Protein 9JU5 (pdb70)

Structure (mmCIF, N/CA/C/O backbone):
data_9JU5
#
_entry.id   9JU5
#
_cell.length_a   90.116
_cell.length_b   107.179
_cell.length_c   110.990
_cell.angle_alpha   90.000
_cell.angle_beta   90.000
_cell.angle_gamma   90.000
#
_symmetry.space_group_name_H-M   'P 2 21 21'
#
loop_
_entity.id
_entity.type
_entity.pdbx_description
1 polymer 'Aldehyde dehydrogenase'
2 non-polymer NICOTINAMIDE-ADENINE-DINUCLEOTIDE
3 water water
#
loop_
_atom_site.group_PDB
_atom_site.id
_atom_site.type_symbol
_atom_site.label_atom_id
_atom_site.label_alt_id
_atom_site.label_comp_id
_atom_site.label_asym_id
_atom_site.label_entity_id
_atom_site.label_seq_id
_atom_site.pdbx_PDB_ins_code
_atom_site.Cartn_x
_atom_site.Cartn_y
_atom_site.Cartn_z
_atom_site.occupancy
_atom_site.B_iso_or_equiv
_atom_site.auth_seq_id
_atom_site.auth_comp_id
_atom_site.auth_asym_id
_atom_site.auth_atom_id
_atom_site.pdbx_PDB_model_num
ATOM 1 N N . THR A 1 35 ? -53.60741 -8.83748 49.19217 1.000 45.88778 15 THR A N 1
ATOM 2 C CA . THR A 1 35 ? -52.69480 -8.55611 48.08505 1.000 37.09098 15 THR A CA 1
ATOM 3 C C . THR A 1 35 ? -51.23056 -8.56900 48.53321 1.000 29.94420 15 THR A C 1
ATOM 4 O O . THR A 1 35 ? -50.85064 -7.86274 49.46806 1.000 37.68625 15 THR A O 1
ATOM 8 N N . GLN A 1 36 ? -50.41526 -9.37634 47.86054 1.000 29.39086 16 GLN A N 1
ATOM 9 C CA . GLN A 1 36 ? -48.98107 -9.37007 48.11219 1.000 27.38778 16 GLN A CA 1
ATOM 10 C C . GLN A 1 36 ? -48.38120 -8.00552 47.79327 1.000 21.02925 16 GLN A C 1
ATOM 11 O O . GLN A 1 36 ? -48.85928 -7.28360 46.91492 1.000 21.28612 16 GLN A O 1
ATOM 17 N N . VAL A 1 37 ? -47.29802 -7.66989 48.49217 1.000 20.55330 17 VAL A N 1
ATOM 18 C CA . VAL A 1 37 ? -46.55769 -6.43391 48.26151 1.000 22.27955 17 VAL A CA 1
ATOM 19 C C . VAL A 1 37 ? -45.12584 -6.80153 47.90307 1.000 26.56617 17 VAL A C 1
ATOM 20 O O . VAL A 1 37 ? -44.47826 -7.56752 48.62415 1.000 19.93271 17 VAL A O 1
ATOM 24 N N . ALA A 1 38 ? -44.64488 -6.28462 46.77703 1.000 18.45597 18 ALA A N 1
ATOM 25 C CA . ALA A 1 38 ? -43.24863 -6.46004 46.39940 1.000 17.37106 18 ALA A CA 1
ATOM 26 C C . ALA A 1 38 ? -42.41169 -5.34408 47.01102 1.000 18.41387 18 ALA A C 1
ATOM 27 O O . ALA A 1 38 ? -42.80070 -4.17128 46.98210 1.000 17.91259 18 ALA A O 1
ATOM 29 N N . VAL A 1 39 ? -41.25814 -5.71148 47.55939 1.000 17.42745 19 VAL A N 1
ATOM 30 C CA . VAL A 1 39 ? -40.33168 -4.75525 48.15791 1.000 13.29757 19 VAL A CA 1
ATOM 31 C C . VAL A 1 39 ? -39.17126 -4.60632 47.18170 1.000 17.49509 19 VAL A C 1
ATOM 32 O O . VAL A 1 39 ? -38.27852 -5.46246 47.12270 1.000 17.31528 19 VAL A O 1
ATOM 36 N N . LEU A 1 40 ? -39.17987 -3.52173 46.41164 1.000 10.49559 20 LEU A N 1
ATOM 37 C CA . LEU A 1 40 ? -38.19449 -3.30947 45.36030 1.000 13.49130 20 LEU A CA 1
ATOM 38 C C . LEU A 1 40 ? -36.97478 -2.57743 45.89793 1.000 12.58553 20 LEU A C 1
ATOM 39 O O . LEU A 1 40 ? -37.06208 -1.78351 46.84194 1.000 14.08050 20 LEU A O 1
ATOM 44 N N . THR A 1 41 ? -35.83099 -2.83552 45.26890 1.000 14.49924 21 THR A N 1
ATOM 45 C CA . THR A 1 41 ? -34.57460 -2.22312 45.66713 1.000 13.90686 21 THR A CA 1
ATOM 46 C C . THR A 1 41 ? -33.96228 -1.44248 44.50975 1.000 14.16956 21 THR A C 1
ATOM 47 O O . THR A 1 41 ? -34.25252 -1.68428 43.33245 1.000 12.06275 21 THR A O 1
ATOM 51 N N . ASP A 1 42 ? -33.10825 -0.49928 44.87115 1.000 12.62702 22 ASP A N 1
ATOM 52 C CA . ASP A 1 42 ? -32.34513 0.28472 43.89965 1.000 12.53386 22 ASP A CA 1
ATOM 53 C C . ASP A 1 42 ? -31.15743 -0.54260 43.41874 1.000 11.69038 22 ASP A C 1
ATOM 54 O O . ASP A 1 42 ? -30.31311 -0.92411 44.23902 1.000 12.27408 22 ASP A O 1
ATOM 59 N N . PRO A 1 43 ? -31.04423 -0.84199 42.11494 1.000 12.24261 23 PRO A N 1
ATOM 60 C CA . PRO A 1 43 ? -29.92770 -1.69302 41.66281 1.000 11.99414 23 PRO A CA 1
ATOM 61 C C . PRO A 1 43 ? -28.56161 -1.03798 41.80552 1.000 11.20249 23 PRO A C 1
ATOM 62 O O . PRO A 1 43 ? -27.54607 -1.74252 41.72918 1.000 10.78730 23 PRO A O 1
ATOM 66 N N . ARG A 1 44 ? -28.49887 0.28327 41.97936 1.000 10.55093 24 ARG A N 1
ATOM 67 C CA . ARG A 1 44 ? -27.22575 0.94553 42.24142 1.000 16.12782 24 ARG A CA 1
ATOM 68 C C . ARG A 1 44 ? -26.72852 0.74952 43.67344 1.000 15.74574 24 ARG A C 1
ATOM 69 O O . ARG A 1 44 ? -25.51592 0.82390 43.89910 1.000 15.64289 24 ARG A O 1
ATOM 77 N N . THR A 1 45 ? -27.61840 0.48597 44.63894 1.000 14.58705 25 THR A N 1
ATOM 78 C CA . THR A 1 45 ? -27.22083 0.42725 46.05269 1.000 15.50763 25 THR A CA 1
ATOM 79 C C . THR A 1 45 ? -27.61395 -0.84244 46.78072 1.000 17.89492 25 THR A C 1
ATOM 80 O O . THR A 1 45 ? -27.07911 -1.09009 47.87256 1.000 14.18585 25 THR A O 1
ATOM 84 N N . GLY A 1 46 ? -28.54266 -1.63156 46.25478 1.000 14.04062 26 GLY A N 1
ATOM 85 C CA . GLY A 1 46 ? -29.08805 -2.73794 47.00527 1.000 13.75820 26 GLY A CA 1
ATOM 86 C C . GLY A 1 46 ? -30.09857 -2.36154 48.06817 1.000 12.05622 26 GLY A C 1
ATOM 87 O O . GLY A 1 46 ? -30.63108 -3.25952 48.73073 1.000 16.98237 26 GLY A O 1
ATOM 88 N N . ARG A 1 47 ? -30.39971 -1.07717 48.24241 1.000 12.68521 27 ARG A N 1
ATOM 89 C CA . ARG A 1 47 ? -31.28461 -0.63148 49.31112 1.000 13.40426 27 ARG A CA 1
ATOM 90 C C . ARG A 1 47 ? -32.72454 -0.51847 48.84124 1.000 12.73104 27 ARG A C 1
ATOM 91 O O . ARG A 1 47 ? -32.99682 -0.30001 47.66007 1.000 13.17190 27 ARG A O 1
ATOM 99 N N . GLU A 1 48 ? -33.64387 -0.63839 49.80029 1.000 11.74628 28 GLU A N 1
ATOM 100 C CA . GLU A 1 48 ? -35.07456 -0.56040 49.52783 1.000 11.42664 28 GLU A CA 1
ATOM 101 C C . GLU A 1 48 ? -35.44724 0.78316 48.90363 1.000 17.28911 28 GLU A C 1
ATOM 102 O O . GLU A 1 48 ? -34.95394 1.83963 49.31886 1.000 12.46437 28 GLU A O 1
ATOM 108 N N . ARG A 1 49 ? -36.33576 0.74340 47.90299 1.000 13.29521 29 ARG A N 1
ATOM 109 C CA . ARG A 1 49 ? -36.76630 1.95418 47.20415 1.000 16.17170 29 ARG A CA 1
ATOM 110 C C . ARG A 1 49 ? -38.27160 2.09090 47.04163 1.000 13.91319 29 ARG A C 1
ATOM 111 O O . ARG A 1 49 ? -38.74782 3.22207 46.87059 1.000 13.17897 29 ARG A O 1
ATOM 119 N N . ARG A 1 50 ? -39.03475 1.00163 47.07180 1.000 12.22609 30 ARG A N 1
ATOM 120 C CA . ARG A 1 50 ? -40.46298 1.09560 46.79221 1.000 15.54026 30 ARG A CA 1
ATOM 121 C C . AR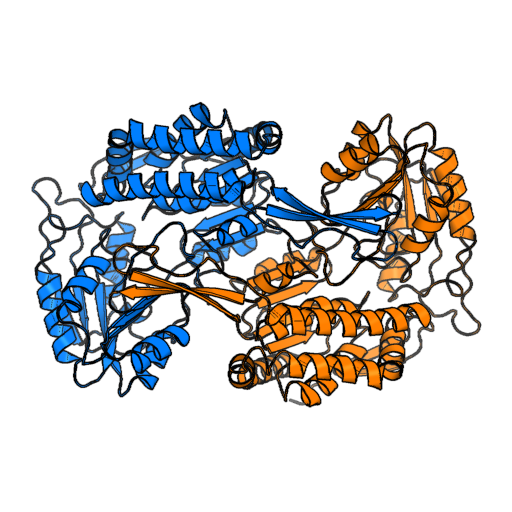G A 1 50 ? -41.14536 -0.18322 47.25133 1.000 14.21844 30 ARG A C 1
ATOM 122 O O . ARG A 1 50 ? -40.61929 -1.27541 47.03985 1.000 19.22663 30 ARG A O 1
ATOM 130 N N . ARG A 1 51 ? -42.30973 -0.03644 47.88357 1.000 13.79702 31 ARG A N 1
ATOM 131 C CA . ARG A 1 51 ? -43.17846 -1.15353 48.23787 1.000 16.28176 31 ARG A CA 1
ATOM 132 C C . ARG A 1 51 ? -44.44577 -1.01256 47.41425 1.000 17.91175 31 ARG A C 1
ATOM 133 O O . ARG A 1 51 ? -45.16709 -0.02166 47.55930 1.000 23.64655 31 ARG A O 1
ATOM 141 N N . ILE A 1 52 ? -44.70948 -1.97615 46.53600 1.000 18.06161 32 ILE A N 1
ATOM 142 C CA . ILE A 1 52 ? -45.80454 -1.83185 45.58478 1.000 16.41947 32 ILE A CA 1
ATOM 143 C C . ILE A 1 52 ? -46.56986 -3.14430 45.47702 1.000 21.31093 32 ILE A C 1
ATOM 144 O O . ILE A 1 52 ? -45.97396 -4.22619 45.41158 1.000 17.92849 32 ILE A O 1
ATOM 149 N N . ALA A 1 53 ? -47.89952 -3.03088 45.46085 1.000 22.00944 33 ALA A N 1
ATOM 150 C CA . ALA A 1 53 ? -48.78339 -4.18058 45.33196 1.000 18.91266 33 ALA A CA 1
ATOM 151 C C . ALA A 1 53 ? -48.42208 -5.03732 44.12646 1.000 23.89449 33 ALA A C 1
ATOM 152 O O . ALA A 1 53 ? -48.12755 -4.53316 43.03756 1.000 23.64916 33 ALA A O 1
ATOM 154 N N . LEU A 1 54 ? -48.44202 -6.34257 44.34263 1.000 19.27102 34 LEU A N 1
ATOM 155 C CA . LEU A 1 54 ? -48.18228 -7.35735 43.32865 1.000 19.00180 34 LEU A CA 1
ATOM 156 C C . LEU A 1 54 ? -49.53140 -7.97198 42.96217 1.000 34.25825 34 LEU A C 1
ATOM 157 O O . LEU A 1 54 ? -50.15412 -8.64699 43.78917 1.000 26.54846 34 LEU A O 1
ATOM 162 N N . ALA A 1 55 ? -49.99580 -7.72863 41.73663 1.000 22.74618 35 ALA A N 1
ATOM 163 C CA . ALA A 1 55 ? -51.35829 -8.10753 41.37808 1.000 24.62445 35 ALA A CA 1
ATOM 164 C C . ALA A 1 55 ? -51.53928 -9.62348 41.28019 1.000 26.28301 35 ALA A C 1
ATOM 165 O O . ALA A 1 55 ? -50.70269 -10.34479 40.72291 1.000 24.23755 35 ALA A O 1
ATOM 167 N N . GLY A 1 56 ? -52.65093 -10.10622 41.83721 1.000 26.12098 36 GLY A N 1
ATOM 168 C CA . GLY A 1 56 ? -53.07923 -11.47208 41.66570 1.000 18.85476 36 GLY A CA 1
ATOM 169 C C . GLY A 1 56 ? -54.30767 -11.54788 40.78138 1.000 26.99837 36 GLY A C 1
ATOM 170 O O . GLY A 1 56 ? -54.69155 -10.58177 40.12107 1.000 20.02804 36 GLY A O 1
ATOM 171 N N . GLU A 1 57 ? -54.94395 -12.71832 40.79911 1.000 20.60977 37 GLU A N 1
ATOM 172 C CA . GLU A 1 57 ? -56.08095 -12.94923 39.90780 1.000 21.49094 37 GLU A CA 1
ATOM 173 C C . GLU A 1 57 ? -57.17126 -11.89372 40.02415 1.000 19.26821 37 GLU A C 1
ATOM 174 O O . GLU A 1 57 ? -57.65279 -11.42978 38.97828 1.000 20.04864 37 GLU A O 1
ATOM 180 N N . PRO A 1 58 ? -57.62563 -11.48254 41.21774 1.000 22.23919 38 PRO A N 1
ATOM 181 C CA . PRO A 1 58 ? -58.68503 -10.46098 41.24555 1.000 19.52665 38 PRO A CA 1
ATOM 182 C C . PRO A 1 58 ? -58.27021 -9.16133 40.57480 1.000 21.51359 38 PRO A C 1
ATOM 183 O O . PRO A 1 58 ? -59.08334 -8.52066 39.89227 1.000 18.60265 38 PRO A O 1
ATOM 187 N N . GLU A 1 59 ? -57.01227 -8.75855 40.73446 1.000 19.29834 39 GLU A N 1
ATOM 188 C CA . GLU A 1 59 ? -56.58264 -7.49105 40.15247 1.000 24.50153 39 GLU A CA 1
ATOM 189 C C . GLU A 1 59 ? -56.39589 -7.60035 38.63852 1.000 15.76676 39 GLU A C 1
ATOM 190 O O . GLU A 1 59 ? -56.76855 -6.68462 37.89647 1.000 17.35055 39 GLU A O 1
ATOM 196 N N . VAL A 1 60 ? -55.83544 -8.71376 38.16554 1.000 16.85328 40 VAL A N 1
ATOM 197 C CA . VAL A 1 60 ? -55.71357 -8.93032 36.72587 1.000 15.88578 40 VAL A CA 1
ATOM 198 C C . VAL A 1 60 ? -57.09315 -8.96385 36.07855 1.000 16.79424 40 VAL A C 1
ATOM 199 O O . VAL A 1 60 ? -57.33997 -8.31090 35.05500 1.000 14.54233 40 VAL A O 1
ATOM 203 N N . THR A 1 61 ? -58.01980 -9.71772 36.67729 1.000 16.27519 41 THR A N 1
ATOM 204 C CA . THR A 1 61 ? -59.35769 -9.84207 36.10491 1.000 16.55046 41 THR A CA 1
ATOM 205 C C . THR A 1 61 ? -60.04765 -8.48663 36.01801 1.000 16.64214 41 THR A C 1
ATOM 206 O O . THR A 1 61 ? -60.69572 -8.17482 35.01145 1.000 17.65581 41 THR A O 1
ATOM 210 N N . ALA A 1 62 ? -59.89365 -7.65140 37.05253 1.000 19.01609 42 ALA A N 1
ATOM 211 C CA . ALA A 1 62 ? -60.52988 -6.33767 37.03630 1.000 19.50104 42 ALA A CA 1
ATOM 212 C C . ALA A 1 62 ? -59.87116 -5.41373 36.01721 1.000 18.36075 42 ALA A C 1
ATOM 213 O O . ALA A 1 62 ? -60.54606 -4.58777 35.38794 1.000 17.48734 42 ALA A O 1
ATOM 215 N N . ALA A 1 63 ? -58.55422 -5.52713 35.85476 1.000 20.13972 43 ALA A N 1
ATOM 216 C CA . ALA A 1 63 ? -57.85243 -4.70464 34.87157 1.000 19.46375 43 ALA A CA 1
ATOM 217 C C . ALA A 1 63 ? -58.32663 -5.01033 33.45801 1.000 16.28940 43 ALA A C 1
ATOM 218 O O . ALA A 1 63 ? -58.55340 -4.09573 32.65268 1.000 17.45579 43 ALA A O 1
ATOM 220 N N . VAL A 1 64 ? -58.47756 -6.29566 33.13765 1.000 15.52284 44 VAL A N 1
ATOM 221 C CA . VAL A 1 64 ? -58.96747 -6.68369 31.82102 1.000 14.25047 44 VAL A CA 1
ATOM 222 C C . VAL A 1 64 ? -60.39204 -6.18905 31.61100 1.000 15.79722 44 VAL A C 1
ATOM 223 O O . VAL A 1 64 ? -60.75520 -5.75187 30.51276 1.000 16.70792 44 VAL A O 1
ATOM 227 N N . ALA A 1 65 ? -61.22417 -6.23603 32.65623 1.000 16.63288 45 ALA A N 1
ATOM 228 C CA . ALA A 1 65 ? -62.59428 -5.75308 32.49093 1.000 18.13320 45 ALA A CA 1
ATOM 229 C C . ALA A 1 65 ? -62.62041 -4.24195 32.28163 1.000 14.67620 45 ALA A C 1
ATOM 230 O O . ALA A 1 65 ? -63.45172 -3.72820 31.52347 1.000 18.83685 45 ALA A O 1
ATOM 232 N N . GLU A 1 66 ? -61.72278 -3.51551 32.94888 1.000 16.26922 46 GLU A N 1
ATOM 233 C CA . GLU A 1 66 ? -61.62940 -2.07396 32.73843 1.000 16.92516 46 GLU A CA 1
ATOM 234 C C . GLU A 1 66 ? -61.22544 -1.74481 31.29939 1.000 21.82546 46 GLU A C 1
ATOM 235 O O . GLU A 1 66 ? -61.79562 -0.83975 30.67662 1.000 15.05523 46 GLU A O 1
ATOM 241 N N . ALA A 1 67 ? -60.22445 -2.45214 30.76163 1.000 15.20894 47 ALA A N 1
ATOM 242 C CA . ALA A 1 67 ? -59.82604 -2.22118 29.37416 1.000 16.42288 47 ALA A CA 1
ATOM 243 C C . ALA A 1 67 ? -60.92777 -2.64116 28.41130 1.000 13.98626 47 ALA A C 1
ATOM 244 O O . ALA A 1 67 ? -61.16083 -1.97319 27.39866 1.000 14.62905 47 ALA A O 1
ATOM 246 N N . ARG A 1 68 ? -61.62622 -3.74388 28.71351 1.000 15.01494 48 ARG A N 1
ATOM 247 C CA . ARG A 1 68 ? -62.72751 -4.16593 27.85739 1.000 15.93124 48 ARG A CA 1
ATOM 248 C C . ARG A 1 68 ? -63.83921 -3.12324 27.84760 1.000 18.64960 48 ARG A C 1
ATOM 249 O O . ARG A 1 68 ? -64.41216 -2.82208 26.79021 1.000 18.41093 48 ARG A O 1
ATOM 257 N N . GLY A 1 69 ? -64.14778 -2.55045 29.01425 1.000 16.29277 49 GLY A N 1
ATOM 258 C CA . GLY A 1 69 ? -65.19064 -1.53689 29.08913 1.000 18.97425 49 GLY A CA 1
ATOM 259 C C . GLY A 1 69 ? -64.84904 -0.27336 28.32613 1.000 21.95008 49 GLY A C 1
ATOM 260 O O . GLY A 1 69 ? -65.74137 0.42936 27.84937 1.000 23.41840 49 GLY A O 1
ATOM 261 N N . ALA A 1 70 ? -63.56020 0.03305 28.18804 1.000 16.31238 50 ALA A N 1
ATOM 262 C CA . ALA A 1 70 ? -63.17255 1.21346 27.43089 1.000 12.90175 50 ALA A CA 1
ATOM 263 C C . ALA A 1 70 ? -63.08852 0.94990 25.93422 1.000 18.30800 50 ALA A C 1
ATOM 264 O O . ALA A 1 70 ? -62.94481 1.90383 25.16272 1.000 17.49234 50 ALA A O 1
ATOM 266 N N . GLY A 1 71 ? -63.18383 -0.31444 25.51294 1.000 14.37416 51 GLY A N 1
ATOM 267 C CA . GLY A 1 71 ? -62.83128 -0.66519 24.14535 1.000 17.60578 51 GLY A CA 1
ATOM 268 C C . GLY A 1 71 ? -63.75549 -0.07110 23.10231 1.000 20.05644 51 GLY A C 1
ATOM 269 O O . GLY A 1 71 ? -63.30460 0.33919 22.03113 1.000 20.73977 51 GLY A O 1
ATOM 270 N N . SER A 1 72 ? -65.05576 -0.01234 23.39966 1.000 19.65026 52 SER A N 1
ATOM 271 C CA . SER A 1 72 ? -66.03651 0.39645 22.39583 1.000 21.11204 52 SER A CA 1
ATOM 272 C C . SER A 1 72 ? -65.90904 1.87866 22.03616 1.000 20.49222 52 SER A C 1
ATOM 273 O O . SER A 1 72 ? -65.93737 2.23896 20.85241 1.000 19.48723 52 SER A O 1
ATOM 276 N N . ALA A 1 73 ? -65.76488 2.75565 23.03106 1.000 14.72770 53 ALA A N 1
ATOM 277 C CA . ALA A 1 73 ? -65.62334 4.17776 22.71691 1.000 19.38455 53 ALA A CA 1
ATOM 278 C C . ALA A 1 73 ? -64.26877 4.47295 22.07538 1.000 20.07616 53 ALA A C 1
ATOM 279 O O . ALA A 1 73 ? -64.16592 5.33912 21.19767 1.000 17.63036 53 ALA A O 1
ATOM 281 N N . TRP A 1 74 ? -63.21544 3.77575 22.50723 1.000 19.63153 54 TRP A N 1
ATOM 282 C CA . TRP A 1 74 ? -61.89505 3.98519 21.91293 1.000 14.65622 54 TRP A CA 1
ATOM 283 C C . TRP A 1 74 ? -61.88073 3.52947 20.45949 1.000 15.19081 54 TRP A C 1
ATOM 284 O O . TRP A 1 74 ? -61.39814 4.24934 19.57022 1.000 16.30315 54 TRP A O 1
ATOM 295 N N . ALA A 1 75 ? -62.41763 2.33622 20.19519 1.000 13.31005 55 ALA A N 1
ATOM 296 C CA . ALA A 1 75 ? -62.46345 1.83747 18.82694 1.000 17.58165 55 ALA A CA 1
ATOM 297 C C . ALA A 1 75 ? -63.35736 2.69986 17.94503 1.000 16.15269 55 ALA A C 1
ATOM 298 O O . ALA A 1 75 ? -63.12023 2.79537 16.73724 1.000 16.96397 55 ALA A O 1
ATOM 300 N N . ALA A 1 76 ? -64.37584 3.34645 18.51909 1.000 14.84740 56 ALA A N 1
ATOM 301 C CA . ALA A 1 76 ? -65.29081 4.14820 17.70652 1.000 18.68210 56 ALA A CA 1
ATOM 302 C C . ALA A 1 76 ? -64.70610 5.48887 17.26767 1.000 19.70497 56 ALA A C 1
ATOM 303 O O . ALA A 1 76 ? -65.27404 6.11709 16.36986 1.000 22.73208 56 ALA A O 1
ATOM 305 N N . LEU A 1 77 ? -63.61192 5.95757 17.87112 1.000 14.61449 57 LEU A N 1
ATOM 306 C CA . LEU A 1 77 ? -63.01485 7.20905 17.41701 1.000 15.75346 57 LEU A CA 1
ATOM 307 C C . LEU A 1 77 ? -62.61584 7.09379 15.95181 1.000 18.34151 57 LEU A C 1
ATOM 308 O O . LEU A 1 77 ? -62.13556 6.04672 15.50960 1.000 16.93946 57 LEU A O 1
ATOM 313 N N . THR A 1 78 ? -62.82808 8.17026 15.18842 1.000 17.18345 58 THR A N 1
ATOM 314 C CA . THR A 1 78 ? -62.27066 8.23298 13.84067 1.000 17.20430 58 THR A CA 1
ATOM 315 C C . THR A 1 78 ? -60.74452 8.26953 13.91298 1.000 15.09530 58 THR A C 1
ATOM 316 O O . THR A 1 78 ? -60.17367 8.64986 14.93561 1.000 14.36814 58 THR A O 1
ATOM 320 N N . PRO A 1 79 ? -60.05852 7.88858 12.83348 1.000 13.98326 59 PRO A N 1
ATOM 321 C CA . PRO A 1 79 ? -58.59026 8.00446 12.84321 1.000 12.48128 59 PRO A CA 1
ATOM 322 C C . PRO A 1 79 ? -58.10645 9.40785 13.16466 1.000 16.57351 59 PRO A C 1
ATOM 323 O O . PRO A 1 79 ? -57.08728 9.56277 13.84912 1.000 13.45428 59 PRO A O 1
ATOM 327 N N . ARG A 1 80 ? -58.81950 10.44237 12.71801 1.000 13.02901 60 ARG A N 1
ATOM 328 C CA . ARG A 1 80 ? -58.40730 11.80629 13.04186 1.000 14.32084 60 ARG A CA 1
ATOM 329 C C . ARG A 1 80 ? -58.38067 12.03605 14.55316 1.000 13.71241 60 ARG A C 1
ATOM 330 O O . ARG A 1 80 ? -57.41897 12.59467 15.09945 1.000 10.70375 60 ARG A O 1
ATOM 338 N N . LEU A 1 81 ? -59.43436 11.60896 15.24503 1.000 15.15350 61 LEU A N 1
ATOM 339 C CA . LEU A 1 81 ? -59.52303 11.85835 16.67955 1.000 19.51062 61 LEU A CA 1
ATOM 340 C C . LEU A 1 81 ? -58.57506 10.96044 17.46165 1.000 14.33596 61 LEU A C 1
ATOM 341 O O . LEU A 1 81 ? -57.99896 11.38937 18.47254 1.000 16.22761 61 LEU A O 1
ATOM 346 N N . ARG A 1 82 ? -58.42660 9.70095 17.03021 1.000 11.65532 62 ARG A N 1
ATOM 347 C CA . ARG A 1 82 ? -57.50646 8.78710 17.71151 1.000 11.04558 62 ARG A CA 1
ATOM 348 C C . ARG A 1 82 ? -56.06438 9.25215 17.57189 1.000 13.89031 62 ARG A C 1
ATOM 349 O O . ARG A 1 82 ? -55.28057 9.16038 18.52711 1.000 12.34239 62 ARG A O 1
ATOM 357 N N . ALA A 1 83 ? -55.68816 9.74460 16.38462 1.000 12.28456 63 ALA A N 1
ATOM 358 C CA . ALA A 1 83 ? -54.33022 10.25261 16.20998 1.000 11.70475 63 ALA A CA 1
ATOM 359 C C . ALA A 1 83 ? -54.09260 11.49021 17.06152 1.000 9.53432 63 ALA A C 1
ATOM 360 O O . ALA A 1 83 ? -52.99326 11.68244 17.59039 1.000 11.90085 63 ALA A O 1
ATOM 362 N N . ARG A 1 84 ? -55.10030 12.35972 17.18582 1.000 10.37472 64 ARG A N 1
ATOM 363 C CA . ARG A 1 84 ? -54.92543 13.54537 18.01913 1.000 15.08155 64 ARG A CA 1
ATOM 364 C C . ARG A 1 84 ? -54.73218 13.15556 19.48449 1.000 13.17374 64 ARG A C 1
ATOM 365 O O . ARG A 1 84 ? -53.91857 13.75765 20.19784 1.000 12.64858 64 ARG A O 1
ATOM 373 N N . CYS A 1 85 ? -55.46430 12.13956 19.94589 1.000 12.07204 65 CYS A N 1
ATOM 374 C CA . CYS A 1 85 ? -55.27914 11.64127 21.30786 1.000 13.01823 65 CYS A CA 1
ATOM 375 C C . CYS A 1 85 ? -53.85378 11.14612 21.51984 1.000 13.50642 65 CYS A C 1
ATOM 376 O O . CYS A 1 85 ? -53.21083 11.47155 22.52589 1.000 14.03977 65 CYS A O 1
ATOM 379 N N . LEU A 1 86 ? -53.34132 10.35357 20.57388 1.000 10.53827 66 LEU A N 1
ATOM 380 C CA . LEU A 1 86 ? -51.99694 9.81115 20.72708 1.000 9.51022 66 LEU A CA 1
ATOM 381 C C . LEU A 1 86 ? -50.93629 10.89952 20.63481 1.000 10.85801 66 LEU A C 1
ATOM 382 O O . LEU A 1 86 ? -49.89004 10.79759 21.28593 1.000 13.92555 66 LEU A O 1
ATOM 387 N N . LEU A 1 87 ? -51.17375 11.94320 19.83055 1.000 13.11274 67 LEU A N 1
ATOM 388 C CA . LEU A 1 87 ? -50.22565 13.05507 19.78851 1.000 10.14153 67 LEU A CA 1
ATOM 389 C C . LEU A 1 87 ? -50.19904 13.79610 21.12105 1.000 12.54452 67 LEU A C 1
ATOM 390 O O . LEU A 1 87 ? -49.13619 14.21901 21.58413 1.000 11.95699 67 LEU A O 1
ATOM 395 N N . ARG A 1 88 ? -51.36070 13.97395 21.74412 1.000 11.30214 68 ARG A N 1
ATOM 396 C CA . ARG A 1 88 ? -51.39292 14.63062 23.05009 1.000 13.02790 68 ARG A CA 1
ATOM 397 C C . ARG A 1 88 ? -50.73440 13.76694 24.12235 1.000 13.97915 68 ARG A C 1
ATOM 398 O O . ARG A 1 88 ? -50.06496 14.29055 25.02626 1.000 12.57351 68 ARG A O 1
ATOM 406 N N . PHE A 1 89 ? -50.93338 12.44270 24.04226 1.000 12.35607 69 PHE A N 1
ATOM 407 C CA . PHE A 1 89 ? -50.24039 11.49450 24.91661 1.000 12.87143 69 PHE A CA 1
ATOM 408 C C . PHE A 1 89 ? -48.72579 11.67557 24.81793 1.000 12.38816 69 PHE A C 1
ATOM 409 O O . PHE A 1 89 ? -48.03091 11.82107 25.83391 1.000 10.29642 69 PHE A O 1
ATOM 417 N N . ALA A 1 90 ? -48.19668 11.68354 23.58957 1.000 12.72891 70 ALA A N 1
ATOM 418 C CA . ALA A 1 90 ? -46.75663 11.85237 23.40163 1.000 11.47704 70 ALA A CA 1
ATOM 419 C C . ALA A 1 90 ? -46.26006 13.17463 23.97794 1.000 12.27086 70 ALA A C 1
ATOM 420 O O . ALA A 1 90 ? -45.17785 13.22755 24.57583 1.000 14.54339 70 ALA A O 1
ATOM 422 N N . ASP A 1 91 ? -47.01762 14.26168 23.77401 1.000 14.99634 71 ASP A N 1
ATOM 423 C CA . ASP A 1 91 ? -46.58459 15.57309 24.26343 1.000 11.41949 71 ASP A CA 1
ATOM 424 C C . ASP A 1 91 ? -46.68626 15.66673 25.77922 1.000 14.69930 71 ASP A C 1
ATOM 425 O O . ASP A 1 91 ? -45.89673 16.37754 26.40847 1.000 14.95338 71 ASP A O 1
ATOM 430 N N . LEU A 1 92 ? -47.66881 14.98610 26.37335 1.000 11.55822 72 LEU A N 1
ATOM 431 C CA . LEU A 1 92 ? -47.78424 14.98470 27.82575 1.000 13.48072 72 LEU A CA 1
ATOM 432 C C . LEU A 1 92 ? -46.61002 14.24280 28.45374 1.000 13.21897 72 LEU A C 1
ATOM 433 O O . LEU A 1 92 ? -46.02728 14.71296 29.43626 1.000 13.70159 72 LEU A O 1
ATOM 438 N N . ILE A 1 93 ? -46.21150 13.11326 27.85976 1.000 13.29712 73 ILE A N 1
ATOM 439 C CA . ILE A 1 93 ? -45.00880 12.41665 28.30747 1.000 12.69375 73 ILE A CA 1
ATOM 440 C C . ILE A 1 93 ? -43.79243 13.34267 28.25679 1.000 17.37861 73 ILE A C 1
ATOM 441 O O . ILE A 1 93 ? -43.01916 13.43209 29.22108 1.000 14.77447 73 ILE A O 1
ATOM 446 N N . GLU A 1 94 ? -43.59689 14.04434 27.13598 1.000 16.66035 74 GLU A N 1
ATOM 447 C CA . GLU A 1 94 ? -42.43007 14.92384 27.04224 1.000 15.72688 74 GLU A CA 1
ATOM 448 C C . GLU A 1 94 ? -42.54215 16.11273 27.98844 1.000 16.22902 74 GLU A C 1
ATOM 449 O O . GLU A 1 94 ? -41.53654 16.55074 28.55329 1.000 12.42132 74 GLU A O 1
ATOM 455 N N . GLU A 1 95 ? -43.74894 16.64897 28.17479 1.000 13.72232 75 GLU A N 1
ATOM 456 C CA . GLU A 1 95 ? -43.93866 17.68823 29.17928 1.000 17.62206 75 GLU A CA 1
ATOM 457 C C . GLU A 1 95 ? -43.52131 17.20817 30.56730 1.000 26.53818 75 GLU A C 1
ATOM 458 O O . GLU A 1 95 ? -42.99783 17.99194 31.37006 1.000 15.63269 75 GLU A O 1
ATOM 464 N N . ARG A 1 96 ? -43.70863 15.92039 30.85880 1.000 15.68183 76 ARG A N 1
ATOM 465 C CA . ARG A 1 96 ? -43.34367 15.36037 32.15118 1.000 18.25311 76 ARG A CA 1
ATOM 466 C C . ARG A 1 96 ? -42.09243 14.49221 32.05998 1.000 18.45426 76 ARG A C 1
ATOM 467 O O . ARG A 1 96 ? -41.93202 13.54279 32.83265 1.000 15.60505 76 ARG A O 1
ATOM 475 N N . SER A 1 97 ? -41.17783 14.83613 31.14423 1.000 15.71393 77 SER A N 1
ATOM 476 C CA . SER A 1 97 ? -40.01020 13.99501 30.90532 1.000 14.18640 77 SER A CA 1
ATOM 477 C C . SER A 1 97 ? -39.13063 13.85891 32.13878 1.000 17.82748 77 SER A C 1
ATOM 478 O O . SER A 1 97 ? -38.53623 12.79862 32.34708 1.000 13.83287 77 SER A O 1
ATOM 481 N N . ALA A 1 98 ? -39.01613 14.90917 32.95987 1.000 15.23799 78 ALA A N 1
ATOM 482 C CA . ALA A 1 98 ? -38.15626 14.80333 34.13927 1.000 16.55322 78 ALA A CA 1
ATOM 483 C C . ALA A 1 98 ? -38.64972 13.70633 35.07404 1.000 14.88972 78 ALA A C 1
ATOM 484 O O . ALA A 1 98 ? -37.85098 12.94045 35.62339 1.000 13.78818 78 ALA A O 1
ATOM 486 N N . GLN A 1 99 ? -39.96424 13.60367 35.25922 1.000 13.79992 79 GLN A N 1
ATOM 487 C CA . GLN A 1 99 ? -40.48345 12.53777 36.10467 1.000 15.63829 79 GLN A CA 1
ATOM 488 C C . GLN A 1 99 ? -40.29415 11.17089 35.45041 1.000 15.24884 79 GLN A C 1
ATOM 489 O O . GLN A 1 99 ? -40.00243 10.18685 36.13663 1.000 14.24494 79 GLN A O 1
ATOM 495 N N . TYR A 1 100 ? -40.47086 11.07828 34.12943 1.000 10.52715 80 TYR A N 1
ATOM 496 C CA . TYR A 1 100 ? -40.23413 9.80102 33.45823 1.000 13.50695 80 TYR A CA 1
ATOM 497 C C . TYR A 1 100 ? -38.77358 9.37786 33.58136 1.000 13.89602 80 TYR A C 1
ATOM 498 O O . TYR A 1 100 ? -38.47186 8.18243 33.73201 1.000 13.25310 80 TYR A O 1
ATOM 507 N N . VAL A 1 101 ? -37.85011 10.34078 33.52012 1.000 12.46621 81 VAL A N 1
ATOM 508 C CA . VAL A 1 101 ? -36.43403 10.00471 33.65105 1.000 12.62675 81 VAL A CA 1
ATOM 509 C C . VAL A 1 101 ? -36.14951 9.44377 35.03708 1.000 13.78829 81 VAL A C 1
ATOM 510 O O . VAL A 1 101 ? -35.51747 8.38940 35.17915 1.000 15.50971 81 VAL A O 1
ATOM 514 N N . VAL A 1 102 ? -36.62321 10.13117 36.08326 1.000 14.72930 82 VAL A N 1
ATOM 515 C CA . VAL A 1 102 ? -36.41667 9.63727 37.44687 1.000 14.51678 82 VAL A CA 1
ATOM 516 C C . VAL A 1 102 ? -37.04579 8.25871 37.61103 1.000 13.89885 82 VAL A C 1
ATOM 517 O O . VAL A 1 102 ? -36.43208 7.33066 38.16099 1.000 13.32299 82 VAL A O 1
ATOM 521 N N . ALA A 1 103 ? -38.28897 8.11218 37.14494 1.000 13.19864 83 ALA A N 1
ATOM 522 C CA . ALA A 1 103 ? -38.98833 6.83578 37.25803 1.000 16.40364 83 ALA A CA 1
ATOM 523 C C . ALA A 1 103 ? -38.23609 5.72835 36.52696 1.000 15.86066 83 ALA A C 1
ATOM 524 O O . ALA A 1 103 ? -38.07773 4.61555 37.04932 1.000 17.61559 83 ALA A O 1
ATOM 526 N N . GLU A 1 104 ? -37.76620 6.01059 35.30894 1.000 15.01379 84 GLU A N 1
ATOM 527 C CA . GLU A 1 104 ? -37.08019 4.97074 34.54126 1.000 19.13705 84 GLU A CA 1
ATOM 528 C C . GLU A 1 104 ? -35.77464 4.56534 35.20588 1.000 17.01398 84 GLU A C 1
ATOM 529 O O . GLU A 1 104 ? -35.44197 3.37343 35.25337 1.000 14.76374 84 GLU A O 1
ATOM 535 N N . ARG A 1 105 ? -35.03207 5.54039 35.74218 1.000 14.86873 85 ARG A N 1
ATOM 536 C CA . ARG A 1 105 ? -33.74251 5.24514 36.36232 1.000 12.84298 85 ARG A CA 1
ATOM 537 C C . ARG A 1 105 ? -33.89339 4.49900 37.68673 1.000 12.16766 85 ARG A C 1
ATOM 538 O O . ARG A 1 105 ? -32.98346 3.76426 38.08637 1.000 16.69132 85 ARG A O 1
ATOM 546 N N . SER A 1 106 ? -35.01740 4.68507 38.38373 1.000 14.54693 86 SER A N 1
ATOM 547 C CA . SER A 1 106 ? -35.12986 4.21654 39.76474 1.000 15.12726 86 SER A CA 1
ATOM 548 C C . SER A 1 106 ? -34.92631 2.70764 39.87580 1.000 14.05688 86 SER A C 1
ATOM 549 O O . SER A 1 106 ? -34.24993 2.23267 40.79827 1.000 13.79928 86 SER A O 1
ATOM 552 N N . GLY A 1 107 ? -35.50291 1.93824 38.95498 1.000 16.63971 87 GLY A N 1
ATOM 553 C CA . GLY A 1 107 ? -35.40058 0.49358 38.98146 1.000 14.01017 87 GLY A CA 1
ATOM 554 C C . GLY A 1 107 ? -34.42330 -0.10777 37.99762 1.000 15.71646 87 GLY A C 1
ATOM 555 O O . GLY A 1 107 ? -34.28020 -1.33729 37.95637 1.000 12.67135 87 GLY A O 1
ATOM 556 N N . THR A 1 108 ? -33.75799 0.71617 37.18454 1.000 12.90576 88 THR A N 1
ATOM 557 C CA . THR A 1 108 ? -32.78911 0.23931 36.20322 1.000 11.01946 88 THR A CA 1
ATOM 558 C C . THR A 1 108 ? -31.35449 0.63096 36.51632 1.000 13.09712 88 THR A C 1
ATOM 559 O O . THR A 1 108 ? -30.43173 -0.12179 36.17367 1.000 12.60570 88 THR A O 1
ATOM 563 N N . GLY A 1 109 ? -31.13719 1.78363 37.15112 1.000 12.67280 89 GLY A N 1
ATOM 564 C CA . GLY A 1 109 ? -29.79230 2.33284 37.25419 1.000 12.36546 89 GLY A CA 1
ATOM 565 C C . GLY A 1 109 ? -29.26842 2.98705 35.98955 1.000 14.91398 89 GLY A C 1
ATOM 566 O O . GLY A 1 109 ? -28.07465 3.31175 35.92938 1.000 10.68978 89 GLY A O 1
ATOM 567 N N . LYS A 1 110 ? -30.11658 3.18153 34.97843 1.000 11.28245 90 LYS A N 1
ATOM 568 C CA . LYS A 1 110 ? -29.68778 3.82296 33.73891 1.000 16.64827 90 LYS A CA 1
ATOM 569 C C . LYS A 1 110 ? -29.03539 5.17216 34.03143 1.000 12.43387 90 LYS A C 1
ATOM 570 O O . LYS A 1 110 ? -29.54595 5.93526 34.85798 1.000 13.13824 90 LYS A O 1
ATOM 576 N N . PRO A 1 111 ? -27.92989 5.50456 33.36106 1.000 17.42392 91 PRO A N 1
ATOM 577 C CA . PRO A 1 111 ? -27.44060 6.88909 33.37558 1.000 16.32636 91 PRO A CA 1
ATOM 578 C C . PRO A 1 111 ? -28.51966 7.85517 32.90729 1.000 19.18034 91 PRO A C 1
ATOM 579 O O . PRO A 1 111 ? -29.40713 7.49577 32.12876 1.000 14.97450 91 PRO A O 1
ATOM 583 N N . ALA A 1 112 ? -28.42941 9.09878 33.39052 1.000 12.16975 92 ALA A N 1
ATOM 584 C CA . ALA A 1 112 ? -29.45014 10.09856 33.08174 1.000 15.41345 92 ALA A CA 1
ATOM 585 C C . ALA A 1 112 ? -29.57849 10.33453 31.58012 1.000 18.06821 92 ALA A C 1
ATOM 586 O O . ALA A 1 112 ? -30.69024 10.49620 31.06473 1.000 15.94194 92 ALA A O 1
ATOM 588 N N . ALA A 1 113 ? -28.45243 10.37435 30.86416 1.000 12.50828 93 ALA A N 1
ATOM 589 C CA . ALA A 1 113 ? -28.49634 10.66326 29.43230 1.000 18.62329 93 ALA A CA 1
ATOM 590 C C . ALA A 1 113 ? -29.18621 9.54969 28.65249 1.000 16.55797 93 ALA A C 1
ATOM 591 O O . ALA A 1 113 ? -29.91918 9.82167 27.69437 1.000 16.48340 93 ALA A O 1
ATOM 593 N N . GLU A 1 114 ? -28.95450 8.28888 29.03345 1.000 14.99157 94 GLU A N 1
ATOM 594 C CA . GLU A 1 114 ? -29.64492 7.19178 28.35611 1.000 15.53714 94 GLU A CA 1
ATOM 595 C C . GLU A 1 114 ? -31.14272 7.22614 28.63383 1.000 17.59239 94 GLU A C 1
ATOM 596 O O . GLU A 1 114 ? -31.94768 7.05865 27.71238 1.000 15.61548 94 GLU A O 1
ATOM 602 N N . ALA A 1 115 ? -31.54263 7.45623 29.89326 1.000 15.25874 95 ALA A N 1
ATOM 603 C CA . ALA A 1 115 ? -32.97249 7.51933 30.19952 1.000 15.24147 95 ALA A CA 1
ATOM 604 C C . ALA A 1 115 ? -33.64181 8.69253 29.49207 1.000 12.81100 95 ALA A C 1
ATOM 605 O O . ALA A 1 115 ? -34.75899 8.56222 28.96855 1.000 14.51007 95 ALA A O 1
ATOM 607 N N . ALA A 1 116 ? -32.98181 9.85230 29.47031 1.000 13.12578 96 ALA A N 1
ATOM 608 C CA . ALA A 1 116 ? -33.56840 11.01263 28.80551 1.000 11.79086 96 ALA A CA 1
ATOM 609 C C . ALA A 1 116 ? -33.76216 10.74583 27.31678 1.000 14.50096 96 ALA A C 1
ATOM 610 O O . ALA A 1 116 ? -34.79399 11.11334 26.74045 1.000 14.24528 96 ALA A O 1
ATOM 612 N N . GLY A 1 117 ? -32.78859 10.08770 26.68362 1.000 15.06270 97 GLY A N 1
ATOM 613 C CA . GLY A 1 117 ? -32.92842 9.75979 25.27527 1.000 14.99827 97 GLY A CA 1
ATOM 614 C C . GLY A 1 117 ? -34.04384 8.76545 25.02718 1.000 15.96525 97 GLY A C 1
ATOM 615 O O . GLY A 1 117 ? -34.75793 8.85168 24.02269 1.000 13.90789 97 GLY A O 1
ATOM 616 N N . GLU A 1 118 ? -34.23376 7.82477 25.94991 1.000 14.27973 98 GLU A N 1
ATOM 617 C CA . GLU A 1 118 ? -35.31200 6.86112 25.75773 1.000 13.83853 98 GLU A CA 1
ATOM 618 C C . GLU A 1 118 ? -36.68278 7.50043 25.96918 1.000 14.61631 98 GLU A C 1
ATOM 619 O O . GLU A 1 118 ? -37.65938 7.09054 25.33194 1.000 14.69989 98 GLU A O 1
ATOM 625 N N . VAL A 1 119 ? -36.77776 8.53347 26.80894 1.000 11.78350 99 VAL A N 1
ATOM 626 C CA . VAL A 1 119 ? -38.04419 9.25501 26.91757 1.000 9.75115 99 VAL A CA 1
ATOM 627 C C . VAL A 1 119 ? -38.35754 9.97817 25.60716 1.000 15.51836 99 VAL A C 1
ATOM 628 O O . VAL A 1 119 ? -39.50989 10.00298 25.15498 1.000 13.88661 99 VAL A O 1
ATOM 632 N N . GLU A 1 120 ? -37.33904 10.56106 24.96730 1.000 13.75402 100 GLU A N 1
ATOM 633 C CA . GLU A 1 120 ? -37.55928 11.20367 23.67274 1.000 16.83218 100 GLU A CA 1
ATOM 634 C C . GLU A 1 120 ? -37.97171 10.18651 22.61974 1.000 17.86007 100 GLU A C 1
ATOM 635 O O . GLU A 1 120 ? -38.85386 10.45828 21.79450 1.000 15.28453 100 GLU A O 1
ATOM 641 N N . SER A 1 121 ? -37.34610 9.00378 22.63684 1.000 12.64690 101 SER A N 1
ATOM 642 C CA . SER A 1 121 ? -37.68983 7.97021 21.66348 1.000 15.51690 101 SER A CA 1
ATOM 643 C C . SER A 1 121 ? -39.08655 7.42390 21.90104 1.000 14.80061 101 SER A C 1
ATOM 644 O O . SER A 1 121 ? -39.78011 7.05285 20.94439 1.000 18.55253 101 SER A O 1
ATOM 647 N N . CYS A 1 122 ? -39.51084 7.36679 23.16158 1.000 15.38015 102 CYS A N 1
ATOM 648 C CA . CYS A 1 122 ? -40.85315 6.90105 23.47447 1.000 12.09918 102 CYS A CA 1
ATOM 649 C C . CYS A 1 122 ? -41.89894 7.82152 22.86408 1.000 14.99544 102 CYS A C 1
ATOM 650 O O . CYS A 1 122 ? -42.80535 7.36978 22.15022 1.000 14.55954 102 CYS A O 1
ATOM 653 N N . ALA A 1 123 ? -41.78807 9.12337 23.14084 1.000 13.96658 103 ALA A N 1
ATOM 654 C CA . ALA A 1 123 ? -42.71938 10.08707 22.56917 1.000 17.42420 103 ALA A CA 1
ATOM 655 C C . ALA A 1 123 ? -42.68411 10.05486 21.04891 1.000 12.05320 103 ALA A C 1
ATOM 656 O O . ALA A 1 123 ? -43.73169 10.09851 20.39733 1.000 13.81168 103 ALA A O 1
ATOM 658 N N . ASP A 1 124 ? -41.48732 9.98309 20.46271 1.000 14.36858 104 ASP A N 1
ATOM 659 C CA . ASP A 1 124 ? -41.39578 9.95522 19.00744 1.000 12.62170 104 ASP A CA 1
ATOM 660 C C . ASP A 1 124 ? -42.12174 8.75550 18.42860 1.000 12.17035 104 ASP A C 1
ATOM 661 O O . ASP A 1 124 ? -42.76642 8.85252 17.37641 1.000 12.77822 104 ASP A O 1
ATOM 666 N N . LEU A 1 125 ? -41.99144 7.60223 19.07754 1.000 14.29941 105 LEU A N 1
ATOM 667 C CA . LEU A 1 125 ? -42.64114 6.40988 18.56101 1.000 13.08709 105 LEU A CA 1
ATOM 668 C C . LEU A 1 125 ? -44.14945 6.56500 18.60147 1.000 10.42044 105 LEU A C 1
ATOM 669 O O . LEU A 1 125 ? -44.84806 6.16081 17.66473 1.000 14.20005 105 LEU A O 1
ATOM 674 N N . LEU A 1 126 ? -44.67611 7.15457 19.67998 1.000 11.91865 106 LEU A N 1
ATOM 675 C CA . LEU A 1 126 ? -46.11551 7.41213 19.74934 1.000 11.33207 106 LEU A CA 1
ATOM 676 C C . LEU A 1 126 ? -46.56515 8.37173 18.65671 1.000 12.61302 106 LEU A C 1
ATOM 677 O O . LEU A 1 126 ? -47.63979 8.19343 18.07164 1.000 13.72238 106 LEU A O 1
ATOM 682 N N . ARG A 1 127 ? -45.78603 9.42432 18.40079 1.000 9.78833 107 ARG A N 1
ATOM 683 C CA . ARG A 1 127 ? -46.13004 10.32669 17.30158 1.000 12.98759 107 ARG A CA 1
ATOM 684 C C . ARG A 1 127 ? -46.09134 9.59876 15.96741 1.000 10.81933 107 ARG A C 1
ATOM 685 O O . ARG A 1 127 ? -46.93969 9.83483 15.10369 1.000 13.24946 107 ARG A O 1
ATOM 693 N N . PHE A 1 128 ? -45.10892 8.71180 15.78015 1.000 12.43966 108 PHE A N 1
ATOM 694 C CA . PHE A 1 128 ? -45.01786 7.97237 14.52511 1.000 10.51500 108 PHE A CA 1
ATOM 695 C C . PHE A 1 128 ? -46.28788 7.17408 14.26637 1.000 13.75653 108 PHE A C 1
ATOM 696 O O . PHE A 1 128 ? -46.82109 7.18752 13.15112 1.000 11.19524 108 PHE A O 1
ATOM 704 N N . TYR A 1 129 ? -46.77438 6.44316 15.28263 1.000 11.49192 109 TYR A N 1
ATOM 705 C CA . TYR A 1 129 ? -47.97947 5.63411 15.09257 1.000 11.79421 109 TYR A CA 1
ATOM 706 C C . TYR A 1 129 ? -49.24659 6.47859 15.06333 1.000 12.96700 109 TYR A C 1
ATOM 707 O O . TYR A 1 129 ? -50.23473 6.08080 14.42835 1.000 11.98356 109 TYR A O 1
ATOM 716 N N . ALA A 1 130 ? -49.25640 7.62802 15.74328 1.000 14.14836 110 ALA A N 1
ATOM 717 C CA . ALA A 1 130 ? -50.35287 8.57366 15.53049 1.000 15.22209 110 ALA A CA 1
ATOM 718 C C . ALA A 1 130 ? -50.46455 8.94165 14.05438 1.000 14.61217 110 ALA A C 1
ATOM 719 O O . ALA A 1 130 ? -51.56664 8.98792 13.49535 1.000 17.33610 110 ALA A O 1
ATOM 721 N N . GLY A 1 131 ? -49.33262 9.18364 13.40205 1.000 15.15046 111 GLY A N 1
ATOM 722 C CA . GLY A 1 131 ? -49.34928 9.50510 11.99058 1.000 15.67395 111 GLY A CA 1
ATOM 723 C C . GLY A 1 131 ? -49.61048 8.30408 11.10917 1.000 17.27295 111 GLY A C 1
ATOM 724 O O . GLY A 1 131 ? -50.37380 8.38954 10.13545 1.000 14.79426 111 GLY A O 1
ATOM 725 N N . ALA A 1 132 ? -48.99076 7.16858 11.44413 1.000 10.50832 112 ALA A N 1
ATOM 726 C CA . ALA A 1 132 ? -49.12709 5.98900 10.59157 1.000 11.30883 112 ALA A CA 1
ATOM 727 C C . ALA A 1 132 ? -50.56486 5.48419 10.53746 1.000 15.41300 112 ALA A C 1
ATOM 728 O O . ALA A 1 132 ? -50.98588 4.92804 9.51701 1.000 14.48215 112 ALA A O 1
ATOM 730 N N . LEU A 1 133 ? -51.33109 5.65186 11.61704 1.000 12.64954 113 LEU A N 1
ATOM 731 C CA . LEU A 1 133 ? -52.65654 5.04321 11.65384 1.000 14.92079 113 LEU A CA 1
ATOM 732 C C . LEU A 1 133 ? -53.61595 5.70712 10.68383 1.000 15.92402 113 LEU A C 1
ATOM 733 O O . LEU A 1 133 ? -54.61096 5.09175 10.30015 1.000 14.80442 113 LEU A O 1
ATOM 738 N N . ARG A 1 134 ? -53.34510 6.94011 10.27367 1.000 10.27187 114 ARG A N 1
ATOM 739 C CA . ARG A 1 134 ? -54.18370 7.58294 9.27396 1.000 10.88799 114 ARG A CA 1
ATOM 740 C C . ARG A 1 134 ? -53.73265 7.29088 7.85171 1.000 11.29011 114 ARG A C 1
ATOM 741 O O . ARG A 1 134 ? -54.49780 7.52877 6.91821 1.000 14.19772 114 ARG A O 1
ATOM 749 N N . ALA A 1 135 ? -52.51766 6.77499 7.66895 1.000 12.58895 115 ALA A N 1
ATOM 750 C CA . ALA A 1 135 ? -51.87664 6.68363 6.36328 1.000 14.86530 115 ALA A CA 1
ATOM 751 C C . ALA A 1 135 ? -51.84603 5.25695 5.82314 1.000 18.13234 115 ALA A C 1
ATOM 752 O O . ALA A 1 135 ? -51.07840 4.96035 4.90055 1.000 15.75408 115 ALA A O 1
ATOM 754 N N . GLY A 1 136 ? -52.66672 4.36808 6.37590 1.000 13.21399 116 GLY A N 1
ATOM 755 C CA . GLY A 1 136 ? -52.60099 2.98032 5.98896 1.000 16.47664 116 GLY A CA 1
ATOM 756 C C . GLY A 1 136 ? -53.28270 2.71723 4.66817 1.000 15.77367 116 GLY A C 1
ATOM 757 O O . GLY A 1 136 ? -54.05602 3.52669 4.15803 1.000 14.91481 116 GLY A O 1
ATOM 758 N N . THR A 1 137 ? -52.98948 1.54955 4.11622 1.000 11.56811 117 THR A N 1
ATOM 759 C CA . THR A 1 137 ? -53.57950 1.11448 2.86607 1.000 13.99261 117 THR A CA 1
ATOM 760 C C . THR A 1 137 ? -54.22081 -0.25114 3.06136 1.000 13.77680 117 THR A C 1
ATOM 761 O O . THR A 1 137 ? -54.09246 -0.88907 4.11141 1.000 16.01711 117 THR A O 1
ATOM 765 N N . ALA A 1 138 ? -54.90911 -0.70056 2.02198 1.000 13.50397 118 ALA A N 1
ATOM 766 C CA . ALA A 1 138 ? -55.54393 -2.00752 1.99400 1.000 15.13438 118 ALA A CA 1
ATOM 767 C C . ALA A 1 138 ? -55.58510 -2.46702 0.54526 1.000 13.61936 118 ALA A C 1
ATOM 768 O O . ALA A 1 138 ? -55.42846 -1.64903 -0.36703 1.000 13.62686 118 ALA A O 1
ATOM 770 N N . PRO A 1 139 ? -55.78583 -3.76414 0.29626 1.000 13.70174 119 PRO A N 1
ATOM 771 C CA . PRO A 1 139 ? -56.04076 -4.20544 -1.07774 1.000 16.35660 119 PRO A CA 1
ATOM 772 C C . PRO A 1 139 ? -57.09946 -3.32113 -1.73172 1.000 14.68938 119 PRO A C 1
ATOM 773 O O . PRO A 1 139 ? -58.09465 -2.94931 -1.10798 1.000 14.85973 119 PRO A O 1
ATOM 777 N N . ALA A 1 140 ? -56.85122 -2.95038 -2.98873 1.000 12.80638 120 ALA A N 1
ATOM 778 C CA . ALA A 1 140 ? -57.66041 -1.93332 -3.65416 1.000 12.11341 120 ALA A CA 1
ATOM 779 C C . ALA A 1 140 ? -59.10720 -2.39346 -3.81862 1.000 18.62206 120 ALA A C 1
ATOM 780 O O . ALA A 1 140 ? -59.37580 -3.55548 -4.12676 1.000 19.49160 120 ALA A O 1
ATOM 782 N N . ALA A 1 141 ? -60.03755 -1.45918 -3.63940 1.000 16.11950 121 ALA A N 1
ATOM 783 C CA . ALA A 1 141 ? -61.46035 -1.74237 -3.71287 1.000 10.50745 121 ALA A CA 1
ATOM 784 C C . ALA A 1 141 ? -61.93986 -1.75066 -5.16049 1.000 21.62755 121 ALA A C 1
ATOM 785 O O . ALA A 1 141 ? -61.25597 -1.28680 -6.08048 1.000 16.01147 121 ALA A O 1
ATOM 787 N N . GLY A 1 142 ? -63.15511 -2.26035 -5.35502 1.000 16.90655 122 GLY A N 1
ATOM 788 C CA . GLY A 1 142 ? -63.79737 -2.13215 -6.64674 1.000 15.64346 122 GLY A CA 1
ATOM 789 C C . GLY A 1 142 ? -64.44654 -3.40591 -7.14629 1.000 17.31704 122 GLY A C 1
ATOM 790 O O . GLY A 1 142 ? -65.03172 -4.17082 -6.37456 1.000 12.91202 122 GLY A O 1
ATOM 791 N N . ARG A 1 143 ? -64.33370 -3.64476 -8.45014 1.000 16.08589 123 ARG A N 1
ATOM 792 C CA . ARG A 1 143 ? -65.01603 -4.75264 -9.11642 1.000 19.55578 123 ARG A CA 1
ATOM 793 C C . ARG A 1 143 ? -64.03670 -5.91452 -9.25604 1.000 24.60360 123 ARG A C 1
ATOM 794 O O . ARG A 1 143 ? -63.45312 -6.14851 -10.31256 1.000 23.89398 123 ARG A O 1
ATOM 802 N N . LEU A 1 144 ? -63.86499 -6.66719 -8.16977 1.000 14.52656 124 LEU A N 1
ATOM 803 C CA . LEU A 1 144 ? -62.98346 -7.82868 -8.22796 1.000 17.40435 124 LEU A CA 1
ATOM 804 C C . LEU A 1 144 ? -63.70145 -9.07947 -8.70689 1.000 17.66838 124 LEU A C 1
ATOM 805 O O . LEU A 1 144 ? -63.07460 -9.95258 -9.32214 1.000 17.36767 124 LEU A O 1
ATOM 810 N N . LEU A 1 145 ? -64.97657 -9.19945 -8.39130 1.000 16.42334 125 LEU A N 1
ATOM 811 C CA . LEU A 1 145 ? -65.89866 -10.23644 -8.81469 1.000 17.45599 125 LEU A CA 1
ATOM 812 C C . LEU A 1 145 ? -66.97439 -9.62789 -9.70329 1.000 17.08215 125 LEU A C 1
ATOM 813 O O . LEU A 1 145 ? -67.38410 -8.48639 -9.48084 1.000 18.09724 125 LEU A O 1
ATOM 818 N N . PRO A 1 146 ? -67.44748 -10.35451 -10.71579 1.000 23.09989 126 PRO A N 1
ATOM 819 C CA . PRO A 1 146 ? -68.51758 -9.81839 -11.57093 1.000 22.57260 126 PRO A CA 1
ATOM 820 C C . PRO A 1 146 ? -69.73878 -9.42342 -10.74961 1.000 16.66078 126 PRO A C 1
ATOM 821 O O . PRO A 1 146 ? -70.22150 -10.18858 -9.91295 1.000 14.87237 126 PRO A O 1
ATOM 825 N N . GLY A 1 147 ? -70.21810 -8.20352 -10.97432 1.000 18.34395 127 GLY A N 1
ATOM 826 C CA . GLY A 1 147 ? -71.43394 -7.75710 -10.31780 1.000 15.65493 127 GLY A CA 1
ATOM 827 C C . GLY A 1 147 ? -71.31735 -7.54070 -8.82613 1.000 16.81580 127 GLY A C 1
ATOM 828 O O . GLY A 1 147 ? -72.33763 -7.52621 -8.13573 1.000 18.58836 127 GLY A O 1
ATOM 829 N N . ARG A 1 148 ? -70.09763 -7.36655 -8.30150 1.000 13.93273 128 ARG A N 1
ATOM 830 C CA . ARG A 1 148 ? -69.89333 -7.14013 -6.87654 1.000 15.52131 128 ARG A CA 1
ATOM 831 C C . ARG A 1 148 ? -69.01177 -5.92032 -6.68905 1.000 13.33026 128 ARG A C 1
ATOM 832 O O . ARG A 1 148 ? -68.04250 -5.73343 -7.42859 1.000 15.30009 128 ARG A O 1
ATOM 840 N N . GLU A 1 149 ? -69.32881 -5.10577 -5.68668 1.000 12.04272 129 GLU A N 1
ATOM 841 C CA . GLU A 1 149 ? -68.40966 -4.07553 -5.21770 1.000 16.62041 129 GLU A CA 1
ATOM 842 C C . GLU A 1 149 ? -67.77545 -4.56006 -3.92112 1.000 15.89426 129 GLU A C 1
ATOM 843 O O . GLU A 1 149 ? -68.48608 -4.90977 -2.97491 1.000 11.08508 129 GLU A O 1
ATOM 849 N N . SER A 1 150 ? -66.44488 -4.57534 -3.86898 1.000 10.44227 130 SER A N 1
ATOM 850 C CA . SER A 1 150 ? -65.75030 -5.05675 -2.68566 1.000 13.06947 130 SER A CA 1
ATOM 851 C C . SER A 1 150 ? -64.77324 -4.00693 -2.17831 1.000 14.69710 130 SER A C 1
ATOM 852 O O . SER A 1 150 ? -64.24218 -3.20124 -2.94991 1.000 12.45537 130 SER A O 1
ATOM 855 N N . TRP A 1 151 ? -64.54572 -4.01856 -0.86541 1.000 13.20628 131 TRP A N 1
ATOM 856 C CA . TRP A 1 151 ? -63.47398 -3.22247 -0.28225 1.000 12.53541 131 TRP A CA 1
ATOM 857 C C . TRP A 1 151 ? -62.94897 -3.93710 0.95674 1.000 14.73517 131 TRP A C 1
ATOM 858 O O . TRP A 1 151 ? -63.54883 -4.89893 1.43953 1.000 10.97615 131 TRP A O 1
ATOM 869 N N . VAL A 1 152 ? -61.80639 -3.46677 1.46598 1.000 11.23353 132 VAL A N 1
ATOM 870 C CA . VAL A 1 152 ? -61.15665 -4.07895 2.62033 1.000 10.03523 132 VAL A CA 1
ATOM 871 C C . VAL A 1 152 ? -60.91006 -3.01509 3.68102 1.000 14.10941 132 VAL A C 1
ATOM 872 O O . VAL A 1 152 ? -60.28272 -1.98644 3.40431 1.000 12.68997 132 VAL A O 1
ATOM 876 N N . ARG A 1 153 ? -61.39622 -3.26534 4.89385 1.000 11.06355 133 ARG A N 1
ATOM 877 C CA . ARG A 1 153 ? -61.19928 -2.36436 6.01766 1.000 13.42555 133 ARG A CA 1
ATOM 878 C C . ARG A 1 153 ? -60.40453 -3.10195 7.08892 1.000 13.95130 133 ARG A C 1
ATOM 879 O O . ARG A 1 153 ? -60.40003 -4.33646 7.13279 1.000 15.80212 133 ARG A O 1
ATOM 887 N N . TRP A 1 154 ? -59.68819 -2.35105 7.92419 1.000 13.44135 134 TRP A N 1
ATOM 888 C CA . TRP A 1 154 ? -58.93618 -2.92614 9.03257 1.000 10.76089 134 TRP A CA 1
ATOM 889 C C . TRP A 1 154 ? -59.70231 -2.69867 10.32441 1.000 16.06045 134 TRP A C 1
ATOM 890 O O . TRP A 1 154 ? -60.32353 -1.64580 10.50377 1.000 13.22383 134 TRP A O 1
ATOM 901 N N . GLU A 1 155 ? -59.62799 -3.67343 11.23646 1.000 11.93105 135 GLU A N 1
ATOM 902 C CA . GLU A 1 155 ? -60.38511 -3.65297 12.49774 1.000 12.49946 135 GLU A CA 1
ATOM 903 C C . GLU A 1 155 ? -59.50954 -4.13425 13.64682 1.000 11.56217 135 GLU A C 1
ATOM 904 O O . GLU A 1 155 ? -58.67300 -5.02715 13.44660 1.000 14.93206 135 GLU A O 1
ATOM 910 N N . PRO A 1 156 ? -59.66792 -3.56058 14.84355 1.000 12.47094 136 PRO A N 1
ATOM 911 C CA . PRO A 1 156 ? -58.83624 -3.96685 15.98534 1.000 12.57478 136 PRO A CA 1
ATOM 912 C C . PRO A 1 156 ? -59.21583 -5.34238 16.50963 1.000 12.84809 136 PRO A C 1
ATOM 913 O O . PRO A 1 156 ? -60.31496 -5.84497 16.27583 1.000 13.57438 136 PRO A O 1
ATOM 917 N N . LEU A 1 157 ? -58.27077 -5.94757 17.23760 1.000 11.93427 137 LEU A N 1
ATOM 918 C CA . LEU A 1 157 ? -58.50964 -7.23016 17.89968 1.000 12.06824 137 LEU A CA 1
ATOM 919 C C . LEU A 1 157 ? -59.38717 -7.09235 19.13735 1.000 18.52816 137 LEU A C 1
ATOM 920 O O . LEU A 1 157 ? -60.18576 -7.98909 19.43782 1.000 15.45187 137 LEU A O 1
ATOM 925 N N . GLY A 1 158 ? -59.22183 -6.00977 19.89186 1.000 13.22185 138 GLY A N 1
ATOM 926 C CA . GLY A 1 158 ? -59.96507 -5.85413 21.12770 1.000 15.24918 138 GLY A CA 1
ATOM 927 C C . GLY A 1 158 ? -59.05283 -5.44741 22.26170 1.000 15.49886 138 GLY A C 1
ATOM 928 O O . GLY A 1 158 ? -58.47896 -4.35905 22.22836 1.000 14.70914 138 GLY A O 1
ATOM 929 N N . VAL A 1 159 ? -58.89782 -6.29602 23.27183 1.000 14.32830 139 VAL A N 1
ATOM 930 C CA . VAL A 1 159 ? -57.99723 -6.00885 24.38081 1.000 13.73188 139 VAL A CA 1
ATOM 931 C C . VAL A 1 159 ? -56.70169 -6.77357 24.14550 1.000 15.71894 139 VAL A C 1
ATOM 932 O O . VAL A 1 159 ? -56.72268 -7.99493 23.94063 1.000 14.59673 139 VAL A O 1
ATOM 936 N N . VAL A 1 160 ? -55.57789 -6.05921 24.17328 1.000 11.60747 140 VAL A N 1
ATOM 937 C CA . VAL A 1 160 ? -54.25099 -6.63491 23.95201 1.000 10.92267 140 VAL A CA 1
ATOM 938 C C . VAL A 1 160 ? -53.49137 -6.61349 25.27055 1.000 15.29698 140 VAL A C 1
ATOM 939 O O . VAL A 1 160 ? -53.40726 -5.56518 25.92056 1.000 12.22885 140 VAL A O 1
ATOM 943 N N . ALA A 1 161 ? -52.92504 -7.75913 25.65472 1.000 10.98141 141 ALA A N 1
ATOM 944 C CA . ALA A 1 161 ? -52.01162 -7.83713 26.78996 1.000 14.32005 141 ALA A CA 1
ATOM 945 C C . ALA A 1 161 ? -50.59040 -7.55724 26.32271 1.000 14.54358 141 ALA A C 1
ATOM 946 O O . ALA A 1 161 ? -50.09406 -8.21679 25.40268 1.000 14.58353 141 ALA A O 1
ATOM 948 N N . ALA A 1 162 ? -49.93760 -6.58532 26.95560 1.000 12.38313 142 ALA A N 1
ATOM 949 C CA . ALA A 1 162 ? -48.55577 -6.24160 26.65289 1.000 12.27197 142 ALA A CA 1
ATOM 950 C C . ALA A 1 162 ? -47.71017 -6.57058 27.87362 1.000 13.33130 142 ALA A C 1
ATOM 951 O O . ALA A 1 162 ? -47.87977 -5.95485 28.93446 1.000 13.30278 142 ALA A O 1
ATOM 953 N N . ILE A 1 163 ? -46.80446 -7.53275 27.72197 1.000 11.85291 143 ILE A N 1
ATOM 954 C CA . ILE A 1 163 ? -45.97378 -8.01870 28.81567 1.000 10.39935 143 ILE A CA 1
ATOM 955 C C . ILE A 1 163 ? -44.52330 -7.76495 28.43158 1.000 10.55113 143 ILE A C 1
ATOM 956 O O . ILE A 1 163 ? -44.05985 -8.25355 27.39207 1.000 13.31976 143 ILE A O 1
ATOM 961 N N . VAL A 1 164 ? -43.81364 -6.99447 29.25259 1.000 11.37886 144 VAL A N 1
ATOM 962 C CA . VAL A 1 164 ? -42.55186 -6.39829 28.81530 1.000 11.76228 144 VAL A CA 1
ATOM 963 C C . VAL A 1 164 ? -41.50036 -6.57685 29.90211 1.000 16.56471 144 VAL A C 1
ATOM 964 O O . VAL A 1 164 ? -41.82805 -6.75906 31.08616 1.000 12.94857 144 VAL A O 1
ATOM 968 N N . PRO A 1 165 ? -40.19403 -6.51835 29.51755 1.000 13.06452 145 PRO A N 1
ATOM 969 C CA . PRO A 1 165 ? -39.11370 -6.77878 30.47490 1.000 11.81910 145 PRO A CA 1
ATOM 970 C C . PRO A 1 165 ? -38.57507 -5.52227 31.14223 1.000 13.67847 145 PRO A C 1
ATOM 971 O O . PRO A 1 165 ? -39.05202 -4.40984 30.87991 1.000 12.86302 145 PRO A O 1
ATOM 975 N N . TRP A 1 166 ? -37.55078 -5.69299 31.98354 1.000 10.93424 146 TRP A N 1
ATOM 976 C CA . TRP A 1 166 ? -36.97999 -4.59354 32.75443 1.000 12.17882 146 TRP A CA 1
ATOM 977 C C . TRP A 1 166 ? -35.84962 -3.86312 32.03928 1.000 12.22493 146 TRP A C 1
ATOM 978 O O . TRP A 1 166 ? -35.40735 -2.82590 32.54397 1.000 13.49245 146 TRP A O 1
ATOM 989 N N . ASN A 1 167 ? -35.35757 -4.35449 30.89181 1.000 11.30908 147 ASN A N 1
ATOM 990 C CA . ASN A 1 167 ? -34.13542 -3.74955 30.34573 1.000 13.23357 147 ASN A CA 1
ATOM 991 C C . ASN A 1 167 ? -34.40892 -2.38275 29.71865 1.000 15.01440 147 ASN A C 1
ATOM 992 O O . ASN A 1 167 ? -33.61929 -1.44672 29.90241 1.000 11.72141 147 ASN A O 1
ATOM 997 N N . TYR A 1 168 ? -35.52630 -2.23233 29.01193 1.000 12.55376 148 TYR A N 1
ATOM 998 C CA . TYR A 1 168 ? -35.99707 -0.93339 28.52543 1.000 13.05213 148 TYR A CA 1
ATOM 999 C C . TYR A 1 168 ? -37.47090 -0.82900 28.88714 1.000 14.57508 148 TYR A C 1
ATOM 1000 O O . TYR A 1 168 ? -38.34341 -1.00379 28.02773 1.000 14.71387 148 TYR A O 1
ATOM 1009 N N . PRO A 1 169 ? -37.78704 -0.55823 30.15660 1.000 13.54612 149 PRO A N 1
ATOM 1010 C CA . PRO A 1 169 ? -39.20378 -0.58552 30.56888 1.000 12.15406 149 PRO A CA 1
ATOM 1011 C C . PRO A 1 169 ? -40.06857 0.35271 29.74824 1.000 17.11078 149 PRO A C 1
ATOM 1012 O O . PRO A 1 169 ? -41.12094 -0.05286 29.23697 1.000 12.89452 149 PRO A O 1
ATOM 1016 N N . LEU A 1 170 ? -39.62593 1.59849 29.58059 1.000 13.16200 150 LEU A N 1
ATOM 1017 C CA . LEU A 1 170 ? -40.42008 2.58108 28.85204 1.000 12.63908 150 LEU A CA 1
ATOM 1018 C C . LEU A 1 170 ? -40.44810 2.27980 27.35402 1.000 10.59789 150 LEU A C 1
ATOM 1019 O O . LEU A 1 170 ? -41.51582 2.28566 26.73308 1.000 14.69555 150 LEU A O 1
ATOM 1024 N N . MET A 1 171 ? -39.28554 2.01757 26.74943 1.000 13.12438 151 MET A N 1
ATOM 1025 C CA . MET A 1 171 ? -39.26860 1.80567 25.30197 1.000 12.07282 151 MET A CA 1
ATOM 1026 C C . MET A 1 171 ? -39.98493 0.52052 24.91530 1.000 10.89370 151 MET A C 1
ATOM 1027 O O . MET A 1 171 ? -40.68278 0.48451 23.89588 1.000 14.03475 151 MET A O 1
ATOM 1032 N N . MET A 1 172 ? -39.82035 -0.55347 25.69629 1.000 12.48013 152 MET A N 1
ATOM 1033 C CA . MET A 1 172 ? -40.51445 -1.78916 25.33345 1.000 15.89999 152 MET A CA 1
ATOM 1034 C C . MET A 1 172 ? -42.01907 -1.65373 25.53757 1.000 14.58796 152 MET A C 1
ATOM 1035 O O . MET A 1 172 ? -42.79480 -2.22206 24.76497 1.000 14.36199 152 MET A O 1
ATOM 1040 N N . ALA A 1 173 ? -42.45164 -0.89792 26.55159 1.000 12.98094 153 ALA A N 1
ATOM 1041 C CA . ALA A 1 173 ? -43.86257 -0.54120 26.65119 1.000 13.44494 153 ALA A CA 1
ATOM 1042 C C . ALA A 1 173 ? -44.31557 0.20736 25.39990 1.000 13.82884 153 ALA A C 1
ATOM 1043 O O . ALA A 1 173 ? -45.33358 -0.13651 24.78916 1.000 14.08908 153 ALA A O 1
ATOM 1045 N N . ALA A 1 174 ? -43.55169 1.22285 24.98897 1.000 11.81051 154 ALA A N 1
ATOM 1046 C CA . ALA A 1 174 ? -43.90689 1.99315 23.79571 1.000 13.38673 154 ALA A CA 1
ATOM 1047 C C . ALA A 1 174 ? -44.00070 1.10331 22.56281 1.000 13.81281 154 ALA A C 1
ATOM 1048 O O . ALA A 1 174 ? -44.96028 1.20541 21.78671 1.000 14.93859 154 ALA A O 1
ATOM 1050 N N . TRP A 1 175 ? -43.01434 0.21570 22.36641 1.000 12.00289 155 TRP A N 1
ATOM 1051 C CA . TRP A 1 175 ? -43.01878 -0.64487 21.18425 1.000 12.35131 155 TRP A CA 1
ATOM 1052 C C . TRP A 1 175 ? -44.31421 -1.42713 21.07128 1.000 17.17112 155 TRP A C 1
ATOM 1053 O O . TRP A 1 175 ? -44.80093 -1.66703 19.96460 1.000 13.16961 155 TRP A O 1
ATOM 1064 N N . ARG A 1 176 ? -44.86719 -1.86501 22.20014 1.000 15.29213 156 ARG A N 1
ATOM 1065 C CA . ARG A 1 176 ? -46.08117 -2.67395 22.16349 1.000 16.14118 156 ARG A CA 1
ATOM 1066 C C . ARG A 1 176 ? -47.34230 -1.81548 22.14687 1.000 19.58743 156 ARG A C 1
ATOM 1067 O O . ARG A 1 176 ? -48.21859 -2.01352 21.29715 1.000 18.51144 156 ARG A O 1
ATOM 1075 N N . ILE A 1 177 ? -47.45348 -0.85214 23.06518 1.000 16.57195 157 ILE A N 1
ATOM 1076 C CA . ILE A 1 177 ? -48.72937 -0.15288 23.18838 1.000 16.25249 157 ILE A CA 1
ATOM 1077 C C . ILE A 1 177 ? -48.93456 0.81379 22.02700 1.000 14.79978 157 ILE A C 1
ATOM 1078 O O . ILE A 1 177 ? -50.07543 1.10613 21.65566 1.000 15.73473 157 ILE A O 1
ATOM 1083 N N . GLY A 1 178 ? -47.85479 1.33321 21.44536 1.000 14.95646 158 GLY A N 1
ATOM 1084 C CA . GLY A 1 178 ? -47.95264 2.28523 20.35978 1.000 15.29827 158 GLY A CA 1
ATOM 1085 C C . GLY A 1 178 ? -48.81053 1.78083 19.21495 1.000 13.83827 158 GLY A C 1
ATOM 1086 O O . GLY A 1 178 ? -49.88307 2.31802 18.92929 1.000 14.91680 158 GLY A O 1
ATOM 1087 N N . PRO A 1 179 ? -48.35603 0.72052 18.54181 1.000 14.35780 159 PRO A N 1
ATOM 1088 C CA . PRO A 1 179 ? -49.17278 0.16178 17.44724 1.000 13.33275 159 PRO A CA 1
ATOM 1089 C C . PRO A 1 179 ? -50.49571 -0.42076 17.92476 1.000 14.38754 159 PRO A C 1
ATOM 1090 O O . PRO A 1 179 ? -51.51055 -0.28026 17.22881 1.000 11.10941 159 PRO A O 1
ATOM 1094 N N . ALA A 1 180 ? -50.52760 -1.05414 19.10168 1.000 11.52259 160 ALA A N 1
ATOM 1095 C CA . ALA A 1 180 ? -51.77574 -1.64710 19.57954 1.000 11.71562 160 ALA A CA 1
ATOM 1096 C C . ALA A 1 180 ? -52.84897 -0.58034 19.78149 1.000 11.17015 160 ALA A C 1
ATOM 1097 O O . ALA A 1 180 ? -53.98014 -0.71671 19.29291 1.000 12.22990 160 ALA A O 1
ATOM 1099 N N . LEU A 1 181 ? -52.50645 0.50058 20.48707 1.000 12.08668 161 LEU A N 1
ATOM 1100 C CA . LEU A 1 181 ? -53.46420 1.58616 20.69660 1.000 11.03572 161 LEU A CA 1
ATOM 1101 C C . LEU A 1 181 ? -53.83774 2.26308 19.38513 1.000 11.66103 161 LEU A C 1
ATOM 1102 O O . LEU A 1 181 ? -55.01101 2.58812 19.15665 1.000 11.97784 161 LEU A O 1
ATOM 1107 N N . ALA A 1 182 ? -52.84695 2.50899 18.52073 1.000 9.96719 162 ALA A N 1
ATOM 1108 C CA . ALA A 1 182 ? -53.11775 3.16638 17.24746 1.000 12.81942 162 ALA A CA 1
ATOM 1109 C C . ALA A 1 182 ? -54.06893 2.35615 16.37651 1.000 16.07866 162 ALA A C 1
ATOM 1110 O O . ALA A 1 182 ? -54.82571 2.93237 15.58815 1.000 11.62672 162 ALA A O 1
ATOM 1112 N N . ALA A 1 183 ? -54.05105 1.03195 16.50145 1.000 9.18506 163 ALA A N 1
ATOM 1113 C CA . ALA A 1 183 ? -54.93728 0.18309 15.71432 1.000 13.13856 163 ALA A CA 1
ATOM 1114 C C . ALA A 1 183 ? -56.34441 0.09669 16.29549 1.000 17.18722 163 ALA A C 1
ATOM 1115 O O . ALA A 1 183 ? -57.18962 -0.60402 15.72492 1.000 14.51177 163 ALA A O 1
ATOM 1117 N N . GLY A 1 184 ? -56.61407 0.78243 17.40527 1.000 11.65574 164 GLY A N 1
ATOM 1118 C CA . GLY A 1 184 ? -57.93491 0.79308 18.00686 1.000 11.68273 164 GLY A CA 1
ATOM 1119 C C . GLY A 1 184 ? -58.15731 -0.18998 19.13964 1.000 12.77403 164 GLY A C 1
ATOM 1120 O O . GLY A 1 184 ? -59.30353 -0.34290 19.58550 1.000 13.86899 164 GLY A O 1
ATOM 1121 N N . ASN A 1 185 ? -57.11406 -0.87484 19.60166 1.000 10.15507 165 ASN A N 1
ATOM 1122 C CA . ASN A 1 185 ? -57.20571 -1.75628 20.75429 1.000 11.10370 165 ASN A CA 1
ATOM 1123 C C . ASN A 1 185 ? -57.05588 -0.96278 22.04901 1.000 13.74852 165 ASN A C 1
ATOM 1124 O O . ASN A 1 185 ? -56.46801 0.12107 22.08179 1.000 13.63424 165 ASN A O 1
ATOM 1129 N N . THR A 1 186 ? -57.60319 -1.51611 23.12432 1.000 12.54155 166 THR A N 1
ATOM 1130 C CA . THR A 1 186 ? -57.21376 -1.11548 24.46809 1.000 12.55840 166 THR A CA 1
ATOM 1131 C C . THR A 1 186 ? -56.20527 -2.12879 25.00054 1.000 13.13527 166 THR A C 1
ATOM 1132 O O . THR A 1 186 ? -56.08628 -3.24052 24.47928 1.000 15.03253 166 THR A O 1
ATOM 1136 N N . VAL A 1 187 ? -55.44138 -1.72225 26.01736 1.000 11.77634 167 VAL A N 1
ATOM 1137 C CA . VAL A 1 187 ? -54.21867 -2.42924 26.39209 1.000 10.25452 167 VAL A CA 1
ATOM 1138 C C . VAL A 1 187 ? -54.15137 -2.62361 27.89985 1.000 11.62273 167 VAL A C 1
ATOM 1139 O O . VAL A 1 187 ? -54.40010 -1.68731 28.66786 1.000 12.28433 167 VAL A O 1
ATOM 1143 N N . VAL A 1 188 ? -53.79476 -3.83433 28.31989 1.000 10.41667 168 VAL A N 1
ATOM 1144 C CA . VAL A 1 188 ? -53.38508 -4.10956 29.69216 1.000 10.82391 168 VAL A CA 1
ATOM 1145 C C . VAL A 1 188 ? -51.88367 -4.34687 29.66601 1.000 12.20811 168 VAL A C 1
ATOM 1146 O O . VAL A 1 188 ? -51.40901 -5.29472 29.02857 1.000 13.08414 168 VAL A O 1
ATOM 1150 N N . LEU A 1 189 ? -51.14336 -3.47185 30.33457 1.000 8.98763 169 LEU A N 1
ATOM 1151 C CA . LEU A 1 189 ? -49.68605 -3.45320 30.31137 1.000 9.30778 169 LEU A CA 1
ATOM 1152 C C . LEU A 1 189 ? -49.15645 -4.06030 31.60771 1.000 13.91033 169 LEU A C 1
ATOM 1153 O O . LEU A 1 189 ? -49.51541 -3.59701 32.69882 1.000 11.45067 169 LEU A O 1
ATOM 1158 N N . LYS A 1 190 ? -48.32034 -5.09324 31.49160 1.000 12.49619 170 LYS A N 1
ATOM 1159 C CA . LYS A 1 190 ? -47.76859 -5.80096 32.65133 1.000 12.62770 170 LYS A CA 1
ATOM 1160 C C . LYS A 1 190 ? -46.26407 -5.59423 32.64015 1.000 15.71080 170 LYS A C 1
ATOM 1161 O O . LYS A 1 190 ? -45.53874 -6.31774 31.93351 1.000 11.93577 170 LYS A O 1
ATOM 1167 N N . PRO A 1 191 ? -45.75364 -4.62560 33.39088 1.000 12.15152 171 PRO A N 1
ATOM 1168 C CA . PRO A 1 191 ? -44.31457 -4.36559 33.40621 1.000 10.64916 171 PRO A CA 1
ATOM 1169 C C . PRO A 1 191 ? -43.57883 -5.39105 34.26332 1.000 12.32968 171 PRO A C 1
ATOM 1170 O O . PRO A 1 191 ? -44.16739 -6.13218 35.05839 1.000 13.05041 171 PRO A O 1
ATOM 1174 N N . ALA A 1 192 ? -42.25942 -5.42431 34.08633 1.000 11.92046 172 ALA A N 1
ATOM 1175 C CA . ALA A 1 192 ? -41.44021 -6.35353 34.85316 1.000 13.67348 172 ALA A CA 1
ATOM 1176 C C . ALA A 1 192 ? -41.50644 -6.01456 36.33718 1.000 14.36024 172 ALA A C 1
ATOM 1177 O O . ALA A 1 192 ? -41.74986 -4.86537 36.71938 1.000 14.22790 172 ALA A O 1
ATOM 1179 N N . LEU A 1 193 ? -41.26225 -7.03208 37.17677 1.000 11.57412 173 LEU A N 1
ATOM 1180 C CA . LEU A 1 193 ? -41.39034 -6.86311 38.62570 1.000 12.67424 173 LEU A CA 1
ATOM 1181 C C . LEU A 1 193 ? -40.50638 -5.73425 39.14183 1.000 14.67160 173 LEU A C 1
ATOM 1182 O O . LEU A 1 193 ? -40.93974 -4.92764 39.97090 1.000 15.80465 173 LEU A O 1
ATOM 1187 N N . THR A 1 194 ? -39.26512 -5.65670 38.66597 1.000 15.51517 174 THR A N 1
ATOM 1188 C CA . THR A 1 194 ? -38.34936 -4.65052 39.18812 1.000 10.44719 174 THR A CA 1
ATOM 1189 C C . THR A 1 194 ? -38.55404 -3.26289 38.59299 1.000 15.06998 174 THR A C 1
ATOM 1190 O O . THR A 1 194 ? -37.94788 -2.31212 39.10094 1.000 13.56149 174 THR A O 1
ATOM 1194 N N . THR A 1 195 ? -39.37422 -3.09831 37.54325 1.000 12.95275 175 THR A N 1
ATOM 1195 C CA . THR A 1 195 ? -39.47864 -1.80820 36.84468 1.000 10.80526 175 THR A CA 1
ATOM 1196 C C . THR A 1 195 ? -40.91992 -1.46041 36.46332 1.000 12.57347 175 THR A C 1
ATOM 1197 O O . THR A 1 195 ? -41.22511 -1.24641 35.28784 1.000 14.67201 175 THR A O 1
ATOM 1201 N N . PRO A 1 196 ? -41.82374 -1.32661 37.43991 1.000 10.59697 176 PRO A N 1
ATOM 1202 C CA . PRO A 1 196 ? -43.18273 -0.85952 37.11308 1.000 11.88134 176 PRO A CA 1
ATOM 1203 C C . PRO A 1 196 ? -43.30327 0.65151 36.94169 1.000 11.13354 176 PRO A C 1
ATOM 1204 O O . PRO A 1 196 ? -44.36378 1.11994 36.51130 1.000 12.80765 176 PRO A O 1
ATOM 1208 N N . ASP A 1 197 ? -42.25329 1.41994 37.24271 1.000 10.40446 177 ASP A N 1
ATOM 1209 C CA . ASP A 1 197 ? -42.41861 2.84433 37.53413 1.000 12.91266 177 ASP A CA 1
ATOM 1210 C C . ASP A 1 197 ? -42.93954 3.63628 36.33177 1.000 12.64524 177 ASP A C 1
ATOM 1211 O O . ASP A 1 197 ? -43.92875 4.37122 36.45425 1.000 12.31518 177 ASP A O 1
ATOM 1216 N N . THR A 1 198 ? -42.30754 3.50654 35.15782 1.000 14.06047 178 THR A N 1
ATOM 1217 C CA . THR A 1 198 ? -42.79972 4.30858 34.03139 1.000 13.13008 178 THR A CA 1
ATOM 1218 C C . THR A 1 198 ? -44.12076 3.77855 33.47815 1.000 13.16921 178 THR A C 1
ATOM 1219 O O . THR A 1 198 ? -44.93359 4.56271 32.97343 1.000 14.21986 178 THR A O 1
ATOM 1223 N N . ALA A 1 199 ? -44.36421 2.46948 33.56502 1.000 10.58286 179 ALA A N 1
ATOM 1224 C CA . ALA A 1 199 ? -45.66559 1.94864 33.14433 1.000 8.81834 179 ALA A CA 1
ATOM 1225 C C . ALA A 1 199 ? -46.80707 2.56005 33.95293 1.000 12.09186 179 ALA A C 1
ATOM 1226 O O . ALA A 1 199 ? -47.90480 2.76793 33.41998 1.000 11.60586 179 ALA A O 1
ATOM 1228 N N . LEU A 1 200 ? -46.58324 2.83705 35.24271 1.000 10.69384 180 LEU A N 1
ATOM 1229 C CA . LEU A 1 200 ? -47.61953 3.49080 36.03953 1.000 11.53984 180 LEU A CA 1
ATOM 1230 C C . LEU A 1 200 ? -47.84779 4.91931 35.57586 1.000 12.92434 180 LEU A C 1
ATOM 1231 O O . LEU A 1 200 ? -48.99048 5.38970 35.54383 1.000 12.94450 180 LEU A O 1
ATOM 1236 N N . LEU A 1 201 ? -46.77404 5.62811 35.21316 1.000 11.37999 181 LEU A N 1
ATOM 1237 C CA . LEU A 1 201 ? -46.94069 6.98402 34.68601 1.000 12.82031 181 LEU A CA 1
ATOM 1238 C C . LEU A 1 201 ? -47.67244 6.97109 33.34842 1.000 12.78787 181 LEU A C 1
ATOM 1239 O O . LEU A 1 201 ? -48.54198 7.81876 33.11267 1.000 15.55907 181 LEU A O 1
ATOM 1244 N N . LEU A 1 202 ? -47.34480 6.01025 32.46429 1.000 12.08238 182 LEU A N 1
ATOM 1245 C CA . LEU A 1 202 ? -48.05681 5.89109 31.18445 1.000 13.53867 182 LEU A CA 1
ATOM 1246 C C . LEU A 1 202 ? -49.55748 5.74339 31.39513 1.000 15.07630 182 LEU A C 1
ATOM 1247 O O . LEU A 1 202 ? -50.35326 6.37006 30.68813 1.000 13.69739 182 LEU A O 1
ATOM 1252 N N . ALA A 1 203 ? -49.96718 4.91076 32.35864 1.000 9.82733 183 ALA A N 1
ATOM 1253 C CA . ALA A 1 203 ? -51.39755 4.72186 32.60243 1.000 12.55937 183 ALA A CA 1
ATOM 1254 C C . ALA A 1 203 ? -52.05892 6.01619 33.06936 1.000 14.27201 183 ALA A C 1
ATOM 1255 O O . ALA A 1 203 ? -53.19070 6.32805 32.67440 1.000 15.27948 183 ALA A O 1
ATOM 1257 N N . ARG A 1 204 ? -51.37815 6.77246 33.92900 1.000 13.59686 184 ARG A N 1
ATOM 1258 C CA . ARG A 1 204 ? -51.92266 8.04967 34.37501 1.000 15.59767 184 ARG A CA 1
ATOM 1259 C C . ARG A 1 204 ? -52.06684 9.02059 33.20691 1.000 17.00508 184 ARG A C 1
ATOM 1260 O O . ARG A 1 204 ? -53.12092 9.64521 33.02416 1.000 14.25283 184 ARG A O 1
ATOM 1268 N N . ASP A 1 205 ? -51.02174 9.14120 32.38721 1.000 11.16266 185 ASP A N 1
ATOM 1269 C CA . ASP A 1 205 ? -51.04451 10.11518 31.30014 1.000 13.85514 185 ASP A CA 1
ATOM 1270 C C . ASP A 1 205 ? -51.93764 9.66508 30.14720 1.000 17.34823 185 ASP A C 1
ATOM 1271 O O . ASP A 1 205 ? -52.51597 10.51074 29.44684 1.000 16.21402 185 ASP A O 1
ATOM 1276 N N . ALA A 1 206 ? -52.07790 8.34936 29.94521 1.000 11.80755 186 ALA A N 1
ATOM 1277 C CA . ALA A 1 206 ? -53.05784 7.84866 28.98482 1.000 15.92334 186 ALA A CA 1
ATOM 1278 C C . ALA A 1 206 ? -54.48030 8.17527 29.42978 1.000 18.30223 186 ALA A C 1
ATOM 1279 O O . ALA A 1 206 ? -55.32899 8.53104 28.60260 1.000 14.74279 186 ALA A O 1
ATOM 1281 N N . ALA A 1 207 ? -54.76494 8.05507 30.73335 1.000 15.72678 187 ALA A N 1
ATOM 1282 C CA . ALA A 1 207 ? -56.10593 8.37694 31.21500 1.000 17.74650 187 ALA A CA 1
ATOM 1283 C C . ALA A 1 207 ? -56.47819 9.81546 30.88248 1.000 15.49219 187 ALA A C 1
ATOM 1284 O O . ALA A 1 207 ? -57.63602 10.10431 30.56906 1.000 16.90788 187 ALA A O 1
ATOM 1286 N N . GLU A 1 208 ? -55.50505 10.72567 30.92180 1.000 14.82471 188 GLU A N 1
ATOM 1287 C CA . GLU A 1 208 ? -55.77251 12.14236 30.68740 1.000 14.48060 188 GLU A CA 1
ATOM 1288 C C . GLU A 1 208 ? -55.92784 12.48742 29.21364 1.000 22.10417 188 GLU A C 1
ATOM 1289 O O . GLU A 1 208 ? -56.52711 13.51964 28.89362 1.000 19.57553 188 GLU A O 1
ATOM 1295 N N . THR A 1 209 ? -55.37791 11.67706 28.31636 1.000 15.10030 189 THR A N 1
ATOM 1296 C CA . THR A 1 209 ? -55.32136 12.01148 26.89868 1.000 14.22840 189 THR A CA 1
ATOM 1297 C C . THR A 1 209 ? -56.05722 11.02860 25.99840 1.000 13.98111 189 THR A C 1
ATOM 1298 O O . THR A 1 209 ? -56.58832 11.44290 24.97074 1.000 12.97856 189 THR A O 1
ATOM 1302 N N . LEU A 1 210 ? -56.06753 9.74012 26.33346 1.000 14.19128 190 LEU A N 1
ATOM 1303 C CA . LEU A 1 210 ? -56.81687 8.73929 25.58689 1.000 15.35919 190 LEU A CA 1
ATOM 1304 C C . LEU A 1 210 ? -58.18266 8.46528 26.18701 1.000 19.88308 190 LEU A C 1
ATOM 1305 O O . LEU A 1 210 ? -59.10934 8.11040 25.45664 1.000 14.09328 190 LEU A O 1
ATOM 1310 N N . GLY A 1 211 ? -58.32405 8.62741 27.49596 1.000 21.30405 191 GLY A N 1
ATOM 1311 C CA . GLY A 1 211 ? -59.55183 8.30650 28.17881 1.000 19.86102 191 GLY A CA 1
ATOM 1312 C C . GLY A 1 211 ? -59.32348 7.20653 29.19315 1.000 21.25620 191 GLY A C 1
ATOM 1313 O O . GLY A 1 211 ? -58.40295 6.38933 29.06497 1.000 20.13278 191 GLY A O 1
ATOM 1314 N N . PRO A 1 212 ? -60.16898 7.15811 30.21830 1.000 23.74888 192 PRO A N 1
ATOM 1315 C CA . PRO A 1 212 ? -59.95955 6.18942 31.30050 1.000 23.67537 192 PRO A CA 1
ATOM 1316 C C . PRO A 1 212 ? -60.12304 4.75421 30.82358 1.000 20.43487 192 PRO A C 1
ATOM 1317 O O . PRO A 1 212 ? -61.02627 4.42796 30.04623 1.000 18.73979 192 PRO A O 1
ATOM 1321 N N . GLY A 1 213 ? -59.22065 3.89683 31.28831 1.000 16.30582 193 GLY A N 1
ATOM 1322 C CA . GLY A 1 213 ? -59.28018 2.48900 30.96735 1.000 15.00733 193 GLY A CA 1
ATOM 1323 C C . GLY A 1 213 ? -58.75613 2.09406 29.60212 1.000 17.51463 193 GLY A C 1
ATOM 1324 O O . GLY A 1 213 ? -58.73585 0.89313 29.30293 1.000 15.35964 193 GLY A O 1
ATOM 1325 N N . VAL A 1 214 ? -58.33232 3.05076 28.76092 1.000 10.17601 194 VAL A N 1
ATOM 1326 C CA . VAL A 1 214 ? -57.79950 2.68119 27.44791 1.000 15.37021 194 VAL A CA 1
ATOM 1327 C C . VAL A 1 214 ? -56.47136 1.94947 27.60210 1.000 15.19976 194 VAL A C 1
ATOM 1328 O O . VAL A 1 214 ? -56.21209 0.95559 26.91310 1.000 12.16545 194 VAL A O 1
ATOM 1332 N N . LEU A 1 215 ? -55.61693 2.41635 28.51587 1.000 10.39215 195 LEU A N 1
ATOM 1333 C CA . LEU A 1 215 ? -54.36976 1.74538 28.86557 1.000 12.68019 195 LEU A CA 1
ATOM 1334 C C . LEU A 1 215 ? -54.36791 1.49970 30.37124 1.000 12.76888 195 LEU A C 1
ATOM 1335 O O . LEU A 1 215 ? -54.45675 2.44838 31.15531 1.000 13.68501 195 LEU A O 1
ATOM 1340 N N . VAL A 1 216 ? -54.28259 0.23588 30.77785 1.000 11.20641 196 VAL A N 1
ATOM 1341 C CA . VAL A 1 216 ? -54.32313 -0.14059 32.19137 1.000 14.31485 196 VAL A CA 1
ATOM 1342 C C . VAL A 1 216 ? -53.02199 -0.85235 32.54785 1.000 14.51551 196 VAL A C 1
ATOM 1343 O O . VAL A 1 216 ? -52.60451 -1.77806 31.84484 1.000 16.22461 196 VAL A O 1
ATOM 1347 N N . THR A 1 217 ? -52.38818 -0.43214 33.63956 1.000 13.15166 197 THR A N 1
ATOM 1348 C CA . THR A 1 217 ? -51.11067 -0.99235 34.07157 1.000 11.23185 197 THR A CA 1
ATOM 1349 C C . THR A 1 217 ? -51.30705 -1.86502 35.30422 1.000 18.54626 197 THR A C 1
ATOM 1350 O O . THR A 1 217 ? -51.95131 -1.44360 36.27006 1.000 11.89986 197 THR A O 1
ATOM 1354 N N . VAL A 1 218 ? -50.72709 -3.06325 35.27466 1.000 13.37492 198 VAL A N 1
ATOM 1355 C CA . VAL A 1 218 ? -50.86385 -4.05971 36.33668 1.000 12.98553 198 VAL A CA 1
ATOM 1356 C C . VAL A 1 218 ? -49.48006 -4.49989 36.80303 1.000 13.85726 198 VAL A C 1
ATOM 1357 O O . VAL A 1 218 ? -48.87420 -5.37479 36.17489 1.000 15.51007 198 VAL A O 1
ATOM 1361 N N . PRO A 1 219 ? -48.92284 -3.91062 37.85666 1.000 13.71355 199 PRO A N 1
ATOM 1362 C CA . PRO A 1 219 ? -47.60303 -4.35198 38.32728 1.000 13.81560 199 PRO A CA 1
ATOM 1363 C C . PRO A 1 219 ? -47.65932 -5.76954 38.87246 1.000 15.70544 199 PRO A C 1
ATOM 1364 O O . PRO A 1 219 ? -48.66848 -6.19799 39.43483 1.000 19.32689 199 PRO A O 1
ATOM 1368 N N . GLY A 1 220 ? -46.55893 -6.49827 38.72089 1.000 18.36081 200 GLY A N 1
ATOM 1369 C CA . GLY A 1 220 ? -46.51555 -7.84013 39.26938 1.000 16.83686 200 GLY A CA 1
ATOM 1370 C C . GLY A 1 220 ? -45.33264 -8.62482 38.73986 1.000 17.46841 200 GLY A C 1
ATOM 1371 O O . GLY A 1 220 ? -44.47408 -8.09828 38.02494 1.000 15.19863 200 GLY A O 1
ATOM 1372 N N . ASP A 1 221 ? -45.30743 -9.90152 39.11368 1.000 15.24844 201 ASP A N 1
ATOM 1373 C CA . ASP A 1 221 ? -44.20457 -10.78755 38.79325 1.000 19.07872 201 ASP A CA 1
ATOM 1374 C C . ASP A 1 221 ? -44.61287 -11.69187 37.62910 1.000 17.84334 201 ASP A C 1
ATOM 1375 O O . ASP A 1 221 ? -45.59205 -11.41544 36.92219 1.000 12.73271 201 ASP A O 1
ATOM 1380 N N . ARG A 1 222 ? -43.87298 -12.78134 37.42332 1.000 18.52167 202 ARG A N 1
ATOM 1381 C CA . ARG A 1 222 ? -44.13608 -13.61568 36.25755 1.000 23.72107 202 ARG A CA 1
ATOM 1382 C C . ARG A 1 222 ? -45.47479 -14.32995 36.37826 1.000 22.94267 202 ARG A C 1
ATOM 1383 O O . ARG A 1 222 ? -46.10958 -14.62345 35.35950 1.000 22.76710 202 ARG A O 1
ATOM 1391 N N . ASP A 1 223 ? -45.94193 -14.58154 37.60594 1.000 18.68341 203 ASP A N 1
ATOM 1392 C CA . ASP A 1 223 ? -47.25324 -15.19992 37.76489 1.000 23.10164 203 ASP A CA 1
ATOM 1393 C C . ASP A 1 223 ? -48.37979 -14.19888 37.50432 1.000 23.72646 203 ASP A C 1
ATOM 1394 O O . ASP A 1 223 ? -49.45540 -14.58491 37.02863 1.000 20.56238 203 ASP A O 1
ATOM 1399 N N . THR A 1 224 ? -48.15296 -12.91139 37.77414 1.000 19.97295 204 THR A N 1
ATOM 1400 C CA . THR A 1 224 ? -49.07253 -11.89176 37.27386 1.000 18.38625 204 THR A CA 1
ATOM 1401 C C . THR A 1 224 ? -49.17794 -11.95646 35.75259 1.000 14.61022 204 THR A C 1
ATOM 1402 O O . THR A 1 224 ? -50.27748 -11.89898 35.18861 1.000 15.22197 204 THR A O 1
ATOM 1406 N N . GLY A 1 225 ? -48.03843 -12.07690 35.07482 1.000 12.72414 205 GLY A N 1
ATOM 1407 C CA . GLY A 1 225 ? -48.05627 -12.22300 33.62986 1.000 14.21066 205 GLY A CA 1
ATOM 1408 C C . GLY A 1 225 ? -48.79720 -13.46336 33.16709 1.000 18.18459 205 GLY A C 1
ATOM 1409 O O . GLY A 1 225 ? -49.54092 -13.41897 32.18672 1.000 14.65840 205 GLY A O 1
ATOM 1410 N N . ARG A 1 226 ? -48.59745 -14.59268 33.85895 1.000 16.92343 206 ARG A N 1
ATOM 1411 C CA . ARG A 1 226 ? -49.28789 -15.81712 33.46338 1.000 15.40839 206 ARG A CA 1
ATOM 1412 C C . ARG A 1 226 ? -50.79273 -15.67612 33.62600 1.000 12.99978 206 ARG A C 1
ATOM 1413 O O . ARG A 1 226 ? -51.56161 -16.15049 32.78226 1.000 15.98871 206 ARG A O 1
ATOM 1421 N N . LEU A 1 227 ? -51.23727 -15.01622 34.69902 1.000 15.59258 207 LEU A N 1
ATOM 1422 C CA . LEU A 1 227 ? -52.66691 -14.77841 34.87252 1.000 15.89678 207 LEU A CA 1
ATOM 1423 C C . LEU A 1 227 ? -53.21460 -13.89695 33.75860 1.000 16.02721 207 LEU A C 1
ATOM 1424 O O . LEU A 1 227 ? -54.35918 -14.07192 33.32099 1.000 14.42077 207 LEU A O 1
ATOM 1429 N N . LEU A 1 228 ? -52.41484 -12.93931 33.28455 1.000 13.72735 208 LEU A N 1
ATOM 1430 C CA . LEU A 1 228 ? -52.88557 -12.08001 32.19922 1.000 13.65812 208 LEU A CA 1
ATOM 1431 C C . LEU A 1 228 ? -53.00571 -12.85756 30.88788 1.000 12.35276 208 LEU A C 1
ATOM 1432 O O . LEU A 1 228 ? -53.97666 -12.67602 30.14052 1.000 14.97528 208 LEU A O 1
ATOM 1437 N N . VAL A 1 229 ? -52.03208 -13.73096 30.59430 1.000 13.33891 209 VAL A N 1
ATOM 1438 C CA . VAL A 1 229 ? -52.10557 -14.57936 29.40164 1.000 15.02012 209 VAL A CA 1
ATOM 1439 C C . VAL A 1 229 ? -53.38051 -15.42945 29.41131 1.000 15.06796 209 VAL A C 1
ATOM 1440 O O . VAL A 1 229 ? -53.98780 -15.66993 28.36002 1.000 16.06844 209 VAL A O 1
ATOM 1444 N N . GLU A 1 230 ? -53.80767 -15.88808 30.58938 1.000 14.51942 210 GLU A N 1
ATOM 1445 C CA . GLU A 1 230 ? -54.98212 -16.74833 30.74072 1.000 15.24484 210 GLU A CA 1
ATOM 1446 C C . GLU A 1 230 ? -56.29215 -15.97805 30.87549 1.000 17.63573 210 GLU A C 1
ATOM 1447 O O . GLU A 1 230 ? -57.34731 -16.60288 31.03481 1.000 16.38468 210 GLU A O 1
ATOM 1453 N N . SER A 1 231 ? -56.25414 -14.65237 30.85467 1.000 15.20545 211 SER A N 1
ATOM 1454 C CA . SER A 1 231 ? -57.44940 -13.85144 31.04300 1.000 15.81332 211 SER A CA 1
ATOM 1455 C C . SER A 1 231 ? -58.19070 -13.66195 29.71843 1.000 17.84639 211 SER A C 1
ATOM 1456 O O . SER A 1 231 ? -57.81018 -14.19615 28.67133 1.000 16.70014 211 SER A O 1
ATOM 1459 N N . ALA A 1 232 ? -59.26763 -12.87721 29.76955 1.000 15.71370 212 ALA A N 1
ATOM 1460 C CA . ALA A 1 232 ? -60.12790 -12.66075 28.61496 1.000 20.40169 212 ALA A CA 1
ATOM 1461 C C . ALA A 1 232 ? -59.58236 -11.55695 27.71170 1.000 15.70760 212 ALA A C 1
ATOM 1462 O O . ALA A 1 232 ? -60.32003 -10.65051 27.31624 1.000 22.32647 212 ALA A O 1
ATOM 1464 N N . VAL A 1 233 ? -58.29069 -11.61369 27.40320 1.000 18.85767 213 VAL A N 1
ATOM 1465 C CA . VAL A 1 233 ? -57.68816 -10.74237 26.40268 1.000 15.22584 213 VAL A CA 1
ATOM 1466 C C . VAL A 1 233 ? -57.73569 -11.44776 25.05550 1.000 14.97432 213 VAL A C 1
ATOM 1467 O O . VAL A 1 233 ? -57.78944 -12.67622 24.96946 1.000 17.35355 213 VAL A O 1
ATOM 1471 N N . ASP A 1 234 ? -57.70252 -10.66028 23.98184 1.000 14.59789 214 ASP A N 1
ATOM 1472 C CA . ASP A 1 234 ? -57.76961 -11.21965 22.63820 1.000 14.90516 214 ASP A CA 1
ATOM 1473 C C . ASP A 1 234 ? -56.40085 -11.53529 22.05358 1.000 15.09055 214 ASP A C 1
ATOM 1474 O O . ASP A 1 234 ? -56.30257 -12.36436 21.14188 1.000 14.05742 214 ASP A O 1
ATOM 1479 N N . ALA A 1 235 ? -55.34723 -10.90559 22.56236 1.000 15.50450 215 ALA A N 1
ATOM 1480 C CA . ALA A 1 235 ? -54.01268 -11.05793 22.00369 1.000 14.19884 215 ALA A CA 1
ATOM 1481 C C . ALA A 1 235 ? -52.99988 -10.80769 23.10477 1.000 15.06653 215 ALA A C 1
ATOM 1482 O O . ALA A 1 235 ? -53.28208 -10.11925 24.08906 1.000 11.43334 215 ALA A O 1
ATOM 1484 N N . VAL A 1 236 ? -51.80714 -11.35976 22.91147 1.000 11.81577 216 VAL A N 1
ATOM 1485 C CA . VAL A 1 236 ? -50.69595 -11.19986 23.83713 1.000 12.93965 216 VAL A CA 1
ATOM 1486 C C . VAL A 1 236 ? -49.49847 -10.72532 23.03170 1.000 12.94247 216 VAL A C 1
ATOM 1487 O O . VAL A 1 236 ? -49.12830 -11.35869 22.03747 1.000 14.36667 216 VAL A O 1
ATOM 1491 N N . ALA A 1 237 ? -48.92296 -9.59315 23.43044 1.000 12.57179 217 ALA A N 1
ATOM 1492 C CA . ALA A 1 237 ? -47.70381 -9.06350 22.82729 1.000 16.02111 217 ALA A CA 1
ATOM 1493 C C . ALA A 1 237 ? -46.62400 -9.16179 23.89121 1.000 16.61044 217 ALA A C 1
ATOM 1494 O O . ALA A 1 237 ? -46.65839 -8.41766 24.87464 1.000 13.66239 217 ALA A O 1
ATOM 1496 N N . PHE A 1 238 ? -45.68933 -10.09123 23.71364 1.000 13.56845 218 PHE A N 1
ATOM 1497 C CA . PHE A 1 238 ? -44.72231 -10.44340 24.74865 1.000 14.95828 218 PHE A CA 1
ATOM 1498 C C . PHE A 1 238 ? -43.30713 -10.10816 24.29872 1.000 18.73552 218 PHE A C 1
ATOM 1499 O O . PHE A 1 238 ? -42.92300 -10.40555 23.16394 1.000 17.33355 218 PHE A O 1
ATOM 1507 N N . THR A 1 239 ? -42.52760 -9.51923 25.20817 1.000 13.38089 219 THR A N 1
ATOM 1508 C CA . THR A 1 239 ? -41.10566 -9.28027 25.00620 1.000 11.08161 219 THR A CA 1
ATOM 1509 C C . THR A 1 239 ? -40.35527 -9.81830 26.21768 1.000 16.19857 219 THR A C 1
ATOM 1510 O O . THR A 1 239 ? -40.62980 -9.40323 27.34714 1.000 15.35902 219 THR A O 1
ATOM 1514 N N . GLY A 1 240 ? -39.42001 -10.74251 25.99642 1.000 16.15039 220 GLY A N 1
ATOM 1515 C CA . GLY A 1 240 ? -38.69728 -11.31241 27.12688 1.000 16.78928 220 GLY A CA 1
ATOM 1516 C C . GLY A 1 240 ? -37.88576 -12.54568 26.75847 1.000 21.54050 220 GLY A C 1
ATOM 1517 O O . GLY A 1 240 ? -37.43691 -12.69960 25.61470 1.000 17.36480 220 GLY A O 1
ATOM 1518 N N . SER A 1 241 ? -37.69532 -13.41475 27.75256 1.000 16.11250 221 SER A N 1
ATOM 1519 C CA . SER A 1 241 ? -36.79943 -14.55345 27.61262 1.000 14.89100 221 SER A CA 1
ATOM 1520 C C . SER A 1 241 ? -37.42713 -15.64692 26.75190 1.000 17.81116 221 SER A C 1
ATOM 1521 O O . SER A 1 241 ? -38.64763 -15.75560 26.62393 1.000 17.29892 221 SER A O 1
ATOM 1524 N N . GLU A 1 242 ? -36.56023 -16.47425 26.16012 1.000 18.60567 222 GLU A N 1
ATOM 1525 C CA . GLU A 1 242 ? -37.03461 -17.61290 25.37774 1.000 21.92309 222 GLU A CA 1
ATOM 1526 C C . GLU A 1 242 ? -37.85548 -18.58380 26.22764 1.000 20.17455 222 GLU A C 1
ATOM 1527 O O . GLU A 1 242 ? -38.88323 -19.10929 25.77271 1.000 18.00052 222 GLU A O 1
ATOM 1533 N N . ALA A 1 243 ? -37.41401 -18.84422 27.46086 1.000 21.24073 223 ALA A N 1
ATOM 1534 C CA . ALA A 1 243 ? -38.13486 -19.78036 28.32015 1.000 19.69239 223 ALA A CA 1
ATOM 1535 C C . ALA A 1 243 ? -39.54998 -19.29678 28.60081 1.000 21.57768 223 ALA A C 1
ATOM 1536 O O . ALA A 1 243 ? -40.49498 -20.09744 28.63812 1.000 14.98302 223 ALA A O 1
ATOM 1538 N N . ALA A 1 244 ? -39.71364 -17.99081 28.82662 1.000 15.45660 224 ALA A N 1
ATOM 1539 C CA . ALA A 1 244 ? -41.04757 -17.45810 29.07127 1.000 16.18075 224 ALA A CA 1
ATOM 1540 C C . ALA A 1 244 ? -41.88986 -17.52451 27.81191 1.000 17.59508 224 ALA A C 1
ATOM 1541 O O . ALA A 1 244 ? -43.07358 -17.88090 27.86911 1.000 18.66508 224 ALA A O 1
ATOM 1543 N N . GLY A 1 245 ? -41.29320 -17.17459 26.66920 1.000 14.71158 225 GLY A N 1
ATOM 1544 C CA . GLY A 1 245 ? -42.00327 -17.28935 25.40882 1.000 16.43363 225 GLY A CA 1
ATOM 1545 C C . GLY A 1 245 ? -42.51673 -18.69477 25.16550 1.000 13.49637 225 GLY A C 1
ATOM 1546 O O . GLY A 1 245 ? -43.66845 -18.87989 24.77158 1.000 16.86919 225 GLY A O 1
ATOM 1547 N N . ARG A 1 246 ? -41.67761 -19.70273 25.42334 1.000 14.15513 226 ARG A N 1
ATOM 1548 C CA . ARG A 1 246 ? -42.09756 -21.08854 25.23076 1.000 19.68995 226 ARG A CA 1
ATOM 1549 C C . ARG A 1 246 ? -43.26102 -21.44680 26.14544 1.000 22.69331 226 ARG A C 1
ATOM 1550 O O . ARG A 1 246 ? -44.16985 -22.18409 25.74627 1.000 21.51845 226 ARG A O 1
ATOM 1558 N N . ASP A 1 247 ? -43.25345 -20.93958 27.38051 1.000 17.05243 227 ASP A N 1
ATOM 1559 C CA . ASP A 1 247 ? -44.39092 -21.17992 28.25988 1.000 16.27009 227 ASP A CA 1
ATOM 1560 C C . ASP A 1 247 ? -45.63670 -20.47086 27.74516 1.000 21.33279 227 ASP A C 1
ATOM 1561 O O . ASP A 1 247 ? -46.75047 -21.00825 27.82056 1.000 19.80500 227 ASP A O 1
ATOM 1566 N N . ILE A 1 248 ? -45.47162 -19.25201 27.23358 1.000 18.64854 228 ILE A N 1
ATOM 1567 C CA . ILE A 1 248 ? -46.63481 -18.46596 26.84472 1.000 19.67161 228 ILE A CA 1
ATOM 1568 C C . ILE A 1 248 ? -47.31026 -19.07670 25.62848 1.000 17.56900 228 ILE A C 1
ATOM 1569 O O . ILE A 1 248 ? -48.54068 -19.05451 25.51809 1.000 20.84910 228 ILE A O 1
ATOM 1574 N N . VAL A 1 249 ? -46.52229 -19.63076 24.69884 1.000 17.51726 229 VAL A N 1
ATOM 1575 C CA . VAL A 1 249 ? -47.10095 -20.27886 23.52134 1.000 20.39384 229 VAL A CA 1
ATOM 1576 C C . VAL A 1 249 ? -48.15313 -21.30152 23.93974 1.000 25.80672 229 VAL A C 1
ATOM 1577 O O . VAL A 1 249 ? -49.28420 -21.29121 23.44397 1.000 22.92932 229 VAL A O 1
ATOM 1581 N N . GLY A 1 250 ? -47.80768 -22.17549 24.89104 1.000 24.27307 230 GLY A N 1
ATOM 1582 C CA . GLY A 1 250 ? -48.75978 -23.17657 25.34360 1.000 25.12025 230 GLY A CA 1
ATOM 1583 C C . GLY A 1 250 ? -49.90456 -22.60482 26.15780 1.000 30.76297 230 GLY A C 1
ATOM 1584 O O . GLY A 1 250 ? -51.03444 -23.09721 26.08074 1.000 37.86960 230 GLY A O 1
ATOM 1585 N N . ARG A 1 251 ? -49.64101 -21.55076 26.92794 1.000 20.27224 231 ARG A N 1
ATOM 1586 C CA . ARG A 1 251 ? -50.64292 -21.00402 27.83596 1.000 20.41594 231 ARG A CA 1
ATOM 1587 C C . ARG A 1 251 ? -51.63768 -20.09067 27.12374 1.000 19.26405 231 ARG A C 1
ATOM 1588 O O . ARG A 1 251 ? -52.78542 -19.97647 27.56172 1.000 20.16021 231 ARG A O 1
ATOM 1596 N N . ALA A 1 252 ? -51.22278 -19.43919 26.03495 1.000 19.51815 232 ALA A N 1
ATOM 1597 C CA . ALA A 1 252 ? -52.05084 -18.43865 25.36654 1.000 12.00627 232 ALA A CA 1
ATOM 1598 C C . ALA A 1 252 ? -53.18936 -19.04183 24.54800 1.000 19.26927 232 ALA A C 1
ATOM 1599 O O . ALA A 1 252 ? -54.08342 -18.30072 24.12802 1.000 15.31799 232 ALA A O 1
ATOM 1601 N N . GLY A 1 253 ? -53.17745 -20.34918 24.30647 1.000 20.25979 233 GLY A N 1
ATOM 1602 C CA . GLY A 1 253 ? -54.28061 -20.96821 23.58886 1.000 21.01360 233 GLY A CA 1
ATOM 1603 C C . GLY A 1 253 ? -54.39012 -20.41263 22.18546 1.000 17.60965 233 GLY A C 1
ATOM 1604 O O . GLY A 1 253 ? -53.40609 -20.34203 21.43944 1.000 20.97562 233 GLY A O 1
ATOM 1605 N N . LEU A 1 254 ? -55.59426 -19.97527 21.82288 1.000 14.26930 234 LEU A N 1
ATOM 1606 C CA . LEU A 1 254 ? -55.84977 -19.44877 20.48714 1.000 13.68857 234 LEU A CA 1
ATOM 1607 C C . LEU A 1 254 ? -55.80586 -17.92459 20.43625 1.000 15.13059 234 LEU A C 1
ATOM 1608 O O . LEU A 1 254 ? -56.20427 -17.33464 19.42855 1.000 18.15545 234 LEU A O 1
ATOM 1613 N N . ARG A 1 255 ? -55.34904 -17.27240 21.49852 1.000 18.77531 235 ARG A N 1
ATOM 1614 C CA . ARG A 1 255 ? -55.14890 -15.83178 21.43325 1.000 15.92350 235 ARG A CA 1
ATOM 1615 C C . ARG A 1 255 ? -54.07179 -15.51736 20.40939 1.000 20.11612 235 ARG A C 1
ATOM 1616 O O . ARG A 1 255 ? -53.10940 -16.26977 20.24107 1.000 18.36820 235 ARG A O 1
ATOM 1624 N N . ARG A 1 256 ? -54.23188 -14.40258 19.70847 1.000 16.16077 236 ARG A N 1
ATOM 1625 C CA . ARG A 1 256 ? -53.16842 -14.01128 18.80085 1.000 15.76887 236 ARG A CA 1
ATOM 1626 C C . ARG A 1 256 ? -51.92496 -13.68347 19.61123 1.000 13.64116 236 ARG A C 1
ATOM 1627 O O . ARG A 1 256 ? -52.00122 -13.04949 20.66565 1.000 15.79727 236 ARG A O 1
ATOM 1635 N N . LEU A 1 257 ? -50.77647 -14.15270 19.14428 1.000 12.40849 237 LEU A N 1
ATOM 1636 C CA . LEU A 1 257 ? -49.55643 -14.06086 19.92922 1.000 16.72660 237 LEU A CA 1
ATOM 1637 C C . LEU A 1 257 ? -48.44012 -13.44311 19.10637 1.000 24.52570 237 LEU A C 1
ATOM 1638 O O . LEU A 1 257 ? -48.26728 -13.77185 17.93062 1.000 20.15571 237 LEU A O 1
ATOM 1643 N N . SER A 1 258 ? -47.68541 -12.54545 19.73924 1.000 15.92551 238 SER A N 1
ATOM 1644 C CA . SER A 1 258 ? -46.51403 -11.91618 19.14958 1.000 18.66066 238 SER A CA 1
ATOM 1645 C C . SER A 1 258 ? -45.35666 -12.04340 20.12996 1.000 24.70577 238 SER A C 1
ATOM 1646 O O . SER A 1 258 ? -45.48766 -11.65629 21.29707 1.000 21.30608 238 SER A O 1
ATOM 1649 N N . LEU A 1 259 ? -44.22940 -12.58385 19.66870 1.000 16.48079 239 LEU A N 1
ATOM 1650 C CA . LEU A 1 259 ? -43.10020 -12.87854 20.54407 1.000 16.48216 239 LEU A CA 1
ATOM 1651 C C . LEU A 1 259 ? -41.84865 -12.16624 20.05606 1.000 19.11219 239 LEU A C 1
ATOM 1652 O O . LEU A 1 259 ? -41.49959 -12.25104 18.87468 1.000 19.19027 239 LEU A O 1
ATOM 1657 N N . GLU A 1 260 ? -41.18759 -11.46941 20.97180 1.000 15.04324 240 GLU A N 1
ATOM 1658 C CA . GLU A 1 260 ? -39.88207 -10.85388 20.75945 1.000 17.89821 240 GLU A CA 1
ATOM 1659 C C . GLU A 1 260 ? -38.96722 -11.41302 21.83865 1.000 17.31916 240 GLU A C 1
ATOM 1660 O O . GLU A 1 260 ? -39.06361 -11.02054 23.00495 1.000 15.95956 240 GLU A O 1
ATOM 1666 N N . LEU A 1 261 ? -38.08919 -12.33556 21.45595 1.000 12.92444 241 LEU A N 1
ATOM 1667 C CA . LEU A 1 261 ? -37.30472 -13.10296 22.40597 1.000 16.06752 241 LEU A CA 1
ATOM 1668 C C . LEU A 1 261 ? -35.82031 -12.72998 22.30580 1.000 16.53985 241 LEU A C 1
ATOM 1669 O O . LEU A 1 261 ? -35.46379 -11.67642 21.76124 1.000 21.82746 241 LEU A O 1
ATOM 1674 N N . GLY A 1 262 ? -34.95584 -13.59531 22.82639 1.000 16.38178 242 GLY A N 1
ATOM 1675 C CA . GLY A 1 262 ? -33.55847 -13.23416 22.97522 1.000 21.32056 242 GLY A CA 1
ATOM 1676 C C . GLY A 1 262 ? -32.81639 -13.11622 21.65495 1.000 20.36873 242 GLY A C 1
ATOM 1677 O O . GLY A 1 262 ? -33.17819 -13.70026 20.63345 1.000 19.52489 242 GLY A O 1
ATOM 1678 N N . GLY A 1 263 ? -31.74979 -12.31215 21.68546 1.000 20.00822 243 GLY A N 1
ATOM 1679 C CA . GLY A 1 263 ? -30.79258 -12.25064 20.60724 1.000 16.29692 243 GLY A CA 1
ATOM 1680 C C . GLY A 1 263 ? -29.43501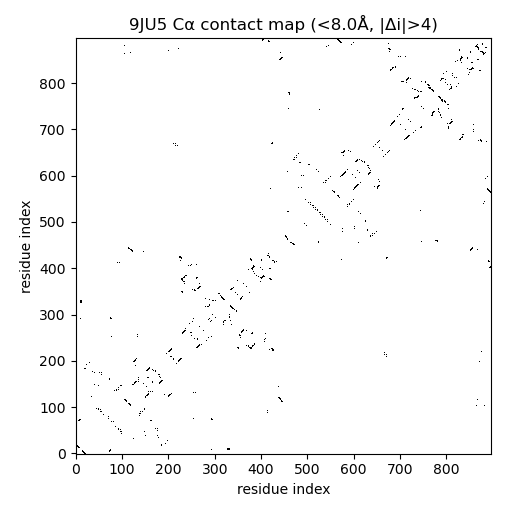 -12.74760 21.08455 1.000 22.16204 243 GLY A C 1
ATOM 1681 O O . GLY A 1 263 ? -29.20680 -12.97663 22.27752 1.000 22.01165 243 GLY A O 1
ATOM 1682 N N . ASN A 1 264 ? -28.53412 -12.91485 20.13021 1.000 19.44905 244 ASN A N 1
ATOM 1683 C CA . ASN A 1 264 ? -27.14413 -13.33403 20.39472 1.000 19.60754 244 ASN A CA 1
ATOM 1684 C C . ASN A 1 264 ? -26.36034 -12.83172 19.17760 1.000 14.20656 244 ASN A C 1
ATOM 1685 O O . ASN A 1 264 ? -25.94561 -13.58353 18.30967 1.000 16.34382 244 ASN A O 1
ATOM 1690 N N . CYS A 1 265 ? -26.18912 -11.51949 19.11196 1.000 13.99960 245 CYS A N 1
ATOM 1691 C CA . CYS A 1 265 ? -25.95896 -10.82485 17.84785 1.000 16.14479 245 CYS A CA 1
ATOM 1692 C C . CYS A 1 265 ? -24.48282 -10.83227 17.46291 1.000 11.78011 245 CYS A C 1
ATOM 1693 O O . CYS A 1 265 ? -23.62372 -10.46376 18.27916 1.000 13.70040 245 CYS A O 1
ATOM 1696 N N . PRO A 1 266 ? -24.17063 -11.22027 16.23531 1.000 13.97483 246 PRO A N 1
ATOM 1697 C CA . PRO A 1 266 ? -22.78511 -11.18180 15.77276 1.000 14.29473 246 PRO A CA 1
ATOM 1698 C C . PRO A 1 266 ? -22.41801 -9.81022 15.23157 1.000 16.82924 246 PRO A C 1
ATOM 1699 O O . PRO A 1 266 ? -23.26613 -9.04614 14.76816 1.000 12.50270 246 PRO A O 1
ATOM 1703 N N . ALA A 1 267 ? -21.12340 -9.50820 15.29336 1.000 12.45620 247 ALA A N 1
ATOM 1704 C CA . ALA A 1 267 ? -20.54528 -8.34194 14.63323 1.000 14.45485 247 ALA A CA 1
ATOM 1705 C C . ALA A 1 267 ? -19.36062 -8.84806 13.83001 1.000 13.97237 247 ALA A C 1
ATOM 1706 O O . ALA A 1 267 ? -18.35356 -9.25986 14.41435 1.000 16.28474 247 ALA A O 1
ATOM 1708 N N . VAL A 1 268 ? -19.49664 -8.86342 12.50472 1.000 15.02736 248 VAL A N 1
ATOM 1709 C CA . VAL A 1 268 ? -18.46331 -9.38970 11.61227 1.000 14.91396 248 VAL A CA 1
ATOM 1710 C C . VAL A 1 268 ? -17.52136 -8.24831 11.25583 1.000 17.68064 248 VAL A C 1
ATOM 1711 O O . VAL A 1 268 ? -17.93292 -7.26721 10.62563 1.000 18.44184 248 VAL A O 1
ATOM 1715 N N . VAL A 1 269 ? -16.26588 -8.36173 11.66880 1.000 17.45083 249 VAL A N 1
ATOM 1716 C CA . VAL A 1 269 ? -15.29131 -7.29071 11.50020 1.000 19.05031 249 VAL A CA 1
ATOM 1717 C C . VAL A 1 269 ? -14.23848 -7.77523 10.51358 1.000 21.71485 249 VAL A C 1
ATOM 1718 O O . VAL A 1 269 ? -13.42215 -8.64835 10.83436 1.000 18.51322 249 VAL A O 1
ATOM 1722 N N . LEU A 1 270 ? -14.26470 -7.20973 9.31124 1.000 20.15158 250 LEU A N 1
ATOM 1723 C CA . LEU A 1 270 ? -13.28806 -7.48896 8.27255 1.000 17.62571 250 LEU A CA 1
ATOM 1724 C C . LEU A 1 270 ? -12.02571 -6.64373 8.48118 1.000 19.92128 250 LEU A C 1
ATOM 1725 O O . LEU A 1 270 ? -12.05047 -5.64552 9.20600 1.000 18.72544 250 LEU A O 1
ATOM 1730 N N . PRO A 1 271 ? -10.90078 -7.02729 7.86143 1.000 20.58626 251 PRO A N 1
ATOM 1731 C CA . PRO A 1 271 ? -9.64284 -6.29623 8.10414 1.000 17.61593 251 PRO A CA 1
ATOM 1732 C C . PRO A 1 271 ? -9.65303 -4.83204 7.67184 1.000 19.42010 251 PRO A C 1
ATOM 1733 O O . PRO A 1 271 ? -8.86516 -4.04225 8.20882 1.000 23.74663 251 PRO A O 1
ATOM 1737 N N . ASP A 1 272 ? -10.50002 -4.41493 6.73257 1.000 17.95826 252 ASP A N 1
ATOM 1738 C CA . ASP A 1 272 ? -10.51045 -3.00067 6.36976 1.000 20.29326 252 ASP A CA 1
ATOM 1739 C C . ASP A 1 272 ? -11.61766 -2.22425 7.08625 1.000 21.89061 252 ASP A C 1
ATOM 1740 O O . ASP A 1 272 ? -12.04515 -1.16566 6.61169 1.000 20.28903 252 ASP A O 1
ATOM 1745 N N . ALA A 1 273 ? -12.05894 -2.71074 8.24848 1.000 19.31049 253 ALA A N 1
ATOM 1746 C CA . ALA A 1 273 ? -13.05770 -1.99752 9.03315 1.000 19.37256 253 ALA A CA 1
ATOM 1747 C C . ALA A 1 273 ? -12.54566 -0.60809 9.42850 1.000 19.57073 253 ALA A C 1
ATOM 1748 O O . ALA A 1 273 ? -11.33820 -0.40077 9.58382 1.000 16.60206 253 ALA A O 1
ATOM 1750 N N . PRO A 1 274 ? -13.44094 0.36032 9.60033 1.000 18.35249 254 PRO A N 1
ATOM 1751 C CA . PRO A 1 274 ? -13.01201 1.75054 9.84562 1.000 18.66248 254 PRO A CA 1
ATOM 1752 C C . PRO A 1 274 ? -12.29695 1.90472 11.17724 1.000 23.60651 254 PRO A C 1
ATOM 1753 O O . PRO A 1 274 ? -12.43129 1.06024 12.07566 1.000 22.33969 254 PRO A O 1
ATOM 1757 N N . PRO A 1 275 ? -11.53563 2.99204 11.34528 1.000 29.63528 255 PRO A N 1
ATOM 1758 C CA . PRO A 1 275 ? -10.73628 3.15989 12.57517 1.000 31.05774 255 PRO A CA 1
ATOM 1759 C C . PRO A 1 275 ? -11.53864 3.15801 13.87206 1.000 29.44627 255 PRO A C 1
ATOM 1760 O O . PRO A 1 275 ? -11.02501 2.68736 14.89297 1.000 28.20506 255 PRO A O 1
ATOM 1764 N N . ASP A 1 276 ? -12.76940 3.66799 13.88312 1.000 20.79456 256 ASP A N 1
ATOM 1765 C CA . ASP A 1 276 ? -13.52323 3.74347 15.13306 1.000 21.41380 256 ASP A CA 1
ATOM 1766 C C . ASP A 1 276 ? -14.27891 2.45701 15.47056 1.000 16.77348 256 ASP A C 1
ATOM 1767 O O . ASP A 1 276 ? -15.15427 2.49552 16.34592 1.000 16.81224 256 ASP A O 1
ATOM 1772 N N . THR A 1 277 ? -13.96845 1.33877 14.80297 1.000 15.87230 257 THR A N 1
ATOM 1773 C CA . THR A 1 277 ? -14.78432 0.13495 14.93239 1.000 13.24422 257 THR A CA 1
ATOM 1774 C C . THR A 1 277 ? -14.84198 -0.35051 16.37813 1.000 18.23537 257 THR A C 1
ATOM 1775 O O . THR A 1 277 ? -15.92297 -0.62646 16.90672 1.000 14.22588 257 THR A O 1
ATOM 1779 N N . TYR A 1 278 ? -13.68374 -0.46808 17.03191 1.000 17.39285 258 TYR A N 1
ATOM 1780 C CA . TYR A 1 278 ? -13.64804 -1.04616 18.37218 1.000 16.41335 258 TYR A CA 1
ATOM 1781 C C . TYR A 1 278 ? -14.31498 -0.12663 19.37839 1.000 15.01211 258 TYR A C 1
ATOM 1782 O O . TYR A 1 278 ? -15.06332 -0.58819 20.24207 1.000 16.40846 258 TYR A O 1
ATOM 1791 N N . GLU A 1 279 ? -14.07539 1.18124 19.25939 1.000 13.52815 259 GLU A N 1
ATOM 1792 C CA . GLU A 1 279 ? -14.74103 2.14569 20.12551 1.000 17.05101 259 GLU A CA 1
ATOM 1793 C C . GLU A 1 279 ? -16.25609 2.09963 19.94334 1.000 18.87902 259 GLU A C 1
ATOM 1794 O O . GLU A 1 279 ? -17.01307 2.17821 20.92080 1.000 17.48743 259 GLU A O 1
ATOM 1800 N N . ALA A 1 280 ? -16.72082 1.95036 18.70078 1.000 14.25143 260 ALA A N 1
ATOM 1801 C CA . ALA A 1 280 ? -18.16111 1.97328 18.45994 1.000 14.75336 260 ALA A CA 1
ATOM 1802 C C . ALA A 1 280 ? -18.82599 0.69824 18.96163 1.000 12.28963 260 ALA A C 1
ATOM 1803 O O . ALA A 1 280 ? -19.95002 0.74060 19.47470 1.000 15.62848 260 ALA A O 1
ATOM 1805 N N . LEU A 1 281 ? -18.15346 -0.44625 18.80479 1.000 12.19674 261 LEU A N 1
ATOM 1806 C CA . LEU A 1 281 ? -18.69797 -1.70510 19.29217 1.000 12.30582 261 LEU A CA 1
ATOM 1807 C C . LEU A 1 281 ? -18.76884 -1.70881 20.81679 1.000 18.42801 261 LEU A C 1
ATOM 1808 O O . LEU A 1 281 ? -19.76690 -2.14915 21.40036 1.000 14.50050 261 LEU A O 1
ATOM 1813 N N . VAL A 1 282 ? -17.72328 -1.20082 21.47280 1.000 13.93831 262 VAL A N 1
ATOM 1814 C CA . VAL A 1 282 ? -17.71759 -1.09069 22.93054 1.000 13.04597 262 VAL A CA 1
ATOM 1815 C C . VAL A 1 282 ? -18.78580 -0.11245 23.40767 1.000 12.82938 262 VAL A C 1
ATOM 1816 O O . VAL A 1 282 ? -19.44819 -0.34638 24.42602 1.000 17.09034 262 VAL A O 1
ATOM 1820 N N . ARG A 1 283 ? -18.98691 0.99201 22.67876 1.000 15.20949 263 ARG A N 1
ATOM 1821 C CA . ARG A 1 283 ? -20.06480 1.91062 23.04625 1.000 16.09605 263 ARG A CA 1
ATOM 1822 C C . ARG A 1 283 ? -21.42470 1.22248 22.97637 1.000 17.18005 263 ARG A C 1
ATOM 1823 O O . ARG A 1 283 ? -22.26102 1.39277 23.87145 1.000 14.26331 263 ARG A O 1
ATOM 1831 N N . ALA A 1 284 ? -21.66065 0.42489 21.92843 1.000 15.43433 264 ALA A N 1
ATOM 1832 C CA . ALA A 1 284 ? -22.93838 -0.27490 21.81857 1.000 18.83361 264 ALA A CA 1
ATOM 1833 C C . ALA A 1 284 ? -23.05695 -1.37625 22.86495 1.000 16.85049 264 ALA A C 1
ATOM 1834 O O . ALA A 1 284 ? -24.14743 -1.62478 23.39687 1.000 15.78357 264 ALA A O 1
ATOM 1836 N N . ALA A 1 285 ? -21.94699 -2.04553 23.17663 1.000 14.58619 265 ALA A N 1
ATOM 1837 C CA . ALA A 1 285 ? -21.98355 -3.13319 24.14541 1.000 15.51028 265 ALA A CA 1
ATOM 1838 C C . ALA A 1 285 ? -22.12794 -2.64881 25.58456 1.000 17.79505 265 ALA A C 1
ATOM 1839 O O . ALA A 1 285 ? -22.57542 -3.42656 26.42803 1.000 19.06248 265 ALA A O 1
ATOM 1841 N N . THR A 1 286 ? -21.75415 -1.40255 25.90131 1.000 17.07189 266 THR A N 1
ATOM 1842 C CA . THR A 1 286 ? -21.91359 -0.90076 27.26504 1.000 14.04138 266 THR A CA 1
ATOM 1843 C C . THR A 1 286 ? -23.13584 -0.01298 27.42162 1.000 15.00605 266 THR A C 1
ATOM 1844 O O . THR A 1 286 ? -23.45045 0.38711 28.55259 1.000 15.61661 266 THR A O 1
ATOM 1848 N N . TYR A 1 287 ? -23.82249 0.31365 26.32574 1.000 13.77020 267 TYR A N 1
ATOM 1849 C CA . TYR A 1 287 ? -25.09592 1.00820 26.43386 1.000 13.50188 267 TYR A CA 1
ATOM 1850 C C . TYR A 1 287 ? -26.05573 0.16668 27.27244 1.000 11.29306 267 TYR A C 1
ATOM 1851 O O . TYR A 1 287 ? -26.21409 -1.03160 27.03346 1.000 11.59843 267 TYR A O 1
ATOM 1860 N N . ASN A 1 288 ? -26.68657 0.79347 28.26504 1.000 14.34845 268 ASN A N 1
ATOM 1861 C CA . ASN A 1 288 ? -27.60524 0.09557 29.16493 1.000 11.61313 268 ASN A CA 1
ATOM 1862 C C . ASN A 1 288 ? -26.91502 -1.09726 29.82347 1.000 10.26424 268 ASN A C 1
ATOM 1863 O O . ASN A 1 288 ? -27.53585 -2.14094 30.05585 1.000 12.65137 268 ASN A O 1
ATOM 1868 N N . ALA A 1 289 ? -25.61500 -0.95284 30.10560 1.000 11.82251 269 ALA A N 1
ATOM 1869 C CA . ALA A 1 289 ? -24.80898 -2.01355 30.72429 1.000 13.46928 269 ALA A CA 1
ATOM 1870 C C . ALA A 1 289 ? -24.90955 -3.32857 29.94667 1.000 13.42619 269 ALA A C 1
ATOM 1871 O O . ALA A 1 289 ? -24.90259 -4.41763 30.52231 1.000 12.98618 269 ALA A O 1
ATOM 1873 N N . GLY A 1 290 ? -25.01124 -3.22758 28.61907 1.000 13.76812 270 GLY A N 1
ATOM 1874 C CA . GLY A 1 290 ? -25.07162 -4.41597 27.78090 1.000 12.17582 270 GLY A CA 1
ATOM 1875 C C . GLY A 1 290 ? -26.37229 -5.17967 27.83324 1.000 16.16110 270 GLY A C 1
ATOM 1876 O O . GLY A 1 290 ? -26.46917 -6.25638 27.22905 1.000 13.26524 270 GLY A O 1
ATOM 1877 N N . GLN A 1 291 ? -27.38267 -4.65465 28.52451 1.000 11.76081 271 GLN A N 1
ATOM 1878 C CA . GLN A 1 291 ? -28.64948 -5.36335 28.70149 1.000 14.51046 271 GLN A CA 1
ATOM 1879 C C . GLN A 1 291 ? -29.60533 -5.04528 27.54925 1.000 15.50973 271 GLN A C 1
ATOM 1880 O O . GLN A 1 291 ? -30.69215 -4.49832 27.72390 1.000 20.26188 271 GLN A O 1
ATOM 1886 N N . SER A 1 292 ? -29.16750 -5.41165 26.34327 1.000 15.07136 272 SER A N 1
ATOM 1887 C CA . SER A 1 292 ? -29.90550 -5.13853 25.11379 1.000 16.25459 272 SER A CA 1
ATOM 1888 C C . SER A 1 292 ? -30.03631 -6.41492 24.29669 1.000 19.28444 272 SER A C 1
ATOM 1889 O O . SER A 1 292 ? -29.07174 -7.17002 24.15162 1.000 18.13940 272 SER A O 1
ATOM 1892 N N . CYS A 1 293 ? -31.23427 -6.65194 23.75447 1.000 18.14503 273 CYS A N 1
ATOM 1893 C CA . CYS A 1 293 ? -31.43570 -7.83174 22.91970 1.000 19.35801 273 CYS A CA 1
ATOM 1894 C C . CYS A 1 293 ? -30.59591 -7.76856 21.64903 1.000 18.34775 273 CYS A C 1
ATOM 1895 O O . CYS A 1 293 ? -30.20859 -8.80791 21.10458 1.000 18.59632 273 CYS A O 1
ATOM 1898 N N . ALA A 1 294 ? -30.31567 -6.56474 21.15543 1.000 16.43846 274 ALA A N 1
ATOM 1899 C CA . ALA A 1 294 ? -29.57601 -6.38954 19.91381 1.000 19.48572 274 ALA A CA 1
ATOM 1900 C C . ALA A 1 294 ? -28.15435 -5.88739 20.15073 1.000 17.95478 274 ALA A C 1
ATOM 1901 O O . ALA A 1 294 ? -27.50222 -5.42877 19.21039 1.000 20.15153 274 ALA A O 1
ATOM 1903 N N A SER A 1 295 ? -27.65935 -5.96766 21.38550 0.374 18.23524 275 SER A N 1
ATOM 1904 N N B SER A 1 295 ? -27.66460 -5.96022 21.38698 0.626 18.23025 275 SER A N 1
ATOM 1905 C CA A SER A 1 295 ? -26.29157 -5.55351 21.67303 0.374 17.95637 275 SER A CA 1
ATOM 1906 C CA B SER A 1 295 ? -26.29283 -5.55208 21.65495 0.626 17.95734 275 SER A CA 1
ATOM 1907 C C A SER A 1 295 ? -25.29610 -6.47185 20.96135 0.374 19.00660 275 SER A C 1
ATOM 1908 C C B SER A 1 295 ? -25.32219 -6.45527 20.89481 0.626 19.06058 275 SER A C 1
ATOM 1909 O O A SER A 1 295 ? -25.54560 -7.67230 20.81580 0.374 17.76440 275 SER A O 1
ATOM 1910 O O B SER A 1 295 ? -25.61734 -7.62867 20.64566 0.626 17.61569 275 SER A O 1
ATOM 1915 N N . PRO A 1 296 ? -24.16192 -5.93641 20.49763 1.000 14.92134 276 PRO A N 1
ATOM 1916 C CA . PRO A 1 296 ? -23.15829 -6.80787 19.88602 1.000 11.97501 276 PRO A CA 1
ATOM 1917 C C . PRO A 1 296 ? -22.62066 -7.74509 20.95378 1.000 18.83344 276 PRO A C 1
ATOM 1918 O O . PRO A 1 296 ? -22.37362 -7.33142 22.09001 1.000 19.22167 276 PRO A O 1
ATOM 1922 N N . SER A 1 297 ? -22.49237 -9.02343 20.59779 1.000 12.47326 277 SER A N 1
ATOM 1923 C CA . SER A 1 297 ? -22.03395 -10.03848 21.54525 1.000 17.62270 277 SER A CA 1
ATOM 1924 C C . SER A 1 297 ? -20.87014 -10.83216 20.96862 1.000 15.80260 277 SER A C 1
ATOM 1925 O O . SER A 1 297 ? -19.80343 -10.92474 21.58678 1.000 17.35817 277 SER A O 1
ATOM 1928 N N . ARG A 1 298 ? -21.07318 -11.40365 19.78063 1.000 14.28528 278 ARG A N 1
ATOM 1929 C CA . ARG A 1 298 ? -20.10845 -12.30673 19.15431 1.000 17.03397 278 ARG A CA 1
ATOM 1930 C C . ARG A 1 298 ? -19.36233 -11.54122 18.06103 1.000 17.42790 278 ARG A C 1
ATOM 1931 O O . ARG A 1 298 ? -19.81936 -11.44505 16.92166 1.000 12.61290 278 ARG A O 1
ATOM 1939 N N . VAL A 1 299 ? -18.20538 -10.98341 18.41189 1.000 14.43997 279 VAL A N 1
ATOM 1940 C CA . VAL A 1 299 ? -17.32694 -10.39866 17.40421 1.000 14.80325 279 VAL A CA 1
ATOM 1941 C C . VAL A 1 299 ? -16.63242 -11.52927 16.65303 1.000 17.45108 279 VAL A C 1
ATOM 1942 O O . VAL A 1 299 ? -16.05865 -12.44087 17.26518 1.000 16.45512 279 VAL A O 1
ATOM 1946 N N . ILE A 1 300 ? -16.69814 -11.47856 15.32501 1.000 12.78365 280 ILE A N 1
ATOM 1947 C CA . ILE A 1 300 ? -16.11594 -12.48666 14.44362 1.000 15.91679 280 ILE A CA 1
ATOM 1948 C C . ILE A 1 300 ? -15.21928 -11.76186 13.45009 1.000 20.94255 280 ILE A C 1
ATOM 1949 O O . ILE A 1 300 ? -15.69545 -10.92575 12.67001 1.000 15.76786 280 ILE A O 1
ATOM 1954 N N . THR A 1 301 ? -13.92559 -12.04643 13.50169 1.000 16.72139 281 THR A N 1
ATOM 1955 C CA . THR A 1 301 ? -12.96353 -11.42574 12.61136 1.000 17.51563 281 THR A CA 1
ATOM 1956 C C . THR A 1 301 ? -12.45742 -12.46611 11.62211 1.000 17.74992 281 THR A C 1
ATOM 1957 O O . THR A 1 301 ? -12.87720 -13.62940 11.62571 1.000 14.10920 281 THR A O 1
ATOM 1961 N N . LEU A 1 302 ? -11.52940 -12.03555 10.77853 1.000 15.59459 282 LEU A N 1
ATOM 1962 C CA . LEU A 1 302 ? -10.72518 -12.97078 10.01386 1.000 22.04274 282 LEU A CA 1
ATOM 1963 C C . LEU A 1 302 ? -9.42982 -13.22132 10.78830 1.000 21.30794 282 LEU A C 1
ATOM 1964 O O . LEU A 1 302 ? -9.18704 -12.64071 11.84877 1.000 15.69837 282 LEU A O 1
ATOM 1969 N N . ARG A 1 303 ? -8.57377 -14.09123 10.26526 1.000 22.47415 283 ARG A N 1
ATOM 1970 C CA . ARG A 1 303 ? -7.37150 -14.40382 11.02675 1.000 27.35789 283 ARG A CA 1
ATOM 1971 C C . ARG A 1 303 ? -6.39198 -13.23810 11.04104 1.000 20.02891 283 ARG A C 1
ATOM 1972 O O . ARG A 1 303 ? -5.68737 -13.04151 12.03707 1.000 22.22416 283 ARG A O 1
ATOM 1980 N N . GLU A 1 304 ? -6.36345 -12.41840 9.98567 1.000 19.01847 284 GLU A N 1
ATOM 1981 C CA . GLU A 1 304 ? -5.36669 -11.35180 9.94728 1.000 17.47016 284 GLU A CA 1
ATOM 1982 C C . GLU A 1 304 ? -5.67913 -10.19358 10.88915 1.000 25.19917 284 GLU A C 1
ATOM 1983 O O . GLU A 1 304 ? -4.75189 -9.48095 11.28462 1.000 20.15948 284 GLU A O 1
ATOM 1989 N N . ASN A 1 305 ? -6.94133 -9.96607 11.25761 1.000 18.66366 285 ASN A N 1
ATOM 1990 C CA . ASN A 1 305 ? -7.24902 -8.87232 12.17548 1.000 16.95892 285 ASN A CA 1
ATOM 1991 C C . ASN A 1 305 ? -7.71420 -9.35511 13.54975 1.000 17.88104 285 ASN A C 1
ATOM 1992 O O . ASN A 1 305 ? -8.15324 -8.54017 14.36504 1.000 16.35397 285 ASN A O 1
ATOM 1997 N N . TYR A 1 306 ? -7.56758 -10.64670 13.84720 1.000 16.15388 286 TYR A N 1
ATOM 1998 C CA . TYR A 1 306 ? -8.06186 -11.18849 15.11416 1.000 21.10218 286 TYR A CA 1
ATOM 1999 C C . TYR A 1 306 ? -7.36198 -10.55078 16.31410 1.000 25.13027 286 TYR A C 1
ATOM 2000 O O . TYR A 1 306 ? -8.01948 -10.00818 17.21117 1.000 20.21890 286 TYR A O 1
ATOM 2009 N N . GLN A 1 307 ? -6.02424 -10.57622 16.33964 1.000 18.71547 287 GLN A N 1
ATOM 2010 C CA . GLN A 1 307 ? -5.31709 -10.01547 17.48849 1.000 22.35209 287 GLN A CA 1
ATOM 2011 C C . GLN A 1 307 ? -5.53094 -8.51241 17.59534 1.000 22.74459 287 GLN A C 1
ATOM 2012 O O . GLN A 1 307 ? -5.68427 -7.97971 18.70122 1.000 19.97218 287 GLN A O 1
ATOM 2018 N N . GLN A 1 308 ? -5.53884 -7.81106 16.46052 1.000 18.08286 288 GLN A N 1
ATOM 2019 C CA . GLN A 1 308 ? -5.81765 -6.38077 16.47570 1.000 18.69081 288 GLN A CA 1
ATOM 2020 C C . GLN A 1 308 ? -7.17662 -6.09752 17.09995 1.000 26.47215 288 GLN A C 1
ATOM 2021 O O . GLN A 1 308 ? -7.33227 -5.13152 17.85708 1.000 21.47509 288 GLN A O 1
ATOM 2023 N N . ALA A 1 309 ? -8.17342 -6.93476 16.79918 1.000 21.01151 289 ALA A N 1
ATOM 2024 C CA . ALA A 1 309 ? -9.50465 -6.71747 17.35768 1.000 19.86278 289 ALA A CA 1
ATOM 2025 C C . ALA A 1 309 ? -9.51903 -6.97997 18.85943 1.000 15.89665 289 ALA A C 1
ATOM 2026 O O . ALA A 1 309 ? -10.04260 -6.16726 19.63204 1.000 18.14088 289 ALA A O 1
ATOM 2028 N N . VAL A 1 310 ? -8.94507 -8.10973 19.29315 1.000 16.60661 290 VAL A N 1
ATOM 2029 C CA . VAL A 1 310 ? -8.90660 -8.42483 20.72549 1.000 19.74603 290 VAL A CA 1
ATOM 2030 C C . VAL A 1 310 ? -8.28465 -7.27141 21.50414 1.000 24.23444 290 VAL A C 1
ATOM 2031 O O . VAL A 1 310 ? -8.80979 -6.83186 22.53624 1.000 23.05162 290 VAL A O 1
ATOM 2035 N N . GLU A 1 311 ? -7.15159 -6.75878 21.01719 1.000 21.52875 291 GLU A N 1
ATOM 2036 C CA . GLU A 1 311 ? -6.45618 -5.71074 21.75744 1.000 20.07539 291 GLU A CA 1
ATOM 2037 C C . GLU A 1 311 ? -7.18082 -4.38105 21.64894 1.000 24.40301 291 GLU A C 1
ATOM 2038 O O . GLU A 1 311 ? -7.21941 -3.61384 22.61598 1.000 22.16577 291 GLU A O 1
ATOM 2044 N N . GLY A 1 312 ? -7.75546 -4.08400 20.48166 1.000 20.78426 292 GLY A N 1
ATOM 2045 C CA . GLY A 1 312 ? -8.46666 -2.82729 20.33174 1.000 19.90993 292 GLY A CA 1
ATOM 2046 C C . GLY A 1 312 ? -9.74181 -2.78812 21.15021 1.000 18.64666 292 GLY A C 1
ATOM 2047 O O . GLY A 1 312 ? -10.07423 -1.76487 21.75186 1.000 18.37504 292 GLY A O 1
ATOM 2048 N N . LEU A 1 313 ? -10.48144 -3.89479 21.16904 1.000 18.09058 293 LEU A N 1
ATOM 2049 C CA . LEU A 1 313 ? -11.67037 -3.96849 22.01109 1.000 17.62469 293 LEU A CA 1
ATOM 2050 C C . LEU A 1 313 ? -11.30489 -3.86011 23.48477 1.000 20.09283 293 LEU A C 1
ATOM 2051 O O . LEU A 1 313 ? -11.99199 -3.17747 24.25034 1.000 14.23042 293 LEU A O 1
ATOM 2056 N N . ALA A 1 314 ? -10.22125 -4.52735 23.89659 1.000 18.01808 294 ALA A N 1
ATOM 2057 C CA . ALA A 1 314 ? -9.80735 -4.48586 25.29637 1.000 21.12669 294 ALA A CA 1
ATOM 2058 C C . ALA A 1 314 ? -9.38782 -3.08252 25.70042 1.000 18.43928 294 ALA A C 1
ATOM 2059 O O . ALA A 1 314 ? -9.70963 -2.62271 26.80112 1.000 17.10944 294 ALA A O 1
ATOM 2061 N N . LYS A 1 315 ? -8.69144 -2.37065 24.81029 1.000 18.27956 295 LYS A N 1
ATOM 2062 C CA . LYS A 1 315 ? -8.31577 -1.00024 25.12174 1.000 22.91303 295 LYS A CA 1
ATOM 2063 C C . LYS A 1 315 ? -9.54806 -0.11314 25.24538 1.000 20.70611 295 LYS A C 1
ATOM 2064 O O . LYS A 1 315 ? -9.64058 0.71116 26.16348 1.000 20.87276 295 LYS A O 1
ATOM 2070 N N . ALA A 1 316 ? -10.50463 -0.26498 24.32962 1.000 18.91711 296 ALA A N 1
ATOM 2071 C CA . ALA A 1 316 ? -11.70808 0.55717 24.39746 1.000 19.53506 296 ALA A CA 1
ATOM 2072 C C . ALA A 1 316 ? -12.55866 0.18616 25.60863 1.000 16.33714 296 ALA A C 1
ATOM 2073 O O . ALA A 1 316 ? -13.10432 1.06790 26.28142 1.000 18.18431 296 ALA A O 1
ATOM 2075 N N . MET A 1 317 ? -12.67470 -1.11137 25.91237 1.000 14.06726 297 MET A N 1
ATOM 2076 C CA . MET A 1 317 ? -13.49506 -1.51920 27.05339 1.000 14.25623 297 MET A CA 1
ATOM 2077 C C . MET A 1 317 ? -12.86784 -1.06830 28.36468 1.000 22.18494 297 MET A C 1
ATOM 2078 O O . MET A 1 317 ? -13.57705 -0.68300 29.30624 1.000 18.57125 297 MET A O 1
ATOM 2083 N N . HIS A 1 318 ? -11.53497 -1.08753 28.43444 1.000 20.59837 298 HIS A N 1
ATOM 2084 C CA . HIS A 1 318 ? -10.85918 -0.68869 29.66247 1.000 20.15261 298 HIS A CA 1
ATOM 2085 C C . HIS A 1 318 ? -11.20438 0.74062 30.06004 1.000 19.80968 298 HIS A C 1
ATOM 2086 O O . HIS A 1 318 ? -11.17399 1.07905 31.24936 1.000 20.63926 298 HIS A O 1
ATOM 2093 N N . ALA A 1 319 ? -11.53824 1.58898 29.09220 1.000 19.38564 299 ALA A N 1
ATOM 2094 C CA . ALA A 1 319 ? -11.92100 2.96583 29.38010 1.000 24.28437 299 ALA A CA 1
ATOM 2095 C C . ALA A 1 319 ? -13.34870 3.09914 29.90799 1.000 25.00982 299 ALA A C 1
ATOM 2096 O O . ALA A 1 319 ? -13.73516 4.19125 30.34194 1.000 22.10835 299 ALA A O 1
ATOM 2098 N N . ARG A 1 320 ? -14.14306 2.03297 29.88241 1.000 20.06539 300 ARG A N 1
ATOM 2099 C CA . ARG A 1 320 ? -15.52421 2.07559 30.35727 1.000 19.86352 300 ARG A CA 1
ATOM 2100 C C . ARG A 1 320 ? -15.55652 1.42302 31.73610 1.000 19.72560 300 ARG A C 1
ATOM 2101 O O . ARG A 1 320 ? -15.40025 0.20585 31.85611 1.000 17.72344 300 ARG A O 1
ATOM 2109 N N . ARG A 1 321 ? -15.75343 2.22915 32.77147 1.000 17.99132 301 ARG A N 1
ATOM 2110 C CA . ARG A 1 321 ? -15.74230 1.74976 34.14843 1.000 19.36065 301 ARG A CA 1
ATOM 2111 C C . ARG A 1 321 ? -17.17384 1.64127 34.66505 1.000 17.30937 301 ARG A C 1
ATOM 2112 O O . ARG A 1 321 ? -17.88795 2.64933 34.75469 1.000 18.10560 301 ARG A O 1
ATOM 2120 N N . ALA A 1 322 ? -17.58479 0.41731 34.99221 1.000 15.18011 302 ALA A N 1
ATOM 2121 C CA . ALA A 1 322 ? -18.87584 0.19119 35.62554 1.000 17.22708 302 ALA A CA 1
ATOM 2122 C C . ALA A 1 322 ? -18.97969 1.03299 36.89086 1.000 17.60959 302 ALA A C 1
ATOM 2123 O O . ALA A 1 322 ? -18.08031 1.01396 37.73551 1.000 16.25431 302 ALA A O 1
ATOM 2125 N N . GLY A 1 323 ? -20.06674 1.79160 37.00909 1.000 17.46262 303 GLY A N 1
ATOM 2126 C CA . GLY A 1 323 ? -20.27336 2.68606 38.12285 1.000 19.51686 303 GLY A CA 1
ATOM 2127 C C . GLY A 1 323 ? -20.03815 4.14378 37.79427 1.000 19.81739 303 GLY A C 1
ATOM 2128 O O . GLY A 1 323 ? -20.51961 5.01374 38.51841 1.000 17.68402 303 GLY A O 1
ATOM 2129 N N . VAL A 1 324 ? -19.31657 4.42139 36.71461 1.000 19.83668 304 VAL A N 1
ATOM 2130 C CA . VAL A 1 324 ? -19.05541 5.77420 36.23993 1.000 18.80797 304 VAL A CA 1
ATOM 2131 C C . VAL A 1 324 ? -19.59414 5.97022 34.82951 1.000 18.77177 304 VAL A C 1
ATOM 2132 O O . VAL A 1 324 ? -20.34919 6.90689 34.56029 1.000 20.25762 304 VAL A O 1
ATOM 2136 N N . ASP A 1 325 ? -19.21191 5.08449 33.91398 1.000 19.17911 305 ASP A N 1
ATOM 2137 C CA . ASP A 1 325 ? -19.54775 5.20604 32.50767 1.000 19.41925 305 ASP A CA 1
ATOM 2138 C C . ASP A 1 325 ? -20.76667 4.38708 32.11330 1.000 25.49822 305 ASP A C 1
ATOM 2139 O O . ASP A 1 325 ? -21.33137 4.62094 31.03993 1.000 24.03327 305 ASP A O 1
ATOM 2144 N N . PHE A 1 326 ? -21.18691 3.44208 32.94733 1.000 15.89402 306 PHE A N 1
ATOM 2145 C CA . PHE A 1 326 ? -22.44508 2.75247 32.70110 1.000 13.75849 306 PHE A CA 1
ATOM 2146 C C . PHE A 1 326 ? -22.95605 2.18126 34.01784 1.000 16.71898 306 PHE A C 1
ATOM 2147 O O . PHE A 1 326 ? -22.24339 2.14563 35.02582 1.000 14.01586 306 PHE A O 1
ATOM 2155 N N . GLY A 1 327 ? -24.21244 1.74084 33.98943 1.000 10.70946 307 GLY A N 1
ATOM 2156 C CA . GLY A 1 327 ? -24.94966 1.42620 35.18852 1.000 13.28654 307 GLY A CA 1
ATOM 2157 C C . GLY A 1 327 ? -24.79628 -0.01034 35.64469 1.000 13.82466 307 GLY A C 1
ATOM 2158 O O . GLY A 1 327 ? -24.01371 -0.78838 35.09227 1.000 14.26486 307 GLY A O 1
ATOM 2159 N N . PRO A 1 328 ? -25.54783 -0.38350 36.67736 1.000 13.23930 308 PRO A N 1
ATOM 2160 C CA . PRO A 1 328 ? -25.48927 -1.75445 37.19674 1.000 10.23242 308 PRO A CA 1
ATOM 2161 C C . PRO A 1 328 ? -26.27246 -2.73355 36.33029 1.000 14.32314 308 PRO A C 1
ATOM 2162 O O . PRO A 1 328 ? -27.07571 -2.36438 35.47157 1.000 10.71788 308 PRO A O 1
ATOM 2166 N N . LEU A 1 329 ? -26.04111 -4.01468 36.58988 1.000 12.00507 309 LEU A N 1
ATOM 2167 C CA . LEU A 1 329 ? -27.00059 -4.99028 36.11075 1.000 11.53806 309 LEU A CA 1
ATOM 2168 C C . LEU A 1 329 ? -28.27608 -4.86161 36.93433 1.000 11.90479 309 LEU A C 1
ATOM 2169 O O . LEU A 1 329 ? -28.27535 -4.30808 38.03582 1.000 14.40931 309 LEU A O 1
ATOM 2174 N N . ASN A 1 330 ? -29.38345 -5.36073 36.38038 1.000 11.87928 310 ASN A N 1
ATOM 2175 C CA . ASN A 1 330 ? -30.69206 -5.00925 36.93023 1.000 11.43192 310 ASN A CA 1
ATOM 2176 C C . ASN A 1 330 ? -30.92571 -5.56635 38.33237 1.000 17.04320 310 ASN A C 1
ATOM 2177 O O . ASN A 1 330 ? -31.63041 -4.93776 39.13014 1.000 13.25876 310 ASN A O 1
ATOM 2182 N N . ASN A 1 331 ? -30.38559 -6.73876 38.65152 1.000 12.24424 311 ASN A N 1
ATOM 2183 C CA . ASN A 1 331 ? -30.76496 -7.39768 39.89465 1.000 12.98182 311 ASN A CA 1
ATOM 2184 C C . ASN A 1 331 ? -29.73095 -8.46486 40.21873 1.000 16.92608 311 ASN A C 1
ATOM 2185 O O . ASN A 1 331 ? -28.82765 -8.74328 39.42835 1.000 13.37216 311 ASN A O 1
ATOM 2190 N N . ALA A 1 332 ? -29.87942 -9.07266 41.39966 1.000 14.57292 312 ALA A N 1
ATOM 2191 C CA . ALA A 1 332 ? -28.89191 -10.05012 41.85051 1.000 14.71084 312 ALA A CA 1
ATOM 2192 C C . ALA A 1 332 ? -28.87713 -11.29945 40.97518 1.000 15.81172 312 ALA A C 1
ATOM 2193 O O . ALA A 1 332 ? -27.83529 -11.96098 40.85630 1.000 15.69567 312 ALA A O 1
ATOM 2195 N N . ASP A 1 333 ? -30.01755 -11.65423 40.37670 1.000 13.74792 313 ASP A N 1
ATOM 2196 C CA . ASP A 1 333 ? -30.04806 -12.80874 39.48104 1.000 16.39941 313 ASP A CA 1
ATOM 2197 C C . ASP A 1 333 ? -29.20738 -12.56332 38.23566 1.000 18.72987 313 ASP A C 1
ATOM 2198 O O . ASP A 1 333 ? -28.50141 -13.46522 37.76619 1.000 15.01175 313 ASP A O 1
ATOM 2203 N N . GLN A 1 334 ? -29.27916 -11.35038 37.68728 1.000 13.93373 314 GLN A N 1
ATOM 2204 C CA . GLN A 1 334 ? -28.46441 -11.00875 36.52595 1.000 14.57704 314 GLN A CA 1
ATOM 2205 C C . GLN A 1 334 ? -26.98155 -11.05911 36.85622 1.000 13.21332 314 GLN A C 1
ATOM 2206 O O . GLN A 1 334 ? -26.17885 -11.53918 36.04915 1.000 14.69660 314 GLN A O 1
ATOM 2212 N N . ALA A 1 335 ? -26.59494 -10.54717 38.02794 1.000 10.89465 315 ALA A N 1
ATOM 2213 C CA . ALA A 1 335 ? -25.18231 -10.53871 38.39374 1.000 14.64886 315 ALA A CA 1
ATOM 2214 C C . ALA A 1 335 ? -24.66344 -11.95202 38.61199 1.000 18.35492 315 ALA A C 1
ATOM 2215 O O . ALA A 1 335 ? -23.52237 -12.25885 38.25101 1.000 15.95965 315 ALA A O 1
ATOM 2217 N N . ALA A 1 336 ? -25.48606 -12.82455 39.21197 1.000 15.14496 316 ALA A N 1
ATOM 2218 C CA . ALA A 1 336 ? -25.08234 -14.21525 39.39346 1.000 17.34867 316 ALA A CA 1
ATOM 2219 C C . ALA A 1 336 ? -25.00005 -14.94704 38.06307 1.000 15.02097 316 ALA A C 1
ATOM 2220 O O . ALA A 1 336 ? -24.13261 -15.80689 37.87935 1.000 17.07323 316 ALA A O 1
ATOM 2222 N N . ARG A 1 337 ? -25.89686 -14.62369 37.13560 1.000 15.40659 317 ARG A N 1
ATOM 2223 C CA . ARG A 1 337 ? -25.85050 -15.22103 35.80985 1.000 20.85286 317 ARG A CA 1
ATOM 2224 C C . ARG A 1 337 ? -24.57168 -14.82748 35.07570 1.000 19.82839 317 ARG A C 1
ATOM 2225 O O . ARG A 1 337 ? -23.90991 -15.67490 34.46210 1.000 15.55086 317 ARG A O 1
ATOM 2233 N N . TYR A 1 338 ? -24.21429 -13.54318 35.13104 1.000 16.37913 318 TYR A N 1
ATOM 2234 C CA . TYR A 1 338 ? -22.91922 -13.08727 34.63548 1.000 14.86740 318 TYR A CA 1
ATOM 2235 C C . TYR A 1 338 ? -21.79096 -13.93498 35.21130 1.000 19.75494 318 TYR A C 1
ATOM 2236 O O . TYR A 1 338 ? -20.95050 -14.46185 34.47181 1.000 17.79252 318 TYR A O 1
ATOM 2245 N N . ASP A 1 339 ? -21.76968 -14.09481 36.53821 1.000 16.66908 319 ASP A N 1
ATOM 2246 C CA . ASP A 1 339 ? -20.68841 -14.85024 37.16751 1.000 11.94880 319 ASP A CA 1
ATOM 2247 C C . ASP A 1 339 ? -20.64573 -16.29510 36.67281 1.000 13.16852 319 ASP A C 1
ATOM 2248 O O . ASP A 1 339 ? -19.56289 -16.84375 36.43669 1.000 18.15695 319 ASP A O 1
ATOM 2253 N N . ARG A 1 340 ? -21.80756 -16.92742 36.50458 1.000 15.86267 320 ARG A N 1
ATOM 2254 C CA . ARG A 1 340 ? -21.82920 -18.33181 36.09373 1.000 16.56551 320 ARG A CA 1
ATOM 2255 C C . ARG A 1 340 ? -21.29960 -18.50556 34.67461 1.000 22.47960 320 ARG A C 1
ATOM 2256 O O . ARG A 1 340 ? -20.50294 -19.41592 34.40524 1.000 20.73287 320 ARG A O 1
ATOM 2258 N N . ILE A 1 341 ? -21.73695 -17.65104 33.74567 1.000 19.70054 321 ILE A N 1
ATOM 2259 C CA . ILE A 1 341 ? -21.30051 -17.79602 32.35912 1.000 17.30503 321 ILE A CA 1
ATOM 2260 C C . ILE A 1 341 ? -19.80257 -17.54859 32.25080 1.000 17.86155 321 ILE A C 1
ATOM 2261 O O . ILE A 1 341 ? -19.07142 -18.31964 31.61707 1.000 23.68063 321 ILE A O 1
ATOM 2266 N N . VAL A 1 342 ? -19.31726 -16.48375 32.89036 1.000 17.41090 322 VAL A N 1
ATOM 2267 C CA . VAL A 1 342 ? -17.89311 -16.17502 32.83534 1.000 19.00400 322 VAL A CA 1
ATOM 2268 C C . VAL A 1 342 ? -17.07045 -17.30934 33.44072 1.000 27.10641 322 VAL A C 1
ATOM 2269 O O . VAL A 1 342 ? -16.03344 -17.69967 32.89235 1.000 27.32943 322 VAL A O 1
ATOM 2273 N N . ALA A 1 343 ? -17.52375 -17.86827 34.56707 1.000 22.96317 323 ALA A N 1
ATOM 2274 C CA . ALA A 1 343 ? -16.79158 -18.96971 35.19119 1.000 23.71768 323 ALA A CA 1
ATOM 2275 C C . ALA A 1 343 ? -16.79929 -20.21209 34.31039 1.000 24.62824 323 ALA A C 1
ATOM 2276 O O . ALA A 1 343 ? -15.81068 -20.95239 34.26452 1.000 22.54220 323 ALA A O 1
ATOM 2278 N N . ARG A 1 344 ? -17.90631 -20.46218 33.60932 1.000 25.15913 324 ARG A N 1
ATOM 2279 C CA . ARG A 1 344 ? -18.00122 -21.63137 32.74354 1.000 24.47605 324 ARG A CA 1
ATOM 2280 C C . ARG A 1 344 ? -17.20645 -21.48843 31.44858 1.000 24.14633 324 ARG A C 1
ATOM 2281 O O . ARG A 1 344 ? -16.88909 -22.50288 30.82203 1.000 23.19147 324 ARG A O 1
ATOM 2289 N N . SER A 1 345 ? -16.89100 -20.26514 31.02948 1.000 19.98919 325 SER A N 1
ATOM 2290 C CA . SER A 1 345 ? -16.20934 -20.05646 29.75846 1.000 27.65035 325 SER A CA 1
ATOM 2291 C C . SER A 1 345 ? -14.81511 -20.67491 29.77469 1.000 24.56349 325 SER A C 1
ATOM 2292 O O . SER A 1 345 ? -14.12208 -20.68351 30.79470 1.000 22.40609 325 SER A O 1
ATOM 2295 N N . GLY A 1 346 ? -14.40558 -21.18922 28.62046 1.000 23.64331 326 GLY A N 1
ATOM 2296 C CA . GLY A 1 346 ? -13.07178 -21.73940 28.47259 1.000 25.48653 326 GLY A CA 1
ATOM 2297 C C . GLY A 1 346 ? -12.15635 -20.78740 27.73517 1.000 24.80190 326 GLY A C 1
ATOM 2298 O O . GLY A 1 346 ? -11.13899 -21.19808 27.17332 1.000 23.80533 326 GLY A O 1
ATOM 2299 N N . ALA A 1 347 ? -12.51680 -19.50656 27.73501 1.000 19.03879 327 ALA A N 1
ATOM 2300 C CA . ALA A 1 347 ? -11.73017 -18.49640 27.04291 1.000 20.50990 327 ALA A CA 1
ATOM 2301 C C . ALA A 1 347 ? -10.28502 -18.52182 27.52112 1.000 28.60557 327 ALA A C 1
ATOM 2302 O O . ALA A 1 347 ? -10.01557 -18.50953 28.72518 1.000 24.13170 327 ALA A O 1
ATOM 2304 N N . GLY A 1 348 ? -9.35565 -18.58796 26.56797 1.000 24.19008 328 GLY A N 1
ATOM 2305 C CA . GLY A 1 348 ? -7.95027 -18.50176 26.90757 1.000 22.19599 328 GLY A CA 1
ATOM 2306 C C . GLY A 1 348 ? -7.45341 -17.09863 27.14035 1.000 24.84779 328 GLY A C 1
ATOM 2307 O O . GLY A 1 348 ? -6.37353 -16.91454 27.71048 1.000 22.73083 328 GLY A O 1
ATOM 2308 N N . ILE A 1 349 ? -8.22495 -16.10237 26.71468 1.000 20.24403 329 ILE A N 1
ATOM 2309 C CA . ILE A 1 349 ? -7.86551 -14.70104 26.85568 1.000 22.15131 329 ILE A CA 1
ATOM 2310 C C . ILE A 1 349 ? -9.02329 -13.99871 27.53952 1.000 27.13410 329 ILE A C 1
ATOM 2311 O O . ILE A 1 349 ? -10.17578 -14.14282 27.11716 1.000 20.44388 329 ILE A O 1
ATOM 2316 N N . GLU A 1 350 ? -8.72047 -13.23166 28.58107 1.000 17.91258 330 GLU A N 1
ATOM 2317 C CA . GLU A 1 350 ? -9.74997 -12.52091 29.32813 1.000 20.62260 330 GLU A CA 1
ATOM 2318 C C . GLU A 1 350 ? -9.20413 -11.15908 29.70903 1.000 27.81593 330 GLU A C 1
ATOM 2319 O O . GLU A 1 350 ? -8.18130 -11.07311 30.39329 1.000 28.55063 330 GLU A O 1
ATOM 2325 N N . HIS A 1 351 ? -9.86468 -10.10237 29.24639 1.000 17.75493 331 HIS A N 1
ATOM 2326 C CA . HIS A 1 351 ? -9.55155 -8.73648 29.64649 1.000 21.60010 331 HIS A CA 1
ATOM 2327 C C . HIS A 1 351 ? -10.72866 -8.19110 30.44330 1.000 22.84187 331 HIS A C 1
ATOM 2328 O O . HIS A 1 351 ? -11.86027 -8.16216 29.94519 1.000 20.33167 331 HIS A O 1
ATOM 2335 N N . VAL A 1 352 ? -10.46551 -7.77532 31.67590 1.000 17.86216 332 VAL A N 1
ATOM 2336 C CA . VAL A 1 352 ? -11.49355 -7.28381 32.58278 1.000 16.54169 332 VAL A CA 1
ATOM 2337 C C . VAL A 1 352 ? -11.29537 -5.78644 32.74384 1.000 21.47649 332 VAL A C 1
ATOM 2338 O O . VAL A 1 352 ? -10.18910 -5.33192 33.06001 1.000 20.19958 332 VAL A O 1
ATOM 2342 N N . ALA A 1 353 ? -12.35522 -5.02404 32.50006 1.000 15.04106 333 ALA A N 1
ATOM 2343 C CA . ALA A 1 353 ? -12.35684 -3.58376 32.70402 1.000 20.05455 333 ALA A CA 1
ATOM 2344 C C . ALA A 1 353 ? -12.53996 -3.26622 34.18961 1.000 19.23699 333 ALA A C 1
ATOM 2345 O O . ALA A 1 353 ? -12.87843 -4.14493 34.98647 1.000 17.51215 333 ALA A O 1
ATOM 2347 N N . PRO A 1 354 ? -12.30929 -2.01515 34.60217 1.000 21.53749 334 PRO A N 1
ATOM 2348 C CA . PRO A 1 354 ? -12.38324 -1.68765 36.03290 1.000 24.97293 334 PRO A CA 1
ATOM 2349 C C . PRO A 1 354 ? -13.80689 -1.62238 36.56684 1.000 27.92120 334 PRO A C 1
ATOM 2350 O O . PRO A 1 354 ? -14.75977 -1.29606 35.84864 1.000 19.40012 334 PRO A O 1
ATOM 2354 N N . LEU A 1 355 ? -13.92866 -1.92149 37.86309 1.000 18.36877 335 LEU A N 1
ATOM 2355 C CA . LEU A 1 355 ? -15.15105 -1.72138 38.64024 1.000 23.08903 335 LEU A CA 1
ATOM 2356 C C . LEU A 1 355 ? -14.96142 -0.49800 39.53101 1.000 21.73906 335 LEU A C 1
ATOM 2357 O O . LEU A 1 355 ? -14.04010 -0.47405 40.35136 1.000 30.06206 335 LEU A O 1
ATOM 2362 N N . ALA A 1 356 ? -15.83273 0.50344 39.40027 1.000 18.07720 336 ALA A N 1
ATOM 2363 C CA . ALA A 1 356 ? -15.69352 1.74412 40.17273 1.000 20.64962 336 ALA A CA 1
ATOM 2364 C C . ALA A 1 356 ? -17.04565 2.26278 40.65907 1.000 20.11159 336 ALA A C 1
ATOM 2365 O O . ALA A 1 356 ? -17.45751 3.37576 40.32065 1.000 20.43441 336 ALA A O 1
ATOM 2367 N N . PRO A 1 357 ? -17.74752 1.49749 41.49378 1.000 21.73618 337 PRO A N 1
ATOM 2368 C CA . PRO A 1 357 ? -18.99648 2.00695 42.07563 1.000 22.52202 337 PRO A CA 1
ATOM 2369 C C . PRO A 1 357 ? -18.71217 3.15952 43.02223 1.000 20.11093 337 PRO A C 1
ATOM 2370 O O . PRO A 1 357 ? -17.75314 3.10605 43.80633 1.000 23.52655 337 PRO A O 1
ATOM 2374 N N . PRO A 1 358 ? -19.51500 4.21695 42.97311 1.000 22.84108 338 PRO A N 1
ATOM 2375 C CA . PRO A 1 358 ? -19.30625 5.36968 43.86005 1.000 22.46412 338 PRO A CA 1
ATOM 2376 C C . PRO A 1 358 ? -19.47886 4.98523 45.31926 1.000 23.27666 338 PRO A C 1
ATOM 2377 O O . PRO A 1 358 ? -20.12152 3.97112 45.63130 1.000 22.14316 338 PRO A O 1
ATOM 2381 N N . PRO A 1 359 ? -18.91168 5.76268 46.24362 1.000 27.56351 339 PRO A N 1
ATOM 2382 C CA . PRO A 1 359 ? -19.11464 5.47740 47.67219 1.000 24.19626 339 PRO A CA 1
ATOM 2383 C C . PRO A 1 359 ? -20.59741 5.48087 48.01405 1.000 19.77425 339 PRO A C 1
ATOM 2384 O O . PRO A 1 359 ? -21.33929 6.39051 47.63325 1.000 21.36405 339 PRO A O 1
ATOM 2388 N N . GLY A 1 360 ? -21.03094 4.44496 48.72992 1.000 19.21640 340 GLY A N 1
ATOM 2389 C CA . GLY A 1 360 ? -22.43546 4.25729 49.01643 1.000 17.25253 340 GLY A CA 1
ATOM 2390 C C . GLY A 1 360 ? -23.15459 3.35920 48.03315 1.000 20.00278 340 GLY A C 1
ATOM 2391 O O . GLY A 1 360 ? -24.29287 2.95365 48.30275 1.000 19.36040 340 GLY A O 1
ATOM 2392 N N . GLU A 1 361 ? -22.51957 3.01885 46.91039 1.000 18.45459 341 GLU A N 1
ATOM 2393 C CA . GLU A 1 361 ? -23.11482 2.16111 45.89769 1.000 17.77631 341 GLU A CA 1
ATOM 2394 C C . GLU A 1 361 ? -22.42920 0.80630 45.82255 1.000 17.58978 341 GLU A C 1
ATOM 2395 O O . GLU A 1 361 ? -22.66425 0.05144 44.87700 1.000 15.50868 341 GLU A O 1
ATOM 2401 N N . GLU A 1 362 ? -21.62706 0.45918 46.83227 1.000 15.62306 342 GLU A N 1
ATOM 2402 C CA . GLU A 1 362 ? -20.92210 -0.81909 46.82973 1.000 15.15167 342 GLU A CA 1
ATOM 2403 C C . GLU A 1 362 ? -21.87324 -2.01794 46.83785 1.000 16.14661 342 GLU A C 1
ATOM 2404 O O . GLU A 1 362 ? -21.50340 -3.10242 46.36963 1.000 17.28194 342 GLU A O 1
ATOM 2410 N N . GLY A 1 363 ? -23.08384 -1.85897 47.35344 1.000 14.14574 343 GLY A N 1
ATOM 2411 C CA . GLY A 1 363 ? -24.02344 -2.96687 47.34432 1.000 15.92254 343 GLY A CA 1
ATOM 2412 C C . GLY A 1 363 ? -24.85824 -3.14246 46.08945 1.000 16.44671 343 GLY A C 1
ATOM 2413 O O . GLY A 1 363 ? -25.71083 -4.03752 46.03983 1.000 15.47961 343 GLY A O 1
ATOM 2414 N N . GLY A 1 364 ? -24.65738 -2.31702 45.06222 1.000 13.92822 344 GLY A N 1
ATOM 2415 C CA . GLY A 1 364 ? -25.39335 -2.48512 43.82605 1.000 14.40994 344 GLY A CA 1
ATOM 2416 C C . GLY A 1 364 ? -24.85510 -3.63840 42.99028 1.000 15.01196 344 GLY A C 1
ATOM 2417 O O . GLY A 1 364 ? -23.80190 -4.20257 43.26412 1.000 14.30919 344 GLY A O 1
ATOM 2418 N N . HIS A 1 365 ? -25.58357 -3.97415 41.92568 1.000 11.89130 345 HIS A N 1
ATOM 2419 C CA . HIS A 1 365 ? -25.28160 -5.18178 41.14474 1.000 13.50810 345 HIS A CA 1
ATOM 2420 C C . HIS A 1 365 ? -24.26143 -4.88728 40.03938 1.000 15.84364 345 HIS A C 1
ATOM 2421 O O . HIS A 1 365 ? -24.48680 -5.10371 38.84647 1.000 16.52996 345 HIS A O 1
ATOM 2428 N N . TRP A 1 366 ? -23.10062 -4.39741 40.46802 1.000 16.93969 346 TRP A N 1
ATOM 2429 C CA . TRP A 1 366 ? -22.08380 -3.92438 39.53670 1.000 17.87905 346 TRP A CA 1
ATOM 2430 C C . TRP A 1 366 ? -21.24547 -5.08137 38.99357 1.000 16.50280 346 TRP A C 1
ATOM 2431 O O . TRP A 1 366 ? -20.74875 -5.91764 39.75651 1.000 17.89727 346 TRP A O 1
ATOM 2442 N N . ARG A 1 367 ? -21.09401 -5.12963 37.66888 1.000 15.59794 347 ARG A N 1
ATOM 2443 C CA . ARG A 1 367 ? -20.21918 -6.07842 36.99221 1.000 15.33597 347 ARG A CA 1
ATOM 2444 C C . ARG A 1 367 ? -19.46411 -5.34291 35.88908 1.000 18.91265 347 ARG A C 1
ATOM 2445 O O . ARG A 1 367 ? -20.03919 -4.48524 35.20097 1.000 14.29748 347 ARG A O 1
ATOM 2453 N N . PRO A 1 368 ? -18.18973 -5.65770 35.69560 1.000 18.54913 348 PRO A N 1
ATOM 2454 C CA . PRO A 1 368 ? -17.36828 -4.89248 34.75543 1.000 15.17724 348 PRO A CA 1
ATOM 2455 C C . PRO A 1 368 ? -17.50616 -5.37780 33.31782 1.000 18.25088 348 PRO A C 1
ATOM 2456 O O . PRO A 1 368 ? -17.98625 -6.47957 33.03677 1.000 13.49966 348 PRO A O 1
ATOM 2460 N N . GLY A 1 369 ? -17.06212 -4.51719 32.40120 1.000 16.74083 349 GLY A N 1
ATOM 2461 C CA . GLY A 1 369 ? -16.92748 -4.93269 31.01979 1.000 13.44757 349 GLY A CA 1
ATOM 2462 C C . GLY A 1 369 ? -15.85888 -5.99718 30.86709 1.000 17.71300 349 GLY A C 1
ATOM 2463 O O . GLY A 1 369 ? -14.90129 -6.06109 31.63977 1.000 17.89442 349 GLY A O 1
ATOM 2464 N N . ARG A 1 370 ? -16.02174 -6.84106 29.84900 1.000 13.66504 350 ARG A N 1
ATOM 2465 C CA . ARG A 1 370 ? -15.11343 -7.96562 29.65331 1.000 14.48318 350 ARG A CA 1
ATOM 2466 C C . ARG A 1 370 ? -14.93310 -8.24992 28.17113 1.000 18.09845 350 ARG A C 1
ATOM 2467 O O . ARG A 1 370 ? -15.89974 -8.21446 27.41155 1.000 15.76023 350 ARG A O 1
ATOM 2475 N N . ILE A 1 371 ? -13.70270 -8.56024 27.77075 1.000 13.19350 351 ILE A N 1
ATOM 2476 C CA . ILE A 1 371 ? -13.41475 -9.12952 26.45951 1.000 16.49819 351 ILE A CA 1
ATOM 2477 C C . ILE A 1 371 ? -12.89044 -10.54067 26.67496 1.000 19.39120 351 ILE A C 1
ATOM 2478 O O . ILE A 1 371 ? -11.92594 -10.73681 27.42320 1.000 20.65305 351 ILE A O 1
ATOM 2483 N N . LEU A 1 372 ? -13.51718 -11.51858 26.02623 1.000 13.53946 352 LEU A N 1
ATOM 2484 C CA . LEU A 1 372 ? -13.08950 -12.91031 26.09239 1.000 15.38012 352 LEU A CA 1
ATOM 2485 C C . LEU A 1 372 ? -12.68353 -13.36720 24.70114 1.000 20.65764 352 LEU A C 1
ATOM 2486 O O . LEU A 1 372 ? -13.40483 -13.11200 23.73153 1.000 20.28314 352 LEU A O 1
ATOM 2491 N N . ALA A 1 373 ? -11.54382 -14.05101 24.59404 1.000 19.06192 353 ALA A N 1
ATOM 2492 C CA . ALA A 1 373 ? -11.10547 -14.56460 23.29875 1.000 20.75730 353 ALA A CA 1
ATOM 2493 C C . ALA A 1 373 ? -10.38710 -15.89404 23.49039 1.000 22.84674 353 ALA A C 1
ATOM 2494 O O . ALA A 1 373 ? -10.28257 -16.42493 24.60720 1.000 20.19180 353 ALA A O 1
ATOM 2496 N N . ASP A 1 374 ? -9.90809 -16.44443 22.37701 1.000 18.96862 354 ASP A N 1
ATOM 2497 C CA . ASP A 1 374 ? -9.32242 -17.78467 22.34051 1.000 24.81467 354 ASP A CA 1
ATOM 2498 C C . ASP A 1 374 ? -10.28667 -18.82561 22.91191 1.000 25.49111 354 ASP A C 1
ATOM 2499 O O . ASP A 1 374 ? -10.02243 -19.46246 23.93270 1.000 18.99184 354 ASP A O 1
ATOM 2504 N N . LEU A 1 375 ? -11.41197 -19.00689 22.23202 1.000 22.59375 355 LEU A N 1
ATOM 2505 C CA . LEU A 1 375 ? -12.43648 -19.88358 22.77610 1.000 21.34459 355 LEU A CA 1
ATOM 2506 C C . LEU A 1 375 ? -13.04142 -20.76627 21.69332 1.000 26.76097 355 LEU A C 1
ATOM 2507 O O . LEU A 1 375 ? -13.04696 -20.39502 20.51481 1.000 28.70663 355 LEU A O 1
ATOM 2512 N N . PRO A 1 376 ? -13.54467 -21.94141 22.06609 1.000 26.70930 356 PRO A N 1
ATOM 2513 C CA . PRO A 1 376 ? -14.18778 -22.81536 21.08171 1.000 24.24923 356 PRO A CA 1
ATOM 2514 C C . PRO A 1 376 ? -15.51383 -22.24713 20.60188 1.000 30.32057 356 PRO A C 1
ATOM 2515 O O . PRO A 1 376 ? -16.11116 -21.36520 21.22267 1.000 26.32723 356 PRO A O 1
ATOM 2519 N N . ALA A 1 377 ? -15.98147 -22.78626 19.47216 1.000 27.39928 357 ALA A N 1
ATOM 2520 C CA . ALA A 1 377 ? -17.19025 -22.26668 18.84102 1.000 29.13010 357 ALA A CA 1
ATOM 2521 C C . ALA A 1 377 ? -18.44802 -22.58224 19.63545 1.000 30.50851 357 ALA A C 1
ATOM 2522 O O . ALA A 1 377 ? -19.48589 -21.95434 19.39949 1.000 28.65051 357 ALA A O 1
ATOM 2524 N N . ASP A 1 378 ? -18.38169 -23.53299 20.56745 1.000 27.20705 358 ASP A N 1
ATOM 2525 C CA . ASP A 1 378 ? -19.50858 -23.86130 21.43048 1.000 28.87345 358 ASP A CA 1
ATOM 2526 C C . ASP A 1 378 ? -19.28346 -23.40563 22.87250 1.000 26.58871 358 ASP A C 1
ATOM 2527 O O . ASP A 1 378 ? -19.90923 -23.93435 23.79524 1.000 23.89774 358 ASP A O 1
ATOM 2532 N N . ASP A 1 379 ? -18.41496 -22.42425 23.08009 1.000 24.07431 359 ASP A N 1
ATOM 2533 C CA . ASP A 1 379 ? -18.16057 -21.92752 24.42256 1.000 21.76981 359 ASP A CA 1
ATOM 2534 C C . ASP A 1 379 ? -19.44061 -21.36417 25.04263 1.000 24.24006 359 ASP A C 1
ATOM 2535 O O . ASP A 1 379 ? -20.24326 -20.73137 24.34465 1.000 19.49706 359 ASP A O 1
ATOM 2540 N N . PRO A 1 380 ? -19.65238 -21.55721 26.35183 1.000 26.13441 360 PRO A N 1
ATOM 2541 C CA . PRO A 1 380 ? -20.80872 -20.92196 27.02490 1.000 20.17510 360 PRO A CA 1
ATOM 2542 C C . PRO A 1 380 ? -20.93872 -19.41357 26.80381 1.000 25.39039 360 PRO A C 1
ATOM 2543 O O . PRO A 1 380 ? -22.05841 -18.92153 26.61454 1.000 20.26020 360 PRO A O 1
ATOM 2547 N N . ALA A 1 381 ? -19.83850 -18.65650 26.84548 1.000 16.41967 361 ALA A N 1
ATOM 2548 C CA . ALA A 1 381 ? -19.94410 -17.21634 26.62652 1.000 16.98328 361 ALA A CA 1
ATOM 2549 C C . ALA A 1 381 ? -20.36336 -16.87453 25.20050 1.000 19.32658 361 ALA A C 1
ATOM 2550 O O . ALA A 1 381 ? -20.91509 -15.79453 24.97358 1.000 18.81381 361 ALA A O 1
ATOM 2552 N N . VAL A 1 382 ? -20.10039 -17.76431 24.24571 1.000 16.13520 362 VAL A N 1
ATOM 2553 C CA . VAL A 1 382 ? -20.50697 -17.54887 22.86232 1.000 16.54808 362 VAL A CA 1
ATOM 2554 C C . VAL A 1 382 ? -21.96542 -17.94361 22.66338 1.000 17.91296 362 VAL A C 1
ATOM 2555 O O . VAL A 1 382 ? -22.74683 -17.19557 22.06671 1.000 15.39643 362 VAL A O 1
ATOM 2559 N N . CYS A 1 383 ? -22.35766 -19.10693 23.19390 1.000 16.86423 363 CYS A N 1
ATOM 2560 C CA . CYS A 1 383 ? -23.67559 -19.67156 22.92222 1.000 17.15236 363 CYS A CA 1
ATOM 2561 C C . CYS A 1 383 ? -24.77354 -19.03797 23.76734 1.000 18.64138 363 CYS A C 1
ATOM 2562 O O . CYS A 1 383 ? -25.93315 -19.00993 23.34630 1.000 17.44065 363 CYS A O 1
ATOM 2565 N N . GLU A 1 384 ? -24.44823 -18.54490 24.95077 1.000 15.33850 364 GLU A N 1
ATOM 2566 C CA . GLU A 1 384 ? -25.46086 -17.94025 25.80129 1.000 20.21827 364 GLU A CA 1
ATOM 2567 C C . GLU A 1 384 ? -25.54185 -16.44319 25.54999 1.000 22.05361 364 GLU A C 1
ATOM 2568 O O . GLU A 1 384 ? -24.56418 -15.80632 25.15005 1.000 21.01119 364 GLU A O 1
ATOM 2574 N N . GLU A 1 385 ? -26.73199 -15.88942 25.76370 1.000 18.51057 365 GLU A N 1
ATOM 2575 C CA . GLU A 1 385 ? -26.91268 -14.44051 25.74989 1.000 18.92171 365 GLU A CA 1
ATOM 2576 C C . GLU A 1 385 ? -26.43940 -13.91028 27.10451 1.000 22.54767 365 GLU A C 1
ATOM 2577 O O . GLU A 1 385 ? -27.11881 -14.07226 28.12093 1.000 18.59589 365 GLU A O 1
ATOM 2583 N N . VAL A 1 386 ? -25.25528 -13.28762 27.13623 1.000 17.37769 366 VAL A N 1
ATOM 2584 C CA . VAL A 1 386 ? -24.68641 -12.87123 28.41877 1.000 16.91779 366 VAL A CA 1
ATOM 2585 C C . VAL A 1 386 ? -25.47838 -11.71277 29.01490 1.000 17.93981 366 VAL A C 1
ATOM 2586 O O . VAL A 1 386 ? -25.63861 -11.61786 30.23736 1.000 16.55164 366 VAL A O 1
ATOM 2590 N N . PHE A 1 387 ? -25.97936 -10.81373 28.16917 1.000 14.08660 367 PHE A N 1
ATOM 2591 C CA . PHE A 1 387 ? -26.85113 -9.72135 28.60789 1.000 17.69395 367 PHE A CA 1
ATOM 2592 C C . PHE A 1 387 ? -26.12175 -8.80478 29.59055 1.000 12.53457 367 PHE A C 1
ATOM 2593 O O . PHE A 1 387 ? -26.64896 -8.40122 30.62746 1.000 18.58331 367 PHE A O 1
ATOM 2601 N N . ALA A 1 388 ? -24.88961 -8.47115 29.23275 1.000 14.45016 368 ALA A N 1
ATOM 2602 C CA . ALA A 1 388 ? -24.00049 -7.65611 30.04455 1.000 13.90570 368 ALA A CA 1
ATOM 2603 C C . ALA A 1 388 ? -22.88252 -7.17611 29.12860 1.000 14.71162 368 ALA A C 1
ATOM 2604 O O . ALA A 1 388 ? -22.79976 -7.61096 27.97375 1.000 14.84404 368 ALA A O 1
ATOM 2606 N N . PRO A 1 389 ? -22.00935 -6.26364 29.59723 1.000 13.64762 369 PRO A N 1
ATOM 2607 C CA . PRO A 1 389 ? -21.04313 -5.73191 28.61464 1.000 18.06543 369 PRO A CA 1
ATOM 2608 C C . PRO A 1 389 ? -19.86240 -6.67373 28.40809 1.000 19.74646 369 PRO A C 1
ATOM 2609 O O . PRO A 1 389 ? -18.71510 -6.40403 28.78373 1.000 18.92754 369 PRO A O 1
ATOM 2613 N N . VAL A 1 390 ? -20.14993 -7.81495 27.79188 1.000 14.55197 370 VAL A N 1
ATOM 2614 C CA . VAL A 1 390 ? -19.15851 -8.84233 27.50381 1.000 18.44847 370 VAL A CA 1
ATOM 2615 C C . VAL A 1 390 ? -19.16293 -9.07286 25.99960 1.000 20.16728 370 VAL A C 1
ATOM 2616 O O . VAL A 1 390 ? -20.22922 -9.24513 25.39915 1.000 17.57232 370 VAL A O 1
ATOM 2620 N N . LEU A 1 391 ? -17.98118 -9.05315 25.39189 1.000 15.58017 371 LEU A N 1
ATOM 2621 C CA . LEU A 1 391 ? -17.80853 -9.37218 23.98079 1.000 15.35283 371 LEU A CA 1
ATOM 2622 C C . LEU A 1 391 ? -16.88270 -10.57296 23.86368 1.000 15.09462 371 LEU A C 1
ATOM 2623 O O . LEU A 1 391 ? -15.82765 -10.60779 24.50587 1.000 18.07850 371 LEU A O 1
ATOM 2628 N N . THR A 1 392 ? -17.28126 -11.55835 23.06575 1.000 13.46844 372 THR A N 1
ATOM 2629 C CA . THR A 1 392 ? -16.38521 -12.63747 22.67542 1.000 19.65454 372 THR A CA 1
ATOM 2630 C C . THR A 1 392 ? -15.80746 -12.32599 21.29740 1.000 21.00506 372 THR A C 1
ATOM 2631 O O . THR A 1 392 ? -16.43609 -11.64944 20.47917 1.000 15.94641 372 THR A O 1
ATOM 2635 N N . VAL A 1 393 ? -14.59045 -12.80313 21.05301 1.000 17.70937 373 VAL A N 1
ATOM 2636 C CA . VAL A 1 393 ? -13.90532 -12.57795 19.78625 1.000 13.28388 373 VAL A CA 1
ATOM 2637 C C . VAL A 1 393 ? -13.48822 -13.93144 19.22987 1.000 21.15933 373 VAL A C 1
ATOM 2638 O O . VAL A 1 393 ? -12.82786 -14.71629 19.92540 1.000 20.57725 373 VAL A O 1
ATOM 2642 N N . GLN A 1 394 ? -13.90159 -14.21332 17.99326 1.000 14.86130 374 GLN A N 1
ATOM 2643 C CA . GLN A 1 394 ? -13.56546 -15.43553 17.27594 1.000 18.82462 374 GLN A CA 1
ATOM 2644 C C . GLN A 1 394 ? -13.01151 -15.07365 15.90655 1.000 19.00989 374 GLN A C 1
ATOM 2645 O O . GLN A 1 394 ? -13.40190 -14.06874 15.31162 1.000 18.43417 374 GLN A O 1
ATOM 2651 N N . ALA A 1 395 ? -12.13258 -15.92116 15.39026 1.000 19.82793 375 ALA A N 1
ATOM 2652 C CA . ALA A 1 395 ? -11.52521 -15.71540 14.08379 1.000 17.16039 375 ALA A CA 1
ATOM 2653 C C . ALA A 1 395 ? -12.03715 -16.75931 13.09799 1.000 18.57351 375 ALA A C 1
ATOM 2654 O O . ALA A 1 395 ? -12.21627 -17.92786 13.45125 1.000 20.80069 375 ALA A O 1
ATOM 2656 N N . ALA A 1 396 ? -12.27576 -16.33092 11.86462 1.000 20.29493 376 ALA A N 1
ATOM 2657 C CA . ALA A 1 396 ? -12.65475 -17.21140 10.77191 1.000 21.95466 376 ALA A CA 1
ATOM 2658 C C . ALA A 1 396 ? -11.61950 -17.10653 9.65841 1.000 29.76662 376 ALA A C 1
ATOM 2659 O O . ALA A 1 396 ? -10.85015 -16.14198 9.59541 1.000 22.94930 376 ALA A O 1
ATOM 2661 N N . ASP A 1 397 ? -11.61305 -18.10777 8.76518 1.000 26.91765 377 ASP A N 1
ATOM 2662 C CA . ASP A 1 397 ? -10.61103 -18.14673 7.69729 1.000 31.27446 377 ASP A CA 1
ATOM 2663 C C . ASP A 1 397 ? -10.91538 -17.15366 6.58605 1.000 31.11584 377 ASP A C 1
ATOM 2664 O O . ASP A 1 397 ? -9.99695 -16.54293 6.02881 1.000 31.86164 377 ASP A O 1
ATOM 2669 N N . ASP A 1 398 ? -12.18441 -16.99937 6.23809 1.000 23.90796 378 ASP A N 1
ATOM 2670 C CA . ASP A 1 398 ? -12.59294 -16.13594 5.13972 1.000 26.20763 378 ASP A CA 1
ATOM 2671 C C . ASP A 1 398 ? -13.99418 -15.64118 5.44486 1.000 24.88880 378 ASP A C 1
ATOM 2672 O O . ASP A 1 398 ? -14.62933 -16.10472 6.40317 1.000 22.33335 378 ASP A O 1
ATOM 2677 N N . PRO A 1 399 ? -14.49980 -14.66919 4.67221 1.000 27.11472 379 PRO A N 1
ATOM 2678 C CA . PRO A 1 399 ? -15.86919 -14.19096 4.92153 1.000 24.15987 379 PRO A CA 1
ATOM 2679 C C . PRO A 1 399 ? -16.91332 -15.29073 4.88307 1.000 23.88714 379 PRO A C 1
ATOM 2680 O O . PRO A 1 399 ? -17.90839 -15.20482 5.61513 1.000 22.87368 379 PRO A O 1
ATOM 2684 N N . ALA A 1 400 ? -16.71536 -16.32539 4.06136 1.000 19.70898 380 ALA A N 1
ATOM 2685 C CA . ALA A 1 400 ? -17.65651 -17.43865 4.03701 1.000 24.36550 380 ALA A CA 1
ATOM 2686 C C . ALA A 1 400 ? -17.78236 -18.08895 5.41201 1.000 20.24775 380 ALA A C 1
ATOM 2687 O O . ALA A 1 400 ? -18.89641 -18.32534 5.89526 1.000 24.21339 380 ALA A O 1
ATOM 2689 N N . GLU A 1 401 ? -16.65127 -18.40262 6.05671 1.000 20.11038 381 GLU A N 1
ATOM 2690 C CA . GLU A 1 401 ? -16.72861 -19.02204 7.38027 1.000 23.12042 381 GLU A CA 1
ATOM 2691 C C . GLU A 1 401 ? -17.16889 -18.01585 8.44169 1.000 17.45448 381 GLU A C 1
ATOM 2692 O O . GLU A 1 401 ? -17.78397 -18.39998 9.44395 1.000 20.38935 381 GLU A O 1
ATOM 2698 N N . ALA A 1 402 ? -16.85856 -16.73171 8.25420 1.000 16.78741 382 ALA A N 1
ATOM 2699 C CA . ALA A 1 402 ? -17.36916 -15.73182 9.18315 1.000 18.92465 382 ALA A CA 1
ATOM 2700 C C . ALA A 1 402 ? -18.89146 -15.70760 9.15381 1.000 18.29801 382 ALA A C 1
ATOM 2701 O O . ALA A 1 402 ? -19.54261 -15.62781 10.20453 1.000 16.32718 382 ALA A O 1
ATOM 2703 N N . LEU A 1 403 ? -19.47346 -15.81551 7.95570 1.000 18.92786 383 LEU A N 1
ATOM 2704 C CA . LEU A 1 403 ? -20.92666 -15.86075 7.82904 1.000 17.48487 383 LEU A CA 1
ATOM 2705 C C . LEU A 1 403 ? -21.50266 -17.11363 8.47841 1.000 19.67464 383 LEU A C 1
ATOM 2706 O O . LEU A 1 403 ? -22.55221 -17.05657 9.13713 1.000 17.13526 383 LEU A O 1
ATOM 2711 N N . ALA A 1 404 ? -20.83959 -18.26037 8.28966 1.000 17.88359 384 ALA A N 1
ATOM 2712 C CA . ALA A 1 404 ? -21.32288 -19.50233 8.88916 1.000 20.61557 384 ALA A CA 1
ATOM 2713 C C . ALA A 1 404 ? -21.36475 -19.39514 10.40782 1.000 17.90028 384 ALA A C 1
ATOM 2714 O O . ALA A 1 404 ? -22.33461 -19.82564 11.04444 1.000 20.18924 384 ALA A O 1
ATOM 2716 N N . LEU A 1 405 ? -20.32167 -18.81831 11.00311 1.000 15.62485 385 LEU A N 1
ATOM 2717 C CA . LEU A 1 405 ? -20.32041 -18.58873 12.44455 1.000 17.59706 385 LEU A CA 1
ATOM 2718 C C . LEU A 1 405 ? -21.42364 -17.61464 12.84571 1.000 15.31800 385 LEU A C 1
ATOM 2719 O O . LEU A 1 405 ? -22.16801 -17.85899 13.80296 1.000 18.12835 385 LEU A O 1
ATOM 2724 N N . ALA A 1 406 ? -21.54112 -16.49678 12.12095 1.000 16.04501 386 ALA A N 1
ATOM 2725 C CA . ALA A 1 406 ? -22.53836 -15.49175 12.47385 1.000 13.60050 386 ALA A CA 1
ATOM 2726 C C . ALA A 1 406 ? -23.95166 -16.05036 12.39858 1.000 14.80619 386 ALA A C 1
ATOM 2727 O O . ALA A 1 406 ? -24.81305 -15.66333 13.19912 1.000 17.97145 386 ALA A O 1
ATOM 2729 N N . ASN A 1 407 ? -24.20807 -16.95644 11.45203 1.000 13.66714 387 ASN A N 1
ATOM 2730 C CA . ASN A 1 407 ? -25.51278 -17.57828 11.27335 1.000 14.59561 387 ASN A CA 1
ATOM 2731 C C . ASN A 1 407 ? -25.62212 -18.92581 11.97443 1.000 16.06009 387 ASN A C 1
ATOM 2732 O O . ASN A 1 407 ? -26.60136 -19.64240 11.75820 1.000 18.30746 387 ASN A O 1
ATOM 2737 N N . GLY A 1 408 ? -24.65021 -19.28410 12.80513 1.000 20.33573 388 GLY A N 1
ATOM 2738 C CA . GLY A 1 408 ? -24.63215 -20.60717 13.39497 1.000 20.37163 388 GLY A CA 1
ATOM 2739 C C . GLY A 1 408 ? -25.23861 -20.68454 14.77725 1.000 19.71837 388 GLY A C 1
ATOM 2740 O O . GLY A 1 408 ? -24.93543 -21.60824 15.53073 1.000 22.16278 388 GLY A O 1
ATOM 2741 N N . MET A 1 409 ? -26.09833 -19.72751 15.13047 1.000 19.07219 389 MET A N 1
ATOM 2742 C CA . MET A 1 409 ? -26.77461 -19.76752 16.41880 1.000 19.91819 389 MET A CA 1
ATOM 2743 C C . MET A 1 409 ? -28.27901 -19.95767 16.23556 1.000 20.59859 389 MET A C 1
ATOM 2744 O O . MET A 1 409 ? -28.83310 -19.59444 15.19360 1.000 20.65562 389 MET A O 1
ATOM 2749 N N . PRO A 1 410 ? -28.97041 -20.53084 17.22809 1.000 20.04658 390 PRO A N 1
ATOM 2750 C CA . PRO A 1 410 ? -30.43965 -20.61485 17.12540 1.000 20.16134 390 PRO A CA 1
ATOM 2751 C C . PRO A 1 410 ? -31.10320 -19.25319 17.09334 1.000 17.07060 390 PRO A C 1
ATOM 2752 O O . PRO A 1 410 ? -32.11413 -19.07144 16.40696 1.000 17.04612 390 PRO A O 1
ATOM 2756 N N . GLN A 1 411 ? -30.57395 -18.29213 17.84205 1.000 18.23209 391 GLN A N 1
ATOM 2757 C CA . GLN A 1 411 ? -31.14047 -16.95201 17.86130 1.000 18.49793 391 GLN A CA 1
ATOM 2758 C C . GLN A 1 411 ? -30.65935 -16.16286 16.65171 1.000 18.20080 391 GLN A C 1
ATOM 2759 O O . GLN A 1 411 ? -29.53984 -16.35103 16.16610 1.000 19.52895 391 GLN A O 1
ATOM 2765 N N . ALA A 1 412 ? -31.52963 -15.28590 16.15085 1.000 17.98765 392 ALA A N 1
ATOM 2766 C CA . ALA A 1 412 ? -31.25949 -14.56705 14.90024 1.000 15.92079 392 ALA A CA 1
ATOM 2767 C C . ALA A 1 412 ? -32.09088 -13.27972 14.93981 1.000 16.26076 392 ALA A C 1
ATOM 2768 O O . ALA A 1 412 ? -33.22980 -13.25119 14.46940 1.000 18.56297 392 ALA A O 1
ATOM 2770 N N . LEU A 1 413 ? -31.51583 -12.23236 15.52007 1.000 13.23808 393 LEU A N 1
ATOM 2771 C CA . LEU A 1 413 ? -32.26588 -10.99646 15.73559 1.000 14.91847 393 LEU A CA 1
ATOM 2772 C C . LEU A 1 413 ? -31.64192 -9.80193 15.02671 1.000 17.67988 393 LEU A C 1
ATOM 2773 O O . LEU A 1 413 ? -32.30899 -9.13535 14.22149 1.000 13.03737 393 LEU A O 1
ATOM 2778 N N . ALA A 1 414 ? -30.38984 -9.48433 15.33118 1.000 15.90978 394 ALA A N 1
ATOM 2779 C CA . ALA A 1 414 ? -29.71285 -8.34197 14.74024 1.000 15.10162 394 ALA A CA 1
ATOM 2780 C C . ALA A 1 414 ? -28.25544 -8.72094 14.51964 1.000 14.21081 394 ALA A C 1
ATOM 2781 O O . ALA A 1 414 ? -27.76834 -9.72734 15.04959 1.000 14.45267 394 ALA A O 1
ATOM 2783 N N . ALA A 1 415 ? -27.56181 -7.91452 13.72242 1.000 9.99186 395 ALA A N 1
ATOM 2784 C CA . ALA A 1 415 ? -26.17750 -8.20051 13.36356 1.000 11.78333 395 ALA A CA 1
ATOM 2785 C C . ALA A 1 415 ? -25.53725 -6.91936 12.85234 1.000 16.93923 395 ALA A C 1
ATOM 2786 O O . ALA A 1 415 ? -26.23059 -5.98487 12.45101 1.000 13.47733 395 ALA A O 1
ATOM 2788 N N . SER A 1 416 ? -24.20348 -6.87632 12.87221 1.000 12.80966 396 SER A N 1
ATOM 2789 C CA . SER A 1 416 ? -23.50690 -5.79056 12.19576 1.000 12.65739 396 SER A CA 1
ATOM 2790 C C . SER A 1 416 ? -22.33364 -6.34785 11.39858 1.000 14.82090 396 SER A C 1
ATOM 2791 O O . SER A 1 416 ? -21.83214 -7.44153 11.66438 1.000 13.14136 396 SER A O 1
ATOM 2794 N N . VAL A 1 417 ? -21.93270 -5.58399 10.38583 1.000 15.42005 397 VAL A N 1
ATOM 2795 C CA . VAL A 1 417 ? -20.79026 -5.87890 9.52450 1.000 11.73063 397 VAL A CA 1
ATOM 2796 C C . VAL A 1 417 ? -19.92293 -4.63220 9.49241 1.000 14.50609 397 VAL A C 1
ATOM 2797 O O . VAL A 1 417 ? -20.44406 -3.53109 9.29733 1.000 15.29815 397 VAL A O 1
ATOM 2801 N N . TRP A 1 418 ? -18.60850 -4.80330 9.64145 1.000 12.97258 398 TRP A N 1
ATOM 2802 C CA . TRP A 1 418 ? -17.65908 -3.69503 9.66292 1.000 13.47865 398 TRP A CA 1
ATOM 2803 C C . TRP A 1 418 ? -16.61631 -3.91279 8.57146 1.000 20.40744 398 TRP A C 1
ATOM 2804 O O . TRP A 1 418 ? -15.91496 -4.92813 8.57145 1.000 16.57482 398 TRP A O 1
ATOM 2815 N N . GLY A 1 419 ? -16.53003 -2.97065 7.64138 1.000 14.92077 399 GLY A N 1
ATOM 2816 C CA . GLY A 1 419 ? -15.66418 -3.12514 6.47921 1.000 16.64801 399 GLY A CA 1
ATOM 2817 C C . GLY A 1 419 ? -15.83164 -1.91766 5.57864 1.000 21.94784 399 GLY A C 1
ATOM 2818 O O . GLY A 1 419 ? -16.75708 -1.11776 5.73985 1.000 18.60220 399 GLY A O 1
ATOM 2819 N N . SER A 1 420 ? -14.92007 -1.79952 4.61530 1.000 20.26007 400 SER A N 1
ATOM 2820 C CA . SER A 1 420 ? -14.88695 -0.63795 3.73146 1.000 20.73417 400 SER A CA 1
ATOM 2821 C C . SER A 1 420 ? -15.40560 -0.90742 2.32586 1.000 23.45121 400 SER A C 1
ATOM 2822 O O . SER A 1 420 ? -15.85828 0.03209 1.66730 1.000 34.76091 400 SER A O 1
ATOM 2825 N N . ARG A 1 421 ? -15.34207 -2.14162 1.83336 1.000 18.20423 401 ARG A N 1
ATOM 2826 C CA . ARG A 1 421 ? -15.66032 -2.42226 0.43760 1.000 20.45350 401 ARG A CA 1
ATOM 2827 C C . ARG A 1 421 ? -17.14295 -2.72899 0.27603 1.000 27.12875 401 ARG A C 1
ATOM 2828 O O . ARG A 1 421 ? -17.68194 -3.61301 0.95402 1.000 19.50847 401 ARG A O 1
ATOM 2836 N N . THR A 1 422 ? -17.77931 -2.01250 -0.65616 1.000 23.85893 402 THR A N 1
ATOM 2837 C CA . THR A 1 422 ? -19.23287 -2.04396 -0.79702 1.000 21.58231 402 THR A CA 1
ATOM 2838 C C . THR A 1 422 ? -19.73122 -3.44691 -1.08990 1.000 26.71194 402 THR A C 1
ATOM 2839 O O . THR A 1 422 ? -20.67315 -3.92857 -0.44924 1.000 26.01370 402 THR A O 1
ATOM 2843 N N . ASP A 1 423 ? -19.10761 -4.12457 -2.05353 1.000 28.37341 403 ASP A N 1
ATOM 2844 C CA . ASP A 1 423 ? -19.61795 -5.42766 -2.46211 1.000 34.43726 403 ASP A CA 1
ATOM 2845 C C . ASP A 1 423 ? -19.52697 -6.43259 -1.32122 1.000 34.88406 403 ASP A C 1
ATOM 2846 O O . ASP A 1 423 ? -20.47368 -7.19138 -1.08050 1.000 29.11432 403 ASP A O 1
ATOM 2851 N N . ALA A 1 424 ? -18.42196 -6.40775 -0.57109 1.000 26.96040 404 ALA A N 1
ATOM 2852 C CA . ALA A 1 424 ? -18.23168 -7.36787 0.51142 1.000 22.36314 404 ALA A CA 1
ATOM 2853 C C . ALA A 1 424 ? -19.25250 -7.17100 1.63089 1.000 21.36558 404 ALA A C 1
ATOM 2854 O O . ALA A 1 424 ? -19.90635 -8.13070 2.06312 1.000 19.12562 404 ALA A O 1
ATOM 2856 N N . VAL A 1 425 ? -19.39270 -5.93679 2.13054 1.000 15.86061 405 VAL A N 1
ATOM 2857 C CA . VAL A 1 425 ? -20.25827 -5.73079 3.28733 1.000 17.37375 405 VAL A CA 1
ATOM 2858 C C . VAL A 1 425 ? -21.72323 -5.88717 2.89435 1.000 17.58043 405 VAL A C 1
ATOM 2859 O O . VAL A 1 425 ? -22.53027 -6.40508 3.67417 1.000 16.21081 405 VAL A O 1
ATOM 2863 N N . LEU A 1 426 ? -22.09836 -5.44626 1.68952 1.000 15.62033 406 LEU A N 1
ATOM 2864 C CA . LEU A 1 426 ? -23.50760 -5.53279 1.30435 1.000 19.88638 406 LEU A CA 1
ATOM 2865 C C . LEU A 1 426 ? -23.91050 -6.96121 0.96314 1.000 17.67666 406 LEU A C 1
ATOM 2866 O O . LEU A 1 426 ? -25.07383 -7.34161 1.15675 1.000 18.49286 406 LEU A O 1
ATOM 2871 N N . GLU A 1 427 ? -22.97781 -7.76615 0.45417 1.000 18.94493 407 GLU A N 1
ATOM 2872 C CA . GLU A 1 427 ? -23.29504 -9.17316 0.24083 1.000 19.87298 407 GLU A CA 1
ATOM 2873 C C . GLU A 1 427 ? -23.49931 -9.88510 1.57154 1.000 20.38709 407 GLU A C 1
ATOM 2874 O O . GLU A 1 427 ? -24.42507 -10.69053 1.71325 1.000 20.22772 407 GLU A O 1
ATOM 2880 N N . LEU A 1 428 ? -22.66899 -9.56755 2.56974 1.000 18.66935 408 LEU A N 1
ATOM 2881 C CA . LEU A 1 428 ? -22.86738 -10.11702 3.90923 1.000 19.42622 408 LEU A CA 1
ATOM 2882 C C . LEU A 1 428 ? -24.18453 -9.65000 4.51581 1.000 17.15522 408 LEU A C 1
ATOM 2883 O O . LEU A 1 428 ? -24.88950 -10.43952 5.15471 1.000 14.70463 408 LEU A O 1
ATOM 2888 N N . ALA A 1 429 ? -24.53268 -8.36840 4.33772 1.000 14.53063 409 ALA A N 1
ATOM 2889 C CA . ALA A 1 429 ? -25.77182 -7.86604 4.92796 1.000 14.97239 409 ALA A CA 1
ATOM 2890 C C . ALA A 1 429 ? -26.98024 -8.63046 4.39823 1.000 14.18695 409 ALA A C 1
ATOM 2891 O O . ALA A 1 429 ? -27.93192 -8.89784 5.14094 1.000 16.68203 409 ALA A O 1
ATOM 2893 N N . GLY A 1 430 ? -26.95915 -8.99655 3.11717 1.000 16.19317 410 GLY A N 1
ATOM 2894 C CA . GLY A 1 430 ? -28.03163 -9.80935 2.57296 1.000 17.15847 410 GLY A CA 1
ATOM 2895 C C . GLY A 1 430 ? -28.08292 -11.21928 3.13409 1.000 21.17981 410 GLY A C 1
ATOM 2896 O O . GLY A 1 430 ? -29.17354 -11.76892 3.32063 1.000 17.85148 410 GLY A O 1
ATOM 2897 N N . GLU A 1 431 ? -26.91761 -11.82025 3.42448 1.000 14.92134 411 GLU A N 1
ATOM 2898 C CA . GLU A 1 431 ? -26.84844 -13.22008 3.84253 1.000 16.41864 411 GLU A CA 1
ATOM 2899 C C . GLU A 1 431 ? -27.08745 -13.42409 5.33792 1.000 12.27534 411 GLU A C 1
ATOM 2900 O O . GLU A 1 431 ? -27.52211 -14.50757 5.74248 1.000 13.43410 411 GLU A O 1
ATOM 2906 N N . LEU A 1 432 ? -26.80898 -12.42551 6.16999 1.000 9.53181 412 LEU A N 1
ATOM 2907 C CA . LEU A 1 432 ? -26.95443 -12.59367 7.61413 1.000 12.61961 412 LEU A CA 1
ATOM 2908 C C . LEU A 1 432 ? -28.41147 -12.84291 7.98908 1.000 17.90211 412 LEU A C 1
ATOM 2909 O O . LEU A 1 432 ? -29.32296 -12.22762 7.42886 1.000 15.51294 412 LEU A O 1
ATOM 2914 N N . ASN A 1 433 ? -28.63346 -13.75889 8.94159 1.000 13.07643 413 ASN A N 1
ATOM 2915 C CA . ASN A 1 433 ? -29.98704 -14.08816 9.40403 1.000 15.62074 413 ASN A CA 1
ATOM 2916 C C . ASN A 1 433 ? -30.33091 -13.16904 10.57494 1.000 16.77737 413 ASN A C 1
ATOM 2917 O O . ASN A 1 433 ? -29.93745 -13.42283 11.71678 1.000 15.69331 413 ASN A O 1
ATOM 2922 N N . ALA A 1 434 ? -31.09095 -12.11222 10.29714 1.000 13.31961 414 ALA A N 1
ATOM 2923 C CA . ALA A 1 434 ? -31.33195 -11.03856 11.25444 1.000 12.43470 414 ALA A CA 1
ATOM 2924 C C . ALA A 1 434 ? -32.41630 -10.11750 10.70333 1.000 13.60323 414 ALA A C 1
ATOM 2925 O O . ALA A 1 434 ? -32.55438 -9.96605 9.48682 1.000 16.85099 414 ALA A O 1
ATOM 2927 N N . GLY A 1 435 ? -33.17993 -9.50506 11.60600 1.000 13.93080 415 GLY A N 1
ATOM 2928 C CA . GLY A 1 435 ? -34.13809 -8.48815 11.19650 1.000 11.59709 415 GLY A CA 1
ATOM 2929 C C . GLY A 1 435 ? -33.55960 -7.09546 11.03881 1.000 14.31598 415 GLY A C 1
ATOM 2930 O O . GLY A 1 435 ? -34.24389 -6.20439 10.52150 1.000 15.23775 415 GLY A O 1
ATOM 2931 N N . GLU A 1 436 ? -32.31745 -6.89177 11.47888 1.000 9.97460 416 GLU A N 1
ATOM 2932 C CA . GLU A 1 436 ? -31.60525 -5.62562 11.34420 1.000 12.23476 416 GLU A CA 1
ATOM 2933 C C . GLU A 1 436 ? -30.13761 -5.94167 11.10683 1.000 14.96484 416 GLU A C 1
ATOM 2934 O O . GLU A 1 436 ? -29.54146 -6.70570 11.87362 1.000 12.29386 416 GLU A O 1
ATOM 2940 N N . VAL A 1 437 ? -29.55310 -5.37286 10.05851 1.000 9.36558 417 VAL A N 1
ATOM 2941 C CA . VAL A 1 437 ? -28.10943 -5.44011 9.85290 1.000 11.04726 417 VAL A CA 1
ATOM 2942 C C . VAL A 1 437 ? -27.59423 -4.01710 9.74372 1.000 13.40764 417 VAL A C 1
ATOM 2943 O O . VAL A 1 437 ? -28.03728 -3.25820 8.87448 1.000 14.95872 417 VAL A O 1
ATOM 2947 N N . TRP A 1 438 ? -26.66860 -3.65217 10.62442 1.000 14.58034 418 TRP A N 1
ATOM 2948 C CA . TRP A 1 438 ? -25.98470 -2.37019 10.53956 1.000 12.72873 418 TRP A CA 1
ATOM 2949 C C . TRP A 1 438 ? -24.63711 -2.55077 9.85871 1.000 11.91168 418 TRP A C 1
ATOM 2950 O O . TRP A 1 438 ? -23.92530 -3.52249 10.12003 1.000 14.50383 418 TRP A O 1
ATOM 2961 N N . VAL A 1 439 ? -24.27675 -1.60328 9.00097 1.000 12.58939 419 VAL A N 1
ATOM 2962 C CA . VAL A 1 439 ? -22.98279 -1.61292 8.31997 1.000 11.81267 419 VAL A CA 1
ATOM 2963 C C . VAL A 1 439 ? -22.15646 -0.44835 8.85085 1.000 14.76229 419 VAL A C 1
ATOM 2964 O O . VAL A 1 439 ? -22.53250 0.72125 8.68468 1.000 14.79104 419 VAL A O 1
ATOM 2968 N N . ASN A 1 440 ? -21.03237 -0.77844 9.49673 1.000 10.36538 420 ASN A N 1
ATOM 2969 C CA . ASN A 1 440 ? -20.13105 0.18863 10.13448 1.000 10.62080 420 ASN A CA 1
ATOM 2970 C C . ASN A 1 440 ? -20.80700 0.98514 11.24678 1.000 19.46947 420 ASN A C 1
ATOM 2971 O O . ASN A 1 440 ? -20.36747 2.08826 11.59173 1.000 15.92361 420 ASN A O 1
ATOM 2976 N N . CYS A 1 441 ? -21.85747 0.41481 11.83466 1.000 13.93247 421 CYS A N 1
ATOM 2977 C CA . CYS A 1 441 ? -22.47048 0.94729 13.04257 1.000 13.68598 421 CYS A CA 1
ATOM 2978 C C . CYS A 1 441 ? -23.16125 -0.20418 13.76101 1.000 12.72423 421 CYS A C 1
ATOM 2979 O O . CYS A 1 441 ? -23.09320 -1.36076 13.33317 1.000 13.32391 421 CYS A O 1
ATOM 2982 N N . HIS A 1 442 ? -23.80711 0.10864 14.88011 1.000 15.95725 422 HIS A N 1
ATOM 2983 C CA . HIS A 1 442 ? -24.53799 -0.91509 15.61275 1.000 17.17232 422 HIS A CA 1
ATOM 2984 C C . HIS A 1 442 ? -25.51059 -0.24051 16.56682 1.000 15.10269 422 HIS A C 1
ATOM 2985 O O . HIS A 1 442 ? -25.19834 0.81230 17.12887 1.000 16.49163 422 HIS A O 1
ATOM 2992 N N . LEU A 1 443 ? -26.69784 -0.84159 16.71207 1.000 17.78459 423 LEU A N 1
ATOM 2993 C CA . LEU A 1 443 ? -27.68103 -0.46385 17.73687 1.000 18.77791 423 LEU A CA 1
ATOM 2994 C C . LEU A 1 443 ? -28.29916 0.90878 17.47126 1.000 22.57789 423 LEU A C 1
ATOM 2995 O O . LEU A 1 443 ? -28.51004 1.69895 18.39286 1.000 25.99457 423 LEU A O 1
ATOM 3000 N N . GLU A 1 444 ? -28.59381 1.20083 16.21141 1.000 15.40253 424 GLU A N 1
ATOM 3001 C CA . GLU A 1 444 ? -29.16733 2.48145 15.82186 1.000 18.85224 424 GLU A CA 1
ATOM 3002 C C . GLU A 1 444 ? -30.54270 2.24487 15.21801 1.000 22.57278 424 GLU A C 1
ATOM 3003 O O . GLU A 1 444 ? -30.66426 1.59845 14.16867 1.000 18.83575 424 GLU A O 1
ATOM 3009 N N . GLN A 1 445 ? -31.57012 2.78122 15.86704 1.000 14.39805 425 GLN A N 1
ATOM 3010 C CA . GLN A 1 445 ? -32.94651 2.47931 15.50768 1.000 12.43093 425 GLN A CA 1
ATOM 3011 C C . GLN A 1 445 ? -33.76689 3.75436 15.39708 1.000 18.75156 425 GLN A C 1
ATOM 3012 O O . GLN A 1 445 ? -33.45663 4.77602 16.01134 1.000 16.90075 425 GLN A O 1
ATOM 3018 N N . THR A 1 446 ? -34.82719 3.67410 14.59850 1.000 16.79295 426 THR A N 1
ATOM 3019 C CA . THR A 1 446 ? -35.75882 4.77772 14.43419 1.000 20.03605 426 THR A CA 1
ATOM 3020 C C . THR A 1 446 ? -37.13698 4.20047 14.13175 1.000 18.17592 426 THR A C 1
ATOM 3021 O O . THR A 1 446 ? -37.26672 3.07066 13.64970 1.000 13.27592 426 THR A O 1
ATOM 3025 N N . ALA A 1 447 ? -38.17061 4.99766 14.42472 1.000 14.88975 427 ALA A N 1
ATOM 3026 C CA . ALA A 1 447 ? -39.53984 4.48301 14.43349 1.000 14.46111 427 ALA A CA 1
ATOM 3027 C C . ALA A 1 447 ? -39.98524 3.96499 13.06599 1.000 13.06679 427 ALA A C 1
ATOM 3028 O O . ALA A 1 447 ? -40.88338 3.11453 12.99187 1.000 15.94407 427 ALA A O 1
ATOM 3030 N N . GLU A 1 448 ? -39.39571 4.46756 11.97868 1.000 10.67358 428 GLU A N 1
ATOM 3031 C CA . GLU A 1 448 ? -39.83387 4.07808 10.63965 1.000 14.63319 428 GLU A CA 1
ATOM 3032 C C . GLU A 1 448 ? -39.34436 2.69305 10.21405 1.000 16.61431 428 GLU A C 1
ATOM 3033 O O . GLU A 1 448 ? -39.92524 2.10871 9.29488 1.000 15.44717 428 GLU A O 1
ATOM 3039 N N . LEU A 1 449 ? -38.29311 2.15768 10.84239 1.000 11.72764 429 LEU A N 1
ATOM 3040 C CA . LEU A 1 449 ? -37.59979 0.98330 10.31847 1.000 11.34021 429 LEU A CA 1
ATOM 3041 C C . LEU A 1 449 ? -37.82971 -0.22154 11.21497 1.000 14.83445 429 LEU A C 1
ATOM 3042 O O . LEU A 1 449 ? -37.68110 -0.10717 12.44377 1.000 12.66974 429 LEU A O 1
ATOM 3047 N N . PRO A 1 450 ? -38.16588 -1.38175 10.64982 1.000 13.06485 430 PRO A N 1
ATOM 3048 C CA . PRO A 1 450 ? -38.59108 -2.51621 11.47812 1.000 13.43155 430 PRO A CA 1
ATOM 3049 C C . PRO A 1 450 ? -37.43932 -3.22017 12.18312 1.000 15.11912 430 PRO A C 1
ATOM 3050 O O . PRO A 1 450 ? -36.27640 -3.16329 11.77762 1.000 15.56919 430 PRO A O 1
ATOM 3054 N N . HIS A 1 451 ? -37.82673 -3.93988 13.23502 1.000 15.99018 431 HIS A N 1
ATOM 3055 C CA . HIS A 1 451 ? -36.99021 -4.76705 14.08616 1.000 17.03301 431 HIS A CA 1
ATOM 3056 C C . HIS A 1 451 ? -37.75800 -6.05598 14.35803 1.000 19.68338 431 HIS A C 1
ATOM 3057 O O . HIS A 1 451 ? -38.97460 -6.02049 14.56675 1.000 15.51377 431 HIS A O 1
ATOM 3064 N N . GLY A 1 452 ? -37.06769 -7.19262 14.34142 1.000 13.51574 432 GLY A N 1
ATOM 3065 C CA . GLY A 1 452 ? -37.77109 -8.44010 14.59747 1.000 16.25690 432 GLY A CA 1
ATOM 3066 C C . GLY A 1 452 ? -36.96077 -9.68010 14.29663 1.000 20.49601 432 GLY A C 1
ATOM 3067 O O . GLY A 1 452 ? -36.07271 -9.65080 13.44577 1.000 19.89364 432 GLY A O 1
ATOM 3068 N N . GLY A 1 453 ? -37.27108 -10.78703 14.96904 1.000 16.78136 433 GLY A N 1
ATOM 3069 C CA . GLY A 1 453 ? -36.38873 -11.92935 14.99240 1.000 17.82660 433 GLY A CA 1
ATOM 3070 C C . GLY A 1 453 ? -36.73851 -13.00520 13.97327 1.000 17.58940 433 GLY A C 1
ATOM 3071 O O . GLY A 1 453 ? -37.74627 -12.94988 13.26953 1.000 17.16082 433 GLY A O 1
ATOM 3072 N N . ARG A 1 454 ? -35.84640 -13.98776 13.90297 1.000 18.67065 434 ARG A N 1
ATOM 3073 C CA . ARG A 1 454 ? -36.05254 -15.27187 13.24735 1.000 20.10327 434 ARG A CA 1
ATOM 3074 C C . ARG A 1 454 ? -35.54052 -16.36120 14.19201 1.000 18.56457 434 ARG A C 1
ATOM 3075 O O . ARG A 1 454 ? -35.01053 -16.07695 15.27119 1.000 15.89786 434 ARG A O 1
ATOM 3083 N N . GLY A 1 455 ? -35.66818 -17.61400 13.77425 1.000 19.15971 435 GLY A N 1
ATOM 3084 C CA . GLY A 1 455 ? -35.15585 -18.69877 14.60055 1.000 21.85594 435 GLY A CA 1
ATOM 3085 C C . GLY A 1 455 ? -35.89828 -18.76060 15.91999 1.000 19.41473 435 GLY A C 1
ATOM 3086 O O . GLY A 1 455 ? -37.13291 -18.75985 15.96006 1.000 22.58946 435 GLY A O 1
ATOM 3087 N N . THR A 1 456 ? -35.14449 -18.79729 17.01948 1.000 18.05191 436 THR A N 1
ATOM 3088 C CA . THR A 1 456 ? -35.72429 -18.81851 18.35710 1.000 17.30753 436 THR A CA 1
ATOM 3089 C C . THR A 1 456 ? -35.85716 -17.42688 18.96607 1.000 22.68915 436 THR A C 1
ATOM 3090 O O . THR A 1 456 ? -36.11415 -17.31862 20.16966 1.000 16.51449 436 THR A O 1
ATOM 3094 N N . SER A 1 457 ? -35.68147 -16.36528 18.17223 1.000 14.18628 437 SER A N 1
ATOM 3095 C CA . SER A 1 457 ? -35.81907 -15.00031 18.66195 1.000 13.99715 437 SER A CA 1
ATOM 3096 C C . SER A 1 457 ? -37.24906 -14.48821 18.57145 1.000 17.48755 437 SER A C 1
ATOM 3097 O O . SER A 1 457 ? -37.49542 -13.30844 18.85460 1.000 17.96878 437 SER A O 1
ATOM 3100 N N . GLY A 1 458 ? -38.19430 -15.34126 18.19266 1.000 17.16478 438 GLY A N 1
ATOM 3101 C CA . GLY A 1 458 ? -39.55877 -14.90680 17.98680 1.000 18.10814 438 GLY A CA 1
ATOM 3102 C C . GLY A 1 458 ? -39.75102 -14.34769 16.59134 1.000 21.94280 438 GLY A C 1
ATOM 3103 O O . GLY A 1 458 ? -38.80416 -14.15258 15.82014 1.000 22.67734 438 GLY A O 1
ATOM 3104 N N . HIS A 1 459 ? -41.01310 -14.08831 16.25334 1.000 13.14490 439 HIS A N 1
ATOM 3105 C CA . HIS A 1 459 ? -41.31902 -13.59191 14.91667 1.000 21.43282 439 HIS A CA 1
ATOM 3106 C C . HIS A 1 459 ? -42.14226 -12.31049 14.95616 1.000 23.69313 439 HIS A C 1
ATOM 3107 O O . HIS A 1 459 ? -42.85779 -12.01278 13.99980 1.000 18.07574 439 HIS A O 1
ATOM 3114 N N . GLY A 1 460 ? -42.05285 -11.54434 16.03376 1.000 20.40600 440 GLY A N 1
ATOM 3115 C CA . GLY A 1 460 ? -42.76483 -10.28728 16.08738 1.000 18.85459 440 GLY A CA 1
ATOM 3116 C C . GLY A 1 460 ? -42.07202 -9.21174 15.27584 1.000 22.13305 440 GLY A C 1
ATOM 3117 O O . GLY A 1 460 ? -40.90555 -9.33476 14.89897 1.000 18.70842 440 GLY A O 1
ATOM 3118 N N . THR A 1 461 ? -42.81627 -8.14454 14.99086 1.000 19.30693 441 THR A N 1
ATOM 3119 C CA . THR A 1 461 ? -42.29261 -6.98570 14.27210 1.000 20.72465 441 THR A CA 1
ATOM 3120 C C . THR A 1 461 ? -42.56458 -5.75064 15.11405 1.000 22.75660 441 THR A C 1
ATOM 3121 O O . THR A 1 461 ? -43.71858 -5.46932 15.44596 1.000 22.29525 441 THR A O 1
ATOM 3125 N N . ASP A 1 462 ? -41.51751 -5.01638 15.45761 1.000 20.22430 442 ASP A N 1
ATOM 3126 C CA . ASP A 1 462 ? -41.66062 -3.78872 16.22593 1.000 16.15703 442 ASP A CA 1
ATOM 3127 C C . ASP A 1 462 ? -41.04727 -2.62767 15.45807 1.000 15.15346 442 ASP A C 1
ATOM 3128 O O . ASP A 1 462 ? -40.06754 -2.80247 14.72463 1.000 14.11436 442 ASP A O 1
ATOM 3133 N N . MET A 1 463 ? -41.64576 -1.44376 15.64148 1.000 16.55673 443 MET A N 1
ATOM 3134 C CA . MET A 1 463 ? -41.36508 -0.24495 14.85143 1.000 18.13506 443 MET A CA 1
ATOM 3135 C C . MET A 1 463 ? -41.80898 -0.42443 13.39752 1.000 16.14026 443 MET A C 1
ATOM 3136 O O . MET A 1 463 ? -42.10351 -1.54704 12.96081 1.000 15.45305 443 MET A O 1
ATOM 3141 N N . SER A 1 464 ? -41.87698 0.69108 12.65669 1.000 11.61959 444 SER A N 1
ATOM 3142 C CA . SER A 1 464 ? -42.34212 0.77478 11.26841 1.000 13.72433 444 SER A CA 1
ATOM 3143 C C . SER A 1 464 ? -43.84786 0.55575 11.15522 1.000 14.39334 444 SER A C 1
ATOM 3144 O O . SER A 1 464 ? -44.48821 0.05040 12.08866 1.000 17.25279 444 SER A O 1
ATOM 3147 N N . VAL A 1 465 ? -44.41860 0.91854 10.00051 1.000 12.92150 445 VAL A N 1
ATOM 3148 C CA . VAL A 1 465 ? -45.83127 0.65337 9.74416 1.000 13.16152 445 VAL A CA 1
ATOM 3149 C C . VAL A 1 465 ? -46.14052 -0.84001 9.80391 1.000 15.13369 445 VAL A C 1
ATOM 3150 O O . VAL A 1 465 ? -47.29371 -1.22137 10.03619 1.000 14.94361 445 VAL A O 1
ATOM 3154 N N . LEU A 1 466 ? -45.13517 -1.70146 9.59342 1.000 10.58916 446 LEU A N 1
ATOM 3155 C CA . LEU A 1 466 ? -45.36947 -3.14401 9.58846 1.000 14.12955 446 LEU A CA 1
ATOM 3156 C C . LEU A 1 466 ? -45.84704 -3.67029 10.93832 1.000 16.85048 446 LEU A C 1
ATOM 3157 O O . LEU A 1 466 ? -46.48649 -4.72621 10.98448 1.000 15.78308 446 LEU A O 1
ATOM 3162 N N . ALA A 1 467 ? -45.54648 -2.96546 12.03744 1.000 13.59878 447 ALA A N 1
ATOM 3163 C CA . ALA A 1 467 ? -45.95905 -3.43393 13.35790 1.000 18.12682 447 ALA A CA 1
ATOM 3164 C C . ALA A 1 467 ? -47.46994 -3.39065 13.52583 1.000 16.54723 447 ALA A C 1
ATOM 3165 O O . ALA A 1 467 ? -48.02587 -4.15948 14.31712 1.000 15.95199 447 ALA A O 1
ATOM 3167 N N . LEU A 1 468 ? -48.14874 -2.50144 12.80094 1.000 11.74243 448 LEU A N 1
ATOM 3168 C CA . LEU A 1 468 ? -49.58722 -2.33581 13.00298 1.000 12.81607 448 LEU A CA 1
ATOM 3169 C C . LEU A 1 468 ? -50.36425 -3.60296 12.66537 1.000 20.93627 448 LEU A C 1
ATOM 3170 O O . LEU A 1 468 ? -51.40990 -3.86640 13.27062 1.000 17.13361 448 LEU A O 1
ATOM 3175 N N . THR A 1 469 ? -49.86103 -4.40907 11.72354 1.000 17.39328 449 THR A N 1
ATOM 3176 C CA . THR A 1 469 ? -50.60214 -5.58010 11.25565 1.000 17.37068 449 THR A CA 1
ATOM 3177 C C . THR A 1 469 ? -50.77096 -6.62344 12.35309 1.000 19.54265 449 THR A C 1
ATOM 3178 O O . THR A 1 469 ? -51.74827 -7.38166 12.34492 1.000 16.81412 449 THR A O 1
ATOM 3182 N N . GLU A 1 470 ? -49.84148 -6.68285 13.30510 1.000 15.23313 450 GLU A N 1
ATOM 3183 C CA . GLU A 1 470 ? -49.99835 -7.62500 14.40760 1.000 17.63220 450 GLU A CA 1
ATOM 3184 C C . GLU A 1 470 ? -51.24003 -7.34468 15.25312 1.000 16.24717 450 GLU A C 1
ATOM 3185 O O . GLU A 1 470 ? -51.71817 -8.25246 15.93667 1.000 17.42316 450 GLU A O 1
ATOM 3191 N N . TYR A 1 471 ? -51.78779 -6.12323 15.20820 1.000 15.60203 451 TYR A N 1
ATOM 3192 C CA . TYR A 1 471 ? -52.82168 -5.70082 16.15123 1.000 13.91778 451 TYR A CA 1
ATOM 3193 C C . TYR A 1 471 ? -54.15377 -5.41617 15.47663 1.000 17.68287 451 TYR A C 1
ATOM 3194 O O . TYR A 1 471 ? -55.04815 -4.84257 16.10824 1.000 12.16320 451 TYR A O 1
ATOM 3203 N N . GLN A 1 472 ? -54.31003 -5.79000 14.21071 1.000 13.18314 452 GLN A N 1
ATOM 3204 C CA . GLN A 1 472 ? -55.56050 -5.55721 13.51465 1.000 13.01686 452 GLN A CA 1
ATOM 3205 C C . GLN A 1 472 ? -55.78045 -6.69911 12.53874 1.000 15.58944 452 GLN A C 1
ATOM 3206 O O . GLN A 1 472 ? -54.86390 -7.46886 12.23739 1.000 15.69380 452 GLN A O 1
ATOM 3212 N N . ARG A 1 473 ? -57.02363 -6.81399 12.06895 1.000 13.60317 453 ARG A N 1
ATOM 3213 C CA . ARG A 1 473 ? -57.41515 -7.86724 11.15483 1.000 13.53379 453 ARG A CA 1
ATOM 3214 C C . ARG A 1 473 ? -58.18183 -7.25933 9.99173 1.000 16.60678 453 ARG A C 1
ATOM 3215 O O . ARG A 1 473 ? -58.96649 -6.31844 10.18574 1.000 13.14909 453 ARG A O 1
ATOM 3223 N N . PRO A 1 474 ? -57.99340 -7.77430 8.78240 1.000 9.63959 454 PRO A N 1
ATOM 3224 C CA . PRO A 1 474 ? -58.75377 -7.25687 7.64386 1.000 12.48410 454 PRO A CA 1
ATOM 3225 C C . PRO A 1 474 ? -60.15375 -7.84086 7.61120 1.000 13.56237 454 PRO A C 1
ATOM 3226 O O . PRO A 1 474 ? -60.40767 -8.95222 8.08478 1.000 14.49341 454 PRO A O 1
ATOM 3230 N N . LYS A 1 475 ? -61.06852 -7.07348 7.02858 1.000 10.58580 455 LYS A N 1
ATOM 3231 C CA . LYS A 1 475 ? -62.39949 -7.56809 6.69944 1.000 11.32106 455 LYS A CA 1
ATOM 3232 C C . LYS A 1 475 ? -62.70337 -7.20487 5.25446 1.000 10.90306 455 LYS A C 1
ATOM 3233 O O . LYS A 1 475 ? -62.66873 -6.02459 4.89267 1.000 13.80460 455 LYS A O 1
ATOM 3239 N N . THR A 1 476 ? -63.00370 -8.21075 4.43550 1.000 12.52871 456 THR A N 1
ATOM 3240 C CA . THR A 1 476 ? -63.50534 -7.99464 3.08227 1.000 11.55703 456 THR A CA 1
ATOM 3241 C C . THR A 1 476 ? -65.01577 -7.80956 3.14341 1.000 12.77919 456 THR A C 1
ATOM 3242 O O . THR A 1 476 ? -65.72083 -8.67004 3.67957 1.000 13.91944 456 THR A O 1
ATOM 3246 N N . VAL A 1 477 ? -65.51107 -6.69303 2.61237 1.000 10.43436 457 VAL A N 1
ATOM 3247 C CA . VAL A 1 477 ? -66.94271 -6.48892 2.40103 1.000 12.02846 457 VAL A CA 1
ATOM 3248 C C . VAL A 1 477 ? -67.21238 -6.61782 0.90483 1.000 11.06709 457 VAL A C 1
ATOM 3249 O O . VAL A 1 477 ? -66.58181 -5.92935 0.09630 1.000 11.80450 457 VAL A O 1
ATOM 3253 N N . THR A 1 478 ? -68.13040 -7.51059 0.53611 1.000 9.44319 458 THR A N 1
ATOM 3254 C CA . THR A 1 478 ? -68.46594 -7.76520 -0.86622 1.000 10.75124 458 THR A CA 1
ATOM 3255 C C . THR A 1 478 ? -69.97209 -7.63060 -1.03649 1.000 12.67410 458 THR A C 1
ATOM 3256 O O . THR A 1 478 ? -70.73480 -8.34739 -0.37572 1.000 14.25684 458 THR A O 1
ATOM 3260 N N . VAL A 1 479 ? -70.39999 -6.72041 -1.91925 1.000 13.27408 459 VAL A N 1
ATOM 3261 C CA . VAL A 1 479 ? -71.80277 -6.32217 -2.03649 1.000 11.02556 459 VAL A CA 1
ATOM 3262 C C . VAL A 1 479 ? -72.33267 -6.68943 -3.41912 1.000 13.37594 459 VAL A C 1
ATOM 3263 O O . VAL A 1 479 ? -71.75514 -6.28893 -4.43627 1.000 16.25345 459 VAL A O 1
ATOM 3267 N N . ARG A 1 480 ? -73.45626 -7.40943 -3.45764 1.000 16.97316 460 ARG A N 1
ATOM 3268 C CA . ARG A 1 480 ? -74.06452 -7.75780 -4.73994 1.000 15.73699 460 ARG A CA 1
ATOM 3269 C C . ARG A 1 480 ? -74.68561 -6.52529 -5.38848 1.000 18.81140 460 ARG A C 1
ATOM 3270 O O . ARG A 1 480 ? -75.37429 -5.73981 -4.73065 1.000 17.95096 460 ARG A O 1
ATOM 3278 N N . LEU A 1 481 ? -74.42544 -6.33891 -6.67667 1.000 14.80751 461 LEU A N 1
ATOM 3279 C CA . LEU A 1 481 ? -75.05058 -5.24205 -7.40162 1.000 18.09995 461 LEU A CA 1
ATOM 3280 C C . LEU A 1 481 ? -76.17685 -5.80960 -8.27175 1.000 20.87027 461 LEU A C 1
ATOM 3281 O O . LEU A 1 481 ? -76.80564 -5.08710 -9.03760 1.000 38.51110 461 LEU A O 1
ATOM 3286 N N . MET B 1 32 ? -35.78382 -52.59145 10.35302 1.000 46.11873 12 MET B N 1
ATOM 3287 C CA . MET B 1 32 ? -36.95208 -53.45781 10.48843 1.000 45.73029 12 MET B CA 1
ATOM 3288 C C . MET B 1 32 ? -38.02762 -53.06480 9.48448 1.000 35.86742 12 MET B C 1
ATOM 3289 O O . MET B 1 32 ? -38.52998 -51.94187 9.51465 1.000 31.16929 12 MET B O 1
ATOM 3294 N N . GLU B 1 33 ? -38.36712 -53.99966 8.59956 1.000 28.55934 13 GLU B N 1
ATOM 3295 C CA . GLU B 1 33 ? -39.41574 -53.77091 7.61530 1.000 32.26226 13 GLU B CA 1
ATOM 3296 C C . GLU B 1 33 ? -40.71649 -53.38066 8.30761 1.000 26.83728 13 GLU B C 1
ATOM 3297 O O . GLU B 1 33 ? -41.16559 -54.05741 9.24051 1.000 22.44988 13 GLU B O 1
ATOM 3303 N N . ASP B 1 34 ? -41.31169 -52.27423 7.86100 1.000 25.37339 14 ASP B N 1
ATOM 3304 C CA . ASP B 1 34 ? -42.49345 -51.72211 8.52430 1.000 27.90337 14 ASP B CA 1
ATOM 3305 C C . ASP B 1 34 ? -43.16113 -50.70866 7.60935 1.000 29.40058 14 ASP B C 1
ATOM 3306 O O . ASP B 1 34 ? -42.52631 -49.73410 7.20018 1.000 32.29550 14 ASP B O 1
ATOM 3311 N N . THR B 1 35 ? -44.44227 -50.91654 7.31757 1.000 18.83587 15 THR B N 1
ATOM 3312 C CA . THR B 1 35 ? -45.21003 -49.99710 6.48565 1.000 26.32001 15 THR B CA 1
ATOM 3313 C C . THR B 1 35 ? -46.58835 -49.83631 7.09821 1.000 18.07400 15 THR B C 1
ATOM 3314 O O . THR B 1 35 ? -47.29461 -50.82826 7.27662 1.000 17.16565 15 THR B O 1
ATOM 3318 N N . GLN B 1 36 ? -46.96961 -48.60281 7.41994 1.000 17.52259 16 GLN B N 1
ATOM 3319 C CA . GLN B 1 36 ? -48.35452 -48.31635 7.76463 1.000 16.81274 16 GLN B CA 1
ATOM 3320 C C . GLN B 1 36 ? -49.15699 -48.08769 6.49373 1.000 16.10485 16 GLN B C 1
ATOM 3321 O O . GLN B 1 36 ? -48.69908 -47.41802 5.56541 1.000 17.05759 16 GLN B O 1
ATOM 3327 N N . VAL B 1 37 ? -50.36359 -48.63373 6.46338 1.000 14.81871 17 VAL B N 1
ATOM 3328 C CA . VAL B 1 37 ? -51.16779 -48.71674 5.24886 1.000 19.31529 17 VAL B CA 1
ATOM 3329 C C . VAL B 1 37 ? -52.56115 -48.17959 5.54115 1.000 19.66426 17 VAL B C 1
ATOM 3330 O O . VAL B 1 37 ? -53.10948 -48.40656 6.62626 1.000 16.29057 17 VAL B O 1
ATOM 3334 N N . ALA B 1 38 ? -53.14113 -47.47822 4.57283 1.000 11.20102 18 ALA B N 1
ATOM 3335 C CA . ALA B 1 38 ? -54.54773 -47.11070 4.63865 1.000 15.21998 18 ALA B CA 1
ATOM 3336 C C . ALA B 1 38 ? -55.22547 -47.61016 3.37483 1.000 18.13459 18 ALA B C 1
ATOM 3337 O O . ALA B 1 38 ? -54.70773 -47.41394 2.26960 1.000 14.21139 18 ALA B O 1
ATOM 3339 N N . VAL B 1 39 ? -56.36144 -48.27069 3.53965 1.000 12.17044 19 VAL B N 1
ATOM 3340 C CA . VAL B 1 39 ? -57.22399 -48.64712 2.42705 1.000 13.92321 19 VAL B CA 1
ATOM 3341 C C . VAL B 1 39 ? -58.30171 -47.57277 2.35299 1.000 16.39327 19 VAL B C 1
ATOM 3342 O O . VAL B 1 39 ? -59.23268 -47.55912 3.15451 1.000 17.66651 19 VAL B O 1
ATOM 3346 N N . LEU B 1 40 ? -58.17192 -46.65938 1.39585 1.000 14.07800 20 LEU B N 1
ATOM 3347 C CA . LEU B 1 40 ? -59.11373 -45.55608 1.26870 1.000 9.56947 20 LEU B CA 1
ATOM 3348 C C . LEU B 1 40 ? -60.32479 -45.97931 0.44511 1.000 16.31492 20 LEU B C 1
ATOM 3349 O O . LEU B 1 40 ? -60.21913 -46.78431 -0.48429 1.000 14.20557 20 LEU B O 1
ATOM 3354 N N . THR B 1 41 ? -61.47931 -45.41090 0.78118 1.000 14.70266 21 THR B N 1
ATOM 3355 C CA . THR B 1 41 ? -62.73689 -45.74519 0.13473 1.000 14.71842 21 THR B CA 1
ATOM 3356 C C . THR B 1 41 ? -63.33574 -44.50336 -0.50796 1.000 14.87592 21 THR B C 1
ATOM 3357 O O . THR B 1 41 ? -63.09800 -43.37675 -0.06282 1.000 12.91469 21 THR B O 1
ATOM 3361 N N . ASP B 1 42 ? -64.11867 -44.72362 -1.55669 1.000 14.59149 22 ASP B N 1
ATOM 3362 C CA . ASP B 1 42 ? -64.83108 -43.63554 -2.21609 1.000 12.42545 22 ASP B CA 1
ATOM 3363 C C . ASP B 1 42 ? -66.02854 -43.24688 -1.35657 1.000 15.03732 22 ASP B C 1
ATOM 3364 O O . ASP B 1 42 ? -66.86745 -44.10969 -1.06029 1.000 14.47076 22 ASP B O 1
ATOM 3369 N N . PRO B 1 43 ? -66.13689 -41.98243 -0.91192 1.000 14.62809 23 PRO B N 1
ATOM 3370 C CA . PRO B 1 43 ? -67.25746 -41.60682 -0.03116 1.000 12.53711 23 PRO B CA 1
ATOM 3371 C C . PRO B 1 43 ? -68.62399 -41.69928 -0.69637 1.000 16.07883 23 PRO B C 1
ATOM 3372 O O . PRO B 1 43 ? -69.63738 -41.67543 0.01226 1.000 14.40726 23 PRO B O 1
ATOM 3376 N N . ARG B 1 44 ? -68.68459 -41.77669 -2.02601 1.000 14.83721 24 ARG B N 1
ATOM 3377 C CA . ARG B 1 44 ? -69.95953 -41.94772 -2.71756 1.000 17.96998 24 ARG B CA 1
ATOM 3378 C C . ARG B 1 44 ? -70.47056 -43.38198 -2.65424 1.000 17.29661 24 ARG B C 1
ATOM 3379 O O . ARG B 1 44 ? -71.68565 -43.60401 -2.76795 1.000 14.41363 24 ARG B O 1
ATOM 3387 N N . THR B 1 45 ? -69.57567 -44.36444 -2.49080 1.000 12.97564 25 THR B N 1
ATOM 3388 C CA . THR B 1 45 ? -69.96229 -45.77052 -2.60087 1.000 19.27617 25 THR B CA 1
ATOM 3389 C C . THR B 1 45 ? -69.56602 -46.63853 -1.42149 1.000 19.13008 25 THR B C 1
ATOM 3390 O O . THR B 1 45 ? -70.17261 -47.70638 -1.25172 1.000 15.92746 25 THR B O 1
ATOM 3394 N N . GLY B 1 46 ? -68.57402 -46.24175 -0.61545 1.000 14.79341 26 GLY B N 1
ATOM 3395 C CA . GLY B 1 46 ? -68.02559 -47.10734 0.41511 1.000 14.37506 26 GLY B CA 1
ATOM 3396 C C . GLY B 1 46 ? -67.03848 -48.15754 -0.06542 1.000 18.56973 26 GLY B C 1
ATOM 3397 O O . GLY B 1 46 ? -66.53313 -48.92792 0.75758 1.000 14.88415 26 GLY B O 1
ATOM 3398 N N . ARG B 1 47 ? -66.73028 -48.21674 -1.35852 1.000 15.06994 27 ARG B N 1
ATOM 3399 C CA . ARG B 1 47 ? -65.83007 -49.24440 -1.86471 1.000 15.11552 27 ARG B CA 1
ATOM 3400 C C . ARG B 1 47 ? -64.38495 -48.76292 -1.88736 1.000 16.69651 27 ARG B C 1
ATOM 3401 O O . ARG B 1 47 ? -64.11134 -47.56272 -1.98673 1.000 14.50749 27 ARG B O 1
ATOM 3409 N N . GLU B 1 48 ? -63.46003 -49.72848 -1.79836 1.000 11.70136 28 GLU B N 1
ATOM 3410 C CA . GLU B 1 48 ? -62.03285 -49.45470 -1.92735 1.000 16.28765 28 GLU B CA 1
ATOM 3411 C C . GLU B 1 48 ? -61.74504 -48.64804 -3.18725 1.000 13.28138 28 GLU B C 1
ATOM 3412 O O . GLU B 1 48 ? -62.27568 -48.93895 -4.26208 1.000 13.36509 28 GLU B O 1
ATOM 3418 N N . ARG B 1 49 ? -60.87665 -47.63880 -3.06029 1.000 12.23358 29 ARG B N 1
ATOM 3419 C CA . ARG B 1 49 ? -60.51020 -46.84818 -4.23409 1.000 11.27682 29 ARG B CA 1
ATOM 3420 C C . ARG B 1 49 ? -58.99888 -46.74313 -4.37463 1.000 14.61771 29 ARG B C 1
ATOM 3421 O O . ARG B 1 49 ? -58.48404 -46.53787 -5.48217 1.000 15.21834 29 ARG B O 1
ATOM 3429 N N . ARG B 1 50 ? -58.28204 -46.87293 -3.25886 1.000 9.38050 30 ARG B N 1
ATOM 3430 C CA . ARG B 1 50 ? -56.84334 -46.65004 -3.26337 1.000 11.42508 30 ARG B CA 1
ATOM 3431 C C . ARG B 1 50 ? -56.21045 -47.17862 -1.98623 1.000 11.61238 30 ARG B C 1
ATOM 3432 O O . ARG B 1 50 ? -56.67471 -46.86542 -0.88744 1.000 18.33321 30 ARG B O 1
ATOM 3440 N N . ARG B 1 51 ? -55.14320 -47.96707 -2.11900 1.000 11.11662 31 ARG B N 1
ATOM 3441 C CA . ARG B 1 51 ? -54.34155 -48.41200 -0.98396 1.000 14.03781 31 ARG B CA 1
ATOM 3442 C C . ARG B 1 51 ? -53.05555 -47.59808 -0.97956 1.000 10.89983 31 ARG B C 1
ATOM 3443 O O . ARG B 1 51 ? -52.34826 -47.55410 -1.98599 1.000 14.62226 31 ARG B O 1
ATOM 3445 N N . ILE B 1 52 ? -52.75739 -46.93273 0.13053 1.000 13.07219 32 ILE B N 1
ATOM 3446 C CA . ILE B 1 52 ? -51.63129 -46.00829 0.15248 1.000 12.79747 32 ILE B CA 1
ATOM 3447 C C . ILE B 1 52 ? -50.82840 -46.21238 1.42739 1.000 15.42303 32 ILE B C 1
ATOM 3448 O O . ILE B 1 52 ? -51.38791 -46.48831 2.49445 1.000 16.89795 32 ILE B O 1
ATOM 3453 N N . ALA B 1 53 ? -49.51060 -46.08604 1.31760 1.000 12.93329 33 ALA B N 1
ATOM 3454 C CA . ALA B 1 53 ? -48.66759 -46.12698 2.50165 1.000 19.71805 33 ALA B CA 1
ATOM 3455 C C . ALA B 1 53 ? -48.69087 -44.76354 3.17582 1.000 22.09802 33 ALA B C 1
ATOM 3456 O O . ALA B 1 53 ? -48.73484 -43.73069 2.50439 1.000 18.40748 33 ALA B O 1
ATOM 3458 N N . LEU B 1 54 ? -48.69660 -44.76535 4.50589 1.000 12.69971 34 LEU B N 1
ATOM 3459 C CA . LEU B 1 54 ? -48.68822 -43.53748 5.28824 1.000 17.73517 34 LEU B CA 1
ATOM 3460 C C . LEU B 1 54 ? -47.26955 -43.21100 5.73152 1.000 22.04723 34 LEU B C 1
ATOM 3461 O O . LEU B 1 54 ? -46.48020 -44.10476 6.05709 1.000 17.14200 34 LEU B O 1
ATOM 3466 N N . ALA B 1 55 ? -46.94739 -41.92606 5.75221 1.000 16.59271 35 ALA B N 1
ATOM 3467 C CA . ALA B 1 55 ? -45.60958 -41.51487 6.15072 1.000 17.04651 35 ALA B CA 1
ATOM 3468 C C . ALA B 1 55 ? -45.45716 -41.56524 7.66719 1.000 18.21924 35 ALA B C 1
ATOM 3469 O O . ALA B 1 55 ? -46.31964 -41.07364 8.41118 1.000 17.44771 35 ALA B O 1
ATOM 3471 N N . GLY B 1 56 ? -44.36370 -42.17952 8.12261 1.000 17.38277 36 GLY B N 1
ATOM 3472 C CA . GLY B 1 56 ? -43.96909 -42.15171 9.50973 1.000 13.74807 36 GLY B CA 1
ATOM 3473 C C . GLY B 1 56 ? -42.79215 -41.22201 9.73040 1.000 19.62726 36 GLY B C 1
ATOM 3474 O O . GLY B 1 56 ? -42.42590 -40.41806 8.86983 1.000 14.52694 36 GLY B O 1
ATOM 3475 N N . GLU B 1 57 ? -42.19100 -41.34557 10.91189 1.000 16.70157 37 GLU B N 1
ATOM 3476 C CA . GLU B 1 57 ? -41.07243 -40.46739 11.25187 1.000 22.45655 37 GLU B CA 1
ATOM 3477 C C . GLU B 1 57 ? -39.95863 -40.48286 10.21253 1.000 16.12085 37 GLU B C 1
ATOM 3478 O O . GLU B 1 57 ? -39.45334 -39.39809 9.87626 1.000 17.57480 37 GLU B O 1
ATOM 3484 N N . PRO B 1 58 ? -39.51433 -41.63404 9.68376 1.000 19.46637 38 PRO B N 1
ATOM 3485 C CA . PRO B 1 58 ? -38.43608 -41.58269 8.68172 1.000 20.09243 38 PRO B CA 1
ATOM 3486 C C . PRO B 1 58 ? -38.81938 -40.80680 7.43277 1.000 22.39770 38 PRO B C 1
ATOM 3487 O O . PRO B 1 58 ? -37.99620 -40.04578 6.91129 1.000 17.99920 38 PRO B O 1
ATOM 3491 N N . GLU B 1 59 ? -40.05307 -40.97547 6.94654 1.000 15.83773 39 GLU B N 1
ATOM 3492 C CA . GLU B 1 59 ? -40.47975 -40.30389 5.72324 1.000 16.08795 39 GLU B CA 1
ATOM 3493 C C . GLU B 1 59 ? -40.67264 -38.80721 5.95221 1.000 15.34152 39 GLU B C 1
ATOM 3494 O O . GLU B 1 59 ? -40.34956 -37.99499 5.07752 1.000 14.12740 39 GLU B O 1
ATOM 3500 N N . VAL B 1 60 ? -41.21363 -38.42637 7.11423 1.000 14.53216 40 VAL B N 1
ATOM 3501 C CA . VAL B 1 60 ? -41.35336 -37.00678 7.44648 1.000 13.09171 40 VAL B CA 1
ATOM 3502 C C . VAL B 1 60 ? -39.97894 -36.35168 7.55849 1.000 15.23462 40 VAL B C 1
ATOM 3503 O O . VAL B 1 60 ? -39.72789 -35.27448 6.99736 1.000 11.57545 40 VAL B O 1
ATOM 3507 N N . THR B 1 61 ? -39.06898 -36.98693 8.30240 1.000 12.42504 41 THR B N 1
ATOM 3508 C CA . THR B 1 61 ? -37.72369 -36.43165 8.45345 1.000 12.58854 41 THR B CA 1
ATOM 3509 C C . THR B 1 61 ? -37.04239 -36.27490 7.10008 1.000 16.31943 41 THR B C 1
ATOM 3510 O O . THR B 1 61 ? -36.42684 -35.23574 6.82101 1.000 15.28978 41 THR B O 1
ATOM 3514 N N . ALA B 1 62 ? -37.17699 -37.28448 6.23355 1.000 13.64196 42 ALA B N 1
ATOM 3515 C CA . ALA B 1 62 ? -36.57000 -37.22787 4.90802 1.000 15.38509 42 ALA B CA 1
ATOM 3516 C C . ALA B 1 62 ? -37.20939 -36.14342 4.04337 1.000 14.97331 42 ALA B C 1
ATOM 3517 O O . ALA B 1 62 ? -36.51678 -35.47140 3.27128 1.000 17.25276 42 ALA B O 1
ATOM 3519 N N . ALA B 1 63 ? -38.52981 -35.97077 4.14403 1.000 15.80564 43 ALA B N 1
ATOM 3520 C CA . ALA B 1 63 ? -39.20128 -34.94873 3.34301 1.000 17.02124 43 ALA B CA 1
ATOM 3521 C C . ALA B 1 63 ? -38.75268 -33.55055 3.73965 1.000 12.46556 43 ALA B C 1
ATOM 3522 O O . ALA B 1 63 ? -38.52885 -32.69228 2.87596 1.000 16.41873 43 ALA B O 1
ATOM 3524 N N . VAL B 1 64 ? -38.63305 -33.29838 5.04478 1.000 12.77132 44 VAL B N 1
ATOM 3525 C CA . VAL B 1 64 ? -38.18040 -31.99337 5.51718 1.000 14.15925 44 VAL B CA 1
ATOM 3526 C C . VAL B 1 64 ? -36.74128 -31.73854 5.07689 1.000 16.21792 44 VAL B C 1
ATOM 3527 O O . VAL B 1 64 ? -36.39721 -30.63076 4.64395 1.000 13.91159 44 VAL B O 1
ATOM 3531 N N . ALA B 1 65 ? -35.89097 -32.77157 5.13045 1.000 14.36032 45 ALA B N 1
ATOM 3532 C CA . ALA B 1 65 ? -34.51296 -32.62844 4.66081 1.000 16.17607 45 ALA B CA 1
ATOM 3533 C C . ALA B 1 65 ? -34.45888 -32.34501 3.16310 1.000 16.82862 45 ALA B C 1
ATOM 3534 O O . ALA B 1 65 ? -33.57973 -31.61142 2.69104 1.000 16.01096 45 ALA B O 1
ATOM 3536 N N . GLU B 1 66 ? -35.36902 -32.94738 2.39291 1.000 15.72795 46 GLU B N 1
ATOM 3537 C CA . GLU B 1 66 ? -35.41480 -32.68379 0.95604 1.000 19.64652 46 GLU B CA 1
ATOM 3538 C C . GLU B 1 66 ? -35.80616 -31.23614 0.67030 1.000 17.44978 46 GLU B C 1
ATOM 3539 O O . GLU B 1 66 ? -35.19070 -30.57350 -0.17249 1.000 15.30695 46 GLU B O 1
ATOM 3545 N N . ALA B 1 67 ? -36.82010 -30.72522 1.37311 1.000 13.36453 47 ALA B N 1
ATOM 3546 C CA . ALA B 1 67 ? -37.22179 -29.33575 1.18869 1.000 14.54827 47 ALA B CA 1
ATOM 3547 C C . ALA B 1 67 ? -36.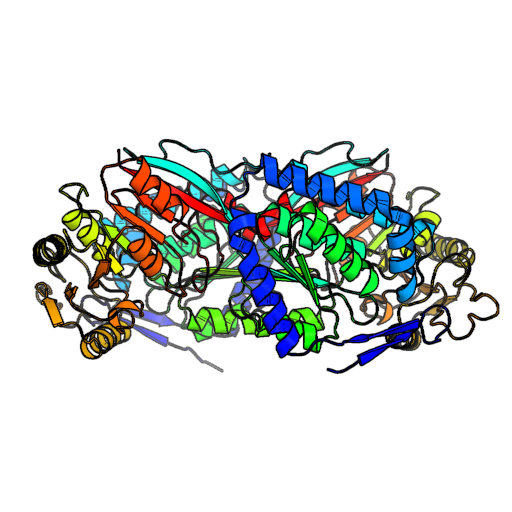14493 -28.38176 1.68163 1.000 14.96662 47 ALA B C 1
ATOM 3548 O O . ALA B 1 67 ? -35.93328 -27.31454 1.09093 1.000 14.28795 47 ALA B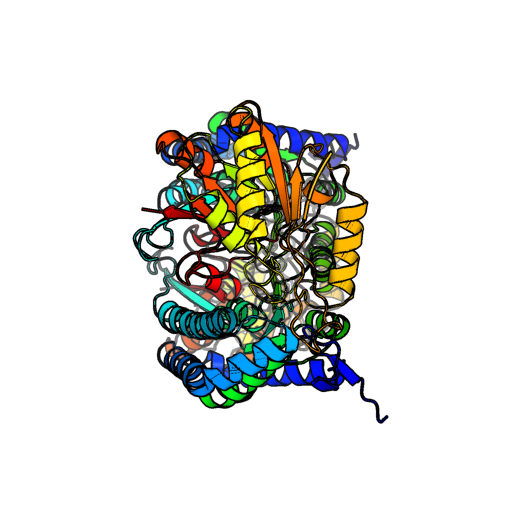 O 1
ATOM 3550 N N . ARG B 1 68 ? -35.45599 -28.74261 2.76667 1.000 15.54301 48 ARG B N 1
ATOM 3551 C CA . ARG B 1 68 ? -34.36107 -27.91019 3.24359 1.000 13.29771 48 ARG B CA 1
ATOM 3552 C C . ARG B 1 68 ? -33.25908 -27.82103 2.19570 1.000 16.05096 48 ARG B C 1
ATOM 3553 O O . ARG B 1 68 ? -32.75413 -26.73092 1.90590 1.000 16.18704 48 ARG B O 1
ATOM 3561 N N . GLY B 1 69 ? -32.90269 -28.95873 1.59210 1.000 16.21889 49 GLY B N 1
ATOM 3562 C CA . GLY B 1 69 ? -31.85497 -28.97149 0.58371 1.000 19.38463 49 GLY B CA 1
ATOM 3563 C C . GLY B 1 69 ? -32.19960 -28.19663 -0.67494 1.000 21.02655 49 GLY B C 1
ATOM 3564 O O . GLY B 1 69 ? -31.30885 -27.64710 -1.32955 1.000 19.80477 49 GLY B O 1
ATOM 3565 N N . ALA B 1 70 ? -33.48447 -28.15587 -1.04661 1.000 18.64653 50 ALA B N 1
ATOM 3566 C CA . ALA B 1 70 ? -33.91510 -27.36619 -2.19858 1.000 15.71806 50 ALA B CA 1
ATOM 3567 C C . ALA B 1 70 ? -34.01421 -25.87960 -1.88477 1.000 17.30024 50 ALA B C 1
ATOM 3568 O O . ALA B 1 70 ? -34.18070 -25.07412 -2.81035 1.000 16.33218 50 ALA B O 1
ATOM 3570 N N . GLY B 1 71 ? -33.90165 -25.50470 -0.60854 1.000 15.46714 51 GLY B N 1
ATOM 3571 C CA . GLY B 1 71 ? -34.23195 -24.14858 -0.20410 1.000 13.11543 51 GLY B CA 1
ATOM 3572 C C . GLY B 1 71 ? -33.28774 -23.09244 -0.74971 1.000 18.57391 51 GLY B C 1
ATOM 3573 O O . GLY B 1 71 ? -33.72869 -22.02135 -1.17330 1.000 15.03204 51 GLY B O 1
ATOM 3574 N N . SER B 1 72 ? -31.97919 -23.35724 -0.73096 1.000 17.45114 52 SER B N 1
ATOM 3575 C CA . SER B 1 72 ? -31.05183 -22.29367 -1.10940 1.000 16.95654 52 SER B CA 1
ATOM 3576 C C . SER B 1 72 ? -31.20325 -21.91695 -2.58110 1.000 16.09628 52 SER B C 1
ATOM 3577 O O . SER B 1 72 ? -31.25359 -20.72825 -2.91177 1.000 22.90560 52 SER B O 1
ATOM 3580 N N . ALA B 1 73 ? -31.31277 -22.89973 -3.48099 1.000 16.93238 53 ALA B N 1
ATOM 3581 C CA . ALA B 1 73 ? -31.47115 -22.55933 -4.89447 1.000 19.19689 53 ALA B CA 1
ATOM 3582 C C . ALA B 1 73 ? -32.81893 -21.89322 -5.16662 1.000 21.70904 53 ALA B C 1
ATOM 3583 O O . ALA B 1 73 ? -32.90188 -20.96453 -5.97990 1.000 16.12932 53 ALA B O 1
ATOM 3585 N N . TRP B 1 74 ? -33.88828 -22.35740 -4.51342 1.000 14.20971 54 TRP B N 1
ATOM 3586 C CA . TRP B 1 74 ? -35.19715 -21.74699 -4.73908 1.000 15.20677 54 TRP B CA 1
ATOM 3587 C C . TRP B 1 74 ? -35.22662 -20.30693 -4.22973 1.000 14.24400 54 TRP B C 1
ATOM 3588 O O . TRP B 1 74 ? -35.70605 -19.40382 -4.92460 1.000 16.01293 54 TRP B O 1
ATOM 3599 N N . ALA B 1 75 ? -34.70419 -20.06767 -3.02182 1.000 15.73765 55 ALA B N 1
ATOM 3600 C CA . ALA B 1 75 ? -34.70290 -18.71127 -2.48000 1.000 18.09555 55 ALA B CA 1
ATOM 3601 C C . ALA B 1 75 ? -33.78212 -17.77493 -3.25702 1.000 19.46174 55 ALA B C 1
ATOM 3602 O O . ALA B 1 75 ? -34.01212 -16.55981 -3.26059 1.000 19.58033 55 ALA B O 1
ATOM 3604 N N . ALA B 1 76 ? -32.76456 -18.30768 -3.93345 1.000 17.86828 56 ALA B N 1
ATOM 3605 C CA . ALA B 1 76 ? -31.81863 -17.45904 -4.64601 1.000 22.41285 56 ALA B CA 1
ATOM 3606 C C . ALA B 1 76 ? -32.33430 -16.98593 -6.00000 1.000 21.35441 56 ALA B C 1
ATOM 3607 O O . ALA B 1 76 ? -31.72514 -16.08563 -6.58157 1.000 21.03853 56 ALA B O 1
ATOM 3609 N N . LEU B 1 77 ? -33.42377 -17.56454 -6.51642 1.000 14.19757 57 LEU B N 1
ATOM 3610 C CA . LEU B 1 77 ? -34.03566 -17.05467 -7.73937 1.000 17.48403 57 LEU B CA 1
ATOM 3611 C C . LEU B 1 77 ? -34.46455 -15.60531 -7.56663 1.000 17.59415 57 LEU B C 1
ATOM 3612 O O . LEU B 1 77 ? -34.93312 -15.20307 -6.49916 1.000 15.72626 57 LEU B O 1
ATOM 3617 N N . THR B 1 78 ? -34.30912 -14.82006 -8.62565 1.000 15.15255 58 THR B N 1
ATOM 3618 C CA . THR B 1 78 ? -34.89695 -13.48942 -8.63891 1.000 16.53235 58 THR B CA 1
ATOM 3619 C C . THR B 1 78 ? -36.41480 -13.60058 -8.68783 1.000 13.71541 58 THR B C 1
ATOM 3620 O O . THR B 1 78 ? -36.95537 -14.62242 -9.11578 1.000 12.72853 58 THR B O 1
ATOM 3624 N N . PRO B 1 79 ? -37.12743 -12.55643 -8.25847 1.000 14.73569 59 PRO B N 1
ATOM 3625 C CA . PRO B 1 79 ? -38.59284 -12.56826 -8.40337 1.000 15.04022 59 PRO B CA 1
ATOM 3626 C C . PRO B 1 79 ? -39.05892 -12.88688 -9.81701 1.000 16.03386 59 PRO B C 1
ATOM 3627 O O . PRO B 1 79 ? -40.03637 -13.62430 -9.99176 1.000 13.40460 59 PRO B O 1
ATOM 3631 N N . ARG B 1 80 ? -38.37234 -12.35602 -10.83247 1.000 11.13352 60 ARG B N 1
ATOM 3632 C CA . ARG B 1 80 ? -38.74541 -12.63871 -12.21374 1.000 14.37934 60 ARG B CA 1
ATOM 3633 C C . ARG B 1 80 ? -38.72518 -14.13633 -12.49978 1.000 11.73600 60 ARG B C 1
ATOM 3634 O O . ARG B 1 80 ? -39.67634 -14.69125 -13.06992 1.000 12.43263 60 ARG B O 1
ATOM 3642 N N . LEU B 1 81 ? -37.63851 -14.80930 -12.11261 1.000 12.88822 61 LEU B N 1
ATOM 3643 C CA . LEU B 1 81 ? -37.51672 -16.24042 -12.37637 1.000 14.80013 61 LEU B CA 1
ATOM 3644 C C . LEU B 1 81 ? -38.46382 -17.05842 -11.50108 1.000 12.46668 61 LEU B C 1
ATOM 3645 O O . LEU B 1 81 ? -39.01086 -18.07269 -11.95406 1.000 13.79960 61 LEU B O 1
ATOM 3650 N N A ARG B 1 82 ? -38.67949 -16.63553 -10.25246 0.459 11.05291 62 ARG B N 1
ATOM 3651 N N B ARG B 1 82 ? -38.65224 -16.64551 -10.24103 0.541 11.04282 62 ARG B N 1
ATOM 3652 C CA A ARG B 1 82 ? -39.57331 -17.38877 -9.37809 0.459 12.60924 62 ARG B CA 1
ATOM 3653 C CA B ARG B 1 82 ? -39.57426 -17.35634 -9.35908 0.541 12.62683 62 ARG B CA 1
ATOM 3654 C C A ARG B 1 82 ? -41.02557 -17.23465 -9.81464 0.459 13.86186 62 ARG B C 1
ATOM 3655 C C B ARG B 1 82 ? -41.00377 -17.24248 -9.86123 0.541 13.52361 62 ARG B C 1
ATOM 3656 O O A ARG B 1 82 ? -41.79907 -18.20072 -9.76394 0.459 13.06663 62 ARG B O 1
ATOM 3657 O O B ARG B 1 82 ? -41.74199 -18.23753 -9.88489 0.541 13.03591 62 ARG B O 1
ATOM 3672 N N . ALA B 1 83 ? -41.40971 -16.03169 -10.26104 1.000 12.92863 63 ALA B N 1
ATOM 3673 C CA . ALA B 1 83 ? -42.74471 -15.83535 -10.82063 1.000 13.22008 63 ALA B CA 1
ATOM 3674 C C . ALA B 1 83 ? -42.95559 -16.69157 -12.06312 1.000 11.30309 63 ALA B C 1
ATOM 3675 O O . ALA B 1 83 ? -44.02423 -17.28052 -12.24216 1.000 13.14769 63 ALA B O 1
ATOM 3677 N N . ARG B 1 84 ? -41.95328 -16.76380 -12.94220 1.000 15.29888 64 ARG B N 1
ATOM 3678 C CA . ARG B 1 84 ? -42.11870 -17.56016 -14.15528 1.000 14.42118 64 ARG B CA 1
ATOM 3679 C C . ARG B 1 84 ? -42.34134 -19.03189 -13.81504 1.000 13.69481 64 ARG B C 1
ATOM 3680 O O . ARG B 1 84 ? -43.20120 -19.68934 -14.41293 1.000 13.53087 64 ARG B O 1
ATOM 3688 N N . CYS B 1 85 ? -41.58878 -19.56121 -12.84009 1.000 14.17428 65 CYS B N 1
ATOM 3689 C CA . CYS B 1 85 ? -41.79508 -20.94155 -12.39911 1.000 13.20035 65 CYS B CA 1
ATOM 3690 C C . CYS B 1 85 ? -43.22379 -21.16219 -11.91308 1.000 15.14415 65 CYS B C 1
ATOM 3691 O O . CYS B 1 85 ? -43.85985 -22.16266 -12.26325 1.000 13.68409 65 CYS B O 1
ATOM 3694 N N . LEU B 1 86 ? -43.74163 -20.24120 -11.08765 1.000 10.54097 66 LEU B N 1
ATOM 3695 C CA . LEU B 1 86 ? -45.09885 -20.39940 -10.56878 1.000 12.28674 66 LEU B CA 1
ATOM 3696 C C . LEU B 1 86 ? -46.14263 -20.28006 -11.67248 1.000 13.61781 66 LEU B C 1
ATOM 3697 O O . LEU B 1 86 ? -47.18034 -20.94623 -11.60593 1.000 12.23098 66 LEU B O 1
ATOM 3702 N N . LEU B 1 87 ? -45.89444 -19.43752 -12.68516 1.000 12.29666 67 LEU B N 1
ATOM 3703 C CA . LEU B 1 87 ? -46.81359 -19.36298 -13.81926 1.000 12.04330 67 LEU B CA 1
ATOM 3704 C C . LEU B 1 87 ? -46.83498 -20.67037 -14.61151 1.000 12.93040 67 LEU B C 1
ATOM 3705 O O . LEU B 1 87 ? -47.89576 -21.11182 -15.06249 1.000 13.48070 67 LEU B O 1
ATOM 3710 N N . ARG B 1 88 ? -45.67596 -21.30175 -14.79373 1.000 10.62288 68 ARG B N 1
ATOM 3711 C CA . ARG B 1 88 ? -45.64504 -22.58880 -15.48427 1.000 13.90797 68 ARG B CA 1
ATOM 3712 C C . ARG B 1 88 ? -46.30112 -23.67958 -14.64608 1.000 16.15827 68 ARG B C 1
ATOM 3713 O O . ARG B 1 88 ? -46.98649 -24.55603 -15.19008 1.000 15.66875 68 ARG B O 1
ATOM 3721 N N . PHE B 1 89 ? -46.07899 -23.64833 -13.32421 1.000 15.02672 69 PHE B N 1
ATOM 3722 C CA . PHE B 1 89 ? -46.76132 -24.55208 -12.39660 1.000 14.18392 69 PHE B CA 1
ATOM 3723 C C . PHE B 1 89 ? -48.27287 -24.46064 -12.58079 1.000 14.78035 69 PHE B C 1
ATOM 3724 O O . PHE B 1 89 ? -48.95033 -25.47783 -12.75957 1.000 15.03525 69 PHE B O 1
ATOM 3732 N N . ALA B 1 90 ? -48.81540 -23.23525 -12.58233 1.000 12.31824 70 ALA B N 1
ATOM 3733 C CA . ALA B 1 90 ? -50.25987 -23.06228 -12.74637 1.000 14.83096 70 ALA B CA 1
ATOM 3734 C C . ALA B 1 90 ? -50.74050 -23.57764 -14.10208 1.000 14.85608 70 ALA B C 1
ATOM 3735 O O . ALA B 1 90 ? -51.81722 -24.18088 -14.20440 1.000 13.70917 70 ALA B O 1
ATOM 3737 N N . ASP B 1 91 ? -49.97453 -23.31405 -15.16243 1.000 15.80582 71 ASP B N 1
ATOM 3738 C CA . ASP B 1 91 ? -50.37191 -23.77133 -16.48757 1.000 14.75767 71 ASP B CA 1
ATOM 3739 C C . ASP B 1 91 ? -50.27719 -25.28605 -16.60404 1.000 13.28286 71 ASP B C 1
ATOM 3740 O O . ASP B 1 91 ? -51.06737 -25.89803 -17.32886 1.000 16.00454 71 ASP B O 1
ATOM 3745 N N . LEU B 1 92 ? -49.32480 -25.90205 -15.90088 1.000 13.05609 72 LEU B N 1
ATOM 3746 C CA . LEU B 1 92 ? -49.23145 -27.35994 -15.90459 1.000 14.58253 72 LEU B CA 1
ATOM 3747 C C . LEU B 1 92 ? -50.43565 -27.98827 -15.20697 1.000 14.09703 72 LEU B C 1
ATOM 3748 O O . LEU B 1 92 ? -51.01046 -28.96628 -15.70469 1.000 13.16534 72 LEU B O 1
ATOM 3753 N N . ILE B 1 93 ? -50.83463 -27.44027 -14.05313 1.000 13.75017 73 ILE B N 1
ATOM 3754 C CA . ILE B 1 93 ? -52.05912 -27.89553 -13.39399 1.000 12.52707 73 ILE B CA 1
ATOM 3755 C C . ILE B 1 93 ? -53.24048 -27.77884 -14.35023 1.000 14.68899 73 ILE B C 1
ATOM 3756 O O . ILE B 1 93 ? -54.04268 -28.71169 -14.50413 1.000 16.03934 73 ILE B O 1
ATOM 3761 N N . GLU B 1 94 ? -53.35143 -26.63044 -15.02424 1.000 13.84973 74 GLU B N 1
ATOM 3762 C CA . GLU B 1 94 ? -54.45373 -26.40788 -15.95358 1.000 17.94717 74 GLU B CA 1
ATOM 3763 C C . GLU B 1 94 ? -54.41408 -27.40784 -17.10813 1.000 21.09401 74 GLU B C 1
ATOM 3764 O O . GLU B 1 94 ? -55.44025 -27.98534 -17.48455 1.000 21.04463 74 GLU B O 1
ATOM 3770 N N . GLU B 1 95 ? -53.23196 -27.61185 -17.68816 1.000 14.92031 75 GLU B N 1
ATOM 3771 C CA . GLU B 1 95 ? -53.07029 -28.60241 -18.74611 1.000 16.56455 75 GLU B CA 1
ATOM 3772 C C . GLU B 1 95 ? -53.53282 -29.98592 -18.29419 1.000 22.10817 75 GLU B C 1
ATOM 3773 O O . GLU B 1 95 ? -54.10159 -30.74479 -19.08373 1.000 16.87544 75 GLU B O 1
ATOM 3779 N N . ARG B 1 96 ? -53.30598 -30.33296 -17.02738 1.000 15.75625 76 ARG B N 1
ATOM 3780 C CA . ARG B 1 96 ? -53.70085 -31.63325 -16.49689 1.000 15.38644 76 ARG B CA 1
ATOM 3781 C C . ARG B 1 96 ? -54.98654 -31.56405 -15.67313 1.000 14.29098 76 ARG B C 1
ATOM 3782 O O . ARG B 1 96 ? -55.20574 -32.40811 -14.79559 1.000 16.06076 76 ARG B O 1
ATOM 3790 N N . SER B 1 97 ? -55.86342 -30.60004 -15.96457 1.000 13.52302 77 SER B N 1
ATOM 3791 C CA . SER B 1 97 ? -56.97231 -30.30296 -15.05868 1.000 16.99687 77 SER B CA 1
ATOM 3792 C C . SER B 1 97 ? -57.93829 -31.47463 -14.93004 1.000 18.21979 77 SER B C 1
ATOM 3793 O O . SER B 1 97 ? -58.49091 -31.71177 -13.85067 1.000 15.85391 77 SER B O 1
ATOM 3796 N N . ALA B 1 98 ? -58.17773 -32.20524 -16.02013 1.000 19.39268 78 ALA B N 1
ATOM 3797 C CA . ALA B 1 98 ? -59.09716 -33.33581 -15.94153 1.000 13.51542 78 ALA B CA 1
ATOM 3798 C C . ALA B 1 98 ? -58.58079 -34.38509 -14.96762 1.000 16.16962 78 ALA B C 1
ATOM 3799 O O . ALA B 1 98 ? -59.36390 -34.99900 -14.23360 1.000 16.85802 78 ALA B O 1
ATOM 3801 N N . GLN B 1 99 ? -57.26110 -34.60330 -14.95215 1.000 14.14290 79 GLN B N 1
ATOM 3802 C CA . GLN B 1 99 ? -56.66451 -35.52921 -13.99705 1.000 15.84604 79 GLN B CA 1
ATOM 3803 C C . GLN B 1 99 ? -56.80212 -35.01844 -12.56225 1.000 19.15013 79 GLN B C 1
ATOM 3804 O O . GLN B 1 99 ? -57.09208 -35.79955 -11.64705 1.000 12.76776 79 GLN B O 1
ATOM 3810 N N . TYR B 1 100 ? -56.60434 -33.70991 -12.34221 1.000 14.27863 80 TYR B N 1
ATOM 3811 C CA . TYR B 1 100 ? -56.81549 -33.15014 -11.00544 1.000 11.62730 80 TYR B CA 1
ATOM 3812 C C . TYR B 1 100 ? -58.26689 -33.28231 -10.56860 1.000 10.72056 80 TYR B C 1
ATOM 3813 O O . TYR B 1 100 ? -58.54633 -33.55859 -9.39413 1.000 14.08810 80 TYR B O 1
ATOM 3822 N N . VAL B 1 101 ? -59.20627 -33.07074 -11.49430 1.000 12.90953 81 VAL B N 1
ATOM 3823 C CA . VAL B 1 101 ? -60.62565 -33.14445 -11.14279 1.000 11.24785 81 VAL B CA 1
ATOM 3824 C C . VAL B 1 101 ? -60.97758 -34.54637 -10.66155 1.000 12.28619 81 VAL B C 1
ATOM 3825 O O . VAL B 1 101 ? -61.60087 -34.72117 -9.60868 1.000 13.41109 81 VAL B O 1
ATOM 3829 N N . VAL B 1 102 ? -60.57961 -35.56759 -11.42567 1.000 11.90097 82 VAL B N 1
ATOM 3830 C CA . VAL B 1 102 ? -60.85029 -36.94832 -11.01781 1.000 13.09540 82 VAL B CA 1
ATOM 3831 C C . VAL B 1 102 ? -60.19789 -37.24317 -9.66959 1.000 10.83165 82 VAL B C 1
ATOM 3832 O O . VAL B 1 102 ? -60.82117 -37.82342 -8.77403 1.000 14.47899 82 VAL B O 1
ATOM 3836 N N . ALA B 1 103 ? -58.93284 -36.84369 -9.50430 1.000 13.65431 83 ALA B N 1
ATOM 3837 C CA . ALA B 1 103 ? -58.23113 -37.08513 -8.24237 1.000 15.53889 83 ALA B CA 1
ATOM 3838 C C . ALA B 1 103 ? -58.96222 -36.44188 -7.07097 1.000 15.43448 83 ALA B C 1
ATOM 3839 O O . ALA B 1 103 ? -59.12895 -37.05944 -6.01333 1.000 14.74248 83 ALA B O 1
ATOM 3841 N N . GLU B 1 104 ? -59.38590 -35.18554 -7.23985 1.000 12.45873 84 GLU B N 1
ATOM 3842 C CA . GLU B 1 104 ? -60.06487 -34.46491 -6.16713 1.000 13.99817 84 GLU B CA 1
ATOM 3843 C C . GLU B 1 104 ? -61.40140 -35.10898 -5.82947 1.000 14.22958 84 GLU B C 1
ATOM 3844 O O . GLU B 1 104 ? -61.76535 -35.22137 -4.65372 1.000 16.62270 84 GLU B O 1
ATOM 3850 N N . ARG B 1 105 ? -62.14832 -35.54164 -6.84773 1.000 11.61232 85 ARG B N 1
ATOM 3851 C CA . ARG B 1 105 ? -63.45012 -36.15008 -6.58830 1.000 11.63121 85 ARG B CA 1
ATOM 3852 C C . ARG B 1 105 ? -63.32056 -37.52284 -5.93837 1.000 14.92474 85 ARG B C 1
ATOM 3853 O O . ARG B 1 105 ? -64.19682 -37.91286 -5.16099 1.000 15.53728 85 ARG B O 1
ATOM 3861 N N . SER B 1 106 ? -62.25257 -38.26965 -6.24962 1.000 13.95882 86 SER B N 1
ATOM 3862 C CA . SER B 1 106 ? -62.15007 -39.64761 -5.77387 1.000 19.54211 86 SER B CA 1
ATOM 3863 C C . SER B 1 106 ? -62.28300 -39.73379 -4.25685 1.000 16.36306 86 SER B C 1
ATOM 3864 O O . SER B 1 106 ? -62.98549 -40.61136 -3.74366 1.000 12.85710 86 SER B O 1
ATOM 3867 N N . GLY B 1 107 ? -61.64532 -38.81841 -3.52505 1.000 14.73049 87 GLY B N 1
ATOM 3868 C CA . GLY B 1 107 ? -61.69562 -38.84991 -2.06632 1.000 13.13403 87 GLY B CA 1
ATOM 3869 C C . GLY B 1 107 ? -62.70589 -37.93370 -1.39229 1.000 11.60765 87 GLY B C 1
ATOM 3870 O O . GLY B 1 107 ? -62.89412 -38.00880 -0.17152 1.000 12.53369 87 GLY B O 1
ATOM 3871 N N . THR B 1 108 ? -63.36805 -37.07282 -2.16281 1.000 11.29121 88 THR B N 1
ATOM 3872 C CA . THR B 1 108 ? -64.32082 -36.11392 -1.61469 1.000 11.04670 88 THR B CA 1
ATOM 3873 C C . THR B 1 108 ? -65.76226 -36.37045 -2.02390 1.000 12.46862 88 THR B C 1
ATOM 3874 O O . THR B 1 108 ? -66.67816 -35.99945 -1.28159 1.000 11.86380 88 THR B O 1
ATOM 3878 N N . GLY B 1 109 ? -65.99199 -36.98088 -3.18357 1.000 13.82494 89 GLY B N 1
ATOM 3879 C CA . GLY B 1 109 ? -67.33472 -37.05688 -3.72148 1.000 12.89286 89 GLY B CA 1
ATOM 3880 C C . GLY B 1 109 ? -67.85040 -35.76894 -4.32749 1.000 17.37556 89 GLY B C 1
ATOM 3881 O O . GLY B 1 109 ? -69.04930 -35.68004 -4.60797 1.000 12.95346 89 GLY B O 1
ATOM 3882 N N . LYS B 1 110 ? -66.99035 -34.76365 -4.52516 1.000 13.48236 90 LYS B N 1
ATOM 3883 C CA . LYS B 1 110 ? -67.43317 -33.49132 -5.09636 1.000 16.86442 90 LYS B CA 1
ATOM 3884 C C . LYS B 1 110 ? -68.07647 -33.69435 -6.46843 1.000 16.56864 90 LYS B C 1
ATOM 3885 O O . LYS B 1 110 ? -67.58728 -34.49897 -7.27222 1.000 16.00037 90 LYS B O 1
ATOM 3891 N N . PRO B 1 111 ? -69.14732 -32.96053 -6.78230 1.000 16.90159 91 PRO B N 1
ATOM 3892 C CA . PRO B 1 111 ? -69.66300 -32.95230 -8.15768 1.000 18.23510 91 PRO B CA 1
ATOM 3893 C C . PRO B 1 111 ? -68.60426 -32.47127 -9.14094 1.000 17.26582 91 PRO B C 1
ATOM 3894 O O . PRO B 1 111 ? -67.70902 -31.69354 -8.79474 1.000 17.72587 91 PRO B O 1
ATOM 3898 N N . ALA B 1 112 ? -68.71733 -32.95496 -10.38120 1.000 15.77676 92 ALA B N 1
ATOM 3899 C CA . ALA B 1 112 ? -67.77516 -32.58665 -11.43914 1.000 17.53381 92 ALA B CA 1
ATOM 3900 C C . ALA B 1 112 ? -67.61160 -31.07137 -11.55357 1.000 16.22212 92 ALA B C 1
ATOM 3901 O O . ALA B 1 112 ? -66.48802 -30.56098 -11.58100 1.000 17.52801 92 ALA B O 1
ATOM 3903 N N . ALA B 1 113 ? -68.72650 -30.33138 -11.58741 1.000 17.33917 93 ALA B N 1
ATOM 3904 C CA . ALA B 1 113 ? -68.64086 -28.88234 -11.77846 1.000 20.21523 93 ALA B CA 1
ATOM 3905 C C . ALA B 1 113 ? -67.96109 -28.18273 -10.60616 1.000 18.70304 93 ALA B C 1
ATOM 3906 O O . ALA B 1 113 ? -67.26136 -27.18581 -10.81075 1.000 21.25227 93 ALA B O 1
ATOM 3908 N N . GLU B 1 114 ? -68.15544 -28.66626 -9.37475 1.000 17.33498 94 GLU B N 1
ATOM 3909 C CA . GLU B 1 114 ? -67.48349 -28.02754 -8.24883 1.000 19.42257 94 GLU B CA 1
ATOM 3910 C C . GLU B 1 114 ? -65.98455 -28.30588 -8.28069 1.000 19.56651 94 GLU B C 1
ATOM 3911 O O . GLU B 1 114 ? -65.17463 -27.40112 -8.04895 1.000 17.29278 94 GLU B O 1
ATOM 3917 N N . ALA B 1 115 ? -65.59400 -29.54748 -8.57810 1.000 18.24796 95 ALA B N 1
ATOM 3918 C CA . ALA B 1 115 ? -64.17270 -29.86482 -8.65899 1.000 15.16997 95 ALA B CA 1
ATOM 3919 C C . ALA B 1 115 ? -63.50246 -29.10782 -9.79450 1.000 13.41842 95 ALA B C 1
ATOM 3920 O O . ALA B 1 115 ? -62.37944 -28.60643 -9.63661 1.000 14.04726 95 ALA B O 1
ATOM 3922 N N . ALA B 1 116 ? -64.17169 -29.01240 -10.95008 1.000 12.91806 96 ALA B N 1
ATOM 3923 C CA . ALA B 1 116 ? -63.58589 -28.29175 -12.07912 1.000 16.77432 96 ALA B CA 1
ATOM 3924 C C . ALA B 1 116 ? -63.37511 -26.82104 -11.74728 1.000 11.90102 96 ALA B C 1
ATOM 3925 O O . ALA B 1 116 ? -62.37994 -26.21910 -12.16803 1.000 11.72672 96 ALA B O 1
ATOM 3927 N N . GLY B 1 117 ? -64.31627 -26.21770 -11.01848 1.000 14.01447 97 GLY B N 1
ATOM 3928 C CA . GLY B 1 117 ? -64.14682 -24.83117 -10.62221 1.000 19.15599 97 GLY B CA 1
ATOM 3929 C C . GLY B 1 117 ? -62.99841 -24.65317 -9.65735 1.000 20.24938 97 GLY B C 1
ATOM 3930 O O . GLY B 1 117 ? -62.27507 -23.65070 -9.71661 1.000 15.81581 97 GLY B O 1
ATOM 3931 N N . GLU B 1 118 ? -62.78548 -25.63460 -8.78160 1.000 17.54487 98 GLU B N 1
ATOM 3932 C CA . GLU B 1 118 ? -61.73280 -25.49512 -7.78703 1.000 15.61557 98 GLU B CA 1
ATOM 3933 C C . GLU B 1 118 ? -60.35393 -25.70234 -8.39513 1.000 16.77679 98 GLU B C 1
ATOM 3934 O O . GLU B 1 118 ? -59.38943 -25.07753 -7.94314 1.000 15.09576 98 GLU B O 1
ATOM 3940 N N . VAL B 1 119 ? -60.24223 -26.54611 -9.42628 1.000 11.53795 99 VAL B N 1
ATOM 3941 C CA . VAL B 1 119 ? -58.98764 -26.64586 -10.17321 1.000 12.24196 99 VAL B CA 1
ATOM 3942 C C . VAL B 1 119 ? -58.68179 -25.32326 -10.85991 1.000 14.77653 99 VAL B C 1
ATOM 3943 O O . VAL B 1 119 ? -57.53292 -24.86421 -10.87261 1.000 14.59185 99 VAL B O 1
ATOM 3947 N N . GLU B 1 120 ? -59.70514 -24.68099 -11.43481 1.000 14.70303 100 GLU B N 1
ATOM 3948 C CA . GLU B 1 120 ? -59.49257 -23.36371 -12.03334 1.000 20.75148 100 GLU B CA 1
ATOM 3949 C C . GLU B 1 120 ? -59.05652 -22.34821 -10.98601 1.000 16.61213 100 GLU B C 1
ATOM 3950 O O . GLU B 1 120 ? -58.13532 -21.55567 -11.22395 1.000 16.02015 100 GLU B O 1
ATOM 3956 N N . SER B 1 121 ? -59.69937 -22.36434 -9.81536 1.000 14.13867 101 SER B N 1
ATOM 3957 C CA . SER B 1 121 ? -59.34673 -21.41762 -8.75726 1.000 14.69724 101 SER B CA 1
ATOM 3958 C C . SER B 1 121 ? -57.95619 -21.68264 -8.19684 1.000 17.09814 101 SER B C 1
ATOM 3959 O O . SER B 1 121 ? -57.25411 -20.74376 -7.79924 1.000 14.86961 101 SER B O 1
ATOM 3962 N N . CYS B 1 122 ? -57.54278 -22.94493 -8.15169 1.000 12.99649 102 CYS B N 1
ATOM 3963 C CA . CYS B 1 122 ? -56.18613 -23.26739 -7.72265 1.000 12.70490 102 CYS B CA 1
ATOM 3964 C C . CYS B 1 122 ? -55.15327 -22.61177 -8.63551 1.000 12.76129 102 CYS B C 1
ATOM 3965 O O . CYS B 1 122 ? -54.25436 -21.89936 -8.17320 1.000 15.36538 102 CYS B O 1
ATOM 3968 N N . ALA B 1 123 ? -55.26446 -22.85182 -9.93971 1.000 12.15173 103 ALA B N 1
ATOM 3969 C CA . ALA B 1 123 ? -54.32283 -22.26782 -10.88928 1.000 12.56697 103 ALA B CA 1
ATOM 3970 C C . ALA B 1 123 ? -54.35956 -20.74705 -10.84153 1.000 13.57015 103 ALA B C 1
ATOM 3971 O O . ALA B 1 123 ? -53.32007 -20.09120 -10.96263 1.000 14.17972 103 ALA B O 1
ATOM 3973 N N . ASP B 1 124 ? -55.55046 -20.16318 -10.68751 1.000 11.80461 104 ASP B N 1
ATOM 3974 C CA . ASP B 1 124 ? -55.63069 -18.70521 -10.64864 1.000 11.80953 104 ASP B CA 1
ATOM 3975 C C . ASP B 1 124 ? -54.90738 -18.13915 -9.43400 1.000 15.48014 104 ASP B C 1
ATOM 3976 O O . ASP B 1 124 ? -54.24321 -17.09831 -9.52731 1.000 12.58694 104 ASP B O 1
ATOM 3981 N N . LEU B 1 125 ? -55.02685 -18.81037 -8.28538 1.000 13.09668 105 LEU B N 1
ATOM 3982 C CA . LEU B 1 125 ? -54.38399 -18.32527 -7.07191 1.000 14.13196 105 LEU B CA 1
ATOM 3983 C C . LEU B 1 125 ? -52.87283 -18.35560 -7.21094 1.000 12.22162 105 LEU B C 1
ATOM 3984 O O . LEU B 1 125 ? -52.17989 -17.43705 -6.75926 1.000 11.04545 105 LEU B O 1
ATOM 3989 N N . LEU B 1 126 ? -52.34164 -19.41189 -7.82424 1.000 11.29503 106 LEU B N 1
ATOM 3990 C CA . LEU B 1 126 ? -50.90414 -19.46932 -8.07550 1.000 11.41520 106 LEU B CA 1
ATOM 3991 C C . LEU B 1 126 ? -50.46319 -18.33907 -8.99457 1.000 13.65871 106 LEU B C 1
ATOM 3992 O O . LEU B 1 126 ? -49.43554 -17.69747 -8.75087 1.000 14.47786 106 LEU B O 1
ATOM 3997 N N . ARG B 1 127 ? -51.23018 -18.07547 -10.05682 1.000 13.71721 107 ARG B N 1
ATOM 3998 C CA . ARG B 1 127 ? -50.91918 -16.94056 -10.92670 1.000 11.72228 107 ARG B CA 1
ATOM 3999 C C . ARG B 1 127 ? -50.98035 -15.62783 -10.16103 1.000 11.91593 107 ARG B C 1
ATOM 4000 O O . ARG B 1 127 ? -50.14117 -14.74367 -10.36676 1.000 11.77679 107 ARG B O 1
ATOM 4008 N N . PHE B 1 128 ? -51.97329 -15.47828 -9.27944 1.000 8.85449 108 PHE B N 1
ATOM 4009 C CA . PHE B 1 128 ? -52.06763 -14.25964 -8.48654 1.000 13.03463 108 PHE B CA 1
ATOM 4010 C C . PHE B 1 128 ? -50.78897 -14.02769 -7.68885 1.000 12.42883 108 PHE B C 1
ATOM 4011 O O . PHE B 1 128 ? -50.22369 -12.92509 -7.70591 1.000 10.98230 108 PHE B O 1
ATOM 4019 N N . TYR B 1 129 ? -50.31002 -15.06118 -6.98450 1.000 10.52684 109 TYR B N 1
ATOM 4020 C CA . TYR B 1 129 ? -49.11890 -14.88225 -6.15348 1.000 9.85653 109 TYR B CA 1
ATOM 4021 C C . TYR B 1 129 ? -47.84995 -14.77097 -6.98877 1.000 11.60419 109 TYR B C 1
ATOM 4022 O O . TYR B 1 129 ? -46.92626 -14.03684 -6.61089 1.000 11.16174 109 TYR B O 1
ATOM 4031 N N . ALA B 1 130 ? -47.78994 -15.46530 -8.12693 1.000 12.80169 110 ALA B N 1
ATOM 4032 C CA . ALA B 1 130 ? -46.69053 -15.24113 -9.06550 1.000 17.24562 110 ALA B CA 1
ATOM 4033 C C . ALA B 1 130 ? -46.55764 -13.76246 -9.41331 1.000 16.44537 110 ALA B C 1
ATOM 4034 O O . ALA B 1 130 ? -45.45334 -13.21162 -9.42075 1.000 17.75901 110 ALA B O 1
ATOM 4036 N N . GLY B 1 131 ? -47.67924 -13.09837 -9.68492 1.000 13.28443 111 GLY B N 1
ATOM 4037 C CA . GLY B 1 131 ? -47.63250 -11.67602 -9.97566 1.000 16.54369 111 GLY B CA 1
ATOM 4038 C C . GLY B 1 131 ? -47.44501 -10.80637 -8.74738 1.000 18.56762 111 GLY B C 1
ATOM 4039 O O . GLY B 1 131 ? -46.74650 -9.78934 -8.80266 1.000 12.37518 111 GLY B O 1
ATOM 4040 N N . ALA B 1 132 ? -48.03856 -11.20425 -7.61794 1.000 15.79314 112 ALA B N 1
ATOM 4041 C CA . ALA B 1 132 ? -47.94699 -10.38769 -6.41034 1.000 12.87735 112 ALA B CA 1
ATOM 4042 C C . ALA B 1 132 ? -46.53078 -10.35894 -5.84149 1.000 14.89229 112 ALA B C 1
ATOM 4043 O O . ALA B 1 132 ? -46.10614 -9.33493 -5.29498 1.000 13.07517 112 ALA B O 1
ATOM 4045 N N . LEU B 1 133 ? -45.77857 -11.45206 -5.97313 1.000 9.21234 113 LEU B N 1
ATOM 4046 C CA . LEU B 1 133 ? -44.43570 -11.48968 -5.40644 1.000 14.34066 113 LEU B CA 1
ATOM 4047 C C . LEU B 1 133 ? -43.47749 -10.49050 -6.06273 1.000 11.43016 113 LEU B C 1
ATOM 4048 O O . LEU B 1 133 ? -42.46003 -10.15298 -5.45442 1.000 15.43124 113 LEU B O 1
ATOM 4053 N N . ARG B 1 134 ? -43.76208 -10.00694 -7.27881 1.000 12.03109 114 ARG B N 1
ATOM 4054 C CA . ARG B 1 134 ? -42.92844 -8.96977 -7.88398 1.000 10.48453 114 ARG B CA 1
ATOM 4055 C C . ARG B 1 134 ? -43.40640 -7.56181 -7.56529 1.000 13.42084 114 ARG B C 1
ATOM 4056 O O . ARG B 1 134 ? -42.65138 -6.60402 -7.77633 1.000 12.96949 114 ARG B O 1
ATOM 4064 N N . ALA B 1 135 ? -44.63288 -7.41417 -7.06618 1.000 10.99857 115 ALA B N 1
ATOM 4065 C CA . ALA B 1 135 ? -45.27122 -6.11650 -6.91013 1.000 16.16822 115 ALA B CA 1
ATOM 4066 C C . ALA B 1 135 ? -45.28412 -5.63604 -5.46296 1.000 14.83434 115 ALA B C 1
ATOM 4067 O O . ALA B 1 135 ? -46.05231 -4.72902 -5.12247 1.000 16.80080 115 ALA B O 1
ATOM 4069 N N . GLY B 1 136 ? -44.45458 -6.21975 -4.60605 1.000 10.52140 116 GLY B N 1
ATOM 4070 C CA . GLY B 1 136 ? -44.49953 -5.88703 -3.19870 1.000 13.72141 116 GLY B CA 1
ATOM 4071 C C . GLY B 1 136 ? -43.80026 -4.57776 -2.86798 1.000 13.82254 116 GLY B C 1
ATOM 4072 O O . GLY B 1 136 ? -42.96110 -4.06798 -3.61309 1.000 12.22024 116 GLY B O 1
ATOM 4073 N N . THR B 1 137 ? -44.16099 -4.02927 -1.71698 1.000 11.29239 117 THR B N 1
ATOM 4074 C CA . THR B 1 137 ? -43.56958 -2.79914 -1.21035 1.000 13.79502 117 THR B CA 1
ATOM 4075 C C . THR B 1 137 ? -42.96949 -3.04629 0.16610 1.000 13.08662 117 THR B C 1
ATOM 4076 O O . THR B 1 137 ? -43.19696 -4.07933 0.80041 1.000 13.43686 117 THR B O 1
ATOM 4080 N N . ALA B 1 138 ? -42.19498 -2.07068 0.62099 1.000 11.71158 118 ALA B N 1
ATOM 4081 C CA . ALA B 1 138 ? -41.59371 -2.08132 1.94443 1.000 13.29205 118 ALA B CA 1
ATOM 4082 C C . ALA B 1 138 ? -41.54392 -0.64204 2.43102 1.000 12.47829 118 ALA B C 1
ATOM 4083 O O . ALA B 1 138 ? -41.72235 0.28702 1.63458 1.000 14.90407 118 ALA B O 1
ATOM 4085 N N . PRO B 1 139 ? -41.32107 -0.42054 3.73129 1.000 14.60223 119 PRO B N 1
ATOM 4086 C CA . PRO B 1 139 ? -41.10707 0.94940 4.21601 1.000 12.22398 119 PRO B CA 1
ATOM 4087 C C . PRO B 1 139 ? -40.04290 1.64942 3.38160 1.000 17.93108 119 PRO B C 1
ATOM 4088 O O . PRO B 1 139 ? -39.01594 1.05678 3.03607 1.000 15.50087 119 PRO B O 1
ATOM 4092 N N . ALA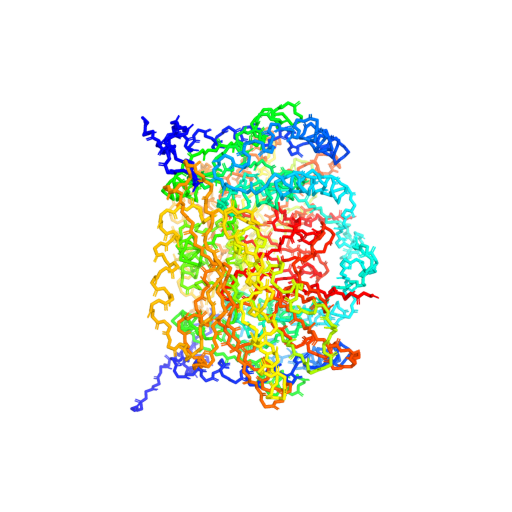 B 1 140 ? -40.31237 2.91564 3.04232 1.000 12.34846 120 ALA B N 1
ATOM 4093 C CA . ALA B 1 140 ? -39.49361 3.64715 2.08153 1.000 15.15927 120 ALA B CA 1
ATOM 4094 C C . ALA B 1 140 ? -38.04828 3.76463 2.54982 1.000 16.92357 120 ALA B C 1
ATOM 4095 O O . ALA B 1 140 ? -37.77695 4.01791 3.72356 1.000 18.44485 120 ALA B O 1
ATOM 4097 N N . ALA B 1 141 ? -37.12227 3.60760 1.60525 1.000 15.80777 121 ALA B N 1
ATOM 4098 C CA . ALA B 1 141 ? -35.69727 3.65402 1.87814 1.000 12.13244 121 ALA B CA 1
ATOM 4099 C C . ALA B 1 141 ? -35.20087 5.09417 1.93307 1.000 17.02746 121 ALA B C 1
ATOM 4100 O O . ALA B 1 141 ? -35.86746 6.02928 1.48691 1.000 14.27319 121 ALA B O 1
ATOM 4102 N N . GLY B 1 142 ? -34.00573 5.26592 2.48540 1.000 16.39882 122 GLY B N 1
ATOM 4103 C CA . GLY B 1 142 ? -33.36156 6.55993 2.38555 1.000 18.22696 122 GLY B CA 1
ATOM 4104 C C . GLY B 1 142 ? -32.65914 7.01695 3.64229 1.000 19.28542 122 GLY B C 1
ATOM 4105 O O . GLY B 1 142 ? -32.00875 6.22729 4.33220 1.000 14.96367 122 GLY B O 1
ATOM 4106 N N . ARG B 1 143 ? -32.78501 8.30716 3.94460 1.000 17.09387 123 ARG B N 1
ATOM 4107 C CA . ARG B 1 143 ? -32.08491 8.92043 5.06661 1.000 18.91752 123 ARG B CA 1
ATOM 4108 C C . ARG B 1 143 ? -33.07218 9.02648 6.22523 1.000 19.44952 123 ARG B C 1
ATOM 4109 O O . ARG B 1 143 ? -33.68787 10.06504 6.46397 1.000 20.72210 123 ARG B O 1
ATOM 4117 N N . LEU B 1 144 ? -33.23132 7.91826 6.94992 1.000 15.18651 124 LEU B N 1
ATOM 4118 C CA . LEU B 1 144 ? -34.13417 7.90419 8.09699 1.000 16.75372 124 LEU B CA 1
ATOM 4119 C C . LEU B 1 144 ? -33.43231 8.33903 9.37472 1.000 15.39397 124 LEU B C 1
ATOM 4120 O O . LEU B 1 144 ? -34.04802 8.97382 10.23642 1.000 18.41438 124 LEU B O 1
ATOM 4125 N N . LEU B 1 145 ? -32.16309 7.97721 9.52003 1.000 18.29871 125 LEU B N 1
ATOM 4126 C CA . LEU B 1 145 ? -31.25764 8.42165 10.56306 1.000 19.72098 125 LEU B CA 1
ATOM 4127 C C . LEU B 1 145 ? -30.20203 9.34624 9.97060 1.000 18.64497 125 LEU B C 1
ATOM 4128 O O . LEU B 1 145 ? -29.78905 9.16835 8.81727 1.000 16.26158 125 LEU B O 1
ATOM 4133 N N . PRO B 1 146 ? -29.76139 10.35129 10.72615 1.000 22.21807 126 PRO B N 1
ATOM 4134 C CA . PRO B 1 146 ? -28.72073 11.25865 10.22232 1.000 22.76026 126 PRO B CA 1
ATOM 4135 C C . PRO B 1 146 ? -27.47245 10.48369 9.82116 1.000 20.46734 126 PRO B C 1
ATOM 4136 O O . PRO B 1 146 ? -26.96333 9.65891 10.58231 1.000 19.01427 126 PRO B O 1
ATOM 4140 N N . GLY B 1 147 ? -27.00387 10.72820 8.60140 1.000 20.08979 127 GLY B N 1
ATOM 4141 C CA . GLY B 1 147 ? -25.76646 10.11295 8.15563 1.000 19.41036 127 GLY B CA 1
ATOM 4142 C C . GLY B 1 147 ? -25.83118 8.61988 7.91790 1.000 20.59355 127 GLY B C 1
ATOM 4143 O O . GLY B 1 147 ? -24.78854 7.96147 7.93581 1.000 15.55373 127 GLY B O 1
ATOM 4144 N N . ARG B 1 148 ? -27.02770 8.06111 7.69437 1.000 15.53170 128 ARG B N 1
ATOM 4145 C CA . ARG B 1 148 ? -27.19699 6.64117 7.40747 1.000 15.27368 128 ARG B CA 1
ATOM 4146 C C . ARG B 1 148 ? -28.10750 6.44584 6.20251 1.000 14.67825 128 ARG B C 1
ATOM 4147 O O . ARG B 1 148 ? -29.15289 7.09451 6.09183 1.000 15.77863 128 ARG B O 1
ATOM 4155 N N . GLU B 1 149 ? -27.73608 5.52147 5.32114 1.000 11.49285 129 GLU B N 1
ATOM 4156 C CA . GLU B 1 149 ? -28.64308 5.05420 4.27668 1.000 13.08778 129 GLU B CA 1
ATOM 4157 C C . GLU B 1 149 ? -29.25476 3.72459 4.70271 1.000 11.20305 129 GLU B C 1
ATOM 4158 O O . GLU B 1 149 ? -28.52833 2.77399 5.02690 1.000 11.80860 129 GLU B O 1
ATOM 4164 N N . SER B 1 150 ? -30.58587 3.65912 4.69172 1.000 10.84812 130 SER B N 1
ATOM 4165 C CA . SER B 1 150 ? -31.31732 2.48173 5.13353 1.000 9.93880 130 SER B CA 1
ATOM 4166 C C . SER B 1 150 ? -32.29826 2.02285 4.06137 1.000 13.18882 130 SER B C 1
ATOM 4167 O O . SER B 1 150 ? -32.85794 2.83071 3.31289 1.000 12.03417 130 SER B O 1
ATOM 4170 N N . TRP B 1 151 ? -32.50989 0.70859 4.00397 1.000 11.23100 131 TRP B N 1
ATOM 4171 C CA . TRP B 1 151 ? -33.60256 0.15510 3.21910 1.000 8.60028 131 TRP B CA 1
ATOM 4172 C C . TRP B 1 151 ? -34.11372 -1.09972 3.91647 1.000 13.15461 131 TRP B C 1
ATOM 4173 O O . TRP B 1 151 ? -33.54132 -1.56791 4.90724 1.000 12.13973 131 TRP B O 1
ATOM 4184 N N . VAL B 1 152 ? -35.21968 -1.62846 3.39825 1.000 14.10432 132 VAL B N 1
ATOM 4185 C CA . VAL B 1 152 ? -35.89505 -2.77858 3.98105 1.000 7.91860 132 VAL B CA 1
ATOM 4186 C C . VAL B 1 152 ? -36.14763 -3.79520 2.88044 1.000 12.43543 132 VAL B C 1
ATOM 4187 O O . VAL B 1 152 ? -36.75421 -3.47097 1.85472 1.000 11.45245 132 VAL B O 1
ATOM 4191 N N . ARG B 1 153 ? -35.67967 -5.02131 3.09050 1.000 14.76218 133 ARG B N 1
ATOM 4192 C CA . ARG B 1 153 ? -35.89720 -6.10770 2.15303 1.000 12.48110 133 ARG B CA 1
ATOM 4193 C C . ARG B 1 153 ? -36.71446 -7.19732 2.84880 1.000 14.99024 133 ARG B C 1
ATOM 4194 O O .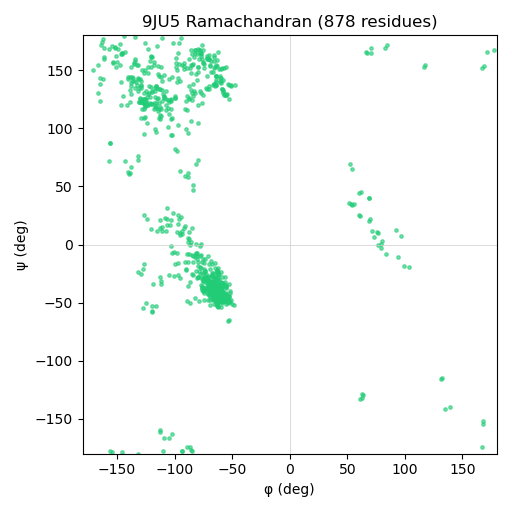 ARG B 1 153 ? -36.74803 -7.27931 4.08046 1.000 13.00569 133 ARG B O 1
ATOM 4202 N N . TRP B 1 154 ? -37.39742 -8.01937 2.05319 1.000 14.57214 134 TRP B N 1
ATOM 4203 C CA . TRP B 1 154 ? -38.20795 -9.12200 2.55656 1.000 13.35680 134 TRP B CA 1
ATOM 4204 C C . TRP B 1 154 ? -37.46912 -10.42465 2.30087 1.000 15.55126 134 TRP B C 1
ATOM 4205 O O . TRP B 1 154 ? -36.83045 -10.57675 1.26039 1.000 12.27125 134 TRP B O 1
ATOM 4216 N N . GLU B 1 155 ? -37.55717 -11.36626 3.24863 1.000 12.01864 135 GLU B N 1
ATOM 4217 C CA . GLU B 1 155 ? -36.78927 -12.61522 3.17426 1.000 12.45410 135 GLU B CA 1
ATOM 4218 C C . GLU B 1 155 ? -37.63452 -13.79320 3.64877 1.000 11.97977 135 GLU B C 1
ATOM 4219 O O . GLU B 1 155 ? -38.40963 -13.64855 4.60757 1.000 11.76237 135 GLU B O 1
ATOM 4225 N N . PRO B 1 156 ? -37.49944 -14.96171 3.01669 1.000 13.08750 136 PRO B N 1
ATOM 4226 C CA . PRO B 1 156 ? -38.34367 -16.10696 3.38457 1.000 12.62036 136 PRO B CA 1
ATOM 4227 C C . PRO B 1 156 ? -37.95995 -16.68527 4.73929 1.000 13.66132 136 PRO B C 1
ATOM 4228 O O . PRO B 1 156 ? -36.87635 -16.44013 5.26899 1.000 12.49016 136 PRO B O 1
ATOM 4232 N N . LEU B 1 157 ? -38.88638 -17.46436 5.30457 1.000 12.32763 137 LEU B N 1
ATOM 4233 C CA . LEU B 1 157 ? -38.63351 -18.15504 6.57059 1.000 13.22526 137 LEU B CA 1
ATOM 4234 C C . LEU B 1 157 ? -37.75134 -19.38794 6.40529 1.000 19.00650 137 LEU B C 1
ATOM 4235 O O . LEU B 1 157 ? -36.96887 -19.71248 7.30663 1.000 13.83682 137 LEU B O 1
ATOM 4240 N N . GLY B 1 158 ? -37.88091 -20.10578 5.29227 1.000 15.81944 138 GLY B N 1
ATOM 4241 C CA . GLY B 1 158 ? -37.13703 -21.33976 5.11649 1.000 14.55051 138 GLY B CA 1
ATOM 4242 C C . GLY B 1 158 ? -38.07337 -22.43913 4.66167 1.000 14.07954 138 GLY B C 1
ATOM 4243 O O . GLY B 1 158 ? -38.65903 -22.33630 3.58303 1.000 16.99141 138 GLY B O 1
ATOM 4244 N N . VAL B 1 159 ? -38.25173 -23.47807 5.46988 1.000 11.94784 139 VAL B N 1
ATOM 4245 C CA . VAL B 1 159 ? -39.17050 -24.56799 5.14724 1.000 12.77887 139 VAL B CA 1
ATOM 4246 C C . VAL B 1 159 ? -40.47248 -24.36358 5.90842 1.000 13.37335 139 VAL B C 1
ATOM 4247 O O . VAL B 1 159 ? -40.46531 -24.21012 7.13943 1.000 15.36591 139 VAL B O 1
ATOM 4251 N N . VAL B 1 160 ? -41.59005 -24.38764 5.18024 1.000 11.03559 140 VAL B N 1
ATOM 4252 C CA . VAL B 1 160 ? -42.92983 -24.22961 5.73745 1.000 11.38310 140 VAL B CA 1
ATOM 4253 C C . VAL B 1 160 ? -43.65999 -25.56455 5.66206 1.000 14.98414 140 VAL B C 1
ATOM 4254 O O . VAL B 1 160 ? -43.75109 -26.16763 4.58751 1.000 12.83844 140 VAL B O 1
ATOM 4258 N N . ALA B 1 161 ? -44.19623 -26.01297 6.79730 1.000 11.68020 141 ALA B N 1
ATOM 4259 C CA . ALA B 1 161 ? -45.10776 -27.14861 6.83322 1.000 13.40060 141 ALA B CA 1
ATOM 4260 C C . ALA B 1 161 ? -46.53270 -26.65825 6.60659 1.000 14.40633 141 ALA B C 1
ATOM 4261 O O . ALA B 1 161 ? -46.99601 -25.75267 7.30441 1.000 18.03565 141 ALA B O 1
ATOM 4263 N N . ALA B 1 162 ? -47.22047 -27.24889 5.62885 1.000 11.35194 142 ALA B N 1
ATOM 4264 C CA . ALA B 1 162 ? -48.61032 -26.92557 5.32581 1.000 12.64220 142 ALA B CA 1
ATOM 4265 C C . ALA B 1 162 ? -49.44931 -28.17203 5.55528 1.000 12.58320 142 ALA B C 1
ATOM 4266 O O . ALA B 1 162 ? -49.24590 -29.19931 4.89487 1.000 11.76579 142 ALA B O 1
ATOM 4268 N N . ILE B 1 163 ? -50.38725 -28.07835 6.48569 1.000 12.16087 143 ILE B N 1
ATOM 4269 C CA . ILE B 1 163 ? -51.21155 -29.19774 6.91386 1.000 10.07247 143 ILE B CA 1
ATOM 4270 C C . ILE B 1 163 ? -52.65391 -28.79792 6.65379 1.000 10.37044 143 ILE B C 1
ATOM 4271 O O . ILE B 1 163 ? -53.11312 -27.76760 7.15808 1.000 14.11848 143 ILE B O 1
ATOM 4276 N N . VAL B 1 164 ? -53.35927 -29.59245 5.85527 1.000 11.80816 144 VAL B N 1
ATOM 4277 C CA . VAL B 1 164 ? -54.61501 -29.13500 5.26291 1.000 11.60161 144 VAL B CA 1
ATOM 4278 C C . VAL B 1 164 ? -55.66020 -30.23434 5.39852 1.000 12.65149 144 VAL B C 1
ATOM 4279 O O . VAL B 1 164 ? -55.32772 -31.42403 5.52440 1.000 10.46871 144 VAL B O 1
ATOM 4283 N N . PRO B 1 165 ? -56.94950 -29.85819 5.39014 1.000 13.64429 145 PRO B N 1
ATOM 4284 C CA . PRO B 1 165 ? -58.02069 -30.83077 5.63137 1.000 12.36993 145 PRO B CA 1
ATOM 4285 C C . PRO B 1 165 ? -58.58793 -31.44333 4.35724 1.000 13.15388 145 PRO B C 1
ATOM 4286 O O . PRO B 1 165 ? -58.12811 -31.13216 3.25061 1.000 13.03513 145 PRO B O 1
ATOM 4290 N N . TRP B 1 166 ? -59.60345 -32.30653 4.50534 1.000 13.50630 146 TRP B N 1
ATOM 4291 C CA . TRP B 1 166 ? -60.18246 -33.02493 3.37270 1.000 13.73926 146 TRP B CA 1
ATOM 4292 C C . TRP B 1 166 ? -61.30280 -32.26239 2.66539 1.000 13.54725 146 TRP B C 1
ATOM 4293 O O . TRP B 1 166 ? -61.76842 -32.72459 1.61854 1.000 10.92174 146 TRP B O 1
ATOM 4304 N N . ASN B 1 167 ? -61.77834 -31.13238 3.20130 1.000 10.90106 147 ASN B N 1
ATOM 4305 C CA . ASN B 1 167 ? -62.98664 -30.56466 2.59747 1.000 14.59572 147 ASN B CA 1
ATOM 4306 C C . ASN B 1 167 ? -62.68820 -29.85353 1.27887 1.000 14.14598 147 ASN B C 1
ATOM 4307 O O . ASN B 1 167 ? -63.47255 -29.95561 0.32775 1.000 13.84230 147 ASN B O 1
ATOM 4312 N N . TYR B 1 168 ? -61.55464 -29.16074 1.18926 1.000 12.35131 148 TYR B N 1
ATOM 4313 C CA . TYR B 1 168 ? -61.06606 -28.57485 -0.06202 1.000 13.99360 148 TYR B CA 1
ATOM 4314 C C . TYR B 1 168 ? -59.60215 -28.95150 -0.21150 1.000 13.79020 148 TYR B C 1
ATOM 4315 O O . TYR B 1 168 ? -58.71485 -28.11473 -0.01524 1.000 12.20208 148 TYR B O 1
ATOM 4324 N N . PRO B 1 169 ? -59.31084 -30.21855 -0.52783 1.000 12.57393 149 PRO B N 1
ATOM 4325 C CA . PRO B 1 169 ? -57.90222 -30.64874 -0.55657 1.000 13.36257 149 PRO B CA 1
ATOM 4326 C C . PRO B 1 169 ? -57.04751 -29.77363 -1.45155 1.000 13.79715 149 PRO B C 1
ATOM 4327 O O . PRO B 1 169 ? -55.99452 -29.29014 -1.01837 1.000 12.59753 149 PRO B O 1
ATOM 4331 N N . LEU B 1 170 ? -57.49708 -29.52104 -2.68276 1.000 11.81692 150 LEU B N 1
ATOM 4332 C CA . LEU B 1 170 ? -56.67688 -28.76807 -3.62638 1.000 13.06824 150 LEU B CA 1
ATOM 4333 C C . LEU B 1 170 ? -56.64410 -27.28399 -3.27731 1.000 10.01676 150 LEU B C 1
ATOM 4334 O O . LEU B 1 170 ? -55.56933 -26.67293 -3.24953 1.000 13.92199 150 LEU B O 1
ATOM 4339 N N . MET B 1 171 ? -57.80834 -26.67923 -3.01747 1.000 12.72576 151 MET B N 1
ATOM 4340 C CA . MET B 1 171 ? -57.82940 -25.24068 -2.73607 1.000 15.41365 151 MET B CA 1
ATOM 4341 C C . MET B 1 171 ? -57.13596 -24.91179 -1.41705 1.000 14.11410 151 MET B C 1
ATOM 4342 O O . MET B 1 171 ? -56.45007 -23.88771 -1.31031 1.000 15.47045 151 MET B O 1
ATOM 4347 N N . MET B 1 172 ? -57.31925 -25.74022 -0.38731 1.000 14.76686 152 MET B N 1
ATOM 4348 C CA . MET B 1 172 ? -56.63715 -25.44228 0.87096 1.000 14.42803 152 MET B CA 1
ATOM 4349 C C . MET B 1 172 ? -55.12743 -25.60590 0.71739 1.000 16.31347 152 MET B C 1
ATOM 4350 O O . MET B 1 172 ? -54.35175 -24.83454 1.29619 1.000 13.03299 152 MET B O 1
ATOM 4355 N N . ALA B 1 173 ? -54.69293 -26.57496 -0.09423 1.000 11.18804 153 ALA B N 1
ATOM 4356 C CA . ALA B 1 173 ? -53.27551 -26.67214 -0.42681 1.000 11.10074 153 ALA B CA 1
ATOM 4357 C C . ALA B 1 173 ? -52.79731 -25.39966 -1.11738 1.000 12.24415 153 ALA B C 1
ATOM 4358 O O . ALA B 1 173 ? -51.75738 -24.83510 -0.75942 1.000 13.71721 153 ALA B O 1
ATOM 4360 N N . ALA B 1 174 ? -53.56596 -24.91660 -2.09578 1.000 11.88545 154 ALA B N 1
ATOM 4361 C CA . ALA B 1 174 ? -53.14876 -23.73594 -2.84741 1.000 14.57548 154 ALA B CA 1
ATOM 4362 C C . ALA B 1 174 ? -53.07900 -22.49545 -1.96049 1.000 11.35966 154 ALA B C 1
ATOM 4363 O O . ALA B 1 174 ? -52.13907 -21.69950 -2.08379 1.000 12.27477 154 ALA B O 1
ATOM 4365 N N . TRP B 1 175 ? -54.06068 -22.31374 -1.06157 1.000 11.08916 155 TRP B N 1
ATOM 4366 C CA . TRP B 1 175 ? -54.06865 -21.16332 -0.15496 1.000 12.50355 155 TRP B CA 1
ATOM 4367 C C . TRP B 1 175 ? -52.79016 -21.06999 0.66401 1.000 15.35577 155 TRP B C 1
ATOM 4368 O O . TRP B 1 175 ? -52.35729 -19.96763 1.01080 1.000 15.18551 155 TRP B O 1
ATOM 4379 N N . ARG B 1 176 ? -52.20819 -22.20559 1.03623 1.000 12.86537 156 ARG B N 1
ATOM 4380 C CA . ARG B 1 176 ? -51.01047 -22.20079 1.86351 1.000 13.21945 156 ARG B CA 1
ATOM 4381 C C . ARG B 1 176 ? -49.73973 -22.15528 1.02387 1.000 18.15975 156 ARG B C 1
ATOM 4382 O O . ARG B 1 176 ? -48.84946 -21.33569 1.28707 1.000 14.68523 156 ARG B O 1
ATOM 4390 N N . ILE B 1 177 ? -49.64547 -23.02357 0.00997 1.000 15.16582 157 ILE B N 1
ATOM 4391 C CA . ILE B 1 177 ? -48.38836 -23.15395 -0.71331 1.000 14.09408 157 ILE B CA 1
ATOM 4392 C C . ILE B 1 177 ? -48.19402 -21.98992 -1.67014 1.000 11.98161 157 ILE B C 1
ATOM 4393 O O . ILE B 1 177 ? -47.05581 -21.59251 -1.93855 1.000 18.88937 157 ILE B O 1
ATOM 4398 N N . GLY B 1 178 ? -49.27290 -21.41019 -2.17614 1.000 11.95518 158 GLY B N 1
ATOM 4399 C CA . GLY B 1 178 ? -49.18546 -20.28656 -3.07689 1.000 8.66834 158 GLY B CA 1
ATOM 4400 C C . GLY B 1 178 ? -48.33035 -19.15843 -2.52113 1.000 12.80562 158 GLY B C 1
ATOM 4401 O O . GLY B 1 178 ? -47.26311 -18.83742 -3.06036 1.000 13.57792 158 GLY B O 1
ATOM 4402 N N . PRO B 1 179 ? -48.77311 -18.53434 -1.42365 1.000 13.51970 159 PRO B N 1
ATOM 4403 C CA . PRO B 1 179 ? -47.95895 -17.44916 -0.84685 1.000 11.30292 159 PRO B CA 1
ATOM 4404 C C . PRO B 1 179 ? -46.65474 -17.93726 -0.25222 1.000 10.39992 159 PRO B C 1
ATOM 4405 O O . PRO B 1 179 ? -45.65221 -17.21647 -0.31528 1.000 12.07929 159 PRO B O 1
ATOM 4409 N N . ALA B 1 180 ? -46.62969 -19.13919 0.32654 1.000 10.56646 160 ALA B N 1
ATOM 4410 C CA . ALA B 1 180 ? -45.39814 -19.62854 0.93425 1.000 10.21971 160 ALA B CA 1
ATOM 4411 C C . ALA B 1 180 ? -44.30203 -19.78881 -0.11439 1.000 10.54382 160 ALA B C 1
ATOM 4412 O O . ALA B 1 180 ? -43.18527 -19.28568 0.05876 1.000 9.54678 160 ALA B O 1
ATOM 4414 N N . LEU B 1 181 ? -44.61404 -20.48272 -1.21760 1.000 10.80197 161 LEU B N 1
ATOM 4415 C CA . LEU B 1 181 ? -43.65475 -20.65652 -2.30927 1.000 8.41575 161 LEU B CA 1
ATOM 4416 C C . LEU B 1 181 ? -43.27486 -19.32111 -2.93953 1.000 12.92464 161 LEU B C 1
ATOM 4417 O O . LEU B 1 181 ? -42.10357 -19.08327 -3.26404 1.000 13.52336 161 LEU B O 1
ATOM 4422 N N . ALA B 1 182 ? -44.25487 -18.43529 -3.12172 1.000 11.88307 162 ALA B N 1
ATOM 4423 C CA . ALA B 1 182 ? -43.97636 -17.15525 -3.75731 1.000 11.36275 162 ALA B CA 1
ATOM 4424 C C . ALA B 1 182 ? -43.06043 -16.29535 -2.89918 1.000 12.78384 162 ALA B C 1
ATOM 4425 O O . ALA B 1 182 ? -42.26526 -15.51076 -3.42757 1.000 11.35088 162 ALA B O 1
ATOM 4427 N N . ALA B 1 183 ? -43.13458 -16.43939 -1.58335 1.000 13.27447 163 ALA B N 1
ATOM 4428 C CA . ALA B 1 183 ? -42.22708 -15.70431 -0.71446 1.000 13.38190 163 ALA B CA 1
ATOM 4429 C C . ALA B 1 183 ? -40.82982 -16.31419 -0.67781 1.000 14.58375 163 ALA B C 1
ATOM 4430 O O . ALA B 1 183 ? -39.96976 -15.79846 0.04072 1.000 14.40402 163 ALA B O 1
ATOM 4432 N N . GLY B 1 184 ? -40.58412 -17.39580 -1.42025 1.000 10.22252 164 GLY B N 1
ATOM 4433 C CA . GLY B 1 184 ? -39.26553 -17.99618 -1.47438 1.000 11.98427 164 GLY B CA 1
ATOM 4434 C C . GLY B 1 184 ? -39.00503 -19.11075 -0.48299 1.000 12.33584 164 GLY B C 1
ATOM 4435 O O . GLY B 1 184 ? -37.84410 -19.49250 -0.31444 1.000 11.02820 164 GLY B O 1
ATOM 4436 N N . ASN B 1 185 ? -40.03610 -19.63051 0.18532 1.000 12.12046 165 ASN B N 1
ATOM 4437 C CA . ASN B 1 185 ? -39.94113 -20.80040 1.05182 1.000 9.46261 165 ASN B CA 1
ATOM 4438 C C . ASN B 1 185 ? -40.08504 -22.08255 0.24069 1.000 11.85815 165 ASN B C 1
ATOM 4439 O O . ASN B 1 185 ? -40.72045 -22.10295 -0.81354 1.000 11.34581 165 ASN B O 1
ATOM 4444 N N . THR B 1 186 ? -39.51948 -23.16670 0.76276 1.000 7.09027 166 THR B N 1
ATOM 4445 C CA . THR B 1 186 ? -39.92820 -24.49277 0.31899 1.000 10.63954 166 THR B CA 1
ATOM 4446 C C . THR B 1 186 ? -40.95664 -25.03823 1.30487 1.000 15.27451 166 THR B C 1
ATOM 4447 O O . THR B 1 186 ? -41.12312 -24.50996 2.41011 1.000 9.80832 166 THR B O 1
ATOM 4451 N N . VAL B 1 187 ? -41.66750 -26.09028 0.88710 1.000 11.35802 167 VAL B N 1
ATOM 4452 C CA . VAL B 1 187 ? -42.91095 -26.49540 1.54056 1.000 11.55495 167 VAL B CA 1
ATOM 4453 C C . VAL B 1 187 ? -42.97644 -28.01339 1.66972 1.000 14.18669 167 VAL B C 1
ATOM 4454 O O . VAL B 1 187 ? -42.74602 -28.73750 0.69673 1.000 11.23799 167 VAL B O 1
ATOM 4458 N N . VAL B 1 188 ? -43.33814 -28.49346 2.85747 1.000 12.15625 168 VAL B N 1
ATOM 4459 C CA . VAL B 1 188 ? -43.74715 -29.88056 3.05167 1.000 12.73709 168 VAL B CA 1
ATOM 4460 C C . VAL B 1 188 ? -45.24915 -29.86725 3.28069 1.000 13.25096 168 VAL B C 1
ATOM 4461 O O . VAL B 1 188 ? -45.73183 -29.23318 4.22570 1.000 10.34515 168 VAL B O 1
ATOM 4465 N N . LEU B 1 189 ? -45.98412 -30.55353 2.41037 1.000 9.82478 169 LEU B N 1
ATOM 4466 C CA . LEU B 1 189 ? -47.44194 -30.51771 2.39178 1.000 10.62347 169 LEU B CA 1
ATOM 4467 C C . LEU B 1 189 ? -47.97654 -31.83858 2.92521 1.000 13.37116 169 LEU B C 1
ATOM 4468 O O . LEU B 1 189 ? -47.62858 -32.90277 2.40594 1.000 10.78043 169 LEU B O 1
ATOM 4473 N N . LYS B 1 190 ? -48.83215 -31.76658 3.94039 1.000 9.69817 170 LYS B N 1
ATOM 4474 C CA . LYS B 1 190 ? -49.39529 -32.94986 4.58467 1.000 9.78715 170 LYS B CA 1
ATOM 4475 C C . LYS B 1 190 ? -50.90500 -32.92862 4.37064 1.000 8.98497 170 LYS B C 1
ATOM 4476 O O . LYS B 1 190 ? -51.63085 -32.22440 5.09391 1.000 12.30331 170 LYS B O 1
ATOM 4482 N N . PRO B 1 191 ? -51.42402 -33.67992 3.40826 1.000 9.81416 171 PRO B N 1
ATOM 4483 C CA . PRO B 1 191 ? -52.86922 -33.69575 3.17186 1.000 10.12659 171 PRO B CA 1
ATOM 4484 C C . PRO B 1 191 ? -53.58480 -34.60845 4.16273 1.000 12.73797 171 PRO B C 1
ATOM 4485 O O . PRO B 1 191 ? -52.97433 -35.44511 4.83513 1.000 14.43804 171 PRO B O 1
ATOM 4489 N N . ALA B 1 192 ? -54.90550 -34.42899 4.24108 1.000 9.09885 172 ALA B N 1
ATOM 4490 C CA . ALA B 1 192 ? -55.72979 -35.24817 5.12527 1.000 11.54592 172 ALA B CA 1
ATOM 4491 C C . ALA B 1 192 ? -55.68492 -36.71443 4.69865 1.000 12.83592 172 ALA B C 1
ATOM 4492 O O . ALA B 1 192 ? -55.49394 -37.03715 3.52316 1.000 12.94009 172 ALA B O 1
ATOM 4494 N N . LEU B 1 193 ? -55.90602 -37.60731 5.66764 1.000 11.64297 173 LEU B N 1
ATOM 4495 C CA . LEU B 1 193 ? -55.81802 -39.04172 5.40299 1.000 10.58935 173 LEU B CA 1
ATOM 4496 C C . LEU B 1 193 ? -56.67991 -39.44925 4.20555 1.000 13.68414 173 LEU B C 1
ATOM 4497 O O . LEU B 1 193 ? -56.22363 -40.18246 3.32233 1.000 11.64026 173 LEU B O 1
ATOM 4502 N N . THR B 1 194 ? -57.91839 -38.96084 4.13815 1.000 11.12611 174 THR B N 1
ATOM 4503 C CA . THR B 1 194 ? -58.82157 -39.44075 3.09158 1.000 12.02455 174 THR B CA 1
ATOM 4504 C C . THR B 1 194 ? -58.61914 -38.77088 1.73202 1.000 17.46735 174 THR B C 1
ATOM 4505 O O . THR B 1 194 ? -59.25251 -39.20446 0.76044 1.000 14.56718 174 THR B O 1
ATOM 4509 N N . THR B 1 195 ? -57.77819 -37.73176 1.62554 1.000 12.51341 175 THR B N 1
ATOM 4510 C CA . THR B 1 195 ? -57.65676 -36.94667 0.39004 1.000 10.81053 175 THR B CA 1
ATOM 4511 C C . THR B 1 195 ? -56.19973 -36.61640 0.08912 1.000 9.85770 175 THR B C 1
ATOM 4512 O O . THR B 1 195 ? -55.82133 -35.44740 0.01421 1.000 13.48580 175 THR B O 1
ATOM 4516 N N . PRO B 1 196 ? -55.34613 -37.62299 -0.11714 1.000 11.47221 176 PRO B N 1
ATOM 4517 C CA . PRO B 1 196 ? -53.95612 -37.30367 -0.47316 1.000 10.45666 176 PRO B CA 1
ATOM 4518 C C . PRO B 1 196 ? -53.76333 -36.98347 -1.95171 1.000 16.49543 176 PRO B C 1
ATOM 4519 O O . PRO B 1 196 ? -52.67701 -36.52569 -2.32161 1.000 13.59129 176 PRO B O 1
ATOM 4523 N N . ASP B 1 197 ? -54.78969 -37.17303 -2.79123 1.000 13.08385 177 ASP B N 1
ATOM 4524 C CA . ASP B 1 197 ? -54.55940 -37.40954 -4.21688 1.000 13.86317 177 ASP B CA 1
ATOM 4525 C C . ASP B 1 197 ? -54.03222 -36.17370 -4.94065 1.000 12.16096 177 ASP B C 1
ATOM 4526 O O . ASP B 1 197 ? -53.03829 -36.25979 -5.67231 1.000 11.63301 177 ASP B O 1
ATOM 4531 N N . THR B 1 198 ? -54.70641 -35.02579 -4.81055 1.000 9.52334 178 THR B N 1
ATOM 4532 C CA . THR B 1 198 ? -54.20527 -33.86320 -5.55579 1.000 13.08148 178 THR B CA 1
ATOM 4533 C C . THR B 1 198 ? -52.90853 -33.31970 -4.96195 1.000 13.87925 178 THR B C 1
ATOM 4534 O O . THR B 1 198 ? -52.08800 -32.75367 -5.69376 1.000 12.77227 178 THR B O 1
ATOM 4538 N N . ALA B 1 199 ? -52.69051 -33.49245 -3.65518 1.000 13.04218 179 ALA B N 1
ATOM 4539 C CA . ALA B 1 199 ? -51.41655 -33.07366 -3.07453 1.000 11.01843 179 ALA B CA 1
ATOM 4540 C C . ALA B 1 199 ? -50.25359 -33.85632 -3.66838 1.000 12.81392 179 ALA B C 1
ATOM 4541 O O . ALA B 1 199 ? -49.15110 -33.31527 -3.83278 1.000 11.12365 179 ALA B O 1
ATOM 4543 N N . LEU B 1 200 ? -50.47099 -35.13010 -3.98324 1.000 13.10001 180 LEU B N 1
ATOM 4544 C CA . LEU B 1 200 ? -49.41905 -35.91062 -4.62439 1.000 11.56669 180 LEU B CA 1
ATOM 4545 C C . LEU B 1 200 ? -49.18289 -35.43738 -6.05339 1.000 14.14058 180 LEU B C 1
ATOM 4546 O O . LEU B 1 200 ? -48.03734 -35.37967 -6.50999 1.000 12.72409 180 LEU B O 1
ATOM 4551 N N . LEU B 1 201 ? -50.25413 -35.09846 -6.77720 1.000 9.86652 181 LEU B N 1
ATOM 4552 C CA . LEU B 1 201 ? -50.08599 -34.55666 -8.12174 1.000 11.94108 181 LEU B CA 1
ATOM 4553 C C . LEU B 1 201 ? -49.37127 -33.21310 -8.08798 1.000 15.48325 181 LEU B C 1
ATOM 4554 O O . LEU B 1 201 ? -48.52434 -32.93288 -8.94790 1.000 12.39706 181 LEU B O 1
ATOM 4559 N N . LEU B 1 202 ? -49.70231 -32.36583 -7.10212 1.000 9.89113 182 LEU B N 1
ATOM 4560 C CA . LEU B 1 202 ? -49.03053 -31.07604 -6.98138 1.000 11.52873 182 LEU B CA 1
ATOM 4561 C C . LEU B 1 202 ? -47.52571 -31.24931 -6.82628 1.000 13.64073 182 LEU B C 1
ATOM 4562 O O . LEU B 1 202 ? -46.74528 -30.55319 -7.48658 1.000 11.71844 182 LEU B O 1
ATOM 4567 N N . ALA B 1 203 ? -47.09882 -32.18722 -5.97136 1.000 10.70332 183 ALA B N 1
ATOM 4568 C CA . ALA B 1 203 ? -45.66923 -32.42583 -5.78518 1.000 13.71653 183 ALA B CA 1
ATOM 4569 C C . ALA B 1 203 ? -45.00948 -32.87813 -7.08386 1.000 15.22111 183 ALA B C 1
ATOM 4570 O O . ALA B 1 203 ? -43.87727 -32.47419 -7.39003 1.000 13.64950 183 ALA B O 1
ATOM 4572 N N . ARG B 1 204 ? -45.68651 -33.75449 -7.83213 1.000 14.72358 184 ARG B N 1
ATOM 4573 C CA . ARG B 1 204 ? -45.17908 -34.19279 -9.12948 1.000 19.52673 184 ARG B CA 1
ATOM 4574 C C . ARG B 1 204 ? -44.99957 -33.00794 -10.07261 1.000 18.91637 184 ARG B C 1
ATOM 4575 O O . ARG B 1 204 ? -43.96487 -32.86950 -10.73605 1.000 15.40911 184 ARG B O 1
ATOM 4583 N N . ASP B 1 205 ? -46.00421 -32.13979 -10.14725 1.000 13.03004 185 ASP B N 1
ATOM 4584 C CA . ASP B 1 205 ? -45.95211 -31.07037 -11.13567 1.000 15.00490 185 ASP B CA 1
ATOM 4585 C C . ASP B 1 205 ? -45.06431 -29.91688 -10.68240 1.000 14.55769 185 ASP B C 1
ATOM 4586 O O . ASP B 1 205 ? -44.47936 -29.22870 -11.52673 1.000 15.47272 185 ASP B O 1
ATOM 4591 N N . ALA B 1 206 ? -44.93182 -29.71012 -9.36810 1.000 12.72792 186 ALA B N 1
ATOM 4592 C CA . ALA B 1 206 ? -43.96318 -28.74433 -8.85660 1.000 12.15556 186 ALA B CA 1
ATOM 4593 C C . ALA B 1 206 ? -42.53985 -29.16947 -9.19192 1.000 12.40129 186 ALA B C 1
ATOM 4594 O O . ALA B 1 206 ? -41.69341 -28.32734 -9.52178 1.000 12.92977 186 ALA B O 1
ATOM 4596 N N . ALA B 1 207 ? -42.25345 -30.47485 -9.11630 1.000 15.59640 187 ALA B N 1
ATOM 4597 C CA . ALA B 1 207 ? -40.90129 -30.93221 -9.42566 1.000 16.51596 187 ALA B CA 1
ATOM 4598 C C . ALA B 1 207 ? -40.52594 -30.59438 -10.85853 1.000 18.57819 187 ALA B C 1
ATOM 4599 O O . ALA B 1 207 ? -39.36435 -30.28168 -11.13057 1.000 17.19809 187 ALA B O 1
ATOM 4601 N N . GLU B 1 208 ? -41.50206 -30.61417 -11.77198 1.000 15.65882 188 GLU B N 1
ATOM 4602 C CA . GLU B 1 208 ? -41.24007 -30.29070 -13.17164 1.000 18.01430 188 GLU B CA 1
ATOM 4603 C C . GLU B 1 208 ? -41.05510 -28.79485 -13.40417 1.000 20.47613 188 GLU B C 1
ATOM 4604 O O . GLU B 1 208 ? -40.33227 -28.40380 -14.32361 1.000 19.66270 188 GLU B O 1
ATOM 4610 N N . THR B 1 209 ? -41.72682 -27.94699 -12.62793 1.000 16.25605 189 THR B N 1
ATOM 4611 C CA . THR B 1 209 ? -41.75675 -26.51460 -12.90312 1.000 14.60439 189 THR B CA 1
ATOM 4612 C C . THR B 1 209 ? -41.01191 -25.67624 -11.88018 1.000 15.76916 189 THR B C 1
ATOM 4613 O O . THR B 1 209 ? -40.45274 -24.63759 -12.24299 1.000 16.06971 189 THR B O 1
ATOM 4617 N N . LEU B 1 210 ? -41.00897 -26.07685 -10.61072 1.000 12.16556 190 LEU B N 1
ATOM 4618 C CA . LEU B 1 210 ? -40.26254 -25.33527 -9.60232 1.000 15.06889 190 LEU B CA 1
ATOM 4619 C C . LEU B 1 210 ? -38.89645 -25.93395 -9.32888 1.000 16.33888 190 LEU B C 1
ATOM 4620 O O . LEU B 1 210 ? -37.99079 -25.21034 -8.90164 1.000 18.40754 190 LEU B O 1
ATOM 4625 N N . GLY B 1 211 ? -38.73782 -27.23755 -9.55485 1.000 16.50933 191 GLY B N 1
ATOM 4626 C CA . GLY B 1 211 ? -37.51221 -27.93131 -9.24290 1.000 18.84241 191 GLY B CA 1
ATOM 4627 C C . GLY B 1 211 ? -37.73558 -28.99454 -8.18838 1.000 19.51695 191 GLY B C 1
ATOM 4628 O O . GLY B 1 211 ? -38.64865 -28.89980 -7.35993 1.000 20.78524 191 GLY B O 1
ATOM 4629 N N . PRO B 1 212 ? -36.90695 -30.03634 -8.21219 1.000 22.13945 192 PRO B N 1
ATOM 4630 C CA . PRO B 1 212 ? -37.03666 -31.12987 -7.23428 1.000 25.95815 192 PRO B CA 1
ATOM 4631 C C . PRO B 1 212 ? -36.90128 -30.64957 -5.79287 1.000 15.77404 192 PRO B C 1
ATOM 4632 O O . PRO B 1 212 ? -36.00291 -29.87465 -5.45639 1.000 14.68498 192 PRO B O 1
ATOM 4636 N N . GLY B 1 213 ? -37.81103 -31.11962 -4.93664 1.000 19.50751 193 GLY B N 1
ATOM 4637 C CA . GLY B 1 213 ? -37.73813 -30.85036 -3.51216 1.000 13.86593 193 GLY B CA 1
ATOM 4638 C C . GLY B 1 213 ? -38.31431 -29.52270 -3.06451 1.000 13.97964 193 GLY B C 1
ATOM 4639 O O . GLY B 1 213 ? -38.40781 -29.28789 -1.85307 1.000 14.82963 193 GLY B O 1
ATOM 4640 N N . VAL B 1 214 ? -38.69507 -28.64025 -3.99206 1.000 12.15829 194 VAL B N 1
ATOM 4641 C CA . VAL B 1 214 ? -39.25167 -27.34379 -3.60329 1.000 10.68460 194 VAL B CA 1
ATOM 4642 C C . VAL B 1 214 ? -40.59532 -27.52000 -2.89376 1.000 11.44055 194 VAL B C 1
ATOM 4643 O O . VAL B 1 214 ? -40.87677 -26.85100 -1.88915 1.000 11.04169 194 VAL B O 1
ATOM 4647 N N . LEU B 1 215 ? -41.43735 -28.42343 -3.39676 1.000 10.01579 195 LEU B N 1
ATOM 4648 C CA . LEU B 1 215 ? -42.69529 -28.81215 -2.75954 1.000 11.59664 195 LEU B CA 1
ATOM 4649 C C . LEU B 1 215 ? -42.69788 -30.32598 -2.58999 1.000 13.80951 195 LEU B C 1
ATOM 4650 O O . LEU B 1 215 ? -42.62339 -31.05898 -3.58087 1.000 13.34952 195 LEU B O 1
ATOM 4655 N N . VAL B 1 216 ? -42.80537 -30.79662 -1.35488 1.000 9.09198 196 VAL B N 1
ATOM 4656 C CA . VAL B 1 216 ? -42.78948 -32.23020 -1.05999 1.000 14.40105 196 VAL B CA 1
ATOM 4657 C C . VAL B 1 216 ? -44.08095 -32.58675 -0.33835 1.000 13.59703 196 VAL B C 1
ATOM 4658 O O . VAL B 1 216 ? -44.50286 -31.87190 0.57391 1.000 14.47379 196 VAL B O 1
ATOM 4662 N N . THR B 1 217 ? -44.69650 -33.69979 -0.72639 1.000 12.43762 197 THR B N 1
ATOM 4663 C CA . THR B 1 217 ? -45.96461 -34.13217 -0.15278 1.000 13.72133 197 THR B CA 1
ATOM 4664 C C . THR B 1 217 ? -45.78012 -35.41448 0.65294 1.000 15.71036 197 THR B C 1
ATOM 4665 O O . THR B 1 217 ? -45.11919 -36.34909 0.19205 1.000 14.58517 197 THR B O 1
ATOM 4669 N N A VAL B 1 218 ? -46.28057 -35.43051 1.88627 0.697 13.58104 198 VAL B N 1
ATOM 4670 N N B VAL B 1 218 ? -46.44929 -35.46946 1.79885 0.303 13.54932 198 VAL B N 1
ATOM 4671 C CA A VAL B 1 218 ? -46.23271 -36.60709 2.74754 0.697 10.68765 198 VAL B CA 1
ATOM 4672 C CA B VAL B 1 218 ? -46.26571 -36.50982 2.79957 0.303 11.29106 198 VAL B CA 1
ATOM 4673 C C A VAL B 1 218 ? -47.65487 -36.99002 3.13519 0.697 15.92964 198 VAL B C 1
ATOM 4674 C C B VAL B 1 218 ? -47.64029 -37.02981 3.21194 0.303 15.63849 198 VAL B C 1
ATOM 4675 O O A VAL B 1 218 ? -48.26124 -36.37465 4.01321 0.697 13.70975 198 VAL B O 1
ATOM 4676 O O B VAL B 1 218 ? -48.23354 -36.50196 4.16487 0.303 13.59887 198 VAL B O 1
ATOM 4683 N N . PRO B 1 219 ? -48.19679 -38.03930 2.53626 1.000 14.84473 199 PRO B N 1
ATOM 4684 C CA . PRO B 1 219 ? -49.52925 -38.51683 2.92300 1.000 16.07764 199 PRO B CA 1
ATOM 4685 C C . PRO B 1 219 ? -49.49508 -39.19169 4.28359 1.000 14.99405 199 PRO B C 1
ATOM 4686 O O . PRO B 1 219 ? -48.51860 -39.84713 4.65002 1.000 17.07964 199 PRO B O 1
ATOM 4690 N N . GLY B 1 220 ? -50.57598 -39.02935 5.03418 1.000 11.09716 200 GLY B N 1
ATOM 4691 C CA . GLY B 1 220 ? -50.67911 -39.69000 6.32022 1.000 13.50886 200 GLY B CA 1
ATOM 4692 C C . GLY B 1 220 ? -51.88974 -39.21481 7.08785 1.000 15.28274 200 GLY B C 1
ATOM 4693 O O . GLY B 1 220 ? -52.69402 -38.40967 6.60048 1.000 14.25338 200 GLY B O 1
ATOM 4694 N N A ASP B 1 221 ? -51.95123 -39.70796 8.32208 0.489 14.87675 201 ASP B N 1
ATOM 4695 N N B ASP B 1 221 ? -52.05013 -39.75197 8.30087 0.511 14.87858 201 ASP B N 1
ATOM 4696 C CA A ASP B 1 221 ? -53.03494 -39.49122 9.26071 0.489 15.00249 201 ASP B CA 1
ATOM 4697 C CA B ASP B 1 221 ? -53.17300 -39.35020 9.14463 0.511 14.91008 201 ASP B CA 1
ATOM 4698 C C A ASP B 1 221 ? -52.71725 -38.26382 10.11638 0.489 16.96542 201 ASP B C 1
ATOM 4699 C C B ASP B 1 221 ? -52.68572 -38.28672 10.13457 0.511 16.96583 201 ASP B C 1
ATOM 4700 O O A ASP B 1 221 ? -51.87329 -37.43876 9.75631 0.489 14.76060 201 ASP B O 1
ATOM 4701 O O B ASP B 1 221 ? -51.66981 -37.62254 9.89797 0.511 14.66282 201 ASP B O 1
ATOM 4710 N N . ARG B 1 222 ? -53.39715 -38.12726 11.25597 1.000 16.40775 202 ARG B N 1
ATOM 4711 C CA . ARG B 1 222 ? -53.08823 -37.04144 12.18083 1.000 17.94252 202 ARG B CA 1
ATOM 4712 C C . ARG B 1 222 ? -51.68892 -37.17518 12.75945 1.000 15.49687 202 ARG B C 1
ATOM 4713 O O . ARG B 1 222 ? -51.01358 -36.16852 13.00098 1.000 16.18678 202 ARG B O 1
ATOM 4721 N N . ASP B 1 223 ? -51.24197 -38.40871 12.98443 1.000 13.61773 203 ASP B N 1
ATOM 4722 C CA . ASP B 1 223 ? -49.91744 -38.63962 13.54461 1.000 14.91650 203 ASP B CA 1
ATOM 4723 C C . ASP B 1 223 ? -48.81511 -38.14117 12.61420 1.000 17.75562 203 ASP B C 1
ATOM 4724 O O . ASP B 1 223 ? -47.79227 -37.61516 13.06964 1.000 14.42569 203 ASP B O 1
ATOM 4729 N N . THR B 1 224 ? -48.99366 -38.32309 11.30555 1.000 14.12605 204 THR B N 1
ATOM 4730 C CA . THR B 1 224 ? -48.06157 -37.73737 10.34795 1.000 14.84087 204 THR B CA 1
ATOM 4731 C C . THR B 1 224 ? -47.99132 -36.21996 10.50709 1.000 12.55029 204 THR B C 1
ATOM 4732 O O . THR B 1 224 ? -46.90135 -35.63409 10.48744 1.000 12.79043 204 THR B O 1
ATOM 4736 N N . GLY B 1 225 ? -49.14737 -35.56935 10.66929 1.000 15.06752 205 GLY B N 1
ATOM 4737 C CA . GLY B 1 225 ? -49.15221 -34.13289 10.91019 1.000 13.68924 205 GLY B CA 1
ATOM 4738 C C . GLY B 1 225 ? -48.40793 -33.74930 12.17792 1.000 14.83136 205 GLY B C 1
ATOM 4739 O O . GLY B 1 225 ? -47.62383 -32.79803 12.18036 1.000 14.08318 205 GLY B O 1
ATOM 4740 N N . ARG B 1 226 ? -48.63487 -34.48724 13.27230 1.000 12.88344 206 ARG B N 1
ATOM 4741 C CA . ARG B 1 226 ? -47.92977 -34.18453 14.52319 1.000 14.90226 206 ARG B CA 1
ATOM 4742 C C . ARG B 1 226 ? -46.42194 -34.32590 14.35952 1.000 14.07139 206 ARG B C 1
ATOM 4743 O O . ARG B 1 226 ? -45.65855 -33.48543 14.84722 1.000 15.43871 206 ARG B O 1
ATOM 4751 N N . LEU B 1 227 ? -45.97297 -35.37366 13.66293 1.000 14.98859 207 LEU B N 1
ATOM 4752 C CA . LEU B 1 227 ? -44.54310 -35.52392 13.40070 1.000 13.18223 207 LEU B CA 1
ATOM 4753 C C . LEU B 1 227 ? -43.99685 -34.34255 12.60929 1.000 12.91295 207 LEU B C 1
ATOM 4754 O O . LEU B 1 227 ? -42.88620 -33.86890 12.86914 1.000 12.60512 207 LEU B O 1
ATOM 4759 N N . LEU B 1 228 ? -44.76055 -33.85575 11.63306 1.000 11.82894 208 LEU B N 1
ATOM 4760 C CA . LEU B 1 228 ? -44.27938 -32.74068 10.82418 1.000 13.23618 208 LEU B CA 1
ATOM 4761 C C . LEU B 1 228 ? -44.17031 -31.46229 11.65520 1.000 13.27630 208 LEU B C 1
ATOM 4762 O O . LEU B 1 228 ? -43.19217 -30.71697 11.52692 1.000 11.41683 208 LEU B O 1
ATOM 4767 N N . VAL B 1 229 ? -45.15241 -31.20008 12.52364 1.000 12.33111 209 VAL B N 1
ATOM 4768 C CA . VAL B 1 229 ? -45.08765 -30.02486 13.40403 1.000 16.32812 209 VAL B CA 1
ATOM 4769 C C . VAL B 1 229 ? -43.84276 -30.05254 14.29026 1.000 16.49163 209 VAL B C 1
ATOM 4770 O O . VAL B 1 229 ? -43.27691 -28.99784 14.60176 1.000 17.00324 209 VAL B O 1
ATOM 4774 N N . GLU B 1 230 ? -43.39497 -31.24420 14.71628 1.000 16.17393 210 GLU B N 1
ATOM 4775 C CA . GLU B 1 230 ? -42.21818 -31.36300 15.57741 1.000 18.92741 210 GLU B CA 1
ATOM 4776 C C . GLU B 1 230 ? -40.91869 -31.46341 14.79860 1.000 19.54641 210 GLU B C 1
ATOM 4777 O O . GLU B 1 230 ? -39.85496 -31.59328 15.41661 1.000 17.12189 210 GLU B O 1
ATOM 4783 N N . SER B 1 231 ? -40.97066 -31.38894 13.47050 1.000 15.07439 211 SER B N 1
ATOM 4784 C CA . SER B 1 231 ? -39.78269 -31.55978 12.65109 1.000 12.34855 211 SER B CA 1
ATOM 4785 C C . SER B 1 231 ? -39.02489 -30.23851 12.51716 1.000 15.82118 211 SER B C 1
ATOM 4786 O O . SER B 1 231 ? -39.40844 -29.20953 13.07485 1.000 18.14301 211 SER B O 1
ATOM 4789 N N . ALA B 1 232 ? -37.94305 -30.26512 11.74118 1.000 15.89208 212 ALA B N 1
ATOM 4790 C CA . ALA B 1 232 ? -37.06733 -29.10727 11.57396 1.000 16.93471 212 ALA B CA 1
ATOM 4791 C C . ALA B 1 232 ? -37.59211 -28.15442 10.49766 1.000 16.47069 212 ALA B C 1
ATOM 4792 O O . ALA B 1 232 ? -36.87680 -27.77466 9.57740 1.000 19.51428 212 ALA B O 1
ATOM 4794 N N . VAL B 1 233 ? -38.86495 -27.77765 10.60346 1.000 16.62863 213 VAL B N 1
ATOM 4795 C CA . VAL B 1 233 ? -39.46261 -26.74916 9.76080 1.000 13.97678 213 VAL B CA 1
ATOM 4796 C C . VAL B 1 233 ? -39.48133 -25.44256 10.54237 1.000 19.27627 213 VAL B C 1
ATOM 4797 O O . VAL B 1 233 ? -39.47484 -25.41854 11.77956 1.000 13.83120 213 VAL B O 1
ATOM 4801 N N . ASP B 1 234 ? -39.51226 -24.33362 9.80409 1.000 12.10631 214 ASP B N 1
ATOM 4802 C CA . ASP B 1 234 ? -39.45510 -23.00286 10.39054 1.000 15.72953 214 ASP B CA 1
ATOM 4803 C C . ASP B 1 234 ? -40.82688 -22.43483 10.70948 1.000 15.59347 214 ASP B C 1
ATOM 4804 O O . ASP B 1 234 ? -40.93727 -21.53404 11.54861 1.000 14.58621 214 ASP B O 1
ATOM 4809 N N . ALA B 1 235 ? -41.86877 -22.94263 10.06727 1.000 14.17740 215 ALA B N 1
ATOM 4810 C CA . ALA B 1 235 ? -43.20699 -22.40962 10.23832 1.000 13.75698 215 ALA B CA 1
ATOM 4811 C C . ALA B 1 235 ? -44.19818 -23.51516 9.94473 1.000 14.38558 215 ALA B C 1
ATOM 4812 O O . ALA B 1 235 ? -43.90090 -24.46134 9.21031 1.000 12.18618 215 ALA B O 1
ATOM 4814 N N . VAL B 1 236 ? -45.38926 -23.36917 10.51457 1.000 10.63764 216 VAL B N 1
ATOM 4815 C CA . VAL B 1 236 ? -46.49378 -24.29429 10.30567 1.000 12.77508 216 VAL B CA 1
ATOM 4816 C C . VAL B 1 236 ? -47.70798 -23.49260 9.87420 1.000 16.88194 216 VAL B C 1
ATOM 4817 O O . VAL B 1 236 ? -48.10910 -22.55208 10.56813 1.000 15.99059 216 VAL B O 1
ATOM 4821 N N . ALA B 1 237 ? -48.29064 -23.86272 8.73552 1.000 13.84173 217 ALA B N 1
ATOM 4822 C CA . ALA B 1 237 ? -49.53194 -23.27337 8.25016 1.000 13.10982 217 ALA B CA 1
ATOM 4823 C C . ALA B 1 237 ? -50.59966 -24.35418 8.34178 1.000 15.54141 217 ALA B C 1
ATOM 4824 O O . ALA B 1 237 ? -50.54906 -25.34680 7.60759 1.000 17.29856 217 ALA B O 1
ATOM 4826 N N . PHE B 1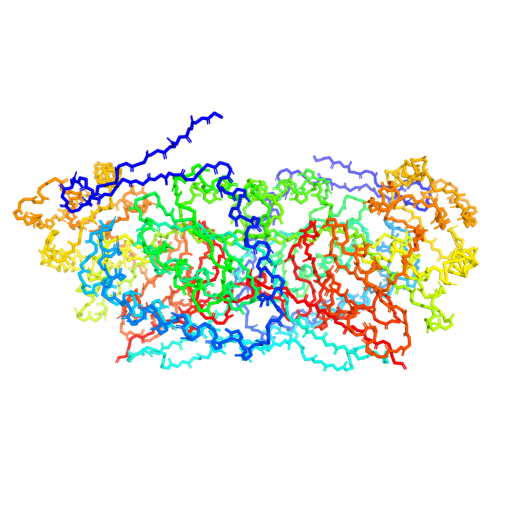 238 ? -51.54523 -24.18107 9.25939 1.000 16.78317 218 PHE B N 1
ATOM 4827 C CA . PHE B 1 238 ? -52.52044 -25.21314 9.56857 1.000 13.92982 218 PHE B CA 1
ATOM 4828 C C . PHE B 1 238 ? -53.92408 -24.74223 9.22401 1.000 16.57813 218 PHE B C 1
ATOM 4829 O O . PHE B 1 238 ? -54.30782 -23.61613 9.54781 1.000 19.23119 218 PHE B O 1
ATOM 4837 N N . THR B 1 239 ? -54.69534 -25.62870 8.60014 1.000 13.61208 219 THR B N 1
ATOM 4838 C CA . THR B 1 239 ? -56.12032 -25.42627 8.36847 1.000 15.15040 219 THR B CA 1
ATOM 4839 C C . THR B 1 239 ? -56.84764 -26.68867 8.82149 1.000 14.38705 219 THR B C 1
ATOM 4840 O O . THR B 1 239 ? -56.54888 -27.78378 8.33150 1.000 15.29528 219 THR B O 1
ATOM 4844 N N . GLY B 1 240 ? -57.79097 -26.54472 9.75137 1.000 14.21818 220 GLY B N 1
ATOM 4845 C CA . GLY B 1 240 ? -58.45528 -27.72371 10.28897 1.000 15.87857 220 GLY B CA 1
ATOM 4846 C C . GLY B 1 240 ? -59.27943 -27.42136 11.52462 1.000 17.07591 220 GLY B C 1
ATOM 4847 O O . GLY B 1 240 ? -59.75718 -26.29351 11.71666 1.000 17.50792 220 GLY B O 1
ATOM 4848 N N . SER B 1 241 ? -59.46503 -28.45644 12.34457 1.000 15.01404 221 SER B N 1
ATOM 4849 C CA . SER B 1 241 ? -60.36646 -28.36983 13.48558 1.000 18.09602 221 SER B CA 1
ATOM 4850 C C . SER B 1 241 ? -59.75270 -27.54235 14.60853 1.000 15.71005 221 SER B C 1
ATOM 4851 O O . SER B 1 241 ? -58.53024 -27.42633 14.73587 1.000 15.86609 221 SER B O 1
ATOM 4854 N N . GLU B 1 242 ? -60.62897 -26.97808 15.44178 1.000 18.83136 222 GLU B N 1
ATOM 4855 C CA . GLU B 1 242 ? -60.17229 -26.23043 16.60761 1.000 19.50385 222 GLU B CA 1
ATOM 4856 C C . GLU B 1 242 ? -59.35069 -27.10578 17.54495 1.000 17.11338 222 GLU B C 1
ATOM 4857 O O . GLU B 1 242 ? -58.34230 -26.65501 18.10543 1.000 16.38950 222 GLU B O 1
ATOM 4863 N N . ALA B 1 243 ? -59.77170 -28.35879 17.74423 1.000 17.79246 223 ALA B N 1
ATOM 4864 C CA . ALA B 1 243 ? -59.05773 -29.21333 18.68760 1.000 17.51895 223 ALA B CA 1
ATOM 4865 C C . ALA B 1 243 ? -57.64372 -29.48004 18.20373 1.000 18.21535 223 ALA B C 1
ATOM 4866 O O . ALA B 1 243 ? -56.69502 -29.47739 18.99617 1.000 17.93090 223 ALA B O 1
ATOM 4868 N N . ALA B 1 244 ? -57.48722 -29.72661 16.90042 1.000 18.64335 224 ALA B N 1
ATOM 4869 C CA . ALA B 1 244 ? -56.15486 -29.89807 16.34117 1.000 17.91931 224 ALA B CA 1
ATOM 4870 C C . ALA B 1 244 ? -55.35897 -28.60761 16.44061 1.000 14.55848 224 ALA B C 1
ATOM 4871 O O . ALA B 1 244 ? -54.17386 -28.63373 16.78660 1.000 17.56273 224 ALA B O 1
ATOM 4873 N N . GLY B 1 245 ? -56.00079 -27.47323 16.14492 1.000 16.02246 225 GLY B N 1
ATOM 4874 C CA . GLY B 1 245 ? -55.33541 -26.18915 16.28682 1.000 12.13167 225 GLY B CA 1
ATOM 4875 C C . GLY B 1 245 ? -54.77172 -25.97770 17.67481 1.000 17.85690 225 GLY B C 1
ATOM 4876 O O . GLY B 1 245 ? -53.61338 -25.58759 17.83303 1.000 19.56825 225 GLY B O 1
ATOM 4877 N N . ARG B 1 246 ? -55.57453 -26.26218 18.70510 1.000 16.21883 226 ARG B N 1
ATOM 4878 C CA . ARG B 1 246 ? -55.09990 -26.07904 20.07710 1.000 16.65697 226 ARG B CA 1
ATOM 4879 C C . ARG B 1 246 ? -53.93885 -27.01733 20.39212 1.000 18.83165 226 ARG B C 1
ATOM 4880 O O . ARG B 1 246 ? -52.99435 -26.63438 21.09561 1.000 18.25278 226 ARG B O 1
ATOM 4888 N N . ASP B 1 247 ? -53.97890 -28.24848 19.87307 1.000 20.74164 227 ASP B N 1
ATOM 4889 C CA . ASP B 1 247 ? -52.85033 -29.15656 20.07837 1.000 12.44485 227 ASP B CA 1
ATOM 4890 C C . ASP B 1 247 ? -51.59224 -28.64159 19.39331 1.000 19.97205 227 ASP B C 1
ATOM 4891 O O . ASP B 1 247 ? -50.48863 -28.76385 19.93377 1.000 19.44950 227 ASP B O 1
ATOM 4896 N N . ILE B 1 248 ? -51.73944 -28.07855 18.19216 1.000 17.09632 228 ILE B N 1
ATOM 4897 C CA . ILE B 1 248 ? -50.58129 -27.65300 17.41595 1.000 13.80314 228 ILE B CA 1
ATOM 4898 C C . ILE B 1 248 ? -49.89218 -26.46929 18.07991 1.000 22.73545 228 ILE B C 1
ATOM 4899 O O . ILE B 1 248 ? -48.65563 -26.38491 18.09341 1.000 21.08718 228 ILE B O 1
ATOM 4904 N N . VAL B 1 249 ? -50.67653 -25.54754 18.65339 1.000 19.42460 229 VAL B N 1
ATOM 4905 C CA . VAL B 1 249 ? -50.10233 -24.37659 19.31945 1.000 17.28624 229 VAL B CA 1
ATOM 4906 C C . VAL B 1 249 ? -49.06159 -24.80266 20.34535 1.000 23.65577 229 VAL B C 1
ATOM 4907 O O . VAL B 1 249 ? -47.93857 -24.28715 20.36752 1.000 22.63075 229 VAL B O 1
ATOM 4911 N N . GLY B 1 250 ? -49.41550 -25.76402 21.19730 1.000 19.62243 230 GLY B N 1
ATOM 4912 C CA . GLY B 1 250 ? -48.46807 -26.24003 22.19055 1.000 29.93386 230 GLY B CA 1
ATOM 4913 C C . GLY B 1 250 ? -47.23466 -26.86290 21.56651 1.000 36.08021 230 GLY B C 1
ATOM 4914 O O . GLY B 1 250 ? -46.10276 -26.46409 21.86128 1.000 40.15394 230 GLY B O 1
ATOM 4915 N N . ARG B 1 251 ? -47.43332 -27.82207 20.66264 1.000 17.84907 231 ARG B N 1
ATOM 4916 C CA . ARG B 1 251 ? -46.28824 -28.59190 20.19618 1.000 23.70217 231 ARG B CA 1
ATOM 4917 C C . ARG B 1 251 ? -45.49087 -27.89991 19.08754 1.000 18.63341 231 ARG B C 1
ATOM 4918 O O . ARG B 1 251 ? -44.37528 -28.33627 18.80190 1.000 21.69412 231 ARG B O 1
ATOM 4926 N N . ALA B 1 252 ? -45.98475 -26.80444 18.49924 1.000 18.62814 232 ALA B N 1
ATOM 4927 C CA . ALA B 1 252 ? -45.18436 -26.08997 17.50267 1.000 18.75820 232 ALA B CA 1
ATOM 4928 C C . ALA B 1 252 ? -44.03097 -25.29499 18.11125 1.000 24.03140 232 ALA B C 1
ATOM 4929 O O . ALA B 1 252 ? -43.15824 -24.83793 17.36236 1.000 18.43042 232 ALA B O 1
ATOM 4931 N N . GLY B 1 253 ? -44.00647 -25.10960 19.43125 1.000 21.98118 233 GLY B N 1
ATOM 4932 C CA . GLY B 1 253 ? -42.89273 -24.39910 20.04701 1.000 16.67252 233 GLY B CA 1
ATOM 4933 C C . GLY B 1 253 ? -42.81118 -22.96825 19.54915 1.000 17.32119 233 GLY B C 1
ATOM 4934 O O . GLY B 1 253 ? -43.80975 -22.24479 19.49706 1.000 19.78401 233 GLY B O 1
ATOM 4935 N N . LEU B 1 254 ? -41.60987 -22.55001 19.15386 1.000 15.28634 234 LEU B N 1
ATOM 4936 C CA . LEU B 1 254 ? -41.38009 -21.19262 18.68177 1.000 16.28714 234 LEU B CA 1
ATOM 4937 C C . LEU B 1 254 ? -41.45032 -21.06855 17.16449 1.000 19.58566 234 LEU B C 1
ATOM 4938 O O . LEU B 1 254 ? -41.09021 -20.01787 16.62371 1.000 18.13234 234 LEU B O 1
ATOM 4943 N N . ARG B 1 255 ? -41.87032 -22.12008 16.46425 1.000 18.74391 235 ARG B N 1
ATOM 4944 C CA . ARG B 1 255 ? -42.07327 -22.01774 15.02529 1.000 18.83255 235 ARG B CA 1
ATOM 4945 C C . ARG B 1 255 ? -43.18969 -21.02691 14.73857 1.000 17.49425 235 ARG B C 1
ATOM 4946 O O . ARG B 1 255 ? -44.16049 -20.92254 15.49776 1.000 17.13320 235 ARG B O 1
ATOM 4954 N N . ARG B 1 256 ? -43.05558 -20.28819 13.64029 1.000 17.06856 236 ARG B N 1
ATOM 4955 C CA . ARG B 1 256 ? -44.13673 -19.39251 13.26049 1.000 15.53066 236 ARG B CA 1
ATOM 4956 C C . ARG B 1 256 ? -45.36507 -20.21117 12.89430 1.000 15.76973 236 ARG B C 1
ATOM 4957 O O . ARG B 1 256 ? -45.26747 -21.24251 12.22787 1.000 17.85732 236 ARG B O 1
ATOM 4965 N N . LEU B 1 257 ? -46.52753 -19.75606 13.34396 1.000 14.50182 237 LEU B N 1
ATOM 4966 C CA . LEU B 1 257 ? -47.74305 -20.54659 13.25260 1.000 16.93380 237 LEU B CA 1
ATOM 4967 C C . LEU B 1 257 ? -48.85973 -19.69327 12.67125 1.000 18.72106 237 LEU B C 1
ATOM 4968 O O . LEU B 1 257 ? -49.06058 -18.55355 13.09796 1.000 19.72981 237 LEU B O 1
ATOM 4973 N N . SER B 1 258 ? -49.56116 -20.23905 11.67840 1.000 13.39180 238 SER B N 1
ATOM 4974 C CA . SER B 1 258 ? -50.73408 -19.61318 11.07789 1.000 18.79503 238 SER B CA 1
ATOM 4975 C C . SER B 1 258 ? -51.89252 -20.60011 11.14043 1.000 23.60502 238 SER B C 1
ATOM 4976 O O . SER B 1 258 ? -51.79952 -21.70056 10.58723 1.000 22.38802 238 SER B O 1
ATOM 4979 N N . LEU B 1 259 ? -52.98529 -20.21162 11.79546 1.000 16.92078 239 LEU B N 1
ATOM 4980 C CA . LEU B 1 259 ? -54.11137 -21.10612 12.02834 1.000 15.78304 239 LEU B CA 1
ATOM 4981 C C . LEU B 1 259 ? -55.34492 -20.60341 11.30005 1.000 21.86970 239 LEU B C 1
ATOM 4982 O O . LEU B 1 259 ? -55.67001 -19.41288 11.36385 1.000 20.77453 239 LEU B O 1
ATOM 4987 N N . GLU B 1 260 ? -56.03938 -21.51556 10.62777 1.000 17.49444 240 GLU 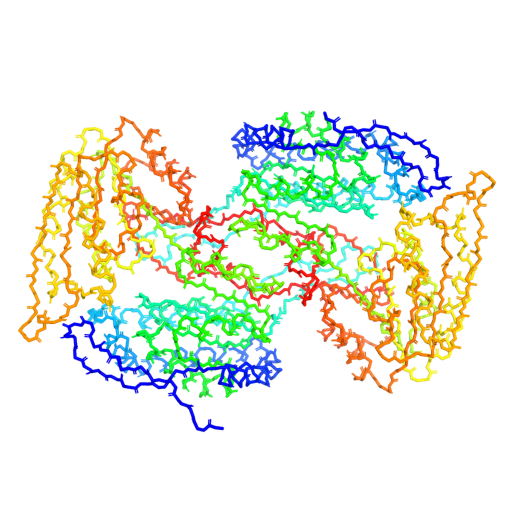B N 1
ATOM 4988 C CA . GLU B 1 260 ? -57.36240 -21.24826 10.07397 1.000 17.13624 240 GLU B CA 1
ATOM 4989 C C . GLU B 1 260 ? -58.26935 -22.34657 10.60151 1.000 20.16377 240 GLU B C 1
ATOM 4990 O O . GLU B 1 260 ? -58.14011 -23.50436 10.19338 1.000 16.29784 240 GLU B O 1
ATOM 4996 N N . LEU B 1 261 ? -59.16537 -21.99558 11.51989 1.000 15.62213 241 LEU B N 1
ATOM 4997 C CA . LEU B 1 261 ? -59.94476 -23.00404 12.21408 1.000 14.83070 241 LEU B CA 1
ATOM 4998 C C . LEU B 1 261 ? -61.41874 -22.87434 11.80725 1.000 18.15755 241 LEU B C 1
ATOM 4999 O O . LEU B 1 261 ? -61.74049 -22.30835 10.75218 1.000 21.66690 241 LEU B O 1
ATOM 5004 N N . GLY B 1 262 ? -62.30972 -23.40324 12.62792 1.000 19.49925 242 GLY B N 1
ATOM 5005 C CA . GLY B 1 262 ? -63.69660 -23.49839 12.21943 1.000 27.48905 242 GLY B CA 1
ATOM 5006 C C . GLY B 1 262 ? -64.39609 -22.15429 12.15009 1.000 28.60275 242 GLY B C 1
ATOM 5007 O O . GLY B 1 262 ? -63.97654 -21.15592 12.73883 1.000 23.77655 242 GLY B O 1
ATOM 5008 N N . GLY B 1 263 ? -65.49192 -22.14069 11.39751 1.000 21.36956 243 GLY B N 1
ATOM 5009 C CA . GLY B 1 263 ? -66.40186 -21.01368 11.39516 1.000 16.28196 243 GLY B CA 1
ATOM 5010 C C . GLY B 1 263 ? -67.77665 -21.46953 11.84122 1.000 23.92306 243 GLY B C 1
ATOM 5011 O O . GLY B 1 263 ? -68.07772 -22.66383 11.82141 1.000 29.66939 243 GLY B O 1
ATOM 5012 N N . ASN B 1 264 ? -68.61524 -20.54592 12.26110 1.000 20.31497 244 ASN B N 1
ATOM 5013 C CA . ASN B 1 264 ? -69.99204 -20.86315 12.64127 1.000 19.94627 244 ASN B CA 1
ATOM 5014 C C . ASN B 1 264 ? -70.80005 -19.66583 12.14575 1.000 17.24713 244 ASN B C 1
ATOM 5015 O O . ASN B 1 264 ? -71.23620 -18.82432 12.91918 1.000 19.56860 244 ASN B O 1
ATOM 5020 N N . CYS B 1 265 ? -70.96007 -19.57668 10.80568 1.000 17.21916 245 CYS B N 1
ATOM 5021 C CA . CYS B 1 265 ? -71.17500 -18.26826 10.19735 1.000 15.81719 245 CYS B CA 1
ATOM 5022 C C . CYS B 1 265 ? -72.65086 -17.87573 10.21438 1.000 17.37735 245 CYS B C 1
ATOM 5023 O O . CYS B 1 265 ? -73.51148 -18.68197 9.82823 1.000 14.04516 245 CYS B O 1
ATOM 5026 N N . PRO B 1 266 ? -72.96083 -16.65000 10.63214 1.000 14.84723 246 PRO B N 1
ATOM 5027 C CA . PRO B 1 266 ? -74.34127 -16.16879 10.61179 1.000 14.84923 246 PRO B CA 1
ATOM 5028 C C . PRO B 1 266 ? -74.71043 -15.56887 9.26689 1.000 20.10891 246 PRO B C 1
ATOM 5029 O O . PRO B 1 266 ? -73.86920 -15.06579 8.51874 1.000 14.63827 246 PRO B O 1
ATOM 5033 N N . ALA B 1 267 ? -76.00397 -15.64605 8.96213 1.000 11.63946 247 ALA B N 1
ATOM 5034 C CA . ALA B 1 267 ? -76.59686 -14.92169 7.84441 1.000 12.46408 247 ALA B CA 1
ATOM 5035 C C . ALA B 1 267 ? -77.76371 -14.11578 8.39928 1.000 17.17181 247 ALA B C 1
ATOM 5036 O O . ALA B 1 267 ? -78.78099 -14.68745 8.80929 1.000 16.14169 247 ALA B O 1
ATOM 5038 N N . VAL B 1 268 ? -77.60870 -12.79728 8.43326 1.000 16.13013 248 VAL B N 1
ATOM 5039 C CA . VAL B 1 268 ? -78.62602 -11.90418 8.97855 1.000 17.93580 248 VAL B CA 1
ATOM 5040 C C . VAL B 1 268 ? -79.55331 -11.49347 7.84310 1.000 15.14239 248 VAL B C 1
ATOM 5041 O O . VAL B 1 268 ? -79.12024 -10.83580 6.88973 1.000 14.74563 248 VAL B O 1
ATOM 5045 N N . VAL B 1 269 ? -80.82682 -11.88035 7.94181 1.000 15.16389 249 VAL B N 1
ATOM 5046 C CA . VAL B 1 269 ? -81.80719 -11.67071 6.88074 1.000 15.38068 249 VAL B CA 1
ATOM 5047 C C . VAL B 1 269 ? -82.83628 -10.66160 7.37687 1.000 22.85990 249 VAL B C 1
ATOM 5048 O O . VAL B 1 269 ? -83.63928 -10.96649 8.26718 1.000 17.97161 249 VAL B O 1
ATOM 5052 N N . LEU B 1 270 ? -82.83132 -9.46973 6.78768 1.000 18.35972 250 LEU B N 1
ATOM 5053 C CA . LEU B 1 270 ? -83.78548 -8.42570 7.12698 1.000 19.64262 250 LEU B CA 1
ATOM 5054 C C . LEU B 1 270 ? -85.06020 -8.57577 6.30010 1.000 19.92491 250 LEU B C 1
ATOM 5055 O O . LEU B 1 270 ? -85.05906 -9.22200 5.24631 1.000 16.23178 250 LEU B O 1
ATOM 5060 N N . PRO B 1 271 ? -86.17881 -7.99664 6.75451 1.000 23.39730 251 PRO B N 1
ATOM 5061 C CA . PRO B 1 271 ? -87.45889 -8.24050 6.05971 1.000 16.99755 251 PRO B CA 1
ATOM 5062 C C . PRO B 1 271 ? -87.49323 -7.77538 4.61236 1.000 23.00132 251 PRO B C 1
ATOM 5063 O O . PRO B 1 271 ? -88.26277 -8.33559 3.82178 1.000 23.22232 251 PRO B O 1
ATOM 5067 N N . ASP B 1 272 ? -86.67787 -6.79511 4.21549 1.000 20.07490 252 ASP B N 1
ATOM 5068 C CA . ASP B 1 272 ? -86.62847 -6.39920 2.81301 1.000 20.60654 252 ASP B CA 1
ATOM 5069 C C . ASP B 1 272 ? -85.50706 -7.09838 2.02922 1.000 19.61528 252 ASP B C 1
ATOM 5070 O O . ASP B 1 272 ? -85.08541 -6.59481 0.98251 1.000 20.75659 252 ASP B O 1
ATOM 5075 N N . ALA B 1 273 ? -85.04905 -8.26510 2.48544 1.000 22.26513 253 ALA B N 1
ATOM 5076 C CA . ALA B 1 273 ? -84.05783 -9.03380 1.73621 1.000 18.74110 253 ALA B CA 1
ATOM 5077 C C . ALA B 1 273 ? -84.56401 -9.34026 0.32448 1.000 21.55294 253 ALA B C 1
ATOM 5078 O O . ALA B 1 273 ? -85.77163 -9.45011 0.10158 1.000 22.58732 253 ALA B O 1
ATOM 5080 N N . PRO B 1 274 ? -83.66662 -9.49436 -0.64670 1.000 18.61808 254 PRO B N 1
ATOM 5081 C CA . PRO B 1 274 ? -84.09773 -9.68858 -2.04653 1.000 21.00967 254 PRO B CA 1
ATOM 5082 C C . PRO B 1 274 ? -84.84439 -10.99864 -2.23608 1.000 23.61892 254 PRO B C 1
ATOM 5083 O O . PRO B 1 274 ? -84.77883 -11.89366 -1.38019 1.000 22.09783 254 PRO B O 1
ATOM 5087 N N . PRO B 1 275 ? -85.57673 -11.14344 -3.34714 1.000 28.75728 255 PRO B N 1
ATOM 5088 C CA . PRO B 1 275 ? -86.37852 -12.36717 -3.55653 1.000 30.40042 255 PRO B CA 1
ATOM 5089 C C . PRO B 1 275 ? -85.57640 -13.66228 -3.58888 1.000 28.48712 255 PRO B C 1
ATOM 5090 O O . PRO B 1 275 ? -86.09551 -14.70952 -3.18032 1.000 29.30262 255 PRO B O 1
ATOM 5094 N N . ASP B 1 276 ? -84.34301 -13.64519 -4.07580 1.000 24.37543 256 ASP B N 1
ATOM 5095 C CA . ASP B 1 276 ? -83.59010 -14.88385 -4.22254 1.000 25.08668 256 ASP B CA 1
ATOM 5096 C C . ASP B 1 276 ? -82.81188 -15.26272 -2.96573 1.000 22.78829 256 ASP B C 1
ATOM 5097 O O . ASP B 1 276 ? -81.97713 -16.17469 -3.02532 1.000 24.96340 256 ASP B O 1
ATOM 5102 N N . THR B 1 277 ? -83.06479 -14.58113 -1.84206 1.000 16.59272 257 THR B N 1
ATOM 5103 C CA . THR B 1 277 ? -82.29856 -14.81093 -0.61837 1.000 19.29103 257 THR B CA 1
ATOM 5104 C C . THR B 1 277 ? -82.26593 -16.28638 -0.22522 1.000 16.89357 257 THR B C 1
ATOM 5105 O O . THR B 1 277 ? -81.20242 -16.83345 0.07658 1.000 17.59993 257 THR B O 1
ATOM 5109 N N . TYR B 1 278 ? -83.42491 -16.94691 -0.20723 1.000 17.62521 258 TYR B N 1
ATOM 5110 C CA . TYR B 1 278 ? -83.46801 -18.32354 0.29142 1.000 19.92686 258 TYR B CA 1
ATOM 5111 C C . TYR B 1 278 ? -82.78357 -19.28424 -0.67272 1.000 17.36463 258 TYR B C 1
ATOM 5112 O O . TYR B 1 278 ? -82.07794 -20.20367 -0.24154 1.000 19.07654 258 TYR B O 1
ATOM 5121 N N . GLU B 1 279 ? -83.00186 -19.10599 -1.97730 1.000 16.17668 259 GLU B N 1
ATOM 5122 C CA . GLU B 1 279 ? -82.30823 -19.93207 -2.96328 1.000 20.94439 259 GLU B CA 1
ATOM 5123 C C . GLU B 1 279 ? -80.80156 -19.75099 -2.85539 1.000 23.81339 259 GLU B C 1
ATOM 5124 O O . GLU B 1 279 ? -80.04023 -20.72715 -2.88627 1.000 16.50718 259 GLU B O 1
ATOM 5130 N N . ALA B 1 280 ? -80.35645 -18.49556 -2.73314 1.000 16.58146 260 ALA B N 1
ATOM 5131 C CA . ALA B 1 280 ? -78.92765 -18.21030 -2.65801 1.000 20.03662 260 ALA B CA 1
ATOM 5132 C C . ALA B 1 280 ? -78.31149 -18.81839 -1.40780 1.000 15.19019 260 ALA B C 1
ATOM 5133 O O . ALA B 1 280 ? -77.23067 -19.41390 -1.46809 1.000 17.63734 260 ALA B O 1
ATOM 5135 N N . LEU B 1 281 ? -78.98059 -18.67120 -0.25921 1.000 13.83402 261 LEU B N 1
ATOM 5136 C CA . LEU B 1 281 ? -78.44763 -19.23022 0.98358 1.000 13.79816 261 LEU B CA 1
ATOM 5137 C C . LEU B 1 281 ? -78.37311 -20.75167 0.92429 1.000 14.74429 261 LEU B C 1
ATOM 5138 O O . LEU B 1 281 ? -77.38655 -21.35342 1.36693 1.000 15.90378 261 LEU B O 1
ATOM 5143 N N . VAL B 1 282 ? -79.40957 -21.39062 0.37981 1.000 14.74623 262 VAL B N 1
ATOM 5144 C CA . VAL B 1 282 ? -79.40350 -22.84402 0.23999 1.000 15.40442 262 VAL B CA 1
ATOM 5145 C C . VAL B 1 282 ? -78.35726 -23.29685 -0.77647 1.000 16.54744 262 VAL B C 1
ATOM 5146 O O . VAL B 1 282 ? -77.73141 -24.35373 -0.60319 1.000 16.55392 262 VAL B O 1
ATOM 5150 N N . ARG B 1 283 ? -78.12197 -22.50999 -1.83213 1.000 13.81384 263 ARG B N 1
ATOM 5151 C CA . ARG B 1 283 ? -77.03817 -22.84345 -2.75521 1.000 21.88472 263 ARG B CA 1
ATOM 5152 C C . ARG B 1 283 ? -75.68645 -22.84301 -2.04608 1.000 20.29362 263 ARG B C 1
ATOM 5153 O O . ARG B 1 283 ? -74.86570 -23.74490 -2.25533 1.000 16.98281 263 ARG B O 1
ATOM 5161 N N . ALA B 1 284 ? -75.43657 -21.83632 -1.20268 1.000 13.03097 264 ALA B N 1
ATOM 5162 C CA . ALA B 1 284 ? -74.16955 -21.76605 -0.48026 1.000 14.70891 264 ALA B CA 1
ATOM 5163 C C . ALA B 1 284 ? -74.06109 -22.86214 0.57440 1.000 17.75399 264 ALA B C 1
ATOM 5164 O O . ALA B 1 284 ? -72.96956 -23.39715 0.80478 1.000 17.68757 264 ALA B O 1
ATOM 5166 N N . ALA B 1 285 ? -75.17911 -23.21532 1.22113 1.000 14.56736 265 ALA B N 1
ATOM 5167 C CA . ALA B 1 285 ? -75.16332 -24.23213 2.27255 1.000 14.54602 265 ALA B CA 1
ATOM 5168 C C . ALA B 1 285 ? -74.99796 -25.64244 1.72803 1.000 17.46026 265 ALA B C 1
ATOM 5169 O O . ALA B 1 285 ? -74.59326 -26.53829 2.47983 1.000 18.48358 265 ALA B O 1
ATOM 5171 N N . THR B 1 286 ? -75.33831 -25.87554 0.46035 1.000 16.87030 266 THR B N 1
ATOM 5172 C CA . THR B 1 286 ? -75.19813 -27.20108 -0.12458 1.000 14.80102 266 THR B CA 1
ATOM 5173 C C . THR B 1 286 ? -73.97399 -27.32215 -1.02012 1.000 15.75514 266 THR B C 1
ATOM 5174 O O . THR B 1 286 ? -73.65963 -28.43395 -1.45660 1.000 15.54712 266 THR B O 1
ATOM 5178 N N . TYR B 1 287 ? -73.27801 -26.21476 -1.29284 1.000 16.07054 267 TYR B N 1
ATOM 5179 C CA . TYR B 1 287 ? -71.98315 -26.28768 -1.95544 1.000 14.64434 267 TYR B CA 1
ATOM 5180 C C . TYR B 1 287 ? -71.03900 -27.15829 -1.12913 1.000 14.44732 267 TYR B C 1
ATOM 5181 O O . TYR B 1 287 ? -70.97460 -27.02793 0.09844 1.000 12.68267 267 TYR B O 1
ATOM 5190 N N . ASN B 1 288 ? -70.34434 -28.08643 -1.80050 1.000 14.23779 268 ASN B N 1
ATOM 5191 C CA . ASN B 1 288 ? -69.44983 -29.04751 -1.12978 1.000 14.03138 268 ASN B CA 1
ATOM 5192 C C . ASN B 1 288 ? -70.16695 -29.77163 0.01562 1.000 16.39770 268 ASN B C 1
ATOM 5193 O O . ASN B 1 288 ? -69.58020 -30.07825 1.05566 1.000 12.14939 268 ASN B O 1
ATOM 5198 N N . ALA B 1 289 ? -71.45491 -30.04927 -0.17950 1.000 13.40926 269 ALA B N 1
ATOM 5199 C CA . ALA B 1 289 ? -72.27177 -30.73284 0.82423 1.000 16.96173 269 ALA B CA 1
ATOM 5200 C C . ALA B 1 289 ? -72.22250 -30.02054 2.17407 1.000 11.80392 269 ALA B C 1
ATOM 5201 O O . ALA B 1 289 ? -72.28385 -30.65700 3.23309 1.000 12.46538 269 ALA B O 1
ATOM 5203 N N . GLY B 1 290 ? -72.12465 -28.69126 2.14894 1.000 14.24354 270 GLY B N 1
ATOM 5204 C CA . GLY B 1 290 ? -72.09323 -27.92474 3.37217 1.000 12.02703 270 GLY B CA 1
ATOM 5205 C C . GLY B 1 290 ? -70.81789 -28.04545 4.16577 1.000 24.50787 270 GLY B C 1
ATOM 5206 O O . GLY B 1 290 ? -70.77380 -27.60322 5.31722 1.000 14.00244 270 GLY B O 1
ATOM 5207 N N . GLN B 1 291 ? -69.77417 -28.62777 3.58579 1.000 16.40437 271 GLN B N 1
ATOM 5208 C CA . GLN B 1 291 ? -68.51906 -28.85690 4.30305 1.000 13.62148 271 GLN B CA 1
ATOM 5209 C C . GLN B 1 291 ? -67.53041 -27.71929 4.02188 1.000 17.90303 271 GLN B C 1
ATOM 5210 O O . GLN B 1 291 ? -66.47036 -27.89328 3.42187 1.000 18.78416 271 GLN B O 1
ATOM 5216 N N . SER B 1 292 ? -67.91783 -26.51651 4.45015 1.000 17.54360 272 SER B N 1
ATOM 5217 C CA . SER B 1 292 ? -67.11326 -25.31708 4.25233 1.000 16.95985 272 SER B CA 1
ATOM 5218 C C . SER B 1 292 ? -67.04697 -24.53360 5.55358 1.000 23.22376 272 SER B C 1
ATOM 5219 O O . SER B 1 292 ? -68.05041 -24.40659 6.25671 1.000 18.21015 272 SER B O 1
ATOM 5222 N N . CYS B 1 293 ? -65.86005 -23.99461 5.85363 1.000 17.28073 273 CYS B N 1
ATOM 5223 C CA . CYS B 1 293 ? -65.68299 -23.15872 7.03188 1.000 22.73188 273 CYS B CA 1
ATOM 5224 C C . CYS B 1 293 ? -66.58596 -21.93517 6.99642 1.000 21.36813 273 CYS B C 1
ATOM 5225 O O . CYS B 1 293 ? -67.02902 -21.45564 8.04729 1.000 20.17384 273 CYS B O 1
ATOM 5228 N N . ALA B 1 294 ? -66.84974 -21.40762 5.80406 1.000 14.29613 274 ALA B N 1
ATOM 5229 C CA . ALA B 1 294 ? -67.55617 -20.14781 5.64049 1.000 18.43992 274 ALA B CA 1
ATOM 5230 C C . ALA B 1 294 ? -68.97641 -20.33189 5.12656 1.000 17.46844 274 ALA B C 1
ATOM 5231 O O . ALA B 1 294 ? -69.60956 -19.35247 4.72528 1.000 20.26453 274 ALA B O 1
ATOM 5233 N N . SER B 1 295 ? -69.49578 -21.55405 5.11874 1.000 17.79890 275 SER B N 1
ATOM 5234 C CA . SER B 1 295 ? -70.86944 -21.74101 4.68442 1.000 17.46195 275 SER B CA 1
ATOM 5235 C C . SER B 1 295 ? -71.82349 -21.03360 5.64960 1.000 19.21128 275 SER B C 1
ATOM 5236 O O . SER B 1 295 ? -71.51072 -20.86448 6.83137 1.000 14.49875 275 SER B O 1
ATOM 5239 N N . PRO B 1 296 ? -72.99697 -20.61058 5.17626 1.000 15.73009 276 PRO B N 1
ATOM 5240 C CA . PRO B 1 296 ? -73.98773 -20.05972 6.10783 1.000 20.23830 276 PRO B CA 1
ATOM 5241 C C . PRO B 1 296 ? -74.52150 -21.18667 6.97621 1.000 25.24362 276 PRO B C 1
ATOM 5242 O O . PRO B 1 296 ? -74.80297 -22.28453 6.48176 1.000 21.72762 276 PRO B O 1
ATOM 5246 N N . SER B 1 297 ? -74.60027 -20.93262 8.28037 1.000 15.63011 277 SER B N 1
ATOM 5247 C CA . SER B 1 297 ? -75.15776 -21.90749 9.20983 1.000 19.42085 277 SER B CA 1
ATOM 5248 C C . SER B 1 297 ? -76.29346 -21.32707 10.03169 1.000 21.95867 277 SER B C 1
ATOM 5249 O O . SER B 1 297 ? -77.36560 -21.93349 10.11040 1.000 17.56375 277 SER B O 1
ATOM 5252 N N . ARG B 1 298 ? -76.07776 -20.16621 10.65367 1.000 17.57152 278 ARG B N 1
ATOM 5253 C CA . ARG B 1 298 ? -77.01812 -19.58141 11.60867 1.000 14.75611 278 ARG B CA 1
ATOM 5254 C C . ARG B 1 298 ? -77.76814 -18.45580 10.90605 1.000 18.10378 278 ARG B C 1
ATOM 5255 O O . ARG B 1 298 ? -77.30145 -17.31580 10.85192 1.000 17.75530 278 ARG B O 1
ATOM 5263 N N . VAL B 1 299 ? -78.93854 -18.77558 10.36342 1.000 14.16531 279 VAL B N 1
ATOM 5264 C CA . VAL B 1 299 ? -79.80096 -17.74527 9.79988 1.000 13.81353 279 VAL B CA 1
ATOM 5265 C C . VAL B 1 299 ? -80.49339 -17.00948 10.93762 1.000 19.82583 279 VAL B C 1
ATOM 5266 O O . VAL B 1 299 ? -81.06194 -17.63039 11.84743 1.000 19.26523 279 VAL B O 1
ATOM 5270 N N . ILE B 1 300 ? -80.43138 -15.68178 10.89715 1.000 15.23478 280 ILE B N 1
ATOM 5271 C CA . ILE B 1 300 ? -80.98856 -14.82759 11.93729 1.000 13.39051 280 ILE B CA 1
ATOM 5272 C C . ILE B 1 300 ? -81.88227 -13.80385 11.25027 1.000 19.13035 280 ILE B C 1
ATOM 5273 O O . ILE B 1 300 ? -81.40822 -13.01209 10.42474 1.000 14.96233 280 ILE B O 1
ATOM 5278 N N . THR B 1 301 ? -83.17759 -13.85270 11.55085 1.000 15.77851 281 THR B N 1
ATOM 5279 C CA . THR B 1 301 ? -84.16114 -12.94600 10.98140 1.000 20.48757 281 THR B CA 1
ATOM 5280 C C . THR B 1 301 ? -84.66535 -12.00401 12.06712 1.000 21.54928 281 THR B C 1
ATOM 5281 O O . THR B 1 301 ? -84.27540 -12.09928 13.23617 1.000 17.18173 281 THR B O 1
ATOM 5285 N N . LEU B 1 302 ? -85.54362 -11.08412 11.67339 1.000 16.07503 282 LEU B N 1
ATOM 5286 C CA . LEU B 1 302 ? -86.35658 -10.38183 12.65452 1.000 22.08725 282 LEU B CA 1
ATOM 5287 C C . LEU B 1 302 ? -87.65000 -11.17829 12.86837 1.000 25.95985 282 LEU B C 1
ATOM 5288 O O . LEU B 1 302 ? -87.88704 -12.21187 12.23061 1.000 21.17138 282 LEU B O 1
ATOM 5293 N N A ARG B 1 303 ? -88.49955 -10.70360 13.78067 0.487 24.13884 283 ARG B N 1
ATOM 5294 N N B ARG B 1 303 ? -88.49505 -10.70320 13.78977 0.513 24.13654 283 ARG B N 1
ATOM 5295 C CA A ARG B 1 303 ? -89.73635 -11.42957 14.05552 0.487 24.75778 283 ARG B CA 1
ATOM 5296 C CA B ARG B 1 303 ? -89.74606 -11.40706 14.06747 0.513 24.75902 283 ARG B CA 1
ATOM 5297 C C A ARG B 1 303 ? -90.70142 -11.37623 12.87843 0.487 23.48801 283 ARG B C 1
ATOM 5298 C C B ARG B 1 303 ? -90.67109 -11.39339 12.85619 0.513 23.47928 283 ARG B C 1
ATOM 5299 O O A ARG B 1 303 ? -91.45381 -12.33145 12.65703 0.487 24.47201 283 ARG B O 1
ATOM 5300 O O B ARG B 1 303 ? -91.36779 -12.37926 12.58912 0.513 24.43785 283 ARG B O 1
ATOM 5315 N N . GLU B 1 304 ? -90.68009 -10.29059 12.10154 1.000 21.28671 284 GLU B N 1
ATOM 5316 C CA . GLU B 1 304 ? -91.64095 -10.14087 11.00790 1.000 23.03338 284 GLU B CA 1
ATOM 5317 C C . GLU B 1 304 ? -91.40652 -11.12350 9.86638 1.000 28.65575 284 GLU B C 1
ATOM 5318 O O . GLU B 1 304 ? -92.36327 -11.49431 9.18014 1.000 23.99788 284 GLU B O 1
ATOM 5324 N N . ASN B 1 305 ? -90.16005 -11.52415 9.60590 1.000 22.35121 285 ASN B N 1
ATOM 5325 C CA . ASN B 1 305 ? -89.87793 -12.39826 8.47041 1.000 20.74933 285 ASN B CA 1
ATOM 5326 C C . ASN B 1 305 ? -89.41357 -13.78933 8.88865 1.000 19.12886 285 ASN B C 1
ATOM 5327 O O . ASN B 1 305 ? -88.91500 -14.54524 8.04485 1.000 22.82744 285 ASN B O 1
ATOM 5332 N N . TYR B 1 306 ? -89.59444 -14.15686 10.15782 1.000 19.43575 286 TYR B N 1
ATOM 5333 C CA . TYR B 1 306 ? -89.11846 -15.45198 10.63953 1.000 22.42745 286 TYR B CA 1
ATOM 5334 C C . TYR B 1 306 ? -89.81317 -16.61362 9.92400 1.000 27.23247 286 TYR B C 1
ATOM 5335 O O . TYR B 1 306 ? -89.14869 -17.49712 9.37300 1.000 21.89967 286 TYR B O 1
ATOM 5344 N N . GLN B 1 307 ? -91.15121 -16.63245 9.90983 1.000 24.28918 287 GLN B N 1
ATOM 5345 C CA . GLN B 1 307 ? -91.84390 -17.77107 9.30085 1.000 21.27505 287 GLN B CA 1
ATOM 5346 C C . GLN B 1 307 ? -91.65437 -17.79689 7.78868 1.000 25.00224 287 GLN B C 1
ATOM 5347 O O . GLN B 1 307 ? -91.55777 -18.87574 7.19136 1.000 24.07756 287 GLN B O 1
ATOM 5353 N N . GLN B 1 308 ? -91.62222 -16.62467 7.14966 1.000 21.73478 288 GLN B N 1
ATOM 5354 C CA . GLN B 1 308 ? -91.29092 -16.56404 5.72677 1.000 27.95580 288 GLN B CA 1
ATOM 5355 C C . GLN B 1 308 ? -89.95486 -17.23092 5.45224 1.000 21.93802 288 GLN B C 1
ATOM 5356 O O . GLN B 1 308 ? -89.79758 -17.94649 4.45684 1.000 26.79613 288 GLN B O 1
ATOM 5362 N N . ALA B 1 309 ? -88.97352 -16.98653 6.32210 1.000 21.41748 289 ALA B N 1
ATOM 5363 C CA . ALA B 1 309 ? -87.63232 -17.52095 6.10957 1.000 19.41649 289 ALA B CA 1
ATOM 5364 C C . ALA B 1 309 ? -87.60105 -19.02991 6.31626 1.000 18.37228 289 ALA B C 1
ATOM 5365 O O . ALA B 1 309 ? -86.99144 -19.75725 5.52376 1.000 20.35754 289 ALA B O 1
ATOM 5367 N N . VAL B 1 310 ? -88.27211 -19.52500 7.35985 1.000 20.74943 290 VAL B N 1
ATOM 5368 C CA . VAL B 1 310 ? -88.30942 -20.96830 7.60076 1.000 21.37634 290 VAL B CA 1
ATOM 5369 C C . VAL B 1 310 ? -88.91586 -21.69996 6.40702 1.000 23.79582 290 VAL B C 1
ATOM 5370 O O . VAL B 1 310 ? -88.34211 -22.67022 5.88979 1.000 20.75573 290 VAL B O 1
ATOM 5374 N N . GLU B 1 311 ? -90.08110 -21.23787 5.94443 1.000 24.16964 291 GLU B N 1
ATOM 5375 C CA . GLU B 1 311 ? -90.74200 -21.87748 4.80982 1.000 21.98608 291 GLU B CA 1
ATOM 5376 C C . GLU B 1 311 ? -89.96027 -21.68391 3.52062 1.000 25.07219 291 GLU B C 1
ATOM 5377 O O . GLU B 1 311 ? -89.88734 -22.59920 2.69058 1.000 22.33469 291 GLU B O 1
ATOM 5383 N N . GLY B 1 312 ? -89.42485 -20.48104 3.30507 1.000 21.88444 292 GLY B N 1
ATOM 5384 C CA . GLY B 1 312 ? -88.67132 -20.23112 2.09024 1.000 22.74194 292 GLY B CA 1
ATOM 5385 C C . GLY B 1 312 ? -87.40673 -21.06303 2.01518 1.000 17.06398 292 GLY B C 1
ATOM 5386 O O . GLY B 1 312 ? -87.05899 -21.58670 0.95476 1.000 20.49991 292 GLY B O 1
ATOM 5387 N N . LEU B 1 313 ? -86.70771 -21.20457 3.14130 1.000 19.79541 293 LEU B N 1
ATOM 5388 C CA . LEU B 1 313 ? -85.51176 -22.04163 3.16308 1.000 18.17200 293 LEU B CA 1
ATOM 5389 C C . LEU B 1 313 ? -85.87568 -23.50899 3.00723 1.000 18.54499 293 LEU B C 1
ATOM 5390 O O . LEU B 1 313 ? -85.17505 -24.25438 2.31518 1.000 20.34813 293 LEU B O 1
ATOM 5395 N N . ALA B 1 314 ? -86.98132 -23.93361 3.62917 1.000 19.44701 294 ALA B N 1
ATOM 5396 C CA . ALA B 1 314 ? -87.39623 -25.32665 3.52834 1.000 20.98335 294 ALA B CA 1
ATOM 5397 C C . ALA B 1 314 ? -87.76699 -25.68196 2.09675 1.000 21.83462 294 ALA B C 1
ATOM 5398 O O . ALA B 1 314 ? -87.43137 -26.77034 1.61445 1.000 24.35356 294 ALA B O 1
ATOM 5400 N N . LYS B 1 315 ? -88.44204 -24.76648 1.39350 1.000 19.15251 295 LYS B N 1
ATOM 5401 C CA . LYS B 1 315 ? -88.80091 -25.02034 0.00098 1.000 21.97867 295 LYS B CA 1
ATOM 5402 C C . LYS B 1 315 ? -87.56702 -25.06105 -0.89121 1.000 21.26693 295 LYS B C 1
ATOM 5403 O O . LYS B 1 315 ? -87.46198 -25.91272 -1.78281 1.000 21.32309 295 LYS B O 1
ATOM 5409 N N . ALA B 1 316 ? -86.62874 -24.13923 -0.68273 1.000 19.60356 296 ALA B N 1
ATOM 5410 C CA . ALA B 1 316 ? -85.41520 -24.14405 -1.49202 1.000 18.65497 296 ALA B CA 1
ATOM 5411 C C . ALA B 1 316 ? -84.58981 -25.39774 -1.23414 1.000 17.53972 296 ALA B C 1
ATOM 5412 O O . ALA B 1 316 ? -84.10304 -26.03284 -2.17768 1.000 21.59992 296 ALA B O 1
ATOM 5414 N N . MET B 1 317 ? -84.42126 -25.76758 0.03821 1.000 16.60583 297 MET B N 1
ATOM 5415 C CA . MET B 1 317 ? -83.61555 -26.93710 0.38010 1.000 18.84936 297 MET B CA 1
ATOM 5416 C C . MET B 1 317 ? -84.24024 -28.22380 -0.13787 1.000 23.73398 297 MET B C 1
ATOM 5417 O O . MET B 1 317 ? -83.52200 -29.16152 -0.50304 1.000 18.34819 297 MET B O 1
ATOM 5422 N N . HIS B 1 318 ? -85.57208 -28.29445 -0.15295 1.000 22.47351 298 HIS B N 1
ATOM 5423 C CA . HIS B 1 318 ? -86.24433 -29.51099 -0.58602 1.000 20.33552 298 HIS B CA 1
ATOM 5424 C C . HIS B 1 318 ? -85.93233 -29.83427 -2.04119 1.000 24.81361 298 HIS B C 1
ATOM 5425 O O . HIS B 1 318 ? -85.90022 -31.01033 -2.42274 1.000 22.66403 298 HIS B O 1
ATOM 5432 N N . ALA B 1 319 ? -85.68124 -28.81197 -2.86240 1.000 20.99061 299 ALA B N 1
ATOM 5433 C CA . ALA B 1 319 ? -85.26865 -29.03142 -4.24297 1.000 21.91707 299 ALA B CA 1
ATOM 5434 C C . ALA B 1 319 ? -83.84992 -29.57754 -4.36190 1.000 22.64888 299 ALA B C 1
ATOM 5435 O O . ALA B 1 319 ? -83.45515 -29.97571 -5.46312 1.000 27.27565 299 ALA B O 1
ATOM 5437 N N . ARG B 1 320 ? -83.08027 -29.60889 -3.27195 1.000 20.00470 300 ARG B N 1
ATOM 5438 C CA . ARG B 1 320 ? -81.68689 -30.05706 -3.29683 1.000 20.27173 300 ARG B CA 1
ATOM 5439 C C . ARG B 1 320 ? -81.61078 -31.46452 -2.71781 1.000 21.29766 300 ARG B C 1
ATOM 5440 O O . ARG B 1 320 ? -81.72931 -31.64519 -1.50133 1.000 21.75098 300 ARG B O 1
ATOM 5448 N N . ARG B 1 321 ? -81.36930 -32.45578 -3.57646 1.000 15.69922 301 ARG B N 1
ATOM 5449 C CA . ARG B 1 321 ? -81.40616 -33.85628 -3.17344 1.000 21.31065 301 ARG B CA 1
ATOM 5450 C C . ARG B 1 321 ? -79.99516 -34.41701 -3.07870 1.000 22.71975 301 ARG B C 1
ATOM 5451 O O . ARG B 1 321 ? -79.27816 -34.47281 -4.08446 1.000 21.16061 301 ARG B O 1
ATOM 5459 N N . ALA B 1 322 ? -79.60715 -34.83468 -1.87167 1.000 20.43454 302 ALA B N 1
ATOM 5460 C CA . ALA B 1 322 ? -78.31331 -35.47675 -1.67210 1.000 23.16378 302 ALA B CA 1
ATOM 5461 C C . ALA B 1 322 ? -78.17701 -36.66576 -2.60823 1.000 23.82777 302 ALA B C 1
ATOM 5462 O O . ALA B 1 322 ? -79.06419 -37.51799 -2.67555 1.000 17.88437 302 ALA B O 1
ATOM 5464 N N . GLY B 1 323 ? -77.06458 -36.71715 -3.33528 1.000 16.61212 303 GLY B N 1
ATOM 5465 C CA . GLY B 1 323 ? -76.82645 -37.75469 -4.31591 1.000 20.05406 303 GLY B CA 1
ATOM 5466 C C . GLY B 1 323 ? -77.12813 -37.33081 -5.73540 1.000 20.43678 303 GLY B C 1
ATOM 5467 O O . GLY B 1 323 ? -76.66117 -37.97538 -6.67924 1.000 21.29848 303 GLY B O 1
ATOM 5468 N N . VAL B 1 324 ? -77.90356 -36.26562 -5.90075 1.000 18.70308 304 VAL B N 1
ATOM 5469 C CA . VAL B 1 324 ? -78.22080 -35.69225 -7.20138 1.000 23.07477 304 VAL B CA 1
ATOM 5470 C C . VAL B 1 324 ? -77.65638 -34.28479 -7.32682 1.000 26.18158 304 VAL B C 1
ATOM 5471 O O . VAL B 1 324 ? -76.89813 -33.98398 -8.25458 1.000 26.41618 304 VAL B O 1
ATOM 5475 N N . ASP B 1 325 ? -77.97344 -33.42152 -6.36292 1.000 18.13168 305 ASP B N 1
ATOM 5476 C CA . ASP B 1 325 ? -77.59355 -32.02321 -6.40655 1.000 19.31349 305 ASP B CA 1
ATOM 5477 C C . ASP B 1 325 ? -76.36245 -31.70287 -5.56553 1.000 26.65835 305 ASP B C 1
ATOM 5478 O O . ASP B 1 325 ? -75.76204 -30.64031 -5.76545 1.000 24.32904 305 ASP B O 1
ATOM 5483 N N . PHE B 1 326 ? -75.96766 -32.57795 -4.63637 1.000 18.53652 306 PHE B N 1
ATOM 5484 C CA . PHE B 1 326 ? -74.70092 -32.38624 -3.93891 1.000 12.59275 306 PHE B CA 1
ATOM 5485 C C . PHE B 1 326 ? -74.14457 -33.74100 -3.51676 1.000 16.63378 306 PHE B C 1
ATOM 5486 O O . PHE B 1 326 ? -74.81628 -34.77179 -3.60712 1.000 19.66994 306 PHE B O 1
ATOM 5494 N N . GLY B 1 327 ? -72.89096 -33.72884 -3.06860 1.000 12.30119 307 GLY B N 1
ATOM 5495 C CA . GLY B 1 327 ? -72.16724 -34.94907 -2.80386 1.000 12.08376 307 GLY B CA 1
ATOM 5496 C C . GLY B 1 327 ? -72.39306 -35.50358 -1.41044 1.000 14.00116 307 GLY B C 1
ATOM 5497 O O . GLY B 1 327 ? -73.21012 -35.00193 -0.62920 1.000 12.19764 307 GLY B O 1
ATOM 5498 N N . PRO B 1 328 ? -71.66336 -36.56328 -1.07800 1.000 13.49132 308 PRO B N 1
ATOM 5499 C CA . PRO B 1 328 ? -71.74609 -37.14223 0.26492 1.000 11.36187 308 PRO B CA 1
ATOM 5500 C C . PRO B 1 328 ? -70.91848 -36.34755 1.26509 1.000 13.56923 308 PRO B C 1
ATOM 5501 O O . PRO B 1 328 ? -70.10666 -35.49153 0.91030 1.000 13.34706 308 PRO B O 1
ATOM 5505 N N . LEU B 1 329 ? -71.12794 -36.66359 2.54144 1.000 13.66114 309 LEU B N 1
ATOM 5506 C CA . LEU B 1 329 ? -70.17046 -36.22567 3.54427 1.000 17.69655 309 LEU B CA 1
ATOM 5507 C C . LEU B 1 329 ? -68.89521 -37.04801 3.39153 1.000 14.14891 309 LEU B C 1
ATOM 5508 O O . LEU B 1 329 ? -68.89455 -38.12024 2.79382 1.000 13.36863 309 LEU B O 1
ATOM 5513 N N . ASN B 1 330 ? -67.79066 -36.53027 3.93299 1.000 13.87647 310 ASN B N 1
ATOM 5514 C CA . ASN B 1 330 ? -66.49529 -37.09362 3.56831 1.000 15.01331 310 ASN B CA 1
ATOM 5515 C C . ASN B 1 330 ? -66.30272 -38.52352 4.05704 1.000 15.58527 310 ASN B C 1
ATOM 5516 O O . ASN B 1 330 ? -65.61209 -39.30742 3.39233 1.000 17.19067 310 ASN B O 1
ATOM 5521 N N . ASN B 1 331 ? -66.85684 -38.87990 5.21169 1.000 16.17107 311 ASN B N 1
ATOM 5522 C CA . ASN B 1 331 ? -66.52665 -40.16807 5.80377 1.000 15.18585 311 ASN B CA 1
ATOM 5523 C C . ASN B 1 331 ? -67.57716 -40.52826 6.84336 1.000 22.03417 311 ASN B C 1
ATOM 5524 O O . ASN B 1 331 ? -68.49038 -39.74980 7.13838 1.000 19.54497 311 ASN B O 1
ATOM 5529 N N . ALA B 1 332 ? -67.42309 -41.72399 7.41895 1.000 20.52384 312 ALA B N 1
ATOM 5530 C CA . ALA B 1 332 ? -68.43175 -42.22701 8.34273 1.000 19.35679 312 ALA B CA 1
ATOM 5531 C C . ALA B 1 332 ? -68.46315 -41.43513 9.64485 1.000 18.54156 312 ALA B C 1
ATOM 5532 O O . ALA B 1 332 ? -69.52878 -41.30967 10.25671 1.000 23.15826 312 ALA B O 1
ATOM 5534 N N . ASP B 1 333 ? -67.31762 -40.90695 10.09020 1.000 17.92657 313 ASP B N 1
ATOM 5535 C CA . ASP B 1 333 ? -67.30916 -40.09070 11.30415 1.000 23.28082 313 ASP B CA 1
ATOM 5536 C C . ASP B 1 333 ? -68.13746 -38.82466 11.12773 1.000 22.16541 313 ASP B C 1
ATOM 5537 O O . ASP B 1 333 ? -68.85544 -38.41438 12.04732 1.000 20.77191 313 ASP B O 1
ATOM 5542 N N . GLN B 1 334 ? -68.03854 -38.18867 9.95292 1.000 16.89484 314 GLN B N 1
ATOM 5543 C CA . GLN B 1 334 ? -68.83439 -36.99405 9.66846 1.000 18.84709 314 GLN B CA 1
ATOM 5544 C C . GLN B 1 334 ? -70.32357 -37.30489 9.64006 1.000 19.45523 314 GLN B C 1
ATOM 5545 O O . GLN B 1 334 ? -71.14324 -36.50783 10.11644 1.000 17.99728 314 GLN B O 1
ATOM 5551 N N . ALA B 1 335 ? -70.70327 -38.44270 9.05653 1.000 16.90205 315 ALA B N 1
ATOM 5552 C CA . ALA B 1 335 ? -72.12218 -38.77792 8.99228 1.000 17.46682 315 ALA B CA 1
ATOM 5553 C C . ALA B 1 335 ? -72.67857 -39.10857 10.37503 1.000 19.24023 315 ALA B C 1
ATOM 5554 O O . ALA B 1 335 ? -73.82216 -38.75626 10.69351 1.000 19.65987 315 ALA B O 1
ATOM 5556 N N . ALA B 1 336 ? -71.88763 -39.77877 11.21603 1.000 18.97314 316 ALA B N 1
ATOM 5557 C CA . ALA B 1 336 ? -72.35683 -40.06054 12.56968 1.000 26.48079 316 ALA B CA 1
ATOM 5558 C C . ALA B 1 336 ? -72.42867 -38.78681 13.40250 1.000 24.88450 316 ALA B C 1
ATOM 5559 O O . ALA B 1 336 ? -73.32072 -38.64118 14.24635 1.000 23.21257 316 ALA B O 1
ATOM 5561 N N . ARG B 1 337 ? -71.49536 -37.86421 13.17822 1.000 21.59811 317 ARG B N 1
ATOM 5562 C CA . ARG B 1 337 ? -71.50437 -36.58568 13.88082 1.000 24.66048 317 ARG B CA 1
ATOM 5563 C C . ARG B 1 337 ? -72.74012 -35.77653 13.51567 1.000 21.37605 317 ARG B C 1
ATOM 5564 O O . ARG B 1 337 ? -73.41917 -35.22786 14.39159 1.000 22.57805 317 ARG B O 1
ATOM 5572 N N . TYR B 1 338 ? -73.03745 -35.68646 12.21615 1.000 19.47826 318 TYR B N 1
ATOM 5573 C CA . TYR B 1 338 ? -74.30190 -35.11868 11.75424 1.000 21.55062 318 TYR B CA 1
ATOM 5574 C C . TYR B 1 338 ? -75.48194 -35.72377 12.51416 1.000 25.50714 318 TYR B C 1
ATOM 5575 O O . TYR B 1 338 ? -76.32390 -35.00273 13.06444 1.000 21.66824 318 TYR B O 1
ATOM 5584 N N . ASP B 1 339 ? -75.55248 -37.05796 12.55375 1.000 22.67435 319 ASP B N 1
ATOM 5585 C CA . ASP B 1 339 ? -76.66371 -37.72770 13.22377 1.000 26.06805 319 ASP B CA 1
ATOM 5586 C C . ASP B 1 339 ? -76.74118 -37.33934 14.69613 1.000 22.77388 319 ASP B C 1
ATOM 5587 O O . ASP B 1 339 ? -77.83438 -37.12915 15.23508 1.000 24.05097 319 ASP B O 1
ATOM 5592 N N . ARG B 1 340 ? -75.58791 -37.22927 15.35666 1.000 22.29459 320 ARG B N 1
ATOM 5593 C CA . ARG B 1 340 ? -75.56449 -36.90673 16.77864 1.000 24.10573 320 ARG B CA 1
ATOM 5594 C C . ARG B 1 340 ? -76.07491 -35.49723 17.03945 1.000 28.13372 320 ARG B C 1
ATOM 5595 O O . ARG B 1 340 ? -76.90425 -35.28291 17.93042 1.000 21.58225 320 ARG B O 1
ATOM 5603 N N . ILE B 1 341 ? -75.57912 -34.51751 16.28015 1.000 25.91720 321 ILE B N 1
ATOM 5604 C CA . ILE B 1 341 ? -75.98377 -33.13563 16.51418 1.000 23.81806 321 ILE B CA 1
ATOM 5605 C C . ILE B 1 341 ? -77.46991 -32.96809 16.23872 1.000 26.39022 321 ILE B C 1
ATOM 5606 O O . ILE B 1 341 ? -78.18980 -32.32442 17.01017 1.000 26.37774 321 ILE B O 1
ATOM 5611 N N . VAL B 1 342 ? -77.95997 -33.56554 15.15237 1.000 21.90848 322 VAL B N 1
ATOM 5612 C CA . VAL B 1 342 ? -79.38505 -33.48761 14.84621 1.000 21.27159 322 VAL B CA 1
ATOM 5613 C C . VAL B 1 342 ? -80.21832 -34.10034 15.97019 1.000 30.68829 322 VAL B C 1
ATOM 5614 O O . VAL B 1 342 ? -81.26867 -33.56397 16.34441 1.000 29.97298 322 VAL B O 1
ATOM 5618 N N . ALA B 1 343 ? -79.76186 -35.22308 16.53515 1.000 29.79184 323 ALA B N 1
ATOM 5619 C CA . ALA B 1 343 ? -80.50926 -35.86947 17.61328 1.000 29.29826 323 ALA B CA 1
ATOM 5620 C C . ALA B 1 343 ? -80.51163 -35.02785 18.88654 1.000 32.03394 323 ALA B C 1
ATOM 5621 O O . ALA B 1 343 ? -81.52207 -34.97563 19.59674 1.000 30.99782 323 ALA B O 1
ATOM 5623 N N . ARG B 1 344 ? -79.38514 -34.38097 19.20295 1.000 24.70459 324 ARG B N 1
ATOM 5624 C CA . ARG B 1 344 ? -79.27618 -33.58345 20.41732 1.000 27.17496 324 ARG B CA 1
ATOM 5625 C C . ARG B 1 344 ? -80.01900 -32.25641 20.33135 1.000 28.57257 324 ARG B C 1
ATOM 5626 O O . ARG B 1 344 ? -80.24234 -31.62759 21.37068 1.000 30.79474 324 ARG B O 1
ATOM 5634 N N . SER B 1 345 ? -80.39314 -31.81192 19.13244 1.000 28.21610 325 SER B N 1
ATOM 5635 C CA . SER B 1 345 ? -81.00548 -30.49598 18.97273 1.000 26.11186 325 SER B CA 1
ATOM 5636 C C . SER B 1 345 ? -82.42582 -30.48488 19.52716 1.000 29.16070 325 SER B C 1
ATOM 5637 O O . SER B 1 345 ? -83.15881 -31.47090 19.42074 1.000 28.72184 325 SER B O 1
ATOM 5640 N N . GLY B 1 346 ? -82.81699 -29.34998 20.10818 1.000 30.88868 326 GLY B N 1
ATOM 5641 C CA . GLY B 1 346 ? -84.15828 -29.19386 20.63450 1.000 27.79269 326 GLY B CA 1
ATOM 5642 C C . GLY B 1 346 ? -85.09440 -28.49572 19.66968 1.000 27.45663 326 GLY B C 1
ATOM 5643 O O . GLY B 1 346 ? -86.14942 -27.99899 20.07145 1.000 26.47219 326 GLY B O 1
ATOM 5644 N N . ALA B 1 347 ? -84.71961 -28.45074 18.39406 1.000 27.81392 327 ALA B N 1
ATOM 5645 C CA . ALA B 1 347 ? -85.51664 -27.75419 17.39219 1.000 21.05302 327 ALA B CA 1
ATOM 5646 C C . ALA B 1 347 ? -86.96520 -28.22804 17.40595 1.000 27.65910 327 ALA B C 1
ATOM 5647 O O . ALA B 1 347 ? -87.24195 -29.42458 17.29990 1.000 28.44160 327 ALA B O 1
ATOM 5649 N N . GLY B 1 348 ? -87.89369 -27.27784 17.54795 1.000 26.42488 328 GLY B N 1
ATOM 5650 C CA . GLY B 1 348 ? -89.30341 -27.60257 17.42486 1.000 27.16689 328 GLY B CA 1
ATOM 5651 C C . GLY B 1 348 ? -89.78089 -27.75366 15.99759 1.000 32.72472 328 GLY B C 1
ATOM 5652 O O . GLY B 1 348 ? -90.82746 -28.36584 15.76606 1.000 27.92443 328 GLY B O 1
ATOM 5653 N N . ILE B 1 349 ? -89.03826 -27.20842 15.03779 1.000 22.94906 329 ILE B N 1
ATOM 5654 C CA . ILE B 1 349 ? -89.34660 -27.32968 13.62108 1.000 20.17688 329 ILE B CA 1
ATOM 5655 C C . ILE B 1 349 ? -88.17254 -28.01550 12.94478 1.000 24.47798 329 ILE B C 1
ATOM 5656 O O . ILE B 1 349 ? -87.01249 -27.67571 13.20662 1.000 20.64673 329 ILE B O 1
ATOM 5661 N N . GLU B 1 350 ? -88.47408 -28.97728 12.07389 1.000 21.33966 330 GLU B N 1
ATOM 5662 C CA . GLU B 1 350 ? -87.43863 -29.70135 11.34213 1.000 26.21570 330 GLU B CA 1
ATOM 5663 C C . GLU B 1 350 ? -87.97631 -30.05566 9.96563 1.000 29.68490 330 GLU B C 1
ATOM 5664 O O . GLU B 1 350 ? -88.99449 -30.74237 9.85890 1.000 27.46804 330 GLU B O 1
ATOM 5670 N N . HIS B 1 351 ? -87.31352 -29.57067 8.91877 1.000 18.88669 331 HIS B N 1
ATOM 5671 C CA . HIS B 1 351 ? -87.65863 -29.89521 7.54132 1.000 17.89518 331 HIS B CA 1
ATOM 5672 C C . HIS B 1 351 ? -86.48871 -30.65811 6.93231 1.000 27.79271 331 HIS B C 1
ATOM 5673 O O . HIS B 1 351 ? -85.36637 -30.14113 6.88843 1.000 25.74992 331 HIS B O 1
ATOM 5680 N N . VAL B 1 352 ? -86.74377 -31.87778 6.46632 1.000 22.48933 332 VAL B N 1
ATOM 5681 C CA . VAL B 1 352 ? -85.70644 -32.75246 5.92335 1.000 20.01518 332 VAL B CA 1
ATOM 5682 C C . VAL B 1 352 ? -85.90501 -32.85448 4.41660 1.000 23.30196 332 VAL B C 1
ATOM 5683 O O . VAL B 1 352 ? -87.01315 -33.14565 3.95125 1.000 22.13271 332 VAL B O 1
ATOM 5687 N N . ALA B 1 353 ? -84.84082 -32.59932 3.65614 1.000 22.28212 333 ALA B N 1
ATOM 5688 C CA . ALA B 1 353 ? -84.87519 -32.69443 2.19752 1.000 20.04846 333 ALA B CA 1
ATOM 5689 C C . ALA B 1 353 ? -84.68170 -34.14747 1.74990 1.000 18.45021 333 ALA B C 1
ATOM 5690 O O . ALA B 1 353 ? -84.31588 -35.01610 2.54455 1.000 19.67260 333 ALA B O 1
ATOM 5692 N N . PRO B 1 354 ? -84.94101 -34.45712 0.47630 1.000 23.11118 334 PRO B N 1
ATOM 5693 C CA . PRO B 1 354 ? -84.83088 -35.85199 0.02716 1.000 23.29828 334 PRO B CA 1
ATOM 5694 C C . PRO B 1 354 ? -83.39834 -36.36864 -0.00783 1.000 29.78655 334 PRO B C 1
ATOM 5695 O O . PRO B 1 354 ? -82.42952 -35.62393 -0.18065 1.000 23.11243 334 PRO B O 1
ATOM 5699 N N . LEU B 1 355 ? -83.28654 -37.68228 0.14596 1.000 23.86001 335 LEU B N 1
ATOM 5700 C CA . LEU B 1 355 ? -82.02959 -38.41068 0.06671 1.000 28.45307 335 LEU B CA 1
ATOM 5701 C C . LEU B 1 355 ? -82.13144 -39.35350 -1.12239 1.000 28.75588 335 LEU B C 1
ATOM 5702 O O . LEU B 1 355 ? -82.98922 -40.24231 -1.13468 1.000 34.62972 335 LEU B O 1
ATOM 5707 N N . ALA B 1 356 ? -81.27670 -39.15580 -2.12403 1.000 25.40060 336 ALA B N 1
ATOM 5708 C CA . ALA B 1 356 ? -81.40283 -39.84922 -3.40832 1.000 27.79048 336 ALA B CA 1
ATOM 5709 C C . ALA B 1 356 ? -80.04207 -40.31082 -3.91506 1.000 27.37416 336 ALA B C 1
ATOM 5710 O O . ALA B 1 356 ? -79.55727 -39.85221 -4.95506 1.000 24.11889 336 ALA B O 1
ATOM 5712 N N . PRO B 1 357 ? -79.41182 -41.25257 -3.22219 1.000 23.48077 337 PRO B N 1
ATOM 5713 C CA . PRO B 1 357 ? -78.15263 -41.81778 -3.72337 1.000 25.16137 337 PRO B CA 1
ATOM 5714 C C . PRO B 1 357 ? -78.38071 -42.54636 -5.03495 1.000 24.57906 337 PRO B C 1
ATOM 5715 O O . PRO B 1 357 ? -79.36956 -43.27809 -5.17452 1.000 25.93633 337 PRO B O 1
ATOM 5719 N N . PRO B 1 358 ? -77.49679 -42.37593 -6.01521 1.000 26.18694 338 PRO B N 1
ATOM 5720 C CA . PRO B 1 358 ? -77.65841 -43.07060 -7.30588 1.000 25.06744 338 PRO B CA 1
ATOM 5721 C C . PRO B 1 358 ? -77.58921 -44.57709 -7.12761 1.000 27.43884 338 PRO B C 1
ATOM 5722 O O . PRO B 1 358 ? -77.17121 -45.06368 -6.06588 1.000 22.71056 338 PRO B O 1
ATOM 5726 N N . PRO B 1 359 ? -78.00502 -45.34982 -8.13357 1.000 35.53765 339 PRO B N 1
ATOM 5727 C CA . PRO B 1 359 ? -77.96803 -46.81649 -8.00642 1.000 33.56486 339 PRO B CA 1
ATOM 5728 C C . PRO B 1 359 ? -76.55849 -47.33491 -7.74770 1.000 23.12269 339 PRO B C 1
ATOM 5729 O O . PRO B 1 359 ? -75.59470 -46.93988 -8.41143 1.000 28.63535 339 PRO B O 1
ATOM 5733 N N . GLY B 1 360 ? -76.44793 -48.23566 -6.77508 1.000 20.73166 340 GLY B N 1
ATOM 5734 C CA . GLY B 1 360 ? -75.16161 -48.77964 -6.38034 1.000 23.63618 340 GLY B CA 1
ATOM 5735 C C . GLY B 1 360 ? -74.33481 -47.89350 -5.46699 1.000 26.63751 340 GLY B C 1
ATOM 5736 O O . GLY B 1 360 ? -73.20035 -48.26322 -5.13215 1.000 25.13015 340 GLY B O 1
ATOM 5737 N N . GLU B 1 361 ? -74.85371 -46.73846 -5.04675 1.000 21.20558 341 GLU B N 1
ATOM 5738 C CA . GLU B 1 361 ? -74.10383 -45.84216 -4.17176 1.000 20.26441 341 GLU B CA 1
ATOM 5739 C C . GLU B 1 361 ? -74.73174 -45.73915 -2.78880 1.000 22.33464 341 GLU B C 1
ATOM 5740 O O . GLU B 1 361 ? -74.46464 -44.78112 -2.05525 1.000 19.86240 341 GLU B O 1
ATOM 5746 N N . GLU B 1 362 ? -75.54645 -46.72811 -2.40732 1.000 20.01799 342 GLU B N 1
ATOM 5747 C CA . GLU B 1 362 ? -76.18978 -46.70504 -1.09625 1.000 21.19844 342 GLU B CA 1
ATOM 5748 C C . GLU B 1 362 ? -75.18480 -46.78754 0.04588 1.000 20.94432 342 GLU B C 1
ATOM 5749 O O . GLU B 1 362 ? -75.49227 -46.35210 1.15977 1.000 21.75955 342 GLU B O 1
ATOM 5755 N N . GLY B 1 363 ? -74.00251 -47.34458 -0.19307 1.000 21.43595 343 GLY B N 1
ATOM 5756 C CA . GLY B 1 363 ? -72.99021 -47.39060 0.84167 1.000 17.26867 343 GLY B CA 1
ATOM 5757 C C . GLY B 1 363 ? -72.23344 -46.10234 1.07865 1.000 21.21711 343 GLY B C 1
ATOM 5758 O O . GLY B 1 363 ? -71.35773 -46.06216 1.94855 1.000 16.49196 343 GLY B O 1
ATOM 5759 N N . GLY B 1 364 ? -72.53143 -45.04124 0.32001 1.000 17.70132 344 GLY B N 1
ATOM 5760 C CA . GLY B 1 364 ? -71.87204 -43.76918 0.53275 1.000 16.94440 344 GLY B CA 1
ATOM 5761 C C . GLY B 1 364 ? -72.39351 -43.05307 1.76805 1.000 20.00297 344 GLY B C 1
ATOM 5762 O O . GLY B 1 364 ? -73.42506 -43.40062 2.33416 1.000 14.76359 344 GLY B O 1
ATOM 5763 N N . HIS B 1 365 ? -71.66771 -42.01307 2.17822 1.000 15.76663 345 HIS B N 1
ATOM 5764 C CA . HIS B 1 365 ? -71.97528 -41.30538 3.42014 1.000 15.84984 345 HIS B CA 1
ATOM 5765 C C . HIS B 1 365 ? -72.92857 -40.14227 3.15242 1.000 17.60552 345 HIS B C 1
ATOM 5766 O O . HIS B 1 365 ? -72.64981 -38.97449 3.42564 1.000 15.68919 345 HIS B O 1
ATOM 5773 N N . TRP B 1 366 ? -74.08766 -40.49998 2.61028 1.000 19.48593 346 TRP B N 1
ATOM 5774 C CA . TRP B 1 366 ? -75.06650 -39.51427 2.18239 1.000 19.80316 346 TRP B CA 1
ATOM 5775 C C . TRP B 1 366 ? -75.91620 -39.05287 3.35600 1.000 20.12098 346 TRP B C 1
ATOM 5776 O O . TRP B 1 366 ? -76.45416 -39.87463 4.10401 1.000 16.28315 346 TRP B O 1
ATOM 5787 N N . ARG B 1 367 ? -76.06458 -37.73270 3.49319 1.000 16.11071 347 ARG B N 1
ATOM 5788 C CA . ARG B 1 367 ? -76.97518 -37.14915 4.45647 1.000 14.43635 347 ARG B CA 1
ATOM 5789 C C . ARG B 1 367 ? -77.71443 -36.00294 3.78214 1.000 15.76311 347 ARG B C 1
ATOM 5790 O O . ARG B 1 367 ? -77.12742 -35.28691 2.95700 1.000 14.38101 347 ARG B O 1
ATOM 5798 N N . PRO B 1 368 ? -78.98800 -35.80059 4.11241 1.000 17.97967 348 PRO B N 1
ATOM 5799 C CA . PRO B 1 368 ? -79.80263 -34.81094 3.40843 1.000 17.44384 348 PRO B CA 1
ATOM 5800 C C . PRO B 1 368 ? -79.65969 -33.40203 3.97928 1.000 17.73257 348 PRO B C 1
ATOM 5801 O O . PRO B 1 368 ? -79.12889 -33.18854 5.07472 1.000 19.43097 348 PRO B O 1
ATOM 5805 N N . GLY B 1 369 ? -80.16773 -32.44072 3.20742 1.000 14.52884 349 GLY B N 1
ATOM 5806 C CA . GLY B 1 369 ? -80.31695 -31.09078 3.71545 1.000 16.93186 349 GLY B CA 1
ATOM 5807 C C . GLY B 1 369 ? -81.39034 -31.02205 4.78626 1.000 21.52054 349 GLY B C 1
ATOM 5808 O O . GLY B 1 369 ? -82.36195 -31.78008 4.77691 1.000 17.09727 349 GLY B O 1
ATOM 5809 N N . ARG B 1 370 ? -81.19389 -30.11160 5.74080 1.000 16.28696 350 ARG B N 1
ATOM 5810 C CA . ARG B 1 370 ? -82.12724 -29.91794 6.84083 1.000 18.77646 350 ARG B CA 1
ATOM 5811 C C . ARG B 1 370 ? -82.27952 -28.43914 7.14894 1.000 24.55518 350 ARG B C 1
ATOM 5812 O O . ARG B 1 370 ? -81.30824 -27.67820 7.07575 1.000 17.96736 350 ARG B O 1
ATOM 5820 N N . ILE B 1 371 ? -83.49609 -28.04880 7.52489 1.000 17.72154 351 ILE B N 1
ATOM 5821 C CA . ILE B 1 371 ? -83.77547 -26.73787 8.10198 1.000 14.90277 351 ILE B CA 1
ATOM 5822 C C . ILE B 1 371 ? -84.31023 -26.96592 9.51014 1.000 21.90774 351 ILE B C 1
ATOM 5823 O O . ILE B 1 371 ? -85.31721 -27.66219 9.68434 1.000 22.49518 351 ILE B O 1
ATOM 5828 N N . LEU B 1 372 ? -83.63976 -26.39442 10.50954 1.000 15.99306 352 LEU B N 1
ATOM 5829 C CA . LEU B 1 372 ? -84.06499 -26.48073 11.90259 1.000 17.74181 352 LEU B CA 1
ATOM 5830 C C . LEU B 1 372 ? -84.46849 -25.09715 12.40120 1.000 21.77956 352 LEU B C 1
ATOM 5831 O O . LEU B 1 372 ? -83.74913 -24.11530 12.18001 1.000 20.47235 352 LEU B O 1
ATOM 5836 N N . ALA B 1 373 ? -85.61452 -25.01750 13.07509 1.000 17.81401 353 ALA B N 1
ATOM 5837 C CA . ALA B 1 373 ? -86.11947 -23.75056 13.58900 1.000 18.53237 353 ALA B CA 1
ATOM 5838 C C . ALA B 1 373 ? -86.80649 -23.99648 14.92515 1.000 23.35282 353 ALA B C 1
ATOM 5839 O O . ALA B 1 373 ? -86.89757 -25.13505 15.40215 1.000 19.64135 353 ALA B O 1
ATOM 5841 N N . ASP B 1 374 ? -87.30194 -22.91373 15.52125 1.000 21.77033 354 ASP B N 1
ATOM 5842 C CA . ASP B 1 374 ? -87.89561 -22.93048 16.85778 1.000 22.99002 354 ASP B CA 1
ATOM 5843 C C . ASP B 1 374 ? -86.94235 -23.58449 17.85647 1.000 24.92004 354 ASP B C 1
ATOM 5844 O O . ASP B 1 374 ? -87.17885 -24.68435 18.35527 1.000 23.81105 354 ASP B O 1
ATOM 5849 N N . LEU B 1 375 ? -85.84694 -22.88943 18.13943 1.000 21.22183 355 LEU B N 1
ATOM 5850 C CA . LEU B 1 375 ? -84.83466 -23.50993 18.97945 1.000 22.76858 355 LEU B CA 1
ATOM 5851 C C . LEU B 1 375 ? -84.15261 -22.44774 19.82268 1.000 27.31586 355 LEU B C 1
ATOM 5852 O O . LEU B 1 375 ? -84.14408 -21.26674 19.45904 1.000 28.82335 355 LEU B O 1
ATOM 5857 N N . PRO B 1 376 ? -83.60209 -22.82857 20.97148 1.000 26.40732 356 PRO B N 1
ATOM 5858 C CA . PRO B 1 376 ? -82.99927 -21.84274 21.87304 1.000 26.80981 356 PRO B CA 1
ATOM 5859 C C . PRO B 1 376 ? -81.62756 -21.37991 21.40123 1.000 34.77486 356 PRO B C 1
ATOM 5860 O O . PRO B 1 376 ? -80.96213 -22.02138 20.58488 1.000 31.39225 356 PRO B O 1
ATOM 5864 N N . ALA B 1 377 ? -81.20575 -20.23694 21.95393 1.000 31.26402 357 ALA B N 1
ATOM 5865 C CA . ALA B 1 377 ? -79.95644 -19.61619 21.52418 1.000 35.44531 357 ALA B CA 1
ATOM 5866 C C . ALA B 1 377 ? -78.73758 -20.48325 21.80821 1.000 29.68224 357 ALA B C 1
ATOM 5867 O O . ALA B 1 377 ? -77.69950 -20.29061 21.16584 1.000 30.85113 357 ALA B O 1
ATOM 5869 N N . ASP B 1 378 ? -78.82689 -21.42650 22.74993 1.000 25.20696 358 ASP B N 1
ATOM 5870 C CA . ASP B 1 378 ? -77.70771 -22.31442 23.04637 1.000 31.53142 358 ASP B CA 1
ATOM 5871 C C . ASP B 1 378 ? -77.93344 -23.73607 22.52859 1.000 25.68156 358 ASP B C 1
ATOM 5872 O O . ASP B 1 378 ? -77.30018 -24.67908 23.01638 1.000 28.33984 358 ASP B O 1
ATOM 5877 N N . ASP B 1 379 ? -78.81721 -23.90534 21.54761 1.000 24.58608 359 ASP B N 1
ATOM 5878 C CA . ASP B 1 379 ? -79.07568 -25.22878 20.99583 1.000 24.66481 359 ASP B CA 1
ATOM 5879 C C . ASP B 1 379 ? -77.80209 -25.81466 20.39125 1.000 27.97590 359 ASP B C 1
ATOM 5880 O O . ASP B 1 379 ? -76.98717 -25.07425 19.82695 1.000 21.83337 359 ASP B O 1
ATOM 5885 N N . PRO B 1 380 ? -77.60110 -27.13547 20.48388 1.000 28.07005 360 PRO B N 1
ATOM 5886 C CA . PRO B 1 380 ? -76.40262 -27.74466 19.87324 1.000 26.36721 360 PRO B CA 1
ATOM 5887 C C . PRO B 1 380 ? -76.27869 -27.51390 18.37572 1.000 26.75503 360 PRO B C 1
ATOM 5888 O O . PRO B 1 380 ? -75.15945 -27.34167 17.87665 1.000 23.59616 360 PRO B O 1
ATOM 5892 N N . ALA B 1 381 ? -77.39269 -27.51049 17.63741 1.000 17.92373 361 ALA B N 1
ATOM 5893 C CA . ALA B 1 381 ? -77.31441 -27.26323 16.20293 1.000 20.02489 361 ALA B CA 1
ATOM 5894 C C . ALA B 1 381 ? -76.88477 -25.83130 15.90651 1.000 19.18579 361 ALA B C 1
ATOM 5895 O O . ALA B 1 381 ? -76.31292 -25.56174 14.84573 1.000 20.36597 361 ALA B O 1
ATOM 5897 N N . VAL B 1 382 ? -77.15998 -24.90750 16.82590 1.000 20.96400 362 VAL B N 1
ATOM 5898 C CA . VAL B 1 382 ? -76.72322 -23.52285 16.68177 1.000 18.94058 362 VAL B CA 1
ATOM 5899 C C . VAL B 1 382 ? -75.25151 -23.38221 17.04434 1.000 23.06345 362 VAL B C 1
ATOM 5900 O O . VAL B 1 382 ? -74.46587 -22.77515 16.30440 1.000 19.17373 362 VAL B O 1
ATOM 5904 N N . CYS B 1 383 ? -74.85940 -23.93620 18.19280 1.000 16.79563 363 CYS B N 1
ATOM 5905 C CA . CYS B 1 383 ? -73.53616 -23.67110 18.74127 1.000 22.18279 363 CYS B CA 1
ATOM 5906 C C . CYS B 1 383 ? -72.44795 -24.52426 18.11181 1.000 22.40277 363 CYS B C 1
ATOM 5907 O O . CYS B 1 383 ? -71.27666 -24.14024 18.15239 1.000 20.65872 363 CYS B O 1
ATOM 5910 N N . GLU B 1 384 ? -72.79104 -25.66068 17.53646 1.000 22.82084 364 GLU B N 1
ATOM 5911 C CA . GLU B 1 384 ? -71.78259 -26.52431 16.95200 1.000 24.38530 364 GLU B CA 1
ATOM 5912 C C . GLU B 1 384 ? -71.67241 -26.25330 15.45958 1.000 23.53089 364 GLU B C 1
ATOM 5913 O O . GLU B 1 384 ? -72.59338 -25.71911 14.83838 1.000 20.07040 364 GLU B O 1
ATOM 5919 N N . GLU B 1 385 ? -70.50177 -26.55741 14.90307 1.000 21.31124 365 GLU B N 1
ATOM 5920 C CA . GLU B 1 385 ? -70.28550 -26.45657 13.46283 1.000 26.81202 365 GLU B CA 1
ATOM 5921 C C . GLU B 1 385 ? -70.74737 -27.77558 12.85723 1.000 24.44619 365 GLU B C 1
ATOM 5922 O O . GLU B 1 385 ? -70.09051 -28.80997 13.02247 1.000 20.79749 365 GLU B O 1
ATOM 5928 N N . VAL B 1 386 ? -71.90231 -27.75263 12.19613 1.000 22.30134 366 VAL B N 1
ATOM 5929 C CA . VAL B 1 386 ? -72.49169 -28.99740 11.72123 1.000 20.64410 366 VAL B CA 1
ATOM 5930 C C . VAL B 1 386 ? -71.68481 -29.56516 10.55303 1.000 25.69667 366 VAL B C 1
ATOM 5931 O O . VAL B 1 386 ? -71.50892 -30.78368 10.43917 1.000 19.15775 366 VAL B O 1
ATOM 5935 N N . PHE B 1 387 ? -71.16102 -28.69624 9.68603 1.000 19.16128 367 PHE B N 1
ATOM 5936 C CA . PHE B 1 387 ? -70.33450 -29.11887 8.54909 1.000 20.18322 367 PHE B CA 1
ATOM 5937 C C . PHE B 1 387 ? -71.11578 -30.03952 7.61545 1.000 17.19041 367 PHE B C 1
ATOM 5938 O O . PHE B 1 387 ? -70.61546 -31.06836 7.16124 1.000 20.17228 367 PHE B O 1
ATOM 5946 N N . ALA B 1 388 ? -72.35399 -29.64673 7.33565 1.000 16.63269 368 ALA B N 1
ATOM 5947 C CA . ALA B 1 388 ? -73.27862 -30.36081 6.46735 1.000 15.79231 368 ALA B CA 1
ATOM 5948 C C . ALA B 1 388 ? -74.35618 -29.37059 6.04580 1.000 15.51184 368 ALA B C 1
ATOM 5949 O O . ALA B 1 388 ? -74.42710 -28.25822 6.58808 1.000 16.98550 368 ALA B O 1
ATOM 5951 N N . PRO B 1 389 ? -75.21263 -29.72851 5.06792 1.000 16.15595 369 PRO B N 1
ATOM 5952 C CA . PRO B 1 389 ? -76.17711 -28.69102 4.62984 1.000 21.14242 369 PRO B CA 1
ATOM 5953 C C . PRO B 1 389 ? -77.35715 -28.57204 5.58647 1.000 22.75873 369 PRO B C 1
ATOM 5954 O O . PRO B 1 389 ? -78.48437 -28.99123 5.31082 1.000 18.37726 369 PRO B O 1
ATOM 5958 N N . VAL B 1 390 ? -77.07392 -27.99184 6.74909 1.000 16.50211 370 VAL B N 1
ATOM 5959 C CA . VAL B 1 390 ? -78.04506 -27.77891 7.81074 1.000 19.71579 370 VAL B CA 1
ATOM 5960 C C . VAL B 1 390 ? -78.03789 -26.29471 8.12380 1.000 23.46550 370 VAL B C 1
ATOM 5961 O O . VAL B 1 390 ? -76.97337 -25.71455 8.36009 1.000 22.77479 370 VAL B O 1
ATOM 5965 N N . LEU B 1 391 ? -79.21210 -25.68014 8.08931 1.000 15.95846 371 LEU B N 1
ATOM 5966 C CA . LEU B 1 391 ? -79.38890 -24.28175 8.44902 1.000 17.86774 371 LEU B CA 1
ATOM 5967 C C . LEU B 1 391 ? -80.31304 -24.21107 9.65597 1.000 22.59671 371 LEU B C 1
ATOM 5968 O O . LEU B 1 391 ? -81.35588 -24.87191 9.67697 1.000 17.91073 371 LEU B O 1
ATOM 5973 N N . THR B 1 392 ? -79.92505 -23.43672 10.66259 1.000 19.38004 372 THR B N 1
ATOM 5974 C CA . THR B 1 392 ? -80.82813 -23.10015 11.75539 1.000 17.46489 372 THR B CA 1
ATOM 5975 C C . THR B 1 392 ? -81.41120 -21.71099 11.51648 1.000 19.73518 372 THR B C 1
ATOM 5976 O O . THR B 1 392 ? -80.79452 -20.86930 10.85986 1.000 18.35502 372 THR B O 1
ATOM 5980 N N . VAL B 1 393 ? -82.61068 -21.47380 12.04475 1.000 18.07637 373 VAL B N 1
ATOM 5981 C CA . VAL B 1 393 ? -83.27657 -20.18093 11.90216 1.000 17.25049 373 VAL B CA 1
ATOM 5982 C C . VAL B 1 393 ? -83.69334 -19.70258 13.28520 1.000 22.83421 373 VAL B C 1
ATOM 5983 O O . VAL B 1 393 ? -84.40858 -20.41302 14.00056 1.000 23.86028 373 VAL B O 1
ATOM 5987 N N . GLN B 1 394 ? -83.21546 -18.51923 13.67028 1.000 18.21467 374 GLN B N 1
ATOM 5988 C CA . GLN B 1 394 ? -83.59428 -17.84419 14.90029 1.000 18.22766 374 GLN B CA 1
ATOM 5989 C C . GLN B 1 394 ? -84.14452 -16.47292 14.54707 1.000 21.55552 374 GLN B C 1
ATOM 5990 O O . GLN B 1 394 ? -83.77416 -15.88655 13.52767 1.000 21.23821 374 GLN B O 1
ATOM 5996 N N . ALA B 1 395 ? -85.02085 -15.95624 15.39801 1.000 22.34196 375 ALA B N 1
ATOM 5997 C CA . ALA B 1 395 ? -85.58076 -14.62495 15.21536 1.000 21.40485 375 ALA B CA 1
ATOM 5998 C C . ALA B 1 395 ? -85.06892 -13.70149 16.30881 1.000 20.12918 375 ALA B C 1
ATOM 5999 O O . ALA B 1 395 ? -84.88984 -14.12054 17.45638 1.000 21.35893 375 ALA B O 1
ATOM 6001 N N . ALA B 1 396 ? -84.83531 -12.44645 15.94272 1.000 23.14267 376 ALA B N 1
ATOM 6002 C CA . ALA B 1 396 ? -84.43780 -11.40436 16.87238 1.000 23.76418 376 ALA B CA 1
ATOM 6003 C C . ALA B 1 396 ? -85.47313 -10.28803 16.83682 1.000 18.85852 376 ALA B C 1
ATOM 6004 O O . ALA B 1 396 ? -86.24763 -10.17276 15.88756 1.000 24.06375 376 ALA B O 1
ATOM 6006 N N . ASP B 1 397 ? -85.47816 -9.45295 17.87962 1.000 23.48643 377 ASP B N 1
ATOM 6007 C CA . ASP B 1 397 ? -86.46879 -8.37920 17.94672 1.000 31.89067 377 ASP B CA 1
ATOM 6008 C C . ASP B 1 397 ? -86.14881 -7.25721 16.96995 1.000 33.67761 377 ASP B C 1
ATOM 6009 O O . ASP B 1 397 ? -87.05802 -6.68062 16.36345 1.000 26.34636 377 ASP B O 1
ATOM 6014 N N . ASP B 1 398 ? -84.87545 -6.91871 16.81774 1.000 24.16307 378 ASP B N 1
ATOM 6015 C CA . ASP B 1 398 ? -84.48261 -5.79047 15.98426 1.000 26.66558 378 ASP B CA 1
ATOM 6016 C C . ASP B 1 398 ? -83.06319 -6.03528 15.50052 1.000 23.04486 378 ASP B C 1
ATOM 6017 O O . ASP B 1 398 ? -82.40666 -6.98901 15.93848 1.000 23.46829 378 ASP B O 1
ATOM 6022 N N . PRO B 1 399 ? -82.56855 -5.21380 14.56509 1.000 26.92668 379 PRO B N 1
ATOM 6023 C CA . PRO B 1 399 ? -81.19318 -5.42383 14.07984 1.000 24.95142 379 PRO B CA 1
ATOM 6024 C C . PRO B 1 399 ? -80.15259 -5.50072 15.18352 1.000 24.89494 379 PRO B C 1
ATOM 6025 O O . PRO B 1 399 ? -79.18136 -6.25927 15.05051 1.000 21.72351 379 PRO B O 1
ATOM 6029 N N . ALA B 1 400 ? -80.32736 -4.75987 16.28206 1.000 21.93197 380 ALA B N 1
ATOM 6030 C CA . ALA B 1 400 ? -79.32145 -4.78637 17.34287 1.000 24.67637 380 ALA B CA 1
ATOM 6031 C C . ALA B 1 400 ? -79.24710 -6.15904 18.00210 1.000 23.11447 380 ALA B C 1
ATOM 6032 O O . ALA B 1 400 ? -78.15281 -6.66227 18.28566 1.000 20.75274 380 ALA B O 1
ATOM 6034 N N . GLU B 1 401 ? -80.39900 -6.77860 18.26716 1.000 21.29239 381 GLU B N 1
ATOM 6035 C CA . GLU B 1 401 ? -80.38598 -8.13422 18.80578 1.000 19.16239 381 GLU B CA 1
ATOM 6036 C C . GLU B 1 401 ? -79.90501 -9.14233 17.76560 1.000 18.42561 381 GLU B C 1
ATOM 6037 O O . GLU B 1 401 ? -79.26259 -10.13838 18.11400 1.000 19.71123 381 GLU B O 1
ATOM 6043 N N . ALA B 1 402 ? -80.21185 -8.91587 16.48921 1.000 16.98753 382 ALA B N 1
ATOM 6044 C CA . ALA B 1 402 ? -79.68458 -9.80093 15.45572 1.000 20.26785 382 ALA B CA 1
ATOM 6045 C C . ALA B 1 402 ? -78.16484 -9.73880 15.41713 1.000 18.63522 382 ALA B C 1
ATOM 6046 O O . ALA B 1 402 ? -77.49333 -10.77084 15.29274 1.000 19.36452 382 ALA B O 1
ATOM 6048 N N . LEU B 1 403 ? -77.60572 -8.53551 15.55790 1.000 16.24481 383 LEU B N 1
ATOM 6049 C CA . LEU B 1 403 ? -76.15552 -8.39353 15.61654 1.000 20.89809 383 LEU B CA 1
ATOM 6050 C C . LEU B 1 403 ? -75.58070 -9.10944 16.83207 1.000 19.09754 383 LEU B C 1
ATOM 6051 O O . LEU B 1 403 ? -74.54130 -9.77395 16.73650 1.000 17.85985 383 LEU B O 1
ATOM 6056 N N . ALA B 1 404 ? -76.25881 -9.01090 17.98105 1.000 20.63517 384 ALA B N 1
ATOM 6057 C CA . ALA B 1 404 ? -75.76612 -9.66388 19.19382 1.000 21.75903 384 ALA B CA 1
ATOM 6058 C C . ALA B 1 404 ? -75.75421 -11.17939 19.04308 1.000 19.57343 384 ALA B C 1
ATOM 6059 O O . ALA B 1 404 ? -74.80890 -11.84448 19.47765 1.000 22.28813 384 ALA B O 1
ATOM 6061 N N . LEU B 1 405 ? -76.80632 -11.74648 18.44743 1.000 18.55822 385 LEU B N 1
ATOM 6062 C CA . LEU B 1 405 ? -76.80625 -13.17859 18.15819 1.000 21.39803 385 LEU B CA 1
ATOM 6063 C C . LEU B 1 405 ? -75.69731 -13.54027 17.18016 1.000 17.61800 385 LEU B C 1
ATOM 6064 O O . LEU B 1 405 ? -74.96718 -14.51691 17.38800 1.000 20.07812 385 LEU B O 1
ATOM 6069 N N . ALA B 1 406 ? -75.55127 -12.75024 16.11376 1.000 16.74426 386 ALA B N 1
ATOM 6070 C CA . ALA B 1 406 ? -74.56246 -13.05229 15.08191 1.000 16.91662 386 ALA B CA 1
ATOM 6071 C C . ALA B 1 406 ? -73.14771 -13.02249 15.64102 1.000 16.49619 386 ALA B C 1
ATOM 6072 O O . ALA B 1 406 ? -72.30186 -13.83775 15.25336 1.000 17.07741 386 ALA B O 1
ATOM 6074 N N . ASN B 1 407 ? -72.86510 -12.08238 16.54506 1.000 16.24487 387 ASN B N 1
ATOM 6075 C CA . ASN B 1 407 ? -71.54998 -11.96800 17.15000 1.000 13.65920 387 ASN B CA 1
ATOM 6076 C C . ASN B 1 407 ? -71.44205 -12.71442 18.46871 1.000 18.71847 387 ASN B C 1
ATOM 6077 O O . ASN B 1 407 ? -70.43752 -12.55428 19.16757 1.000 18.27837 387 ASN B O 1
ATOM 6082 N N . GLY B 1 408 ? -72.44728 -13.50994 18.82845 1.000 21.27940 388 GLY B N 1
ATOM 6083 C CA . GLY B 1 408 ? -72.46306 -14.16464 20.12574 1.000 25.86170 388 GLY B CA 1
ATOM 6084 C C . GLY B 1 408 ? -71.83530 -15.54531 20.18734 1.000 25.24226 388 GLY B C 1
ATOM 6085 O O . GLY B 1 408 ? -72.05325 -16.27906 21.15673 1.000 24.02460 388 GLY B O 1
ATOM 6086 N N . MET B 1 409 ? -71.04224 -15.91806 19.16957 1.000 21.30307 389 MET B N 1
ATOM 6087 C CA . MET B 1 409 ? -70.37056 -17.21619 19.16239 1.000 20.09234 389 MET B CA 1
ATOM 6088 C C . MET B 1 409 ? -68.85949 -17.03825 19.31395 1.000 20.76588 389 MET B C 1
ATOM 6089 O O . MET B 1 409 ? -68.31615 -15.99663 18.93916 1.000 20.17336 389 MET B O 1
ATOM 6094 N N . PRO B 1 410 ? -68.14746 -18.02469 19.87498 1.000 18.27807 390 PRO B N 1
ATOM 6095 C CA . PRO B 1 410 ? -66.68790 -17.86508 19.99980 1.000 19.99728 390 PRO B CA 1
ATOM 6096 C C . PRO B 1 410 ? -65.98844 -17.81968 18.65121 1.000 20.39563 390 PRO B C 1
ATOM 6097 O O . PRO B 1 410 ? -64.97241 -17.13049 18.52121 1.000 17.42012 390 PRO B O 1
ATOM 6101 N N . GLN B 1 411 ? -66.50708 -18.52914 17.64851 1.000 20.06607 391 GLN B N 1
ATOM 6102 C CA . GLN B 1 411 ? -65.95597 -18.48222 16.30422 1.000 21.55445 391 GLN B CA 1
ATOM 6103 C C . GLN B 1 411 ? -66.43682 -17.23145 15.58112 1.000 20.30398 391 GLN B C 1
ATOM 6104 O O . GLN B 1 411 ? -67.55252 -16.74742 15.80484 1.000 19.24941 391 GLN B O 1
ATOM 6110 N N . ALA B 1 412 ? -65.57993 -16.71509 14.69920 1.000 14.38527 392 ALA B N 1
ATOM 6111 C CA . ALA B 1 412 ? -65.84034 -15.43608 14.02370 1.000 18.41383 392 ALA B CA 1
ATOM 6112 C C . ALA B 1 412 ? -65.03178 -15.43024 12.71953 1.000 19.67421 392 ALA B C 1
ATOM 6113 O O . ALA B 1 412 ? -63.90019 -14.94572 12.68771 1.000 21.11881 392 ALA B O 1
ATOM 6115 N N . LEU B 1 413 ? -65.62385 -15.97598 11.65734 1.000 16.15794 393 LEU B N 1
ATOM 6116 C CA . LEU B 1 413 ? -64.89028 -16.17224 10.40868 1.000 14.30507 393 LEU B CA 1
ATOM 6117 C C . LEU B 1 413 ? -65.51162 -15.42849 9.23689 1.000 16.17876 393 LEU B C 1
ATOM 6118 O O . LEU B 1 413 ? -64.82570 -14.63833 8.57907 1.000 15.25217 393 LEU B O 1
ATOM 6123 N N . ALA B 1 414 ? -66.78050 -15.68153 8.93097 1.000 12.82643 394 ALA B N 1
ATOM 6124 C CA . ALA B 1 414 ? -67.43290 -15.05850 7.79073 1.000 15.03027 394 ALA B CA 1
ATOM 6125 C C . ALA B 1 414 ? -68.88466 -14.82141 8.16179 1.000 16.85590 394 ALA B C 1
ATOM 6126 O O . ALA B 1 414 ? -69.39237 -15.41286 9.11358 1.000 16.75629 394 ALA B O 1
ATOM 6128 N N . ALA B 1 415 ? -69.55371 -13.96632 7.38975 1.000 9.45309 395 ALA B N 1
ATOM 6129 C CA . ALA B 1 415 ? -70.95012 -13.65074 7.65768 1.000 13.03907 395 ALA B CA 1
ATOM 6130 C C . ALA B 1 415 ? -71.58361 -13.05169 6.40807 1.000 15.12980 395 ALA B C 1
ATOM 6131 O O . ALA B 1 415 ? -70.89223 -12.58101 5.49968 1.000 12.28510 395 ALA B O 1
ATOM 6133 N N . SER B 1 416 ? -72.91279 -13.07027 6.36451 1.000 12.95520 396 SER B N 1
ATOM 6134 C CA . SER B 1 416 ? -73.61102 -12.31969 5.33329 1.000 13.91581 396 SER B CA 1
ATOM 6135 C C . SER B 1 416 ? -74.77477 -11.54145 5.93725 1.000 13.86835 396 SER B C 1
ATOM 6136 O O . SER B 1 416 ? -75.25453 -11.83328 7.03958 1.000 14.03358 396 SER B O 1
ATOM 6139 N N . VAL B 1 417 ? -75.19347 -10.51769 5.19566 1.000 15.55668 397 VAL B N 1
ATOM 6140 C CA . VAL B 1 417 ? -76.32806 -9.66630 5.52685 1.000 12.65378 397 VAL B CA 1
ATOM 6141 C C . VAL B 1 417 ? -77.20154 -9.57806 4.28874 1.000 16.51423 397 VAL B C 1
ATOM 6142 O O . VAL B 1 417 ? -76.69044 -9.36537 3.18277 1.000 14.50536 397 VAL B O 1
ATOM 6146 N N . TRP B 1 418 ? -78.51341 -9.71700 4.46836 1.000 12.88086 398 TRP B N 1
ATOM 6147 C CA . TRP B 1 418 ? -79.45023 -9.70199 3.35118 1.000 14.10272 398 TRP B CA 1
ATOM 6148 C C . TRP B 1 418 ? -80.49592 -8.63070 3.61942 1.000 18.38078 398 TRP B C 1
ATOM 6149 O O . TRP B 1 418 ? -81.13321 -8.63931 4.67557 1.000 15.83109 398 TRP B O 1
ATOM 6160 N N . GLY B 1 419 ? -80.64636 -7.70225 2.68143 1.000 15.21825 399 GLY B N 1
ATOM 6161 C CA . GLY B 1 419 ? -81.49898 -6.54264 2.88330 1.000 17.66787 399 GLY B CA 1
ATOM 6162 C C . GLY B 1 419 ? -81.31943 -5.56274 1.74361 1.000 20.60193 399 GLY B C 1
ATOM 6163 O O . GLY B 1 419 ? -80.37840 -5.65312 0.95656 1.000 23.23062 399 GLY B O 1
ATOM 6164 N N . SER B 1 420 ? -82.25765 -4.61827 1.65418 1.000 19.37918 400 SER B N 1
ATOM 6165 C CA . SER B 1 420 ? -82.28412 -3.67154 0.54290 1.000 22.36714 400 SER B CA 1
ATOM 6166 C C . SER B 1 420 ? -81.71903 -2.29720 0.87604 1.000 26.82760 400 SER B C 1
ATOM 6167 O O . SER B 1 420 ? -81.24766 -1.60877 -0.03438 1.000 33.73315 400 SER B O 1
ATOM 6170 N N . ARG B 1 421 ? -81.76019 -1.87042 2.13973 1.000 24.29624 401 ARG B N 1
ATOM 6171 C CA . ARG B 1 421 ? -81.45541 -0.48904 2.50438 1.000 22.02391 401 ARG B CA 1
ATOM 6172 C C . ARG B 1 421 ? -79.96793 -0.32876 2.79943 1.000 24.59276 401 ARG B C 1
ATOM 6173 O O . ARG B 1 421 ? -79.43033 -0.99893 3.69128 1.000 21.85961 401 ARG B O 1
ATOM 6181 N N . THR B 1 422 ? -79.32358 0.59790 2.08225 1.000 25.64662 402 THR B N 1
ATOM 6182 C CA . THR B 1 422 ? -77.86665 0.72318 2.13356 1.000 25.57369 402 THR B CA 1
ATOM 6183 C C . THR B 1 422 ? -77.37284 0.98445 3.54849 1.000 25.57568 402 THR B C 1
ATOM 6184 O O . THR B 1 422 ? -76.40088 0.36831 3.99980 1.000 28.40003 402 THR B O 1
ATOM 6188 N N . ASP B 1 423 ? -78.01994 1.90702 4.26235 1.000 24.50458 403 ASP B N 1
ATOM 6189 C CA . ASP B 1 423 ? -77.52157 2.27489 5.58153 1.000 32.49313 403 ASP B CA 1
ATOM 6190 C C . ASP B 1 423 ? -77.62758 1.10815 6.55865 1.000 33.98536 403 ASP B C 1
ATOM 6191 O O . ASP B 1 423 ? -76.71091 0.87920 7.35535 1.000 27.95243 403 ASP B O 1
ATOM 6196 N N . ALA B 1 424 ? -78.72214 0.34294 6.49379 1.000 27.00412 404 ALA B N 1
ATOM 6197 C CA . ALA B 1 424 ? -78.90078 -0.77308 7.41839 1.000 23.93401 404 ALA B CA 1
ATOM 6198 C C . ALA B 1 424 ? -77.87347 -1.87464 7.17311 1.000 21.56608 404 ALA B C 1
ATOM 6199 O O . ALA B 1 424 ? -77.26289 -2.38825 8.11867 1.000 23.10423 404 ALA B O 1
ATOM 6201 N N . VAL B 1 425 ? -77.67780 -2.26505 5.91511 1.000 17.12722 405 VAL B N 1
ATOM 6202 C CA . VAL B 1 425 ? -76.83104 -3.42467 5.66040 1.000 20.29025 405 VAL B CA 1
ATOM 6203 C C . VAL B 1 425 ? -75.35680 -3.06865 5.80909 1.000 19.64264 405 VAL B C 1
ATOM 6204 O O . VAL B 1 425 ? -74.56901 -3.87088 6.31932 1.000 17.20988 405 VAL B O 1
ATOM 6208 N N . LEU B 1 426 ? -74.95339 -1.86823 5.38494 1.000 13.66091 406 LEU B N 1
ATOM 6209 C CA . LEU B 1 426 ? -73.54369 -1.50735 5.49547 1.000 17.93997 406 LEU B CA 1
ATOM 6210 C C . LEU B 1 426 ? -73.14733 -1.23112 6.93672 1.000 19.77208 406 LEU B C 1
ATOM 6211 O O . LEU B 1 426 ? -71.98349 -1.43050 7.30942 1.000 18.89176 406 LEU B O 1
ATOM 6216 N N . GLU B 1 427 ? -74.09026 -0.78155 7.76355 1.000 19.78422 407 GLU B N 1
ATOM 6217 C CA . GLU B 1 427 ? -73.77902 -0.61198 9.17871 1.000 22.11313 407 GLU B CA 1
ATOM 6218 C C . GLU B 1 427 ? -73.59072 -1.96182 9.85310 1.000 18.77394 407 GLU B C 1
ATOM 6219 O O . GLU B 1 427 ? -72.63452 -2.15667 10.60992 1.000 22.53343 407 GLU B O 1
ATOM 6225 N N . LEU B 1 428 ? -74.47785 -2.91416 9.57028 1.000 20.10799 408 LEU B N 1
ATOM 6226 C CA . LEU B 1 428 ? -74.28433 -4.26837 10.07447 1.000 19.65487 408 LEU B CA 1
ATOM 6227 C C . LEU B 1 428 ? -72.97837 -4.86551 9.56625 1.000 19.00206 408 LEU B C 1
ATOM 6228 O O . LEU B 1 428 ? -72.27556 -5.55635 10.31392 1.000 17.57810 408 LEU B O 1
ATOM 6233 N N . ALA B 1 429 ? -72.63920 -4.61629 8.29557 1.000 13.91956 409 ALA B N 1
ATOM 6234 C CA . ALA B 1 429 ? -71.41396 -5.19042 7.74176 1.000 18.68033 409 ALA B CA 1
ATOM 6235 C C . ALA B 1 429 ? -70.18854 -4.72066 8.51407 1.000 14.40354 409 ALA B C 1
ATOM 6236 O O . ALA B 1 429 ? -69.25282 -5.49619 8.73936 1.000 17.72026 409 ALA B O 1
ATOM 6238 N N . GLY B 1 430 ? -70.17230 -3.45470 8.92989 1.000 15.52890 410 GLY B N 1
ATOM 6239 C CA . GLY B 1 430 ? -69.06721 -2.97207 9.74215 1.000 14.74221 410 GLY B CA 1
ATOM 6240 C C . GLY B 1 430 ? -69.03933 -3.55860 11.14174 1.000 18.65807 410 GLY B C 1
ATOM 6241 O O . GLY B 1 430 ? -67.96551 -3.74678 11.71692 1.000 19.85142 410 GLY B O 1
ATOM 6242 N N . GLU B 1 431 ? -70.20531 -3.88559 11.69680 1.000 14.46344 411 GLU B N 1
ATOM 6243 C CA . GLU B 1 431 ? -70.28580 -4.33013 13.08722 1.000 18.87131 411 GLU B CA 1
ATOM 6244 C C . GLU B 1 431 ? -70.01832 -5.82346 13.25280 1.000 18.85004 411 GLU B C 1
ATOM 6245 O O . GLU B 1 431 ? -69.60454 -6.26477 14.33602 1.000 15.49892 411 GLU B O 1
ATOM 6251 N N . LEU B 1 432 ? -70.26424 -6.61390 12.21366 1.000 13.71419 412 LEU B N 1
ATOM 6252 C CA . LEU B 1 432 ? -70.11252 -8.06068 12.32143 1.000 14.50170 412 LEU B CA 1
ATOM 6253 C C . LEU B 1 432 ? -68.65623 -8.43918 12.58011 1.000 15.17443 412 LEU B C 1
ATOM 6254 O O . LEU B 1 432 ? -67.73637 -7.88781 11.97224 1.000 16.03941 412 LEU B O 1
ATOM 6259 N N . ASN B 1 433 ? -68.44390 -9.38883 13.49124 1.000 12.92855 413 ASN B N 1
ATOM 6260 C CA . ASN B 1 433 ? -67.09436 -9.86722 13.79183 1.000 14.66283 413 ASN B CA 1
ATOM 6261 C C . ASN B 1 433 ? -66.77080 -11.00646 12.82624 1.000 19.37168 413 ASN B C 1
ATOM 6262 O O . ASN B 1 433 ? -67.12895 -12.15901 13.06876 1.000 16.50909 413 ASN B O 1
ATOM 6267 N N . ALA B 1 434 ? -66.08414 -10.68306 11.72702 1.000 16.97983 414 ALA B N 1
ATOM 6268 C CA . ALA B 1 434 ? -65.79036 -11.64142 10.66595 1.000 15.77755 414 ALA B CA 1
ATOM 6269 C C . ALA B 1 434 ? -64.73290 -11.05419 9.74641 1.000 14.15918 414 ALA B C 1
ATOM 6270 O O . ALA B 1 434 ? -64.61062 -9.83127 9.62985 1.000 16.41100 414 ALA B O 1
ATOM 6272 N N . GLY B 1 435 ? -63.98146 -11.93687 9.08380 1.000 16.07236 415 GLY B N 1
ATOM 6273 C CA . GLY B 1 435 ? -63.03255 -11.49847 8.07800 1.000 12.95194 415 GLY B CA 1
ATOM 6274 C C . GLY B 1 435 ? -63.61693 -11.28052 6.70118 1.000 14.00887 415 GLY B C 1
ATOM 6275 O O . GLY B 1 435 ? -62.96483 -10.67320 5.84221 1.000 11.43315 415 GLY B O 1
ATOM 6276 N N . GLU B 1 436 ? -64.82766 -11.78555 6.46306 1.000 13.79534 416 GLU B N 1
ATOM 6277 C CA . GLU B 1 436 ? -65.56148 -11.57993 5.21632 1.000 13.44312 416 GLU B CA 1
ATOM 6278 C C . GLU B 1 436 ? -67.01216 -11.31145 5.56316 1.000 14.49148 416 GLU B C 1
ATOM 6279 O O . GLU B 1 436 ? -67.61920 -12.08688 6.30539 1.000 13.29296 416 GLU B O 1
ATOM 6285 N N . VAL B 1 437 ? -67.57603 -10.23599 5.01771 1.000 10.44026 417 VAL B N 1
ATOM 6286 C CA . VAL B 1 437 ? -69.01217 -9.99888 5.11601 1.000 11.00475 417 VAL B CA 1
ATOM 6287 C C . VAL B 1 437 ? -69.55236 -9.80356 3.71088 1.000 13.17132 417 VAL B C 1
ATOM 6288 O O . VAL B 1 437 ? -69.14923 -8.86964 3.00562 1.000 14.90220 417 VAL B O 1
ATOM 6292 N N . TRP B 1 438 ? -70.44944 -10.68775 3.30202 1.000 12.67004 418 TRP B N 1
ATOM 6293 C CA . TRP B 1 438 ? -71.13256 -10.57298 2.02722 1.000 14.90262 418 TRP B CA 1
ATOM 6294 C C . TRP B 1 438 ? -72.47571 -9.89171 2.24694 1.000 15.11167 418 TRP B C 1
ATOM 6295 O O . TRP B 1 438 ? -73.15573 -10.14705 3.24364 1.000 14.07116 418 TRP B O 1
ATOM 6306 N N . VAL B 1 439 ? -72.85087 -9.01815 1.32042 1.000 12.54200 419 VAL B N 1
ATOM 6307 C CA . VAL B 1 439 ? -74.14748 -8.34967 1.35163 1.000 12.45398 419 VAL B CA 1
ATOM 6308 C C . VAL B 1 439 ? -74.95328 -8.86120 0.16868 1.000 14.40957 419 VAL B C 1
ATOM 6309 O O . VAL B 1 439 ? -74.54979 -8.68081 -0.98789 1.000 13.81231 419 VAL B O 1
ATOM 6313 N N . ASN B 1 440 ? -76.08929 -9.49629 0.46402 1.000 13.96305 420 ASN B N 1
ATOM 6314 C CA . ASN B 1 440 ? -76.98648 -10.07662 -0.54070 1.000 12.97225 420 ASN B CA 1
ATOM 6315 C C . ASN B 1 440 ? -76.30921 -11.15562 -1.37878 1.000 18.55773 420 ASN B C 1
ATOM 6316 O O . ASN B 1 440 ? -76.73055 -11.44523 -2.49975 1.000 18.73617 420 ASN B O 1
ATOM 6321 N N . CYS B 1 441 ? -75.27730 -11.78222 -0.82497 1.000 15.17660 421 CYS B N 1
ATOM 6322 C CA . CYS B 1 441 ? -74.66574 -12.96381 -1.41887 1.000 16.35270 421 CYS B CA 1
ATOM 6323 C C . CYS B 1 441 ? -73.97786 -13.71909 -0.28889 1.000 12.98746 421 CYS B C 1
ATOM 6324 O O . CYS B 1 441 ? -74.05148 -13.32117 0.87647 1.000 15.26387 421 CYS B O 1
ATOM 6327 N N . HIS B 1 442 ? -73.31668 -14.82213 -0.63016 1.000 17.10277 422 HIS B N 1
ATOM 6328 C CA . HIS B 1 442 ? -72.57214 -15.54925 0.38944 1.000 14.08416 422 HIS B CA 1
ATOM 6329 C C . HIS B 1 442 ? -71.62431 -16.52386 -0.30377 1.000 18.76686 422 HIS B C 1
ATOM 6330 O O . HIS B 1 442 ? -71.95312 -17.05935 -1.36090 1.000 17.79273 422 HIS B O 1
ATOM 6337 N N . LEU B 1 443 ? -70.42943 -16.69406 0.27096 1.000 18.78456 423 LEU B N 1
ATOM 6338 C CA . LEU B 1 443 ? -69.46054 -17.71607 -0.14814 1.000 23.08024 423 LEU B CA 1
ATOM 6339 C C . LEU B 1 443 ? -68.87067 -17.41975 -1.52961 1.000 23.05515 423 LEU B C 1
ATOM 6340 O O . LEU B 1 443 ? -68.67148 -18.32518 -2.33483 1.000 26.30575 423 LEU B O 1
ATOM 6345 N N . GLU B 1 444 ? -68.58450 -16.15172 -1.81064 1.000 15.94128 424 GLU B N 1
ATOM 6346 C CA . GLU B 1 444 ? -67.99336 -15.74684 -3.08185 1.000 19.21978 424 GLU B CA 1
ATOM 6347 C C . GLU B 1 444 ? -66.61342 -15.16405 -2.81142 1.000 22.22866 424 GLU B C 1
ATOM 6348 O O . GLU B 1 444 ? -66.48458 -14.15747 -2.10092 1.000 18.24679 424 GLU B O 1
ATOM 6354 N N . GLN B 1 445 ? -65.58641 -15.79111 -3.37393 1.000 18.70854 425 GLN B N 1
ATOM 6355 C CA . GLN B 1 445 ? -64.20969 -15.45814 -3.02760 1.000 16.54531 425 GLN B CA 1
ATOM 6356 C C . GLN B 1 445 ? -63.36804 -15.28680 -4.28221 1.000 20.34748 425 GLN B C 1
ATOM 6357 O O . GLN B 1 445 ? -63.66569 -15.84677 -5.33940 1.000 18.78430 425 GLN B O 1
ATOM 6363 N N . THR B 1 446 ? -62.29796 -14.50385 -4.14897 1.000 16.09089 426 THR B N 1
ATOM 6364 C CA . THR B 1 446 ? -61.37525 -14.28962 -5.24956 1.000 14.81767 426 THR B CA 1
ATOM 6365 C C . THR B 1 446 ? -59.98593 -14.00571 -4.68281 1.000 17.05362 426 THR B C 1
ATOM 6366 O O . THR B 1 446 ? -59.84617 -13.50557 -3.56077 1.000 16.19094 426 THR B O 1
ATOM 6370 N N . ALA B 1 447 ? -58.96103 -14.33480 -5.48113 1.000 15.49840 427 ALA B N 1
ATOM 6371 C CA . ALA B 1 447 ? -57.57391 -14.33596 -5.00388 1.000 15.82174 427 ALA B CA 1
ATOM 6372 C C . ALA B 1 447 ? -57.14324 -12.99516 -4.41328 1.000 14.86677 427 ALA B C 1
ATOM 6373 O O . ALA B 1 447 ? -56.26496 -12.96661 -3.54101 1.000 14.65682 427 ALA B O 1
ATOM 6375 N N . GLU B 1 448 ? -57.73633 -11.87866 -4.86954 1.000 13.45375 428 GLU B N 1
ATOM 6376 C CA . GLU B 1 448 ? -57.28167 -10.54634 -4.46450 1.000 12.10733 428 GLU B CA 1
ATOM 6377 C C . GLU B 1 448 ? -57.77633 -10.12412 -3.08601 1.000 19.99619 428 GLU B C 1
ATOM 6378 O O . GLU B 1 448 ? -57.23234 -9.16525 -2.51316 1.000 15.25536 428 GLU B O 1
ATOM 6384 N N . LEU B 1 449 ? -58.81479 -10.77299 -2.56105 1.000 15.50347 429 LEU B N 1
ATOM 6385 C CA . LEU B 1 449 ? -59.48699 -10.28519 -1.35982 1.000 14.58352 429 LEU B CA 1
ATOM 6386 C C . LEU B 1 449 ? -59.25782 -11.23264 -0.19554 1.000 14.20592 429 LEU B C 1
ATOM 6387 O O . LEU B 1 449 ? -59.43912 -12.44678 -0.35025 1.000 13.05508 429 LEU B O 1
ATOM 6392 N N . PRO B 1 450 ? -58.91595 -10.71479 0.98176 1.000 18.68158 430 PRO B N 1
ATOM 6393 C CA . PRO B 1 450 ? -58.51508 -11.58043 2.09855 1.000 15.41607 430 PRO B CA 1
ATOM 6394 C C . PRO B 1 450 ? -59.67801 -12.29097 2.77396 1.000 20.04526 430 PRO B C 1
ATOM 6395 O O . PRO B 1 450 ? -60.83126 -11.85265 2.75109 1.000 17.45068 430 PRO B O 1
ATOM 6399 N N . HIS B 1 451 ? -59.31679 -13.39941 3.41461 1.000 17.62650 431 HIS B N 1
ATOM 6400 C CA . HIS B 1 451 ? -60.17893 -14.25554 4.21292 1.000 18.72063 431 HIS B CA 1
ATOM 6401 C C . HIS B 1 451 ? -59.41395 -14.57832 5.48812 1.000 15.48526 431 HIS B C 1
ATOM 6402 O O . HIS B 1 451 ? -58.19880 -14.77656 5.44643 1.000 17.61854 431 HIS B O 1
ATOM 6409 N N . GLY B 1 452 ? -60.10118 -14.61152 6.62281 1.000 18.56589 432 GLY B N 1
ATOM 6410 C CA . GLY B 1 452 ? -59.37679 -14.90151 7.84700 1.000 19.76776 432 GLY B CA 1
ATOM 6411 C C . GLY B 1 452 ? -60.17705 -14.61908 9.09207 1.000 19.38444 432 GLY B C 1
ATOM 6412 O O . GLY B 1 452 ? -61.04004 -13.74138 9.08240 1.000 18.46847 432 GLY B O 1
ATOM 6413 N N . GLY B 1 453 ? -59.88781 -15.33429 10.17832 1.000 17.25335 433 GLY B N 1
ATOM 6414 C CA . GLY B 1 453 ? -60.76931 -15.35912 11.32187 1.000 17.81278 433 GLY B CA 1
ATOM 6415 C C . GLY B 1 453 ? -60.33659 -14.48496 12.48933 1.000 18.94891 433 GLY B C 1
ATOM 6416 O O . GLY B 1 453 ? -59.26243 -13.88421 12.51145 1.000 18.79905 433 GLY B O 1
ATOM 6417 N N . ARG B 1 454 ? -61.23552 -14.42156 13.46695 1.000 14.95136 434 ARG B N 1
ATOM 6418 C CA . ARG B 1 454 ? -61.04243 -13.82321 14.77827 1.000 19.64857 434 ARG B CA 1
ATOM 6419 C C . ARG B 1 454 ? -61.54414 -14.83206 15.80961 1.000 19.08517 434 ARG B C 1
ATOM 6420 O O . ARG B 1 454 ? -62.01984 -15.91640 15.45770 1.000 20.37280 434 ARG B O 1
ATOM 6428 N N . GLY B 1 455 ? -61.45723 -14.47558 17.08960 1.000 23.23930 435 GLY B N 1
ATOM 6429 C CA . GLY B 1 455 ? -61.99315 -15.35748 18.11632 1.000 23.27665 435 GLY B CA 1
ATOM 6430 C C . GLY B 1 455 ? -61.28185 -16.69619 18.09232 1.000 22.49235 435 GLY B C 1
ATOM 6431 O O . GLY B 1 455 ? -60.05325 -16.76618 18.01361 1.000 24.03516 435 GLY B O 1
ATOM 6432 N N . THR B 1 456 ? -62.04923 -17.78431 18.12751 1.000 16.77327 436 THR B N 1
ATOM 6433 C CA . THR B 1 456 ? -61.44881 -19.10917 18.08858 1.000 16.70947 436 THR B CA 1
ATOM 6434 C C . THR B 1 456 ? -61.31373 -19.65614 16.66811 1.000 19.94362 436 THR B C 1
ATOM 6435 O O . THR B 1 456 ? -61.07983 -20.85696 16.50973 1.000 14.80569 436 THR B O 1
ATOM 6439 N N . SER B 1 457 ? -61.45595 -18.81112 15.63970 1.000 16.99505 437 SER B N 1
ATOM 6440 C CA . SER B 1 457 ? -61.34133 -19.24350 14.24969 1.000 19.27831 437 SER B CA 1
ATOM 6441 C C . SER B 1 457 ? -59.90651 -19.20453 13.72765 1.000 13.81965 437 SER B C 1
ATOM 6442 O O . SER B 1 457 ? -59.68712 -19.47434 12.53978 1.000 15.64470 437 SER B O 1
ATOM 6445 N N . GLY B 1 458 ? -58.93329 -18.89570 14.58273 1.000 17.43068 438 GLY B N 1
ATOM 6446 C CA . GLY B 1 458 ? -57.56675 -18.69464 14.14643 1.000 20.26594 438 GLY B CA 1
ATOM 6447 C C . GLY B 1 458 ? -57.36893 -17.28014 13.62951 1.000 20.83770 438 GLY B C 1
ATOM 6448 O O . GLY B 1 458 ? -58.31550 -16.51792 13.43708 1.000 19.59707 438 GLY B O 1
ATOM 6449 N N . HIS B 1 459 ? -56.10436 -16.91082 13.40859 1.000 15.91133 439 HIS B N 1
ATOM 6450 C CA . HIS B 1 459 ? -55.80413 -15.55395 12.95071 1.000 20.53815 439 HIS B CA 1
ATOM 6451 C C . HIS B 1 459 ? -55.01380 -15.53036 11.64810 1.000 21.64097 439 HIS B C 1
ATOM 6452 O O . HIS B 1 459 ? -54.36855 -14.52424 11.33585 1.000 19.06975 439 HIS B O 1
ATOM 6459 N N . GLY B 1 460 ? -55.07226 -16.60416 10.86765 1.000 23.81221 440 GLY B N 1
ATOM 6460 C CA . GLY B 1 460 ? -54.40831 -16.60692 9.58353 1.000 23.88622 440 GLY B CA 1
ATOM 6461 C C . GLY B 1 460 ? -55.08802 -15.68860 8.58679 1.000 29.96737 440 GLY B C 1
ATOM 6462 O O . GLY B 1 460 ? -56.25485 -15.31126 8.72670 1.000 23.90138 440 GLY B O 1
ATOM 6463 N N . THR B 1 461 ? -54.33084 -15.30484 7.56200 1.000 18.33839 441 THR B N 1
ATOM 6464 C CA . THR B 1 461 ? -54.87557 -14.57553 6.42525 1.000 17.96015 441 THR B CA 1
ATOM 6465 C C . THR B 1 461 ? -54.62572 -15.39743 5.17133 1.000 26.17388 441 THR B C 1
ATOM 6466 O O . THR B 1 461 ? -53.47569 -15.71920 4.85329 1.000 24.14655 441 THR B O 1
ATOM 6470 N N . ASP B 1 462 ? -55.69661 -15.75787 4.47956 1.000 17.94800 442 ASP B N 1
ATOM 6471 C CA . ASP B 1 462 ? -55.60278 -16.44646 3.20481 1.000 17.05693 442 ASP B CA 1
ATOM 6472 C C . ASP B 1 462 ? -56.14051 -15.54257 2.10880 1.000 18.55943 442 ASP B C 1
ATOM 6473 O O . ASP B 1 462 ? -57.06964 -14.75844 2.33512 1.000 18.59982 442 ASP B O 1
ATOM 6478 N N . MET B 1 463 ? -55.54236 -15.67466 0.91942 1.000 10.75021 443 MET B N 1
ATOM 6479 C CA . MET B 1 463 ? -55.80255 -14.83029 -0.24581 1.000 14.95880 443 MET B CA 1
ATOM 6480 C C . MET B 1 463 ? -55.34346 -13.38383 -0.04133 1.000 17.54234 443 MET B C 1
ATOM 6481 O O . MET B 1 463 ? -55.02359 -12.96793 1.08461 1.000 14.65878 443 MET B O 1
ATOM 6486 N N . SER B 1 464 ? -55.25882 -12.63308 -1.15124 1.000 13.05144 444 SER B N 1
ATOM 6487 C CA . SER B 1 464 ? -54.77096 -11.25265 -1.20731 1.000 12.42113 444 SER B CA 1
ATOM 6488 C C . SER B 1 464 ? -53.27199 -11.15037 -0.96678 1.000 12.58877 444 SER B C 1
ATOM 6489 O O . SER B 1 464 ? -52.62781 -12.11818 -0.54212 1.000 14.16276 444 SER B O 1
ATOM 6492 N N . VAL B 1 465 ? -52.71659 -9.95885 -1.22450 1.000 12.31150 445 VAL B N 1
ATOM 6493 C CA . VAL B 1 465 ? -51.30576 -9.70378 -0.95025 1.000 11.63404 445 VAL B CA 1
ATOM 6494 C C . VAL B 1 465 ? -51.00166 -9.80950 0.53575 1.000 16.52785 445 VAL B C 1
ATOM 6495 O O . VAL B 1 465 ? -49.84898 -10.04392 0.91376 1.000 14.48690 445 VAL B O 1
ATOM 6499 N N . LEU B 1 466 ? -52.01408 -9.64866 1.39734 1.000 9.40641 446 LEU B N 1
ATOM 6500 C CA . LEU B 1 466 ? -51.78185 -9.71629 2.83941 1.000 16.25629 446 LEU B CA 1
ATOM 6501 C C . LEU B 1 466 ? -51.29244 -11.08990 3.29603 1.000 13.40771 446 LEU B C 1
ATOM 6502 O O . LEU B 1 466 ? -50.68487 -11.19464 4.36837 1.000 14.69577 446 LEU B O 1
ATOM 6507 N N . ALA B 1 467 ? -51.54245 -12.14591 2.52098 1.000 11.56192 447 ALA B N 1
ATOM 6508 C CA . ALA B 1 467 ? -51.13699 -13.47759 2.96455 1.000 13.33355 447 ALA B CA 1
ATOM 6509 C C . ALA B 1 467 ? -49.62751 -13.66971 2.88979 1.000 12.86783 447 ALA B C 1
ATOM 6510 O O . ALA B 1 467 ? -49.07912 -14.50798 3.61585 1.000 15.39251 447 ALA B O 1
ATOM 6512 N N . LEU B 1 468 ? -48.94123 -12.92716 2.01449 1.000 11.65245 448 LEU B N 1
ATOM 6513 C CA . LEU B 1 468 ? -47.49345 -13.11310 1.86921 1.000 12.11075 448 LEU B CA 1
ATOM 6514 C C . LEU B 1 468 ? -46.73813 -12.83207 3.16410 1.000 13.21727 448 LEU B C 1
ATOM 6515 O O . LEU B 1 468 ? -45.70791 -13.46608 3.43023 1.000 13.21295 448 LEU B O 1
ATOM 6520 N N . THR B 1 469 ? -47.21952 -11.87880 3.96737 1.000 13.24814 449 THR B N 1
ATOM 6521 C CA . THR B 1 469 ? -46.49703 -11.44937 5.16641 1.000 16.12242 449 THR B CA 1
ATOM 6522 C C . THR B 1 469 ? -46.32823 -12.58039 6.17124 1.000 14.57491 449 THR B C 1
ATOM 6523 O O . THR B 1 469 ? -45.36942 -12.58573 6.95381 1.000 14.31830 449 THR B O 1
ATOM 6527 N N . GLU B 1 470 ? -47.24437 -13.54183 6.17580 1.000 13.80241 450 GLU B N 1
ATOM 6528 C CA . GLU B 1 470 ? -47.11263 -14.65883 7.09902 1.000 20.97652 450 GLU B CA 1
ATOM 6529 C C . GLU B 1 470 ? -45.93549 -15.56421 6.77328 1.000 17.23312 450 GLU B C 1
ATOM 6530 O O . GLU B 1 470 ? -45.56022 -16.37123 7.62660 1.000 15.49776 450 GLU B O 1
ATOM 6536 N N . TYR B 1 471 ? -45.33851 -15.45298 5.58027 1.000 12.49986 451 TYR B N 1
ATOM 6537 C CA . TYR B 1 471 ? -44.27809 -16.37536 5.17666 1.000 12.81157 451 TYR B CA 1
ATOM 6538 C C . TYR B 1 471 ? -42.96275 -15.67394 4.88263 1.000 14.38180 451 TYR B C 1
ATOM 6539 O O . TYR B 1 471 ? -42.05458 -16.28811 4.30594 1.000 10.68697 451 TYR B O 1
ATOM 6548 N N . GLN B 1 472 ? -42.82485 -14.41658 5.27290 1.000 9.62040 452 GLN B N 1
ATOM 6549 C CA . GLN B 1 472 ? -41.57096 -13.70956 5.07774 1.000 12.30139 452 GLN B CA 1
ATOM 6550 C C . GLN B 1 472 ? -41.36111 -12.76332 6.24956 1.000 13.35185 452 GLN B C 1
ATOM 6551 O O . GLN B 1 472 ? -42.27428 -12.49667 7.03506 1.000 12.83560 452 GLN B O 1
ATOM 6557 N N . ARG B 1 473 ? -40.13251 -12.28246 6.37312 1.000 13.43149 453 ARG B N 1
ATOM 6558 C CA . ARG B 1 473 ? -39.74610 -11.39415 7.45210 1.000 13.40583 453 ARG B CA 1
ATOM 6559 C C . ARG B 1 473 ? -38.98451 -10.21086 6.87142 1.000 14.17503 453 ARG B C 1
ATOM 6560 O O . ARG B 1 473 ? -38.21731 -10.37281 5.91477 1.000 12.72898 453 ARG B O 1
ATOM 6568 N N . PRO B 1 474 ? -39.16756 -9.01748 7.41809 1.000 10.88423 454 PRO B N 1
ATOM 6569 C CA . PRO B 1 474 ? -38.40474 -7.87044 6.92554 1.000 10.26256 454 PRO B CA 1
ATOM 6570 C C . PRO B 1 474 ? -37.00552 -7.87715 7.49912 1.000 11.46016 454 PRO B C 1
ATOM 6571 O O . PRO B 1 474 ? -36.76125 -8.39629 8.59143 1.000 15.05721 454 PRO B O 1
ATOM 6575 N N . LYS B 1 475 ? -36.07668 -7.28579 6.74617 1.000 11.42815 455 LYS B N 1
ATOM 6576 C CA . LYS B 1 475 ? -34.75397 -6.96461 7.26653 1.000 11.78696 455 LYS B CA 1
ATOM 6577 C C . LYS B 1 475 ? -34.44656 -5.50415 6.96862 1.000 13.72696 455 LYS B C 1
ATOM 6578 O O . LYS B 1 475 ? -34.46415 -5.08748 5.80482 1.000 13.11239 455 LYS B O 1
ATOM 6584 N N . THR B 1 476 ? -34.16815 -4.73128 8.01719 1.000 12.60930 456 THR B N 1
ATOM 6585 C CA . THR B 1 476 ? -33.63803 -3.38664 7.85190 1.000 12.44436 456 THR B CA 1
ATOM 6586 C C . THR B 1 476 ? -32.12608 -3.46331 7.67154 1.000 11.05590 456 THR B C 1
ATOM 6587 O O . THR B 1 476 ? -31.43261 -4.08867 8.47905 1.000 11.36325 456 THR B O 1
ATOM 6591 N N . VAL B 1 477 ? -31.61639 -2.83122 6.62008 1.000 10.70365 457 VAL B N 1
ATOM 6592 C CA . VAL B 1 477 ? -30.17861 -2.64788 6.42943 1.000 9.60214 457 VAL B CA 1
ATOM 6593 C C . VAL B 1 477 ? -29.89835 -1.15985 6.60277 1.000 14.17126 457 VAL B C 1
ATOM 6594 O O . VAL B 1 477 ? -30.50340 -0.33114 5.91396 1.000 14.76277 457 VAL B O 1
ATOM 6598 N N . THR B 1 478 ? -29.00102 -0.81167 7.52866 1.000 9.56763 458 THR B N 1
ATOM 6599 C CA . THR B 1 478 ? -28.69100 0.58854 7.81135 1.000 12.88931 458 THR B CA 1
ATOM 6600 C C . THR B 1 478 ? -27.18538 0.77935 7.68291 1.000 13.73979 458 THR B C 1
ATOM 6601 O O . THR B 1 478 ? -26.40928 0.11601 8.38290 1.000 13.00076 458 THR B O 1
ATOM 6605 N N . VAL B 1 479 ? -26.77014 1.66177 6.77724 1.000 12.24007 459 VAL B N 1
ATOM 6606 C CA . VAL B 1 479 ? -25.36427 1.79805 6.39880 1.000 10.36151 459 VAL B CA 1
ATOM 6607 C C . VAL B 1 479 ? -24.85051 3.17340 6.80454 1.000 16.14902 459 VAL B C 1
ATOM 6608 O O . VAL B 1 479 ? -25.41707 4.19577 6.40741 1.000 14.28328 459 VAL B O 1
ATOM 6612 N N . ARG B 1 480 ? -23.76043 3.19599 7.56831 1.000 16.77557 460 ARG B N 1
ATOM 6613 C CA . ARG B 1 480 ? -23.14914 4.46046 7.96110 1.000 14.61691 460 ARG B CA 1
ATOM 6614 C C . ARG B 1 480 ? -22.44638 5.10488 6.77607 1.000 18.88226 460 ARG B C 1
ATOM 6615 O O . ARG B 1 480 ? -21.71148 4.44240 6.03956 1.000 21.37796 460 ARG B O 1
ATOM 6623 N N . LEU B 1 481 ? -22.65845 6.40128 6.59989 1.000 15.41219 461 LEU B N 1
ATOM 6624 C CA . LEU B 1 481 ? -21.95010 7.12434 5.55650 1.000 24.48256 461 LEU B CA 1
ATOM 6625 C C . LEU B 1 481 ? -20.81608 7.94180 6.19067 1.000 20.60378 461 LEU B C 1
ATOM 6626 O O . LEU B 1 481 ? -20.09264 8.65444 5.49548 1.000 45.28626 461 LEU B O 1
#

Sequence (897 aa):
TQVAVLTDPRTGRERRRIALAGEPEVTAAVAEARGAGSAWAALTPRLRARCLLRFADLIEERSAQYVVAERSGTGKPAAEAAGEVESCADLLRFYAGALRAGTAPAAGRLLPGRESWVRWEPLGVVAAIVPWNYPLMMAAWRIGPALAAGNTVVLKPALTTPDTALLLARDAAETLGPGVLVTVPGDRDTGRLLVESAVDAVAFTGSEAAGRDIVGRAGLRRLSLELGGNCPAVVLPDAPPDTYEALVRAATYNAGQSCASSPSRVITLRENYQQAVEGLAKAMHARRAGVDFGPLNNADQAARYDRIVARSGAGIEHVAPLAPPPGEEGGHWRPGRILADLPADDPAVCEEVFAPVLTVQAADDPAEALALANGMPQALAASVWGSRTDAVLELAGELNAGEVWVNCHLEQTAELPHGGRGTSGHGTDMSVLALTEYQRPKTVTVRLMEDTQVAVLTDPRTGRERRRIALAGEPEVTAAVAEARGAGSAWAALTPRLRRARCLLRFADLIEERSAQYVVAERSGTGKPAAEAAGEVESCADLLRFYAGALRAGTAPAAGRLLPGRESWVRWEPLGVVAAIVPWNYPLMMAAWRIGPALAAGNTVVLKPALTTPDTALLLARDAAETLGPGVLVTVVPGDDRDTGRLLVESAVDAVAFTGSEAAGRDIVGRAGLRRLSLELGGNCPAVVLPDAPPDTYEALVRAATYNAGQSCASPSRVITLRRENYQQAVEGLAKAMHARRAGVDFGPLNNADQAARYDRIVARSGAGIEHVAPLAPPPGEEGGHWRPGRILADLPADDPAVCEEVFAPVLTVQAADDPAEALALANGMPQALAASVWGSRTDAVLELAGELNAGEVWVNCHLEQTAELPHGGRGTSGHGTDMSVLALTEYQRPKTVTVRL

Radius of gyration: 29.09 Å; Cα contacts (8 Å, |Δi|>4): 2249; chains: 2; bounding box: 86×72×68 Å

Foldseek 3Di:
DDWDFADFQLFRHTDDIGDADDLVVLQVLQVLQLVCQPVLLPDDLVQLLQLLLQLLVVLVVVVVQQLCQLCRQQVWDSVLSSVLSNQLSQLSNVLSVLLVVDDDPDWQPPDPQKTKDKDKAFQEEEEEEEESLSQRNSVSQPVRLQSSRRYAYEYEYAQSRCRNVVVSQVSSCVRSNHSSYHYRYHHVNSVLSNLQYPGQEYEYEEALVSVVVSVVSNPPRQYFYFYAAQAEEEEEPAFDPCLLLQLLVQCCNSQNQDRFRHAEYEYAPVCQVVNLVSNLVNQQPQEEQPNGYAGSDPVLLVLLVVLVVQFPFPDKRWHHYDRDVSSPNRRTGGAMEGEPGDLPTSSNQDSSSGNYYYYHHDHDVVVSQCSRQVHQKAWEYEYGHDDDVSRVVSVVSGRHQYYYYSHGDDDHQQGWTAIDGSSTGAITHHSVNSPSGIDMDMDMGRD/DDDWAKDQAAQQLFRHGDDIDTADDLVRLQVLQVLQLVCQPVLQPDDLVLLLQLLLQLLVVLVVCVVVQLCLLCRQQVWDSVLSSVLSVQLSQLLNVLSVLLVVDDDPDWQPPDPQKTKDKDKAFQEEEEEEEESLSQRNSVSLPCSLQSSRRYAYEYEYAQRRQRVLVVSQVSSCVRSNGSSYHYGYHHVNSVLSNLQHPGQAYEYEEALVSVVVSVVNNPPRQYFYFYAALAEEEEEPAFDPCLLLQLLVQCCRSQNQDRFRHAEYEYAPVCQVVNLVSNLVNQQVQEEQPNGGAGSDDVLLVLLVVLVVQFPFPDKRWHHYQRDPSSPSRRTGGAMEGEDGDLPTSSNQDSSSGNYHYYYHDNDVVRSQCSRQVHQWAWEYEYGHDDPVSRVVSQVSGRHQYYYYSHTDDDHQQGWTAIDGSRTGAITHHSVNSPSGIDMDMDMGRD

B-factor: mean 20.17, std 8.32, range [2.6, 71.63]

Solvent-accessible surface area: 32244 Å² total; per-residue (Å²): 119,129,66,10,87,10,62,37,2,78,24,36,145,111,60,89,154,24,54,22,9,25,89,89,66,3,72,62,8,7,64,91,0,105,64,14,17,93,77,5,43,80,51,73,73,166,91,14,5,125,26,0,66,122,0,0,78,18,0,60,137,75,42,78,84,0,22,105,14,4,78,35,2,8,5,3,38,48,83,22,0,40,32,8,2,108,54,0,0,68,4,1,74,40,0,0,42,11,30,144,79,63,117,40,21,85,66,14,134,53,27,118,33,40,63,0,72,15,96,66,18,48,24,20,1,1,0,0,13,6,29,41,9,25,7,0,18,13,0,0,14,1,1,0,0,1,0,3,13,4,0,0,0,0,0,9,2,12,69,37,4,1,7,1,4,51,22,1,21,83,0,0,45,106,24,14,20,112,7,5,7,15,19,7,21,2,35,157,76,2,5,64,55,1,1,84,17,75,8,45,5,2,1,11,16,20,65,50,76,36,0,112,41,10,10,48,75,0,19,14,65,45,51,10,18,7,5,7,1,3,1,9,0,0,0,11,67,58,23,19,141,61,2,52,89,9,0,0,137,7,0,0,66,8,2,2,5,7,33,2,6,2,22,3,0,0,0,14,158,128,11,25,101,55,0,2,115,18,0,14,169,8,3,108,71,53,100,0,14,86,48,4,8,2,2,5,24,65,109,28,6,61,82,4,62,47,1,24,87,139,20,51,26,61,38,86,75,68,7,41,92,26,42,43,130,29,19,117,50,11,30,13,59,9,0,35,0,3,0,74,24,71,59,110,3,35,4,0,53,48,36,10,37,7,0,6,0,3,1,15,40,1,74,65,58,74,71,0,32,63,36,5,57,52,32,88,25,8,3,1,1,0,0,0,1,76,151,96,89,36,7,62,116,7,1,23,84,2,65,0,1,6,1,4,1,22,5,12,40,46,64,23,7,62,7,0,2,2,0,18,38,26,0,1,25,0,10,0,7,0,73,36,0,16,48,36,4,27,4,4,0,5,2,1,25,70,126,211,158,102,78,126,92,14,90,8,60,23,2,47,22,36,141,124,55,86,66,21,56,27,11,24,93,87,90,3,74,61,6,6,61,91,0,106,61,15,16,90,73,5,43,83,51,72,63,165,93,22,5,130,26,0,66,123,0,0,72,30,0,98,135,86,40,75,74,0,20,103,16,4,68,22,2,7,3,3,38,51,85,23,0,44,33,9,3,132,52,0,3,71,3,0,73,42,1,0,42,11,26,143,78,62,119,39,21,84,64,16,137,49,28,116,36,44,62,0,74,15,96,68,19,46,25,23,1,1,0,0,13,5,27,40,10,24,8,0,20,10,1,0,12,1,1,0,0,0,0,2,10,3,0,1,0,0,0,9,2,13,67,36,4,2,10,1,3,48,26,0,20,81,2,0,42,138,25,13,21,112,6,5,6,18,16,7,18,1,50,194,69,1,6,92,49,0,0,85,17,77,8,45,5,1,1,12,17,20,65,52,80,35,0,113,59,10,11,42,83,0,19,12,64,46,49,10,18,6,5,8,2,3,2,8,0,0,2,10,64,60,24,28,139,53,2,46,83,13,0,0,127,8,2,5,70,6,1,1,5,5,32,1,9,2,20,3,0,0,0,14,156,117,4,25,102,110,0,3,116,15,0,15,163,4,2,108,70,62,96,0,14,85,56,4,7,1,1,5,31,62,107,30,6,43,70,3,62,132,5,26,85,133,20,52,27,63,40,85,76,70,7,42,89,25,42,44,131,38,40,124,47,12,33,13,60,10,0,37,0,3,0,72,24,73,60,111,2,32,5,0,52,51,35,9,38,7,0,6,0,3,0,15,39,0,78,68,58,72,66,0,31,64,38,6,56,54,31,90,24,9,3,1,1,0,0,0,1,77,160,96,94,34,7,64,115,8,2,25,84,2,64,0,1,7,0,3,1,23,4,12,40,48,62,23,6,63,8,1,2,2,0,18,38,24,0,1,24,0,10,0,7,0,73,34,0,16,50,36,3,26,4,5,0,6,1,1,24,72,131

Secondary structure (DSSP, 8-state):
-EEEEEE-TTT--EEEEEEE--HHHHHHHHHHHHHHHHHHHHS-HHHHHHHHHHHHHHHHHTHHHHHHHHHHHH---HHHHHHHHHHHHHHHHHHHHHTTS---SPPB-SSTTEEEEEEEEE-SEEEEE--SSSHHHHHHHHHHHHHHTT-EEEEE--TT--HHHHHHHHHHHHHT-TTSEEE----HHHHHHHHTSS-SEEEEES-HHHHHHHHHHSTTSEEEEE----EEEEE-TT--TTHHHHHHHHHHGGGG--TTSEEEEEEETTTHHHHHHHHHHHHHT--BTTTB---SSHHHHHHHHHHHHH---SEEEE--B-PPTT-TTS-----EEEES--TT-HHHHS---SSEEEEEEESSHHHHHHHHT-SSEESEEEEE-S-HHHHHHHHHHS-SSEEEES--S---TTS-B--EETT----BSSGGGGGGGEEEEEEEEE-/----EEEEEE-TTT--EEEEEEEP-HHHHHHHHHHHHHHHHHHHHS-HHHHHHHHHHHHHHHHHTHHHHHHHHHHHH---HHHHHHHHHHHHHHHHHHHHHTTS---SPPB-SSTTEEEEEEEEE-SEEEEE--SSSHHHHHHHHHHHHHHTT-EEEEE--TT--HHHHHHHHHHHHHT-TTSEEE----HHHHHHHHTSS-SEEEEES-HHHHHHHHHHTTTSEEEEE----EEEEE-TT--TTHHHHHHHHHHGGGG--TTSEEEEEEESTTHHHHHHHHHHHHHT--BTTTB---SSHHHHHHHHHHHHH---SEEEE--B-PPTT-TTS-----EEEES--TT-HHHHS---SSEEEEEEESSHHHHHHHHT-SSEESEEEEE-S-HHHHHHHHHHS-SSEEEES--S---TTS-B--EETT----BSSGGGGGGGEEEEEEEEE-

Nearest PDB structures (foldseek):
  7kqv-assembly1_D  TM=9.218E-01  e=9.473E-44  Cladosporium herbarum
  5fhz-assembly1_B  TM=8.955E-01  e=4.048E-41  Homo sapiens
  1zum-assembly1_A  TM=8.913E-01  e=5.407E-38  Homo sapiens
  5tjr-assembly1_B  TM=8.215E-01  e=3.127E-30  Pseudomonas sp. AAC
  5tjr-assembly1_C  TM=7.985E-01  e=3.127E-30  Pseudomonas sp. AAC